Protein AF-0000000080940603 (afdb_homodimer)

Foldseek 3Di:
DPDDPPDPPPPPPVVPPPQQPQVCVVVCLLPPPPPVPVPVPPPPDDDPDPPCDDDDPDDDDDDDDPDDDDDDDDDDDDDDDDDDDDDDPDPVPDPDPDDPDPVPVVVVVVVVVVVVVVVVVVVPVCPVDQDPLQVVQWQPDFFQEDPDDQWTKGWDWDAQDPVFQWIKIKIKTAANPPSLQAFEEEEDEPLPFFFCCLDVQAFFAHQWYFDLVLGHIDGDPLHLNNRHIYMTIQDDAPYFQTHTNHPCCLQEAALVVRLSSVLSRVVRVCVNVVSNFLGEYEYEYFEQCLRNRLSNVLVVVVVCPPPPRGRHNYFAYEYELYDFAQLLQQLQLLVLCVVVPLADPVLSVQLNVQRNPDAPLDGDPSNSVSVVNSDVSNPPADLQFRPDDADDPVLSPCDPVVCPPCVVVRPVQLFRNCRSVSSQSNSLDPSNCVSSVGPVVVPDDRGHRGDVSNSSNYHDDDRGSLVSVVVCLVVVHAYEYEYEQRHSNSHLSSVVSSVVVNVFAWPADKAFFDDPQDGQFIWTDGRRYIYTYGYSAGRSRSNRPVSSVSQVSNCVSVVHDGHHNVVCPPPCVPPVVPPDDPDDPPDPPPVPPPDD/DPDDPDDPPPPPPVVPPPLQPQVCVVVCLLPPVPPVPVPVPPPPDDDDDDDDDDDDDDDDDDDDDDDDDDDYDDDYYDDDDDDDDDDDPDDDDPPPPDDPDPPPVVVVVVVVVVVVVVVVVVVPVCPVDQDPLQVVFWQPDFFQEDPDDQWTKGKDWDALDPVFQWIKIKIKTAASPPSLQAFEEEEDEPLPFFFCCLDVQAFFAHQWHFDLVLGHIDGDPLHLNNRHIYMTIQDDAPYFQTHTPHPCCLQEAALVVRLSSVLSRVVRVCVNVVSNFLGEYEYEYFEQCLRNRLSNVLVVVVVCPPPPRGRHNYFAYEYELYDFAQLLQQLQLLVLCVVVPLADPVLSVQLNVQRNPDAPLDGDPSNSVSVVNSDVSNPSADLQFRPDDADDPVLSPCDPVVCPPCVVVVPVQLFRNCRSVSSQSNSLDPSNCVSSVGPVVVPDDRGHRGDVSNSSNYHDDDRGSLVSVVVCLVVVHAYEYEYEQRHSNSHLSSVVSSVVVNVFAWPADKAFFDDPQDGQFIWTDGRRYIYTYGYSAGRSRSNRPVSSVSQVSNCVSVVHDGHHNVVCPPPCVPPVVVPPDPDDPPDPCPVPPPDD

Structure (mmCIF, N/CA/C/O backbone):
data_AF-0000000080940603-model_v1
#
loop_
_entity.id
_entity.type
_entity.pdbx_description
1 polymer Carboxypeptidase
#
loop_
_atom_site.group_PDB
_atom_site.id
_atom_site.type_symbol
_atom_site.label_atom_id
_atom_site.label_alt_id
_atom_site.label_comp_id
_atom_site.label_asym_id
_atom_site.label_entity_id
_atom_site.label_seq_id
_atom_site.pdbx_PDB_ins_code
_atom_site.Cartn_x
_atom_site.Cartn_y
_atom_site.Cartn_z
_atom_site.occupancy
_atom_site.B_iso_or_equiv
_atom_site.auth_seq_id
_atom_site.auth_comp_id
_atom_site.auth_asym_id
_atom_site.auth_atom_id
_atom_site.pdbx_PDB_model_num
ATOM 1 N N . MET A 1 1 ? 59.5 40.312 14.766 1 18.89 1 MET A N 1
ATOM 2 C CA . MET A 1 1 ? 58.438 39.656 15.508 1 18.89 1 MET A CA 1
ATOM 3 C C . MET A 1 1 ? 57.125 39.656 14.727 1 18.89 1 MET A C 1
ATOM 5 O O . MET A 1 1 ? 56.156 39.031 15.133 1 18.89 1 MET A O 1
ATOM 9 N N . GLY A 1 2 ? 56.781 40.625 13.852 1 20.25 2 GLY A N 1
ATOM 10 C CA . GLY A 1 2 ? 55.625 41.25 13.211 1 20.25 2 GLY A CA 1
ATOM 11 C C . GLY A 1 2 ? 54.938 40.375 12.188 1 20.25 2 GLY A C 1
ATOM 12 O O . GLY A 1 2 ? 53.875 40.688 11.68 1 20.25 2 GLY A O 1
ATOM 13 N N . GLU A 1 3 ? 55.625 39.5 11.461 1 21.03 3 GLU A N 1
ATOM 14 C CA . GLU A 1 3 ? 55.312 39.094 10.086 1 21.03 3 GLU A CA 1
ATOM 15 C C . GLU A 1 3 ? 54.188 38.062 10.047 1 21.03 3 GLU A C 1
ATOM 17 O O . GLU A 1 3 ? 53.875 37.531 8.977 1 21.03 3 GLU A O 1
ATOM 22 N N . GLY A 1 4 ? 53.75 37.406 11.156 1 22.64 4 GLY A N 1
ATOM 23 C CA . GLY A 1 4 ? 53.188 36.062 11.086 1 22.64 4 GLY A CA 1
ATOM 24 C C . GLY A 1 4 ? 51.781 36.031 10.586 1 22.64 4 GLY A C 1
ATOM 25 O O . GLY A 1 4 ? 51.125 34.969 10.602 1 22.64 4 GLY A O 1
ATOM 26 N N . PHE A 1 5 ? 50.906 37.125 10.414 1 23.66 5 PHE A N 1
ATOM 27 C CA . PHE A 1 5 ? 49.469 37.125 10.609 1 23.66 5 PHE A CA 1
ATOM 28 C C . PHE A 1 5 ? 48.75 36.656 9.344 1 23.66 5 PHE A C 1
ATOM 30 O O . PHE A 1 5 ? 47.531 36.656 9.289 1 23.66 5 PHE A O 1
ATOM 37 N N . ASN A 1 6 ? 49.375 36.469 8.156 1 22.3 6 ASN A N 1
ATOM 38 C CA . ASN A 1 6 ? 48.625 36.625 6.906 1 22.3 6 ASN A CA 1
ATOM 39 C C . ASN A 1 6 ? 47.812 35.375 6.578 1 22.3 6 ASN A C 1
ATOM 41 O O . ASN A 1 6 ? 47.188 35.312 5.516 1 22.3 6 ASN A O 1
ATOM 45 N N . GLY A 1 7 ? 48.156 34.156 7.039 1 24.09 7 GLY A N 1
ATOM 46 C CA . GLY A 1 7 ? 47.781 33 6.254 1 24.09 7 GLY A CA 1
ATOM 47 C C . GLY A 1 7 ? 46.344 32.594 6.398 1 24.09 7 GLY A C 1
ATOM 48 O O . GLY A 1 7 ? 45.938 31.547 5.91 1 24.09 7 GLY A O 1
ATOM 49 N N . ALA A 1 8 ? 45.469 33.156 7.34 1 22.69 8 ALA A N 1
ATOM 50 C CA . ALA A 1 8 ? 44.25 32.531 7.832 1 22.69 8 ALA A CA 1
ATOM 51 C C . ALA A 1 8 ? 43.094 32.688 6.832 1 22.69 8 ALA A C 1
ATOM 53 O O . ALA A 1 8 ? 42 32.156 7.031 1 22.69 8 ALA A O 1
ATOM 54 N N . GLN A 1 9 ? 43.125 33.656 5.875 1 22.31 9 GLN A N 1
ATOM 55 C CA . GLN A 1 9 ? 41.875 34.125 5.277 1 22.31 9 GLN A CA 1
ATOM 56 C C . GLN A 1 9 ? 41.312 33.125 4.277 1 22.31 9 GLN A C 1
ATOM 58 O O . GLN A 1 9 ? 40.125 33.094 3.994 1 22.31 9 GLN A O 1
ATOM 63 N N . ARG A 1 10 ? 42.094 32.344 3.443 1 23.98 10 ARG A N 1
ATOM 64 C CA . ARG A 1 10 ? 41.656 31.828 2.152 1 23.98 10 ARG A CA 1
ATOM 65 C C . ARG A 1 10 ? 40.812 30.578 2.324 1 23.98 10 ARG A C 1
ATOM 67 O O . ARG A 1 10 ? 40.312 30.016 1.345 1 23.98 10 ARG A O 1
ATOM 74 N N . GLN A 1 11 ? 40.938 29.828 3.467 1 23.5 11 GLN A N 1
ATOM 75 C CA . GLN A 1 11 ? 40.344 28.5 3.406 1 23.5 11 GLN A CA 1
ATOM 76 C C . GLN A 1 11 ? 38.844 28.562 3.51 1 23.5 11 GLN A C 1
ATOM 78 O O . GLN A 1 11 ? 38.156 27.516 3.461 1 23.5 11 GLN A O 1
ATOM 83 N N . SER A 1 12 ? 38.156 29.734 3.881 1 23.59 12 SER A N 1
ATOM 84 C CA . SER A 1 12 ? 36.75 29.75 4.266 1 23.59 12 SER A CA 1
ATOM 85 C C . SER A 1 12 ? 35.844 29.609 3.047 1 23.59 12 SER A C 1
ATOM 87 O O . SER A 1 12 ? 34.625 29.344 3.184 1 23.59 12 SER A O 1
ATOM 89 N N . GLU A 1 13 ? 36.219 30.062 1.819 1 25.97 13 GLU A N 1
ATOM 90 C CA . GLU A 1 13 ? 35.25 30.266 0.762 1 25.97 13 GLU A CA 1
ATOM 91 C C . GLU A 1 13 ? 34.781 28.938 0.171 1 25.97 13 GLU A C 1
ATOM 93 O O . GLU A 1 13 ? 33.812 28.875 -0.574 1 25.97 13 GLU A O 1
ATOM 98 N N . ARG A 1 14 ? 35.656 27.891 0.065 1 27.08 14 ARG A N 1
ATOM 99 C CA . ARG A 1 14 ? 35.344 26.734 -0.764 1 27.08 14 ARG A CA 1
ATOM 100 C C . ARG A 1 14 ? 34.219 25.906 -0.125 1 27.08 14 ARG A C 1
ATOM 102 O O . ARG A 1 14 ? 33.656 25.016 -0.771 1 27.08 14 ARG A O 1
ATOM 109 N N . ASP A 1 15 ? 34.094 25.984 1.236 1 26.69 15 ASP A N 1
ATOM 110 C CA . ASP A 1 15 ? 33.219 25 1.857 1 26.69 15 ASP A CA 1
ATOM 111 C C . ASP A 1 15 ? 31.766 25.297 1.562 1 26.69 15 ASP A C 1
ATOM 113 O O . ASP A 1 15 ? 30.875 24.578 2.018 1 26.69 15 ASP A O 1
ATOM 117 N N . ASN A 1 16 ? 31.438 26.609 1.2 1 25.64 16 ASN A N 1
ATOM 118 C CA . ASN A 1 16 ? 30.016 26.938 1.172 1 25.64 16 ASN A CA 1
ATOM 119 C C . ASN A 1 16 ? 29.312 26.312 -0.031 1 25.64 16 ASN A C 1
ATOM 121 O O . ASN A 1 16 ? 28.109 26.516 -0.229 1 25.64 16 ASN A O 1
ATOM 125 N N . SER A 1 17 ? 30.031 26.062 -1.152 1 26.11 17 SER A N 1
ATOM 126 C CA . SER A 1 17 ? 29.328 25.812 -2.398 1 26.11 17 SER A CA 1
ATOM 127 C C . SER A 1 17 ? 28.703 24.422 -2.404 1 26.11 17 SER A C 1
ATOM 129 O O . SER A 1 17 ? 27.75 24.156 -3.152 1 26.11 17 SER A O 1
ATOM 131 N N . ASP A 1 18 ? 29.391 23.453 -1.731 1 26.45 18 ASP A N 1
ATOM 132 C CA . ASP A 1 18 ? 29.031 22.078 -2.051 1 26.45 18 ASP A CA 1
ATOM 133 C C . ASP A 1 18 ? 27.734 21.688 -1.364 1 26.45 18 ASP A C 1
ATOM 135 O O . ASP A 1 18 ? 27.188 20.609 -1.621 1 26.45 18 ASP A O 1
ATOM 139 N N . LYS A 1 19 ? 27.391 22.391 -0.229 1 28.52 19 LYS A N 1
ATOM 140 C CA . LYS A 1 19 ? 26.25 21.953 0.572 1 28.52 19 LYS A CA 1
ATOM 141 C C . LYS A 1 19 ? 24.938 22.219 -0.149 1 28.52 19 LYS A C 1
ATOM 143 O O . LYS A 1 19 ? 23.859 21.859 0.352 1 28.52 19 LYS A O 1
ATOM 148 N N . SER A 1 20 ? 24.922 23.234 -1.074 1 24.3 20 SER A N 1
ATOM 149 C CA . SER A 1 20 ? 23.641 23.734 -1.576 1 24.3 20 SER A CA 1
ATOM 150 C C . SER A 1 20 ? 22.969 22.719 -2.484 1 24.3 20 SER A C 1
ATOM 152 O O . SER A 1 20 ? 21.766 22.844 -2.768 1 24.3 20 SER A O 1
ATOM 154 N N . ARG A 1 21 ? 23.703 21.828 -3.285 1 24.69 21 ARG A N 1
ATOM 155 C CA . ARG A 1 21 ? 23.047 21.141 -4.395 1 24.69 21 ARG A CA 1
ATOM 156 C C . ARG A 1 21 ? 22.141 20.031 -3.893 1 24.69 21 ARG A C 1
ATOM 158 O O . ARG A 1 21 ? 21.141 19.688 -4.539 1 24.69 21 ARG A O 1
ATOM 165 N N . GLU A 1 22 ? 22.641 19.312 -2.76 1 26.12 22 GLU A N 1
ATOM 166 C CA . GLU A 1 22 ? 22.078 17.969 -2.566 1 26.12 22 GLU A CA 1
ATOM 167 C C . GLU A 1 22 ? 20.719 18.031 -1.892 1 26.12 22 GLU A C 1
ATOM 169 O O . GLU A 1 22 ? 19.859 17.172 -2.115 1 26.12 22 GLU A O 1
ATOM 174 N N . ARG A 1 23 ? 20.438 18.922 -0.972 1 29.31 23 ARG A N 1
ATOM 175 C CA . ARG A 1 23 ? 19.141 18.891 -0.303 1 29.31 23 ARG A CA 1
ATOM 176 C C . ARG A 1 23 ? 18.031 19.375 -1.239 1 29.31 23 ARG A C 1
ATOM 178 O O . ARG A 1 23 ? 16.859 19.297 -0.895 1 29.31 23 ARG A O 1
ATOM 185 N N . ALA A 1 24 ? 18.297 20.062 -2.338 1 29.17 24 ALA A N 1
ATOM 186 C CA . ALA A 1 24 ? 17.359 20.578 -3.34 1 29.17 24 ALA A CA 1
ATOM 187 C C . ALA A 1 24 ? 16.656 19.438 -4.062 1 29.17 24 ALA A C 1
ATOM 189 O O . ALA A 1 24 ? 15.57 19.625 -4.617 1 29.17 24 ALA A O 1
ATOM 190 N N . MET A 1 25 ? 17.234 18.234 -4.082 1 27.86 25 MET A N 1
ATOM 191 C CA . MET A 1 25 ? 16.688 17.219 -4.969 1 27.86 25 MET A CA 1
ATOM 192 C C . MET A 1 25 ? 15.445 16.578 -4.352 1 27.86 25 MET A C 1
ATOM 194 O O . MET A 1 25 ? 14.664 15.938 -5.051 1 27.86 25 MET A O 1
ATOM 198 N N . LEU A 1 26 ? 15.398 16.516 -2.996 1 30.2 26 LEU A N 1
ATOM 199 C CA . LEU A 1 26 ? 14.219 15.812 -2.504 1 30.2 26 LEU A CA 1
ATOM 200 C C . LEU A 1 26 ? 12.953 16.609 -2.818 1 30.2 26 LEU A C 1
ATOM 202 O O . LEU A 1 26 ? 11.906 16.031 -3.127 1 30.2 26 LEU A O 1
ATOM 206 N N . ASP A 1 27 ? 12.961 17.953 -2.531 1 31.39 27 ASP A N 1
ATOM 207 C CA . ASP A 1 27 ? 11.805 18.812 -2.73 1 31.39 27 ASP A CA 1
ATOM 208 C C . ASP A 1 27 ? 11.648 19.188 -4.203 1 31.39 27 ASP A C 1
ATOM 210 O O . ASP A 1 27 ? 10.672 19.844 -4.578 1 31.39 27 ASP A O 1
ATOM 214 N N . GLU A 1 28 ? 12.57 19.031 -5.016 1 27.64 28 GLU A N 1
ATOM 215 C CA . GLU A 1 28 ? 12.531 19.422 -6.418 1 27.64 28 GLU A CA 1
ATOM 216 C C . GLU A 1 28 ? 11.641 18.5 -7.234 1 27.64 28 GLU A C 1
ATOM 218 O O . GLU A 1 28 ? 11.242 18.828 -8.352 1 27.64 28 GLU A O 1
ATOM 223 N N . ARG A 1 29 ? 11.445 17.281 -6.73 1 34.09 29 ARG A N 1
ATOM 224 C CA . ARG A 1 29 ? 10.703 16.422 -7.633 1 34.09 29 ARG A CA 1
ATOM 225 C C . ARG A 1 29 ? 9.234 16.828 -7.707 1 34.09 29 ARG A C 1
ATOM 227 O O . ARG A 1 29 ? 8.5 16.391 -8.594 1 34.09 29 ARG A O 1
ATOM 234 N N . LYS A 1 30 ? 8.648 17.5 -6.586 1 32.19 30 LYS A N 1
ATOM 235 C CA . LYS A 1 30 ? 7.359 18.094 -6.93 1 32.19 30 LYS A CA 1
ATOM 236 C C . LYS A 1 30 ? 7.527 19.203 -7.949 1 32.19 30 LYS A C 1
ATOM 238 O O . LYS A 1 30 ? 6.547 19.672 -8.539 1 32.19 30 LYS A O 1
ATOM 243 N N . MET A 1 31 ? 8.828 19.875 -8.094 1 27.36 31 MET A N 1
ATOM 244 C CA . MET A 1 31 ? 8.984 21.094 -8.898 1 27.36 31 MET A CA 1
ATOM 245 C C . MET A 1 31 ? 9.375 20.75 -10.328 1 27.36 31 MET A C 1
ATOM 247 O O . MET A 1 31 ? 9.219 21.578 -11.234 1 27.36 31 MET A O 1
ATOM 251 N N . SER A 1 32 ? 10.406 19.875 -10.609 1 26.23 32 SER A N 1
ATOM 252 C CA . SER A 1 32 ? 11.195 20.062 -11.828 1 26.23 32 SER A CA 1
ATOM 253 C C . SER A 1 32 ? 10.43 19.578 -13.055 1 26.23 32 SER A C 1
ATOM 255 O O . SER A 1 32 ? 10.984 19.516 -14.156 1 26.23 32 SER A O 1
ATOM 257 N N . ASN A 1 33 ? 9.516 18.812 -12.961 1 25.08 33 ASN A N 1
ATOM 258 C CA . ASN A 1 33 ? 9.281 18.469 -14.359 1 25.08 33 ASN A CA 1
ATOM 259 C C . ASN A 1 33 ? 8.867 19.688 -15.18 1 25.08 33 ASN A C 1
ATOM 261 O O . ASN A 1 33 ? 7.688 20.031 -15.227 1 25.08 33 ASN A O 1
ATOM 265 N N . PRO A 1 34 ? 9.789 20.75 -15.289 1 24.75 34 PRO A N 1
ATOM 266 C CA . PRO A 1 34 ? 9.367 21.859 -16.141 1 24.75 34 PRO A CA 1
ATOM 267 C C . PRO A 1 34 ? 9.125 21.438 -17.594 1 24.75 34 PRO A C 1
ATOM 269 O O . PRO A 1 34 ? 9.156 22.281 -18.484 1 24.75 34 PRO A O 1
ATOM 272 N N . GLN A 1 35 ? 9.109 20.219 -17.969 1 21.97 35 GLN A N 1
ATOM 273 C CA . GLN A 1 35 ? 8.945 20.281 -19.422 1 21.97 35 GLN A CA 1
ATOM 274 C C . GLN A 1 35 ? 7.848 21.266 -19.812 1 21.97 35 GLN A C 1
ATOM 276 O O . GLN A 1 35 ? 6.707 21.141 -19.359 1 21.97 35 GLN A O 1
ATOM 281 N N . ARG A 1 36 ? 8.234 22.484 -20.141 1 20.31 36 ARG A N 1
ATOM 282 C CA . ARG A 1 36 ? 7.48 23.562 -20.75 1 20.31 36 ARG A CA 1
ATOM 283 C C . ARG A 1 36 ? 6.594 23.047 -21.875 1 20.31 36 ARG A C 1
ATOM 285 O O . ARG A 1 36 ? 7.086 22.719 -22.953 1 20.31 36 ARG A O 1
ATOM 292 N N . VAL A 1 37 ? 5.766 22.125 -21.734 1 20.5 37 VAL A N 1
ATOM 293 C CA . VAL A 1 37 ? 4.844 21.984 -22.859 1 20.5 37 VAL A CA 1
ATOM 294 C C . VAL A 1 37 ? 4.32 23.359 -23.281 1 20.5 37 VAL A C 1
ATOM 296 O O . VAL A 1 37 ? 3.684 24.047 -22.484 1 20.5 37 VAL A O 1
ATOM 299 N N . MET A 1 38 ? 5.129 24.094 -24.062 1 19.91 38 MET A N 1
ATOM 300 C CA . MET A 1 38 ? 4.676 25.312 -24.719 1 19.91 38 MET A CA 1
ATOM 301 C C . MET A 1 38 ? 3.301 25.109 -25.359 1 19.91 38 MET A C 1
ATOM 303 O O . MET A 1 38 ? 3.17 24.422 -26.375 1 19.91 38 MET A O 1
ATOM 307 N N . ILE A 1 39 ? 2.35 24.734 -24.578 1 20.42 39 ILE A N 1
ATOM 308 C CA . ILE A 1 39 ? 1.033 24.734 -25.219 1 20.42 39 ILE A CA 1
ATOM 309 C C . ILE A 1 39 ? 0.812 26.047 -25.953 1 20.42 39 ILE A C 1
ATOM 311 O O . ILE A 1 39 ? 0.82 27.109 -25.344 1 20.42 39 ILE A O 1
ATOM 315 N N . GLU A 1 40 ? 1.422 26.062 -27.188 1 18.95 40 GLU A N 1
ATOM 316 C CA . GLU A 1 40 ? 1.14 27.141 -28.125 1 18.95 40 GLU A CA 1
ATOM 317 C C . GLU A 1 40 ? -0.357 27.438 -28.203 1 18.95 40 GLU A C 1
ATOM 319 O O . GLU A 1 40 ? -1.147 26.547 -28.547 1 18.95 40 GLU A O 1
ATOM 324 N N . PHE A 1 41 ? -0.79 28.203 -27.312 1 19.98 41 PHE A N 1
ATOM 325 C CA . PHE A 1 41 ? -2.143 28.75 -27.266 1 19.98 41 PHE A CA 1
ATOM 326 C C . PHE A 1 41 ? -2.463 29.484 -28.562 1 19.98 41 PHE A C 1
ATOM 328 O O . PHE A 1 41 ? -1.791 30.453 -28.922 1 19.98 41 PHE A O 1
ATOM 335 N N . ASP A 1 42 ? -2.646 28.609 -29.641 1 19.02 42 ASP A N 1
ATOM 336 C CA . ASP A 1 42 ? -3.076 29.25 -30.891 1 19.02 42 ASP A CA 1
ATOM 337 C C . ASP A 1 42 ? -4.137 30.312 -30.609 1 19.02 42 ASP A C 1
ATOM 339 O O . ASP A 1 42 ? -5.039 30.109 -29.797 1 19.02 42 ASP A O 1
ATOM 343 N N . LEU A 1 43 ? -3.732 31.484 -31.031 1 18.83 43 LEU A N 1
ATOM 344 C CA . LEU A 1 43 ? -4.418 32.781 -30.984 1 18.83 43 LEU A CA 1
ATOM 345 C C . LEU A 1 43 ? -5.715 32.719 -31.797 1 18.83 43 LEU A C 1
ATOM 347 O O . LEU A 1 43 ? -5.688 32.5 -33 1 18.83 43 LEU A O 1
ATOM 351 N N . PRO A 1 44 ? -6.777 31.938 -31.391 1 19.03 44 PRO A N 1
ATOM 352 C CA . PRO A 1 44 ? -7.941 31.984 -32.281 1 19.03 44 PRO A CA 1
ATOM 353 C C . PRO A 1 44 ? -8.328 33.406 -32.688 1 19.03 44 PRO A C 1
ATOM 355 O O . PRO A 1 44 ? -8.039 34.344 -31.953 1 19.03 44 PRO A O 1
ATOM 358 N N . PRO A 1 45 ? -8.422 33.562 -34 1 16.91 45 PRO A N 1
ATOM 359 C CA . PRO A 1 45 ? -8.664 34.875 -34.625 1 16.91 45 PRO A CA 1
ATOM 360 C C . PRO A 1 45 ? -9.805 35.656 -34 1 16.91 45 PRO A C 1
ATOM 362 O O . PRO A 1 45 ? -10.516 35.094 -33.125 1 16.91 45 PRO A O 1
ATOM 365 N N . LYS A 1 46 ? -10.453 36.375 -35 1 15.84 46 LYS A N 1
ATOM 366 C CA . LYS A 1 46 ? -11.109 37.688 -35.156 1 15.84 46 LYS A CA 1
ATOM 367 C C . LYS A 1 46 ? -12.453 37.719 -34.438 1 15.84 46 LYS A C 1
ATOM 369 O O . LYS A 1 46 ? -13.055 36.656 -34.188 1 15.84 46 LYS A O 1
ATOM 374 N N . THR A 1 47 ? -12.969 39 -34.281 1 16.11 47 THR A N 1
ATOM 375 C CA . THR A 1 47 ? -13.891 39.844 -33.531 1 16.11 47 THR A CA 1
ATOM 376 C C . THR A 1 47 ? -15.336 39.531 -33.906 1 16.11 47 THR A C 1
ATOM 378 O O . THR A 1 47 ? -16.266 40.156 -33.375 1 16.11 47 THR A O 1
ATOM 381 N N . LYS A 1 48 ? -15.68 38.281 -34.438 1 16.72 48 LYS A N 1
ATOM 382 C CA . LYS A 1 48 ? -17.016 38.625 -34.938 1 16.72 48 LYS A CA 1
ATOM 383 C C . LYS A 1 48 ? -17.828 39.344 -33.875 1 16.72 48 LYS A C 1
ATOM 385 O O . LYS A 1 48 ? -17.703 39.094 -32.688 1 16.72 48 LYS A O 1
ATOM 390 N N . THR A 1 49 ? -18.391 40.531 -34.312 1 15.98 49 THR A N 1
ATOM 391 C CA . THR A 1 49 ? -19.172 41.625 -33.781 1 15.98 49 THR A CA 1
ATOM 392 C C . THR A 1 49 ? -20.406 41.094 -33.031 1 15.98 49 THR A C 1
ATOM 394 O O . THR A 1 49 ? -21.188 40.312 -33.594 1 15.98 49 THR A O 1
ATOM 397 N N . ILE A 1 50 ? -20.359 41.094 -31.703 1 17.59 50 ILE A N 1
ATOM 398 C CA . ILE A 1 50 ? -21.219 40.688 -30.609 1 17.59 50 ILE A CA 1
ATOM 399 C C . ILE A 1 50 ? -22.547 41.438 -30.672 1 17.59 50 ILE A C 1
ATOM 401 O O . ILE A 1 50 ? -22.594 42.656 -30.453 1 17.59 50 ILE A O 1
ATOM 405 N N . HIS A 1 51 ? -23.172 41.406 -31.953 1 16.67 51 HIS A N 1
ATOM 406 C CA . HIS A 1 51 ? -24.297 42.312 -31.875 1 16.67 51 HIS A CA 1
ATOM 407 C C . HIS A 1 51 ? -25.141 42.062 -30.641 1 16.67 51 HIS A C 1
ATOM 409 O O . HIS A 1 51 ? -25.359 40.906 -30.281 1 16.67 51 HIS A O 1
ATOM 415 N N . GLY A 1 52 ? -25.234 43.031 -29.766 1 15.7 52 GLY A N 1
ATOM 416 C CA . GLY A 1 52 ? -25.672 43.219 -28.391 1 15.7 52 GLY A CA 1
ATOM 417 C C . GLY A 1 52 ? -27.156 43.062 -28.203 1 15.7 52 GLY A C 1
ATOM 418 O O . GLY A 1 52 ? -27.672 43.25 -27.094 1 15.7 52 GLY A O 1
ATOM 419 N N . SER A 1 53 ? -27.891 42.531 -29.188 1 16.55 53 SER A N 1
ATOM 420 C CA . SER A 1 53 ? -29.219 43.125 -29.016 1 16.55 53 SER A CA 1
ATOM 421 C C . SER A 1 53 ? -29.766 42.844 -27.625 1 16.55 53 SER A C 1
ATOM 423 O O . SER A 1 53 ? -29.469 41.812 -27.031 1 16.55 53 SER A O 1
ATOM 425 N N . HIS A 1 54 ? -30.359 43.875 -26.984 1 15.03 54 HIS A N 1
ATOM 426 C CA . HIS A 1 54 ? -30.688 44.344 -25.656 1 15.03 54 HIS A CA 1
ATOM 427 C C . HIS A 1 54 ? -31.75 43.469 -25 1 15.03 54 HIS A C 1
ATOM 429 O O . HIS A 1 54 ? -31.609 43.094 -23.828 1 15.03 54 HIS A O 1
ATOM 435 N N . ASN A 1 55 ? -32.969 43.5 -25.453 1 15.54 55 ASN A N 1
ATOM 436 C CA . ASN A 1 55 ? -34.031 44.062 -24.625 1 15.54 55 ASN A CA 1
ATOM 437 C C . ASN A 1 55 ? -34.5 43.094 -23.562 1 15.54 55 ASN A C 1
ATOM 439 O O . ASN A 1 55 ? -34.375 41.875 -23.75 1 15.54 55 ASN A O 1
ATOM 443 N N . THR A 1 56 ? -35.031 43.656 -22.406 1 15.15 56 THR A N 1
ATOM 444 C CA . THR A 1 56 ? -35.312 43.531 -20.984 1 15.15 56 THR A CA 1
ATOM 445 C C . THR A 1 56 ? -36.531 42.625 -20.75 1 15.15 56 THR A C 1
ATOM 447 O O . THR A 1 56 ? -37.562 42.812 -21.359 1 15.15 56 THR A O 1
ATOM 450 N N . THR A 1 57 ? -36.344 41.438 -20.266 1 16.08 57 THR A N 1
ATOM 451 C CA . THR A 1 57 ? -37.219 40.312 -20 1 16.08 57 THR A CA 1
ATOM 452 C C . THR A 1 57 ? -38.188 40.625 -18.859 1 16.08 57 THR A C 1
ATOM 454 O O . THR A 1 57 ? -39.25 40 -18.734 1 16.08 57 THR A O 1
ATOM 457 N N . MET A 1 58 ? -38.125 41.625 -17.891 1 14.91 58 MET A N 1
ATOM 458 C CA . MET A 1 58 ? -38.281 40.938 -16.609 1 14.91 58 MET A CA 1
ATOM 459 C C . MET A 1 58 ? -39.719 40.625 -16.328 1 14.91 58 MET A C 1
ATOM 461 O O . MET A 1 58 ? -40.031 39.688 -15.617 1 14.91 58 MET A O 1
ATOM 465 N N . GLY A 1 59 ? -40.75 41.438 -16.594 1 14.3 59 GLY A N 1
ATOM 466 C CA . GLY A 1 59 ? -41.562 41.781 -15.453 1 14.3 59 GLY A CA 1
ATOM 467 C C . GLY A 1 59 ? -42.219 40.594 -14.812 1 14.3 59 GLY A C 1
ATOM 468 O O . GLY A 1 59 ? -42.281 39.531 -15.414 1 14.3 59 GLY A O 1
ATOM 469 N N . GLU A 1 60 ? -43.156 40.781 -13.633 1 14.79 60 GLU A N 1
ATOM 470 C CA . GLU A 1 60 ? -43.438 40.469 -12.242 1 14.79 60 GLU A CA 1
ATOM 471 C C . GLU A 1 60 ? -44.5 39.344 -12.148 1 14.79 60 GLU A C 1
ATOM 473 O O . GLU A 1 60 ? -44.281 38.344 -11.469 1 14.79 60 GLU A O 1
ATOM 478 N N . GLY A 1 61 ? -45.844 39.656 -12.062 1 14.73 61 GLY A N 1
ATOM 479 C CA . GLY A 1 61 ? -46.625 39.562 -10.836 1 14.73 61 GLY A CA 1
ATOM 480 C C . GLY A 1 61 ? -47.188 38.188 -10.578 1 14.73 61 GLY A C 1
ATOM 481 O O . GLY A 1 61 ? -47.219 37.344 -11.477 1 14.73 61 GLY A O 1
ATOM 482 N N . PHE A 1 62 ? -47.75 37.938 -9.281 1 14.92 62 PHE A N 1
ATOM 483 C CA . PHE A 1 62 ? -47.969 37.062 -8.125 1 14.92 62 PHE A CA 1
ATOM 484 C C . PHE A 1 62 ? -49.219 36.188 -8.328 1 14.92 62 PHE A C 1
ATOM 486 O O . PHE A 1 62 ? -49.188 35 -8.023 1 14.92 62 PHE A O 1
ATOM 493 N N . ASN A 1 63 ? -50.375 36.688 -8.414 1 14.15 63 ASN A N 1
ATOM 494 C CA . ASN A 1 63 ? -51.312 36.469 -7.324 1 14.15 63 ASN A CA 1
ATOM 495 C C . ASN A 1 63 ? -51.875 35.062 -7.332 1 14.15 63 ASN A C 1
ATOM 497 O O . ASN A 1 63 ? -51.656 34.312 -6.383 1 14.15 63 ASN A O 1
ATOM 501 N N . GLY A 1 64 ? -53.156 35.031 -7.312 1 15.51 64 GLY A N 1
ATOM 502 C CA . GLY A 1 64 ? -54.25 34.562 -6.477 1 15.51 64 GLY A CA 1
ATOM 503 C C . GLY A 1 64 ? -54.688 33.156 -6.77 1 15.51 64 GLY A C 1
ATOM 504 O O . GLY A 1 64 ? -54.719 32.719 -7.926 1 15.51 64 GLY A O 1
ATOM 505 N N . ALA A 1 65 ? -54.281 32.406 -5.805 1 16.05 65 ALA A N 1
ATOM 506 C CA . ALA A 1 65 ? -54.438 31.062 -5.262 1 16.05 65 ALA A CA 1
ATOM 507 C C . ALA A 1 65 ? -55.875 30.609 -5.332 1 16.05 65 ALA A C 1
ATOM 509 O O . ALA A 1 65 ? -56.75 31.188 -4.688 1 16.05 65 ALA A O 1
ATOM 510 N N . GLN A 1 66 ? -56.406 30.109 -6.328 1 14.45 66 GLN A N 1
ATOM 511 C CA . GLN A 1 66 ? -57.781 29.641 -6.531 1 14.45 66 GLN A CA 1
ATOM 512 C C . GLN A 1 66 ? -58.094 28.453 -5.629 1 14.45 66 GLN A C 1
ATOM 514 O O . GLN A 1 66 ? -59.25 28.016 -5.551 1 14.45 66 GLN A O 1
ATOM 519 N N . ARG A 1 67 ? -57.219 27.859 -4.938 1 14.77 67 ARG A N 1
ATOM 520 C CA . ARG A 1 67 ? -57.688 26.484 -4.898 1 14.77 67 ARG A CA 1
ATOM 521 C C . ARG A 1 67 ? -59 26.375 -4.141 1 14.77 67 ARG A C 1
ATOM 523 O O . ARG A 1 67 ? -59.156 26.984 -3.084 1 14.77 67 ARG A O 1
ATOM 530 N N . GLN A 1 68 ? -60 25.828 -4.789 1 13.5 68 GLN A N 1
ATOM 531 C CA . GLN A 1 68 ? -61.375 25.406 -4.664 1 13.5 68 GLN A CA 1
ATOM 532 C C . GLN A 1 68 ? -61.594 24.531 -3.424 1 13.5 68 GLN A C 1
ATOM 534 O O . GLN A 1 68 ? -60.625 24.047 -2.844 1 13.5 68 GLN A O 1
ATOM 539 N N . ARG A 1 69 ? -62.531 23.656 -3.557 1 13.75 69 ARG A N 1
ATOM 540 C CA . ARG A 1 69 ? -63.844 23.328 -3.053 1 13.75 69 ARG A CA 1
ATOM 541 C C . ARG A 1 69 ? -63.781 22.188 -2.043 1 13.75 69 ARG A C 1
ATOM 543 O O . ARG A 1 69 ? -64.5 22.203 -1.019 1 13.75 69 ARG A O 1
ATOM 550 N N . ASP A 1 70 ? -63.094 21.078 -2.4 1 13.8 70 ASP A N 1
ATOM 551 C CA . ASP A 1 70 ? -64.125 20.047 -2.223 1 13.8 70 ASP A CA 1
ATOM 552 C C . ASP A 1 70 ? -64.312 19.719 -0.745 1 13.8 70 ASP A C 1
ATOM 554 O O . ASP A 1 70 ? -63.375 19.766 0.044 1 13.8 70 ASP A O 1
ATOM 558 N N . LYS A 1 71 ? -65.625 19.578 -0.346 1 14.12 71 LYS A N 1
ATOM 559 C CA . LYS A 1 71 ? -66.625 19.469 0.704 1 14.12 71 LYS A CA 1
ATOM 560 C C . LYS A 1 71 ? -66.438 18.172 1.498 1 14.12 71 LYS A C 1
ATOM 562 O O . LYS A 1 71 ? -66.75 18.125 2.686 1 14.12 71 LYS A O 1
ATOM 567 N N . THR A 1 72 ? -66.062 17.062 0.808 1 13.8 72 THR A N 1
ATOM 568 C CA . THR A 1 72 ? -67.062 16.109 1.252 1 13.8 72 THR A CA 1
ATOM 569 C C . THR A 1 72 ? -66.938 15.781 2.734 1 13.8 72 THR A C 1
ATOM 571 O O . THR A 1 72 ? -65.812 16.031 3.307 1 13.8 72 THR A O 1
ATOM 574 N N . GLN A 1 73 ? -67.125 14.508 3.047 1 13.32 73 GLN A N 1
ATOM 575 C CA . GLN A 1 73 ? -68.25 13.844 3.729 1 13.32 73 GLN A CA 1
ATOM 576 C C . GLN A 1 73 ? -67.875 13.484 5.164 1 13.32 73 GLN A C 1
ATOM 578 O O . GLN A 1 73 ? -68.625 13.781 6.098 1 13.32 73 GLN A O 1
ATOM 583 N N . THR A 1 74 ? -67 12.492 5.312 1 14.8 74 THR A N 1
ATOM 584 C CA . THR A 1 74 ? -67.75 11.414 5.965 1 14.8 74 THR A CA 1
ATOM 585 C C . THR A 1 74 ? -67.75 11.602 7.48 1 14.8 74 THR A C 1
ATOM 587 O O . THR A 1 74 ? -66.875 12.203 8.039 1 14.8 74 THR A O 1
ATOM 590 N N . LYS A 1 75 ? -68.812 11.039 8.18 1 14.55 75 LYS A N 1
ATOM 591 C CA . LYS A 1 75 ? -69.812 11.023 9.211 1 14.55 75 LYS A CA 1
ATOM 592 C C . LYS A 1 75 ? -69.25 10.555 10.547 1 14.55 75 LYS A C 1
ATOM 594 O O . LYS A 1 75 ? -69.5 11.172 11.586 1 14.55 75 LYS A O 1
ATOM 599 N N . ARG A 1 76 ? -68.938 9.242 10.672 1 14.72 76 ARG A N 1
ATOM 600 C CA . ARG A 1 76 ? -69.875 8.594 11.602 1 14.72 76 ARG A CA 1
ATOM 601 C C . ARG A 1 76 ? -69.438 8.797 13.047 1 14.72 76 ARG A C 1
ATOM 603 O O . ARG A 1 76 ? -68.312 9.156 13.297 1 14.72 76 ARG A O 1
ATOM 610 N N . GLU A 1 77 ? -70 8 14.023 1 14.62 77 GLU A N 1
ATOM 611 C CA . GLU A 1 77 ? -70.875 7.949 15.195 1 14.62 77 GLU A CA 1
ATOM 612 C C . GLU A 1 77 ? -70.062 7.617 16.453 1 14.62 77 GLU A C 1
ATOM 614 O O . GLU A 1 77 ? -70.625 7.473 17.531 1 14.62 77 GLU A O 1
ATOM 619 N N . ASN A 1 78 ? -68.75 7.859 16.453 1 14.85 78 ASN A N 1
ATOM 620 C CA . ASN A 1 78 ? -68.375 7.086 17.625 1 14.85 78 ASN A CA 1
ATOM 621 C C . ASN A 1 78 ? -69.125 7.555 18.859 1 14.85 78 ASN A C 1
ATOM 623 O O . ASN A 1 78 ? -69.25 8.758 19.109 1 14.85 78 ASN A O 1
ATOM 627 N N . GLU A 1 79 ? -69.875 6.66 19.547 1 15.3 79 GLU A N 1
ATOM 628 C CA . GLU A 1 79 ? -70.812 6.488 20.625 1 15.3 79 GLU A CA 1
ATOM 629 C C . GLU A 1 79 ? -70.25 6.992 21.953 1 15.3 79 GLU A C 1
ATOM 631 O O . GLU A 1 79 ? -69.062 7.199 22.078 1 15.3 79 GLU A O 1
ATOM 636 N N . ARG A 1 80 ? -70.812 6.516 23.125 1 15.11 80 ARG A N 1
ATOM 637 C CA . ARG A 1 80 ? -71.625 6.93 24.266 1 15.11 80 ARG A CA 1
ATOM 638 C C . ARG A 1 80 ? -70.812 6.918 25.547 1 15.11 80 ARG A C 1
ATOM 640 O O . ARG A 1 80 ? -71.25 7.344 26.594 1 15.11 80 ARG A O 1
ATOM 647 N N . PRO A 1 81 ? -69.438 6.68 25.672 1 16.55 81 PRO A N 1
ATOM 648 C CA . PRO A 1 81 ? -69.562 6.016 26.969 1 16.55 81 PRO A CA 1
ATOM 649 C C . PRO A 1 81 ? -70.062 6.953 28.078 1 16.55 81 PRO A C 1
ATOM 651 O O . PRO A 1 81 ? -69.812 8.164 28 1 16.55 81 PRO A O 1
ATOM 654 N N . LYS A 1 82 ? -70.875 6.426 29.047 1 15.83 82 LYS A N 1
ATOM 655 C CA . LYS A 1 82 ? -71.812 6.742 30.078 1 15.83 82 LYS A CA 1
ATOM 656 C C . LYS A 1 82 ? -71.125 7.402 31.281 1 15.83 82 LYS A C 1
ATOM 658 O O . LYS A 1 82 ? -71.562 8.461 31.734 1 15.83 82 LYS A O 1
ATOM 663 N N . GLU A 1 83 ? -70.625 6.629 32.25 1 15.2 83 GLU A N 1
ATOM 664 C CA . GLU A 1 83 ? -71.375 6.574 33.531 1 15.2 83 GLU A CA 1
ATOM 665 C C . GLU A 1 83 ? -70.875 7.664 34.469 1 15.2 83 GLU A C 1
ATOM 667 O O . GLU A 1 83 ? -71.688 8.43 35 1 15.2 83 GLU A O 1
ATOM 672 N N . SER A 1 84 ? -69.938 7.391 35.469 1 16.22 84 SER A N 1
ATOM 673 C CA . SER A 1 84 ? -70.375 7.266 36.875 1 16.22 84 SER A CA 1
ATOM 674 C C . SER A 1 84 ? -70.25 8.586 37.625 1 16.22 84 SER A C 1
ATOM 676 O O . SER A 1 84 ? -69.5 9.477 37.188 1 16.22 84 SER A O 1
ATOM 678 N N . ASP A 1 85 ? -70.688 8.695 38.969 1 15.46 85 ASP A N 1
ATOM 679 C CA . ASP A 1 85 ? -71.5 9.398 39.969 1 15.46 85 ASP A CA 1
ATOM 680 C C . ASP A 1 85 ? -70.625 10.336 40.812 1 15.46 85 ASP A C 1
ATOM 682 O O . ASP A 1 85 ? -71.125 11.414 41.219 1 15.46 85 ASP A O 1
ATOM 686 N N . ASP A 1 86 ? -69.438 10.008 41.219 1 15.68 86 ASP A N 1
ATOM 687 C CA . ASP A 1 86 ? -69.438 10.086 42.688 1 15.68 86 ASP A CA 1
ATOM 688 C C . ASP A 1 86 ? -69.438 11.531 43.156 1 15.68 86 ASP A C 1
ATOM 690 O O . ASP A 1 86 ? -69.062 12.438 42.375 1 15.68 86 ASP A O 1
ATOM 694 N N . LYS A 1 87 ? -68.938 11.594 44.719 1 17.27 87 LYS A N 1
ATOM 695 C CA . LYS A 1 87 ? -69.375 12.148 46 1 17.27 87 LYS A CA 1
ATOM 696 C C . LYS A 1 87 ? -68.812 13.555 46.188 1 17.27 87 LYS A C 1
ATOM 698 O O . LYS A 1 87 ? -67.625 13.773 46.062 1 17.27 87 LYS A O 1
ATOM 703 N N . LYS A 1 88 ? -69.625 14.539 46.406 1 17.12 88 LYS A N 1
ATOM 704 C CA . LYS A 1 88 ? -69.688 15.992 46.469 1 17.12 88 LYS A CA 1
ATOM 705 C C . LYS A 1 88 ? -69 16.531 47.719 1 17.12 88 LYS A C 1
ATOM 707 O O . LYS A 1 88 ? -69.25 17.672 48.125 1 17.12 88 LYS A O 1
ATOM 712 N N . SER A 1 89 ? -67.938 15.805 48.156 1 18.59 89 SER A N 1
ATOM 713 C CA . SER A 1 89 ? -67.875 16.281 49.531 1 18.59 89 SER A CA 1
ATOM 714 C C . SER A 1 89 ? -67.562 17.781 49.562 1 18.59 89 SER A C 1
ATOM 716 O O . SER A 1 89 ? -66.875 18.312 48.75 1 18.59 89 SER A O 1
ATOM 718 N N . THR A 1 90 ? -68.375 18.5 50.312 1 17.36 90 THR A N 1
ATOM 719 C CA . THR A 1 90 ? -68.812 19.859 50.594 1 17.36 90 THR A CA 1
ATOM 720 C C . THR A 1 90 ? -67.75 20.672 51.281 1 17.36 90 THR A C 1
ATOM 722 O O . THR A 1 90 ? -68 21.812 51.688 1 17.36 90 THR A O 1
ATOM 725 N N . PHE A 1 91 ? -66.438 20.609 50.75 1 17.83 91 PHE A N 1
ATOM 726 C CA . PHE A 1 91 ? -65.5 21.266 51.625 1 17.83 91 PHE A CA 1
ATOM 727 C C . PHE A 1 91 ? -65.75 22.766 51.719 1 17.83 91 PHE A C 1
ATOM 729 O O . PHE A 1 91 ? -65.75 23.453 50.688 1 17.83 91 PHE A O 1
ATOM 736 N N . ASP A 1 92 ? -66.438 23.219 52.719 1 17.33 92 ASP A N 1
ATOM 737 C CA . ASP A 1 92 ? -67 24.531 53.062 1 17.33 92 ASP A CA 1
ATOM 738 C C . ASP A 1 92 ? -65.875 25.516 53.344 1 17.33 92 ASP A C 1
ATOM 740 O O . ASP A 1 92 ? -66.125 26.656 53.781 1 17.33 92 ASP A O 1
ATOM 744 N N . THR A 1 93 ? -64.562 25.344 52.938 1 19.67 93 THR A N 1
ATOM 745 C CA . THR A 1 93 ? -63.625 26.109 53.719 1 19.67 93 THR A CA 1
ATOM 746 C C . THR A 1 93 ? -63.75 27.594 53.438 1 19.67 93 THR A C 1
ATOM 748 O O . THR A 1 93 ? -63.75 28 52.281 1 19.67 93 THR A O 1
ATOM 751 N N . LEU A 1 94 ? -64.188 28.375 54.438 1 18.77 94 LEU A N 1
ATOM 752 C CA . LEU A 1 94 ? -64.562 29.766 54.656 1 18.77 94 LEU A CA 1
ATOM 753 C C . LEU A 1 94 ? -63.375 30.703 54.375 1 18.77 94 LEU A C 1
ATOM 755 O O . LEU A 1 94 ? -62.312 30.562 54.969 1 18.77 94 LEU A O 1
ATOM 759 N N . ILE A 1 95 ? -63.188 31.328 53.219 1 20.17 95 ILE A N 1
ATOM 760 C CA . ILE A 1 95 ? -62.219 32.188 52.531 1 20.17 95 ILE A CA 1
ATOM 761 C C . ILE A 1 95 ? -62.281 33.594 53.156 1 20.17 95 ILE A C 1
ATOM 763 O O . ILE A 1 95 ? -63.312 34.281 53.031 1 20.17 95 ILE A O 1
ATOM 767 N N . ASN A 1 96 ? -61.781 33.719 54.375 1 21.58 96 ASN A N 1
ATOM 768 C CA . ASN A 1 96 ? -61.875 35.094 54.906 1 21.58 96 ASN A CA 1
ATOM 769 C C . ASN A 1 96 ? -61.062 36.062 54.062 1 21.58 96 ASN A C 1
ATOM 771 O O . ASN A 1 96 ? -60.031 35.719 53.5 1 21.58 96 ASN A O 1
ATOM 775 N N . PRO A 1 97 ? -61.531 37.375 53.75 1 21.31 97 PRO A N 1
ATOM 776 C CA . PRO A 1 97 ? -61.406 38.406 52.719 1 21.31 97 PRO A CA 1
ATOM 777 C C . PRO A 1 97 ? -60.125 39.219 52.844 1 21.31 97 PRO A C 1
ATOM 779 O O . PRO A 1 97 ? -59.781 39.938 51.906 1 21.31 97 PRO A O 1
ATOM 782 N N . VAL A 1 98 ? -59.438 39.344 53.969 1 24.59 98 VAL A N 1
ATOM 783 C CA . VAL A 1 98 ? -58.938 40.656 54.25 1 24.59 98 VAL A CA 1
ATOM 784 C C . VAL A 1 98 ? -57.719 40.938 53.406 1 24.59 98 VAL A C 1
ATOM 786 O O . VAL A 1 98 ? -57.438 42.094 53 1 24.59 98 VAL A O 1
ATOM 789 N N . GLY A 1 99 ? -56.656 40.062 53.312 1 24.09 99 GLY A N 1
ATOM 790 C CA . GLY A 1 99 ? -55.281 40.5 53.219 1 24.09 99 GLY A CA 1
ATOM 791 C C . GLY A 1 99 ? -54.844 40.906 51.812 1 24.09 99 GLY A C 1
ATOM 792 O O . GLY A 1 99 ? -54.188 40.125 51.125 1 24.09 99 GLY A O 1
ATOM 793 N N . SER A 1 100 ? -55.594 41.688 51.031 1 25.69 100 SER A N 1
ATOM 794 C CA . SER A 1 100 ? -55.406 41.875 49.594 1 25.69 100 SER A CA 1
ATOM 795 C C . SER A 1 100 ? -54.219 42.812 49.312 1 25.69 100 SER A C 1
ATOM 797 O O . SER A 1 100 ? -53.656 42.75 48.219 1 25.69 100 SER A O 1
ATOM 799 N N . HIS A 1 101 ? -54.031 43.812 50.125 1 30.77 101 HIS A N 1
ATOM 800 C CA . HIS A 1 101 ? -53.406 45 49.531 1 30.77 101 HIS A CA 1
ATOM 801 C C . HIS A 1 101 ? -51.875 44.781 49.406 1 30.77 101 HIS A C 1
ATOM 803 O O . HIS A 1 101 ? -51.219 45.469 48.625 1 30.77 101 HIS A O 1
ATOM 809 N N . ILE A 1 102 ? -51.25 44.031 50.344 1 32.5 102 ILE A N 1
ATOM 810 C CA . ILE A 1 102 ? -49.781 44.062 50.406 1 32.5 102 ILE A CA 1
ATOM 811 C C . ILE A 1 102 ? -49.188 43.281 49.219 1 32.5 102 ILE A C 1
ATOM 813 O O . ILE A 1 102 ? -48 43.312 49 1 32.5 102 ILE A O 1
ATOM 817 N N . ILE A 1 103 ? -50.062 42.531 48.438 1 31.97 103 ILE A N 1
ATOM 818 C CA . ILE A 1 103 ? -49.5 41.656 47.406 1 31.97 103 ILE A CA 1
ATOM 819 C C . ILE A 1 103 ? -49.094 42.469 46.188 1 31.97 103 ILE A C 1
ATOM 821 O O . ILE A 1 103 ? -48.219 42.031 45.406 1 31.97 103 ILE A O 1
ATOM 825 N N . LEU A 1 104 ? -49.688 43.656 46 1 35.5 104 LEU A N 1
ATOM 826 C CA . LEU A 1 104 ? -49.406 44.312 44.719 1 35.5 104 LEU A CA 1
ATOM 827 C C . LEU A 1 104 ? -48 44.906 44.688 1 35.5 104 LEU A C 1
ATOM 829 O O . LEU A 1 104 ? -47.375 44.938 43.625 1 35.5 104 LEU A O 1
ATOM 833 N N . GLN A 1 105 ? -47.5 45.438 45.844 1 39.69 105 GLN A N 1
ATOM 834 C CA . GLN A 1 105 ? -46.219 46.125 45.812 1 39.69 105 GLN A CA 1
ATOM 835 C C . GLN A 1 105 ? -45.062 45.156 45.562 1 39.69 105 GLN A C 1
ATOM 837 O O . GLN A 1 105 ? -44.094 45.5 44.938 1 39.69 105 GLN A O 1
ATOM 842 N N . GLU A 1 106 ? -45.219 43.906 46.062 1 41.38 106 GLU A N 1
ATOM 843 C CA . GLU A 1 106 ? -44.125 42.906 45.844 1 41.38 106 GLU A CA 1
ATOM 844 C C . GLU A 1 106 ? -44.062 42.469 44.406 1 41.38 106 GLU A C 1
ATOM 846 O O . GLU A 1 106 ? -43 42.094 43.906 1 41.38 106 GLU A O 1
ATOM 851 N N . ILE A 1 107 ? -45.156 42.594 43.625 1 44.84 107 ILE A N 1
ATOM 852 C CA . ILE A 1 107 ? -45.125 42.188 42.25 1 44.84 107 ILE A CA 1
ATOM 853 C C . ILE A 1 107 ? -44.375 43.219 41.406 1 44.84 107 ILE A C 1
ATOM 855 O O . ILE A 1 107 ? -43.594 42.875 40.531 1 44.84 107 ILE A O 1
ATOM 859 N N . MET A 1 108 ? -44.438 44.531 41.812 1 41.94 108 MET A N 1
ATOM 860 C CA . MET A 1 108 ? -43.781 45.531 40.969 1 41.94 108 MET A CA 1
ATOM 861 C C . MET A 1 108 ? -42.25 45.438 41.125 1 41.94 108 MET A C 1
ATOM 863 O O . MET A 1 108 ? -41.5 45.719 40.188 1 41.94 108 MET A O 1
ATOM 867 N N . LYS A 1 109 ? -41.719 45.156 42.312 1 45.88 109 LYS A N 1
ATOM 868 C CA . LYS A 1 109 ? -40.281 45 42.469 1 45.88 109 LYS A CA 1
ATOM 869 C C . LYS A 1 109 ? -39.781 43.75 41.719 1 45.88 109 LYS A C 1
ATOM 871 O O . LYS A 1 109 ? -38.656 43.75 41.188 1 45.88 109 LYS A O 1
ATOM 876 N N . HIS A 1 110 ? -40.688 42.781 41.688 1 47.34 110 HIS A N 1
ATOM 877 C CA . HIS A 1 110 ? -40.281 41.625 40.938 1 47.34 110 HIS A CA 1
ATOM 878 C C . HIS A 1 110 ? -40.25 41.906 39.438 1 47.34 110 HIS A C 1
ATOM 880 O O . HIS A 1 110 ? -39.438 41.344 38.688 1 47.34 110 HIS A O 1
ATOM 886 N N . LEU A 1 111 ? -41.156 42.844 38.969 1 50.09 111 LEU A N 1
ATOM 887 C CA . LEU A 1 111 ? -41.125 43.156 37.531 1 50.09 111 LEU A CA 1
ATOM 888 C C . LEU A 1 111 ? -39.906 44 37.188 1 50.09 111 LEU A C 1
ATOM 890 O O . LEU A 1 111 ? -39.312 43.812 36.125 1 50.09 111 LEU A O 1
ATOM 894 N N . GLU A 1 112 ? -39.594 44.906 38.125 1 51 112 GLU A N 1
ATOM 895 C CA . GLU A 1 112 ? -38.375 45.719 37.844 1 51 112 GLU A CA 1
ATOM 896 C C . GLU A 1 112 ? -37.125 44.844 37.906 1 51 112 GLU A C 1
ATOM 898 O O . GLU A 1 112 ? -36.219 45.031 37.094 1 51 112 GLU A O 1
ATOM 903 N N . PHE A 1 113 ? -37.125 43.844 38.812 1 49.97 113 PHE A N 1
ATOM 904 C CA . PHE A 1 113 ? -36 42.938 38.875 1 49.97 113 PHE A CA 1
ATOM 905 C C . PHE A 1 113 ? -35.938 42.094 37.625 1 49.97 113 PHE A C 1
ATOM 907 O O . PHE A 1 113 ? -34.844 41.875 37.062 1 49.97 113 PHE A O 1
ATOM 914 N N . HIS A 1 114 ? -37.094 41.688 37.062 1 53.31 114 HIS A N 1
ATOM 915 C CA . HIS A 1 114 ? -37.062 40.906 35.844 1 53.31 114 HIS A CA 1
ATOM 916 C C . HIS A 1 114 ? -36.719 41.75 34.625 1 53.31 114 HIS A C 1
ATOM 918 O O . HIS A 1 114 ? -36.094 41.281 33.688 1 53.31 114 HIS A O 1
ATOM 924 N N . ALA A 1 115 ? -37.188 43.062 34.688 1 52.62 115 ALA A N 1
ATOM 925 C CA . ALA A 1 115 ? -36.812 43.938 33.562 1 52.62 115 ALA A CA 1
ATOM 926 C C . ALA A 1 115 ? -35.312 44.219 33.562 1 52.62 115 ALA A C 1
ATOM 928 O O . ALA A 1 115 ? -34.688 44.219 32.531 1 52.62 115 ALA A O 1
ATOM 929 N N . VAL A 1 116 ? -34.75 44.438 34.781 1 49.94 116 VAL A N 1
ATOM 930 C CA . VAL A 1 116 ? -33.312 44.625 34.844 1 49.94 116 VAL A CA 1
ATOM 931 C C . VAL A 1 116 ? -32.594 43.312 34.5 1 49.94 116 VAL A C 1
ATOM 933 O O . VAL A 1 116 ? -31.594 43.344 33.781 1 49.94 116 VAL A O 1
ATOM 936 N N . LEU A 1 117 ? -33.188 42.156 34.906 1 46.41 117 LEU A N 1
ATOM 937 C CA . LEU A 1 117 ? -32.594 40.875 34.5 1 46.41 117 LEU A CA 1
ATOM 938 C C . LEU A 1 117 ? -32.719 40.656 33 1 46.41 117 LEU A C 1
ATOM 940 O O . LEU A 1 117 ? -31.797 40.188 32.344 1 46.41 117 LEU A O 1
ATOM 944 N N . LEU A 1 118 ? -33.875 41.094 32.469 1 46.41 118 LEU A N 1
ATOM 945 C CA . LEU A 1 118 ? -34.031 40.969 31.016 1 46.41 118 LEU A CA 1
ATOM 946 C C . LEU A 1 118 ? -33.094 41.938 30.281 1 46.41 118 LEU A C 1
ATOM 948 O O . LEU A 1 118 ? -32.531 41.594 29.25 1 46.41 118 LEU A O 1
ATOM 952 N N . LEU A 1 119 ? -32.938 43.188 30.859 1 44.06 119 LEU A N 1
ATOM 953 C CA . LEU A 1 119 ? -32 44.094 30.234 1 44.06 119 LEU A CA 1
ATOM 954 C C . LEU A 1 119 ? -30.562 43.594 30.406 1 44.06 119 LEU A C 1
ATOM 956 O O . LEU A 1 119 ? -29.75 43.75 29.5 1 44.06 119 LEU A O 1
ATOM 960 N N . LEU A 1 120 ? -30.25 42.938 31.531 1 41.66 120 LEU A N 1
ATOM 961 C CA . LEU A 1 120 ? -28.906 42.375 31.672 1 41.66 120 LEU A CA 1
ATOM 962 C C . LEU A 1 120 ? -28.75 41.156 30.797 1 41.66 120 LEU A C 1
ATOM 964 O O . LEU A 1 120 ? -27.625 40.812 30.406 1 41.66 120 LEU A O 1
ATOM 968 N N . ILE A 1 121 ? -29.797 40.375 30.625 1 42.09 121 ILE A N 1
ATOM 969 C CA . ILE A 1 121 ? -29.641 39.219 29.734 1 42.09 121 ILE A CA 1
ATOM 970 C C . ILE A 1 121 ? -29.391 39.719 28.312 1 42.09 121 ILE A C 1
ATOM 972 O O . ILE A 1 121 ? -28.672 39.062 27.547 1 42.09 121 ILE A O 1
ATOM 976 N N . PHE A 1 122 ? -30 40.812 27.938 1 41.25 122 PHE A N 1
ATOM 977 C CA . PHE A 1 122 ? -29.734 41.281 26.594 1 41.25 122 PHE A CA 1
ATOM 978 C C . PHE A 1 122 ? -28.297 41.812 26.469 1 41.25 122 PHE A C 1
ATOM 980 O O . PHE A 1 122 ? -27.828 42.094 25.375 1 41.25 122 PHE A O 1
ATOM 987 N N . VAL A 1 123 ? -27.75 42.281 27.562 1 38.91 123 VAL A N 1
ATOM 988 C CA . VAL A 1 123 ? -26.391 42.812 27.406 1 38.91 123 VAL A CA 1
ATOM 989 C C . VAL A 1 123 ? -25.422 41.656 27.109 1 38.91 123 VAL A C 1
ATOM 991 O O . VAL A 1 123 ? -24.391 41.875 26.484 1 38.91 123 VAL A O 1
ATOM 994 N N . GLY A 1 124 ? -25.641 40.5 27.719 1 37.28 124 GLY A N 1
ATOM 995 C CA . GLY A 1 124 ? -24.562 39.531 27.609 1 37.28 124 GLY A CA 1
ATOM 996 C C . GLY A 1 124 ? -24.516 38.844 26.266 1 37.28 124 GLY A C 1
ATOM 997 O O . GLY A 1 124 ? -23.656 38 26.031 1 37.28 124 GLY A O 1
ATOM 998 N N . ILE A 1 125 ? -25.688 38.625 25.672 1 39.12 125 ILE A N 1
ATOM 999 C CA . ILE A 1 125 ? -25.438 38 24.375 1 39.12 125 ILE A CA 1
ATOM 1000 C C . ILE A 1 125 ? -24.672 38.969 23.484 1 39.12 125 ILE A C 1
ATOM 1002 O O . ILE A 1 125 ? -25.25 39.906 22.922 1 39.12 125 ILE A O 1
ATOM 1006 N N . GLY A 1 126 ? -23.641 39.562 23.891 1 36.25 126 GLY A N 1
ATOM 1007 C CA . GLY A 1 126 ? -22.812 40.281 22.938 1 36.25 126 GLY A CA 1
ATOM 1008 C C . GLY A 1 126 ? -22.812 39.656 21.562 1 36.25 126 GLY A C 1
ATOM 1009 O O . GLY A 1 126 ? -22.188 38.625 21.344 1 36.25 126 GLY A O 1
ATOM 1010 N N . LEU A 1 127 ? -23.859 39.562 20.859 1 41 127 LEU A N 1
ATOM 1011 C CA . LEU A 1 127 ? -23.672 39.438 19.422 1 41 127 LEU A CA 1
ATOM 1012 C C . LEU A 1 127 ? -22.438 40.219 18.953 1 41 127 LEU A C 1
ATOM 1014 O O . LEU A 1 127 ? -22.422 41.438 19.016 1 41 127 LEU A O 1
ATOM 1018 N N . ALA A 1 128 ? -21.297 39.812 19.297 1 47 128 ALA A N 1
ATOM 1019 C CA . ALA A 1 128 ? -20.031 40.469 18.891 1 47 128 ALA A CA 1
ATOM 1020 C C . ALA A 1 128 ? -20.109 40.906 17.438 1 47 128 ALA A C 1
ATOM 1022 O O . ALA A 1 128 ? -20.109 40.094 16.516 1 47 128 ALA A O 1
ATOM 1023 N N . TYR A 1 129 ? -20.828 41.875 17.172 1 54.59 129 TYR A N 1
ATOM 1024 C CA . TYR A 1 129 ? -20.688 42.594 15.898 1 54.59 129 TYR A CA 1
ATOM 1025 C C . TYR A 1 129 ? -19.234 42.688 15.477 1 54.59 129 TYR A C 1
ATOM 1027 O O . TYR A 1 129 ? -18.359 42.875 16.312 1 54.59 129 TYR A O 1
ATOM 1035 N N . PRO A 1 130 ? -18.969 42.156 14.195 1 66.38 130 PRO A N 1
ATOM 1036 C CA . PRO A 1 130 ? -17.578 42.281 13.727 1 66.38 130 PRO A CA 1
ATOM 1037 C C . PRO A 1 130 ? -17.031 43.688 13.891 1 66.38 130 PRO A C 1
ATOM 1039 O O . PRO A 1 130 ? -17.75 44.688 13.688 1 66.38 130 PRO A O 1
ATOM 1042 N N . THR A 1 131 ? -15.898 43.781 14.477 1 76.5 131 THR A N 1
ATOM 1043 C CA . THR A 1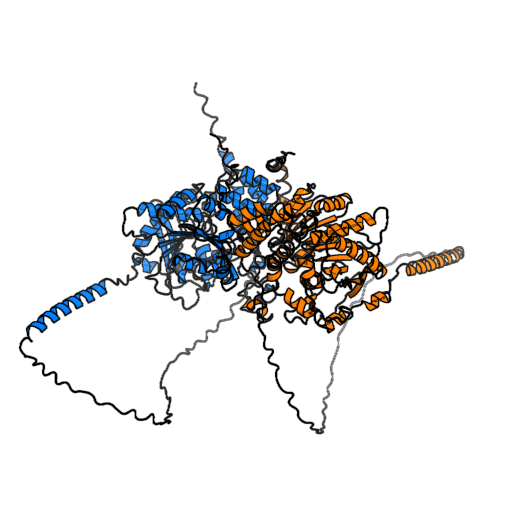 131 ? -15.164 45.062 14.586 1 76.5 131 THR A CA 1
ATOM 1044 C C . THR A 1 131 ? -14.805 45.594 13.195 1 76.5 131 THR A C 1
ATOM 1046 O O . THR A 1 131 ? -14.914 44.844 12.203 1 76.5 131 THR A O 1
ATOM 1049 N N . GLU A 1 132 ? -14.562 46.781 13.125 1 80.25 132 GLU A N 1
ATOM 1050 C CA . GLU A 1 132 ? -14.156 47.406 11.867 1 80.25 132 GLU A CA 1
ATOM 1051 C C . GLU A 1 132 ? -12.977 46.656 11.242 1 80.25 132 GLU A C 1
ATOM 1053 O O . GLU A 1 132 ? -12.93 46.469 10.023 1 80.25 132 GLU A O 1
ATOM 1058 N N . ASP A 1 133 ? -12.125 46.219 12.086 1 84.56 133 ASP A N 1
ATOM 1059 C CA . ASP A 1 133 ? -10.961 45.5 11.594 1 84.56 133 ASP A CA 1
ATOM 1060 C C . ASP A 1 133 ? -11.367 44.125 11.039 1 84.56 133 ASP A C 1
ATOM 1062 O O . ASP A 1 133 ? -10.805 43.656 10.055 1 84.56 133 ASP A O 1
ATOM 1066 N N . GLN A 1 134 ? -12.305 43.5 11.602 1 88.5 134 GLN A N 1
ATOM 1067 C CA . GLN A 1 134 ? -12.805 42.219 11.109 1 88.5 134 GLN A CA 1
ATOM 1068 C C . GLN A 1 134 ? -13.484 42.375 9.75 1 88.5 134 GLN A C 1
ATOM 1070 O O . GLN A 1 134 ? -13.336 41.531 8.875 1 88.5 134 GLN A O 1
ATOM 1075 N N . LEU A 1 135 ? -14.117 43.438 9.641 1 90.06 135 LEU A N 1
ATOM 1076 C CA . LEU A 1 135 ? -14.844 43.688 8.398 1 90.06 135 LEU A CA 1
ATOM 1077 C C . LEU A 1 135 ? -13.883 43.906 7.242 1 90.06 135 LEU A C 1
ATOM 1079 O O . LEU A 1 135 ? -14.164 43.531 6.105 1 90.06 135 LEU A O 1
ATOM 1083 N N . LYS A 1 136 ? -12.805 44.5 7.582 1 91.56 136 LYS A N 1
ATOM 1084 C CA . LYS A 1 136 ? -11.789 44.719 6.559 1 91.56 136 LYS A CA 1
ATOM 1085 C C . LYS A 1 136 ? -11.195 43.406 6.066 1 91.56 136 LYS A C 1
ATOM 1087 O O . LYS A 1 136 ? -10.711 43.312 4.934 1 91.56 136 LYS A O 1
ATOM 1092 N N . ASP A 1 137 ? -11.25 42.438 6.902 1 96.19 137 ASP A N 1
ATOM 1093 C CA . ASP A 1 137 ? -10.656 41.125 6.578 1 96.19 137 ASP A CA 1
ATOM 1094 C C . ASP A 1 137 ? -11.688 40.188 5.961 1 96.19 137 ASP A C 1
ATOM 1096 O O . ASP A 1 137 ? -11.344 39.094 5.523 1 96.19 137 ASP A O 1
ATOM 1100 N N . ARG A 1 138 ? -12.914 40.594 5.887 1 96.81 138 ARG A N 1
ATOM 1101 C CA . ARG A 1 138 ? -13.984 39.719 5.41 1 96.81 138 ARG A CA 1
ATOM 1102 C C . ARG A 1 138 ? -13.82 39.406 3.926 1 96.81 138 ARG A C 1
ATOM 1104 O O . ARG A 1 138 ? -13.594 40.344 3.123 1 96.81 138 ARG A O 1
ATOM 1111 N N . ILE A 1 139 ? -13.844 38.188 3.617 1 97.06 139 ILE A N 1
ATOM 1112 C CA . ILE A 1 139 ? -13.867 37.75 2.227 1 97.06 139 ILE A CA 1
ATOM 1113 C C . ILE A 1 139 ? -15.312 37.688 1.735 1 97.06 139 ILE A C 1
ATOM 1115 O O . ILE A 1 139 ? -16.062 36.781 2.154 1 97.06 139 ILE A O 1
ATOM 1119 N N . THR A 1 140 ? -15.672 38.5 0.905 1 94.06 140 THR A N 1
ATOM 1120 C CA . THR A 1 140 ? -17.047 38.531 0.421 1 94.06 140 THR A CA 1
ATOM 1121 C C . THR A 1 140 ? -17.312 37.375 -0.534 1 94.06 140 THR A C 1
ATOM 1123 O O . THR A 1 140 ? -18.359 36.719 -0.445 1 94.06 140 THR A O 1
ATOM 1126 N N . LYS A 1 141 ? -16.406 37.25 -1.469 1 95.19 141 LYS A N 1
ATOM 1127 C CA . LYS A 1 141 ? -16.516 36.156 -2.451 1 95.19 141 LYS A CA 1
ATOM 1128 C C . LYS A 1 141 ? -15.164 35.875 -3.08 1 95.19 141 LYS A C 1
ATOM 1130 O O . LYS A 1 141 ? -14.477 36.75 -3.564 1 95.19 141 LYS A O 1
ATOM 1135 N N . LEU A 1 142 ? -14.859 34.594 -3.064 1 97.25 142 LEU A N 1
ATOM 1136 C CA . LEU A 1 142 ? -13.656 34.188 -3.781 1 97.25 142 LEU A CA 1
ATOM 1137 C C . LEU A 1 142 ? -13.945 34 -5.262 1 97.25 142 LEU A C 1
ATOM 1139 O O . LEU A 1 142 ? -14.992 33.438 -5.621 1 97.25 142 LEU A O 1
ATOM 1143 N N . PRO A 1 143 ? -13.031 34.438 -6.082 1 97.12 143 PRO A N 1
ATOM 1144 C CA . PRO A 1 143 ? -13.227 34.156 -7.504 1 97.12 143 PRO A CA 1
ATOM 1145 C C . PRO A 1 143 ? -13.367 32.656 -7.789 1 97.12 143 PRO A C 1
ATOM 1147 O O . PRO A 1 143 ? -12.539 31.859 -7.348 1 97.12 143 PRO A O 1
ATOM 1150 N N . GLY A 1 144 ? -14.43 32.344 -8.477 1 96.94 144 GLY A N 1
ATOM 1151 C CA . GLY A 1 144 ? -14.641 30.969 -8.891 1 96.94 144 GLY A CA 1
ATOM 1152 C C . GLY A 1 144 ? -15.336 30.125 -7.836 1 96.94 144 GLY A C 1
ATOM 1153 O O . GLY A 1 144 ? -15.578 28.938 -8.047 1 96.94 144 GLY A O 1
ATOM 1154 N N . GLN A 1 145 ? -15.664 30.641 -6.668 1 96.12 145 GLN A N 1
ATOM 1155 C CA . GLN A 1 145 ? -16.312 29.859 -5.625 1 96.12 145 GLN A CA 1
ATOM 1156 C C . GLN A 1 145 ? -17.734 29.453 -6.039 1 96.12 145 GLN A C 1
ATOM 1158 O O . GLN A 1 145 ? -18.359 30.125 -6.867 1 96.12 145 GLN A O 1
ATOM 1163 N N . PRO A 1 146 ? -18.188 28.266 -5.523 1 94.38 146 PRO A N 1
ATOM 1164 C CA . PRO A 1 146 ? -19.578 27.906 -5.797 1 94.38 146 PRO A CA 1
ATOM 1165 C C . PRO A 1 146 ? -20.578 28.922 -5.246 1 94.38 146 PRO A C 1
ATOM 1167 O O . PRO A 1 146 ? -20.219 29.766 -4.426 1 94.38 146 PRO A O 1
ATOM 1170 N N . GLU A 1 147 ? -21.844 28.609 -5.766 1 88.69 147 GLU A N 1
ATOM 1171 C CA . GLU A 1 147 ? -22.906 29.484 -5.285 1 88.69 147 GLU A CA 1
ATOM 1172 C C . GLU A 1 147 ? -23.422 29.031 -3.922 1 88.69 147 GLU A C 1
ATOM 1174 O O . GLU A 1 147 ? -23.203 27.891 -3.523 1 88.69 147 GLU A O 1
ATOM 1179 N N . ASN A 1 148 ? -23.844 29.812 -3.029 1 86.56 148 ASN A N 1
ATOM 1180 C CA . ASN A 1 148 ? -24.547 29.516 -1.781 1 86.56 148 ASN A CA 1
ATOM 1181 C C . ASN A 1 148 ? -23.578 29.156 -0.662 1 86.56 148 ASN A C 1
ATOM 1183 O O . ASN A 1 148 ? -23.734 28.141 0.009 1 86.56 148 ASN A O 1
ATOM 1187 N N . VAL A 1 149 ? -22.484 29.781 -0.608 1 91.5 149 VAL A N 1
ATOM 1188 C CA . VAL A 1 149 ? -21.594 29.656 0.538 1 91.5 149 VAL A CA 1
ATOM 1189 C C . VAL A 1 149 ? -22.266 30.266 1.775 1 91.5 149 VAL A C 1
ATOM 1191 O O . VAL A 1 149 ? -22.578 31.453 1.802 1 91.5 149 VAL A O 1
ATOM 1194 N N . LEU A 1 150 ? -22.469 29.406 2.805 1 90.31 150 LEU A N 1
ATOM 1195 C CA . LEU A 1 150 ? -23.281 29.797 3.951 1 90.31 150 LEU A CA 1
ATOM 1196 C C . LEU A 1 150 ? -22.422 30.047 5.18 1 90.31 150 LEU A C 1
ATOM 1198 O O . LEU A 1 150 ? -22.906 30.016 6.309 1 90.31 150 LEU A O 1
ATOM 1202 N N . PHE A 1 151 ? -21.172 30.234 5.02 1 95.38 151 PHE A N 1
ATOM 1203 C CA . PHE A 1 151 ? -20.281 30.531 6.129 1 95.38 151 PHE A CA 1
ATOM 1204 C C . PHE A 1 151 ? -19.453 31.781 5.848 1 95.38 151 PHE A C 1
ATOM 1206 O O . PHE A 1 151 ? -19.297 32.188 4.691 1 95.38 151 PHE A O 1
ATOM 1213 N N . SER A 1 152 ? -18.938 32.344 6.898 1 95.31 152 SER A N 1
ATOM 1214 C CA . SER A 1 152 ? -18.109 33.531 6.77 1 95.31 152 SER A CA 1
ATOM 1215 C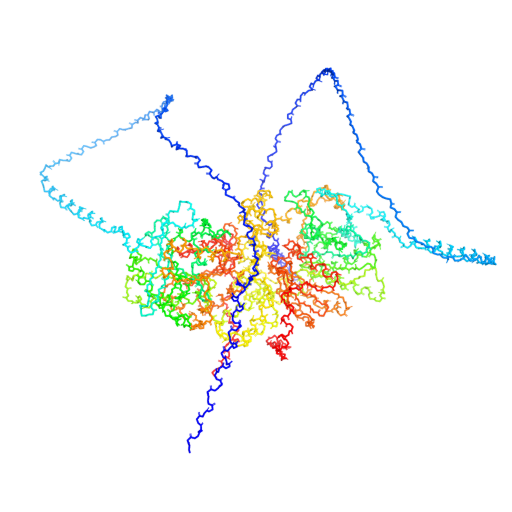 C . SER A 1 152 ? -16.625 33.156 6.688 1 95.31 152 SER A C 1
ATOM 1217 O O . SER A 1 152 ? -16.219 32.125 7.207 1 95.31 152 SER A O 1
ATOM 1219 N N . GLN A 1 153 ? -15.922 34.031 5.996 1 97 153 GLN A N 1
ATOM 1220 C CA . GLN A 1 153 ? -14.477 33.906 5.859 1 97 153 GLN A CA 1
ATOM 1221 C C . GLN A 1 153 ? -13.766 35.219 6.062 1 97 153 GLN A C 1
ATOM 1223 O O . GLN A 1 153 ? -14.289 36.281 5.688 1 97 153 GLN A O 1
ATOM 1228 N N . TYR A 1 154 ? -12.648 35.125 6.68 1 97.88 154 TYR A N 1
ATOM 1229 C CA . TYR A 1 154 ? -11.812 36.281 6.914 1 97.88 154 TYR A CA 1
ATOM 1230 C C . TYR A 1 154 ? -10.352 35.969 6.609 1 97.88 154 TYR A C 1
ATOM 1232 O O . TYR A 1 154 ? -9.867 34.875 6.902 1 97.88 154 TYR A O 1
ATOM 1240 N N . SER A 1 155 ? -9.656 36.938 6.008 1 98.25 155 SER A N 1
ATOM 1241 C CA . SER A 1 155 ? -8.219 36.781 5.816 1 98.25 155 SER A CA 1
ATOM 1242 C C . SER A 1 155 ? -7.504 38.125 5.895 1 98.25 155 SER A C 1
ATOM 1244 O O . SER A 1 155 ? -8.125 39.188 5.688 1 98.25 155 SER A O 1
ATOM 1246 N N . GLY A 1 156 ? -6.285 38 6.238 1 96.94 156 GLY A N 1
ATOM 1247 C CA . GLY A 1 156 ? -5.48 39.219 6.379 1 96.94 156 GLY A CA 1
ATOM 1248 C C . GLY A 1 156 ? -4.148 38.969 7.059 1 96.94 156 GLY A C 1
ATOM 1249 O O . GLY A 1 156 ? -3.652 37.844 7.066 1 96.94 156 GLY A O 1
ATOM 1250 N N . TYR A 1 157 ? -3.566 40.062 7.52 1 97 157 TYR A N 1
ATOM 1251 C CA . TYR A 1 157 ? -2.232 40 8.109 1 97 157 TYR A CA 1
ATOM 1252 C C . TYR A 1 157 ? -2.262 40.406 9.578 1 97 157 TYR A C 1
ATOM 1254 O O . TYR A 1 157 ? -3.027 41.281 9.961 1 97 157 TYR A O 1
ATOM 1262 N N . VAL A 1 158 ? -1.464 39.75 10.305 1 97.94 158 VAL A N 1
ATOM 1263 C CA . VAL A 1 158 ? -1.21 40.125 11.688 1 97.94 158 VAL A CA 1
ATOM 1264 C C . VAL A 1 158 ? 0.291 40.312 11.906 1 97.94 158 VAL A C 1
ATOM 1266 O O . VAL A 1 158 ? 1.07 39.375 11.672 1 97.94 158 VAL A O 1
ATOM 1269 N N . THR A 1 159 ? 0.688 41.5 12.344 1 97.31 159 THR A N 1
ATOM 1270 C CA . THR A 1 159 ? 2.096 41.781 12.609 1 97.31 159 THR A CA 1
ATOM 1271 C C . THR A 1 159 ? 2.562 41.062 13.875 1 97.31 159 THR A C 1
ATOM 1273 O O . THR A 1 159 ? 1.916 41.156 14.922 1 97.31 159 THR A O 1
ATOM 1276 N N . VAL A 1 160 ? 3.721 40.438 13.758 1 98.44 160 VAL A N 1
ATOM 1277 C CA . VAL A 1 160 ? 4.191 39.688 14.906 1 98.44 160 VAL A CA 1
ATOM 1278 C C . VAL A 1 160 ? 5.531 40.25 15.383 1 98.44 160 VAL A C 1
ATOM 1280 O O . VAL A 1 160 ? 5.953 39.969 16.516 1 98.44 160 VAL A O 1
ATOM 1283 N N . ASN A 1 161 ? 6.199 40.969 14.578 1 98.12 161 ASN A N 1
ATOM 1284 C CA . ASN A 1 161 ? 7.418 41.688 14.914 1 98.12 161 ASN A CA 1
ATOM 1285 C C . ASN A 1 161 ? 7.496 43.031 14.188 1 98.12 161 ASN A C 1
ATOM 1287 O O . ASN A 1 161 ? 7.82 43.062 13 1 98.12 161 ASN A O 1
ATOM 1291 N N . GLU A 1 162 ? 7.32 44.062 14.859 1 97.06 162 GLU A N 1
ATOM 1292 C CA . GLU A 1 162 ? 7.246 45.406 14.266 1 97.06 162 GLU A CA 1
ATOM 1293 C C . GLU A 1 162 ? 8.602 45.844 13.703 1 97.06 162 GLU A C 1
ATOM 1295 O O . GLU A 1 162 ? 8.672 46.406 12.625 1 97.06 162 GLU A O 1
ATOM 1300 N N . GLU A 1 163 ? 9.594 45.594 14.445 1 97.19 163 GLU A N 1
ATOM 1301 C CA . GLU A 1 163 ? 10.93 46.031 14.047 1 97.19 163 GLU A CA 1
ATOM 1302 C C . GLU A 1 163 ? 11.352 45.375 12.734 1 97.19 163 GLU A C 1
ATOM 1304 O O . GLU A 1 163 ? 11.867 46.062 11.836 1 97.19 163 GLU A O 1
ATOM 1309 N N . ALA A 1 164 ? 11.086 44.094 12.633 1 96.25 164 ALA A N 1
ATOM 1310 C CA . ALA A 1 164 ? 11.484 43.344 11.438 1 96.25 164 ALA A CA 1
ATOM 1311 C C . ALA A 1 164 ? 10.422 43.469 10.344 1 96.25 164 ALA A C 1
ATOM 1313 O O . ALA A 1 164 ? 10.688 43.156 9.18 1 96.25 164 ALA A O 1
ATOM 1314 N N . GLY A 1 165 ? 9.219 43.906 10.734 1 95.62 165 GLY A N 1
ATOM 1315 C CA . GLY A 1 165 ? 8.109 43.969 9.789 1 95.62 165 GLY A CA 1
ATOM 1316 C C . GLY A 1 165 ? 7.578 42.594 9.43 1 95.62 165 GLY A C 1
ATOM 1317 O O . GLY A 1 165 ? 7.16 42.375 8.297 1 95.62 165 GLY A O 1
ATOM 1318 N N . ARG A 1 166 ? 7.742 41.594 10.32 1 97.25 166 ARG A N 1
ATOM 1319 C CA . ARG A 1 166 ? 7.164 40.281 10.078 1 97.25 166 ARG A CA 1
ATOM 1320 C C . ARG A 1 166 ? 5.656 40.281 10.305 1 97.25 166 ARG A C 1
ATOM 1322 O O . ARG A 1 166 ? 5.184 40.688 11.367 1 97.25 166 ARG A O 1
ATOM 1329 N N . ALA A 1 167 ? 4.934 39.875 9.305 1 96.81 167 ALA A N 1
ATOM 1330 C CA . ALA A 1 167 ? 3.479 39.75 9.359 1 96.81 167 ALA A CA 1
ATOM 1331 C C . ALA A 1 167 ? 3.025 38.406 8.812 1 96.81 167 ALA A C 1
ATOM 1333 O O . ALA A 1 167 ? 3.443 38 7.727 1 96.81 167 ALA A O 1
ATOM 1334 N N . LEU A 1 168 ? 2.268 37.719 9.586 1 98.38 168 LEU A N 1
ATOM 1335 C CA . LEU A 1 168 ? 1.773 36.406 9.172 1 98.38 168 LEU A CA 1
ATOM 1336 C C . LEU A 1 168 ? 0.377 36.531 8.562 1 98.38 168 LEU A C 1
ATOM 1338 O O . LEU A 1 168 ? -0.449 37.312 9.047 1 98.38 168 LEU A O 1
ATOM 1342 N N . PHE A 1 169 ? 0.184 35.812 7.488 1 98 169 PHE A N 1
ATOM 1343 C CA . PHE A 1 169 ? -1.095 35.75 6.789 1 98 169 PHE A CA 1
ATOM 1344 C C . PHE A 1 169 ? -1.971 34.625 7.324 1 98 169 PHE A C 1
ATOM 1346 O O . PHE A 1 169 ? -1.492 33.531 7.547 1 98 169 PHE A O 1
ATOM 1353 N N . TYR A 1 170 ? -3.246 34.969 7.57 1 98.62 170 TYR A N 1
ATOM 1354 C CA . TYR A 1 170 ? -4.18 33.938 8.047 1 98.62 170 TYR A CA 1
ATOM 1355 C C . TYR A 1 170 ? -5.418 33.906 7.156 1 98.62 170 TYR A C 1
ATOM 1357 O O . TYR A 1 170 ? -5.707 34.844 6.418 1 98.62 170 TYR A O 1
ATOM 1365 N N . TRP A 1 171 ? -6.051 32.781 7.113 1 98.69 171 TRP A N 1
ATOM 1366 C CA . TRP A 1 171 ? -7.359 32.562 6.508 1 98.69 171 TRP A CA 1
ATOM 1367 C C . TRP A 1 171 ? -8.281 31.797 7.461 1 98.69 171 TRP A C 1
ATOM 1369 O O . TRP A 1 171 ? -8.047 30.625 7.758 1 98.69 171 TRP A O 1
ATOM 1379 N N . LEU A 1 172 ? -9.305 32.5 8.023 1 98.62 172 LEU A N 1
ATOM 1380 C CA . LEU A 1 172 ? -10.305 31.922 8.914 1 98.62 172 LEU A CA 1
ATOM 1381 C C . LEU A 1 172 ? -11.547 31.5 8.133 1 98.62 172 LEU A C 1
ATOM 1383 O O . LEU A 1 172 ? -12.102 32.281 7.363 1 98.62 172 LEU A O 1
ATOM 1387 N N . VAL A 1 173 ? -11.891 30.281 8.305 1 98.38 173 VAL A N 1
ATOM 1388 C CA . VAL A 1 173 ? -13.141 29.766 7.762 1 98.38 173 VAL A CA 1
ATOM 1389 C C . VAL A 1 173 ? -14.062 29.328 8.898 1 98.38 173 VAL A C 1
ATOM 1391 O O . VAL A 1 173 ? -13.766 28.375 9.625 1 98.38 173 VAL A O 1
ATOM 1394 N N . GLU A 1 174 ? -15.203 30.016 9.031 1 97.88 174 GLU A N 1
ATOM 1395 C CA . GLU A 1 174 ? -16.125 29.719 10.117 1 97.88 174 GLU A CA 1
ATOM 1396 C C . GLU A 1 174 ? -17.047 28.562 9.758 1 97.88 174 GLU A C 1
ATOM 1398 O O . GLU A 1 174 ? -17.156 28.188 8.586 1 97.88 174 GLU A O 1
ATOM 1403 N N . THR A 1 175 ? -17.672 27.969 10.773 1 97.38 175 THR A N 1
ATOM 1404 C CA . THR A 1 175 ? -18.672 26.938 10.539 1 97.38 175 THR A CA 1
ATOM 1405 C C . THR A 1 175 ? -19.938 27.547 9.922 1 97.38 175 THR A C 1
ATOM 1407 O O . THR A 1 175 ? -20.172 28.75 10.039 1 97.38 175 THR A O 1
ATOM 1410 N N . GLU A 1 176 ? -20.609 26.703 9.219 1 90.31 176 GLU A N 1
ATOM 1411 C CA . GLU A 1 176 ? -21.859 27.156 8.625 1 90.31 176 GLU A CA 1
ATOM 1412 C C . GLU A 1 176 ? -22.906 27.438 9.695 1 90.31 176 GLU A C 1
ATOM 1414 O O . GLU A 1 176 ? -23.641 28.422 9.602 1 90.31 176 GLU A O 1
ATOM 1419 N N . GLU A 1 177 ? -22.906 26.531 10.625 1 86.06 177 GLU A N 1
ATOM 1420 C CA . GLU A 1 177 ? -23.891 26.672 11.703 1 86.06 177 GLU A CA 1
ATOM 1421 C C . GLU A 1 177 ? -23.203 26.797 13.062 1 86.06 177 GLU A C 1
ATOM 1423 O O . GLU A 1 177 ? -22.172 26.156 13.305 1 86.06 177 GLU A O 1
ATOM 1428 N N . ASP A 1 178 ? -23.703 27.641 13.906 1 85.94 178 ASP A N 1
ATOM 1429 C CA . ASP A 1 178 ? -23.312 27.75 15.312 1 85.94 178 ASP A CA 1
ATOM 1430 C C . ASP A 1 178 ? -21.828 28.094 15.445 1 85.94 178 ASP A C 1
ATOM 1432 O O . ASP A 1 178 ? -21.109 27.484 16.234 1 85.94 178 ASP A O 1
ATOM 1436 N N . SER A 1 179 ? -21.375 28.969 14.609 1 88.12 179 SER A N 1
ATOM 1437 C CA . SER A 1 179 ? -19.953 29.312 14.633 1 88.12 179 SER A CA 1
ATOM 1438 C C . SER A 1 179 ? -19.531 29.891 15.984 1 88.12 179 SER A C 1
ATOM 1440 O O . SER A 1 179 ? -18.375 29.781 16.375 1 88.12 179 SER A O 1
ATOM 1442 N N . SER A 1 180 ? -20.484 30.344 16.719 1 89.12 180 SER A N 1
ATOM 1443 C CA . SER A 1 180 ? -20.172 31 17.984 1 89.12 180 SER A CA 1
ATOM 1444 C C . SER A 1 180 ? -19.953 29.984 19.109 1 89.12 180 SER A C 1
ATOM 1446 O O . SER A 1 180 ? -19.391 30.312 20.156 1 89.12 180 SER A O 1
ATOM 1448 N N . SER A 1 181 ? -20.344 28.812 18.859 1 91.94 181 SER A N 1
ATOM 1449 C CA . SER A 1 181 ? -20.203 27.828 19.922 1 91.94 181 SER A CA 1
ATOM 1450 C C . SER A 1 181 ? -19.203 26.734 19.562 1 91.94 181 SER A C 1
ATOM 1452 O O . SER A 1 181 ? -18.719 26.016 20.422 1 91.94 181 SER A O 1
ATOM 1454 N N . LYS A 1 182 ? -18.828 26.688 18.328 1 97 182 LYS A N 1
ATOM 1455 C CA . LYS A 1 182 ? -17.922 25.641 17.875 1 97 182 LYS A CA 1
ATOM 1456 C C . LYS A 1 182 ? -16.469 26 18.203 1 97 182 LYS A C 1
ATOM 1458 O O . LYS A 1 182 ? -16.125 27.172 18.297 1 97 182 LYS A O 1
ATOM 1463 N N . PRO A 1 183 ? -15.656 24.984 18.359 1 98.12 183 PRO A N 1
ATOM 1464 C CA . PRO A 1 183 ? -14.258 25.25 18.703 1 98.12 183 PRO A CA 1
ATOM 1465 C C . PRO A 1 183 ? -13.5 25.938 17.578 1 98.12 183 PRO A C 1
ATOM 1467 O O . PRO A 1 183 ? -13.992 26.016 16.453 1 98.12 183 PRO A O 1
ATOM 1470 N N . LEU A 1 184 ? -12.352 26.547 17.984 1 98.75 184 LEU A N 1
ATOM 1471 C CA . LEU A 1 184 ? -11.367 27.078 17.047 1 98.75 184 LEU A CA 1
ATOM 1472 C C . LEU A 1 184 ? -10.195 26.125 16.875 1 98.75 184 LEU A C 1
ATOM 1474 O O . LEU A 1 184 ? -9.656 25.609 17.875 1 98.75 184 LEU A O 1
ATOM 1478 N N . VAL A 1 185 ? -9.844 25.812 15.672 1 98.88 185 VAL A N 1
ATOM 1479 C CA . VAL A 1 185 ? -8.703 24.938 15.383 1 98.88 185 VAL A CA 1
ATOM 1480 C C . VAL A 1 185 ? -7.711 25.672 14.484 1 98.88 185 VAL A C 1
ATOM 1482 O O . VAL A 1 185 ? -8.07 26.156 13.414 1 98.88 185 VAL A O 1
ATOM 1485 N N . LEU A 1 186 ? -6.496 25.766 14.922 1 98.94 186 LEU A N 1
ATOM 1486 C CA . LEU A 1 186 ? -5.402 26.281 14.102 1 98.94 186 LEU A CA 1
ATOM 1487 C C . LEU A 1 186 ? -4.77 25.156 13.273 1 98.94 186 LEU A C 1
ATOM 1489 O O . LEU A 1 186 ? -4.453 24.094 13.805 1 98.94 186 LEU A O 1
ATOM 1493 N N . TRP A 1 187 ? -4.645 25.375 11.992 1 98.88 187 TRP A N 1
ATOM 1494 C CA . TRP A 1 187 ? -3.984 24.422 11.125 1 98.88 187 TRP A CA 1
ATOM 1495 C C . TRP A 1 187 ? -2.605 24.922 10.703 1 98.88 187 TRP A C 1
ATOM 1497 O O . TRP A 1 187 ? -2.469 26.031 10.203 1 98.88 187 TRP A O 1
ATOM 1507 N N . LEU A 1 188 ? -1.584 24.016 10.859 1 98.88 188 LEU A N 1
ATOM 1508 C CA . LEU A 1 188 ? -0.214 24.312 10.453 1 98.88 188 LEU A CA 1
ATOM 1509 C C . LEU A 1 188 ? 0.333 23.203 9.547 1 98.88 188 LEU A C 1
ATOM 1511 O O . LEU A 1 188 ? 0.423 22.047 9.961 1 98.88 188 LEU A O 1
ATOM 1515 N N . ASN A 1 189 ? 0.714 23.562 8.375 1 97.69 189 ASN A N 1
ATOM 1516 C CA . ASN A 1 189 ? 1.433 22.641 7.504 1 97.69 189 ASN A CA 1
ATOM 1517 C C . ASN A 1 189 ? 2.916 22.578 7.852 1 97.69 189 ASN A C 1
ATOM 1519 O O . ASN A 1 189 ? 3.436 23.469 8.531 1 97.69 189 ASN A O 1
ATOM 1523 N N . GLY A 1 190 ? 3.502 21.531 7.371 1 96.75 190 GLY A N 1
ATOM 1524 C CA . GLY A 1 190 ? 4.922 21.359 7.645 1 96.75 190 GLY A CA 1
ATOM 1525 C C . GLY A 1 190 ? 5.809 21.938 6.555 1 96.75 190 GLY A C 1
ATOM 1526 O O . GLY A 1 190 ? 5.617 23.078 6.137 1 96.75 190 GLY A O 1
ATOM 1527 N N . GLY A 1 191 ? 6.582 21.25 6.227 1 93.69 191 GLY A N 1
ATOM 1528 C CA . GLY A 1 191 ? 7.672 21.594 5.324 1 93.69 191 GLY A CA 1
ATOM 1529 C C . GLY A 1 191 ? 9.031 21.141 5.832 1 93.69 191 GLY A C 1
ATOM 1530 O O . GLY A 1 191 ? 9.336 19.938 5.801 1 93.69 191 GLY A O 1
ATOM 1531 N N . PRO A 1 192 ? 9.602 21.859 6.664 1 95.5 192 PRO A N 1
ATOM 1532 C CA . PRO A 1 192 ? 9.219 23.219 7.027 1 95.5 192 PRO A CA 1
ATOM 1533 C C . PRO A 1 192 ? 9.188 24.156 5.828 1 95.5 192 PRO A C 1
ATOM 1535 O O . PRO A 1 192 ? 9.742 23.844 4.773 1 95.5 192 PRO A O 1
ATOM 1538 N N . GLY A 1 193 ? 8.43 25.188 6.023 1 96.12 193 GLY A N 1
ATOM 1539 C CA . GLY A 1 193 ? 8.469 26.281 5.062 1 96.12 193 GLY A CA 1
ATOM 1540 C C . GLY A 1 193 ? 7.414 26.172 3.98 1 96.12 193 GLY A C 1
ATOM 1541 O O . GLY A 1 193 ? 7.574 26.719 2.889 1 96.12 193 GLY A O 1
ATOM 1542 N N . CYS A 1 194 ? 6.344 25.375 4.297 1 96.56 194 CYS A N 1
ATOM 1543 C CA . CYS A 1 194 ? 5.293 25.219 3.293 1 96.56 194 CYS A CA 1
ATOM 1544 C C . CYS A 1 194 ? 3.977 25.812 3.789 1 96.56 194 CYS A C 1
ATOM 1546 O O . CYS A 1 194 ? 3.699 25.797 4.988 1 96.56 194 CYS A O 1
ATOM 1548 N N . SER A 1 195 ? 3.166 26.25 2.912 1 97.25 195 SER A N 1
ATOM 1549 C CA . SER A 1 195 ? 1.989 27.062 3.16 1 97.25 195 SER A CA 1
ATOM 1550 C C . SER A 1 195 ? 0.815 26.234 3.646 1 97.25 195 SER A C 1
ATOM 1552 O O . SER A 1 195 ? 0.485 25.203 3.041 1 97.25 195 SER A O 1
ATOM 1554 N N . SER A 1 196 ? 0.137 26.672 4.648 1 98.25 196 SER A N 1
ATOM 1555 C CA . SER A 1 196 ? -1.104 26.062 5.121 1 98.25 196 SER A CA 1
ATOM 1556 C C . SER A 1 196 ? -2.254 26.328 4.16 1 98.25 196 SER A C 1
ATOM 1558 O O . SER A 1 196 ? -3.221 25.578 4.109 1 98.25 196 SER A O 1
ATOM 1560 N N . ILE A 1 197 ? -2.145 27.406 3.42 1 97.19 197 ILE A N 1
ATOM 1561 C CA . ILE A 1 197 ? -3.172 27.766 2.447 1 97.19 197 ILE A CA 1
ATOM 1562 C C . ILE A 1 197 ? -3.076 26.844 1.232 1 97.19 197 ILE A C 1
ATOM 1564 O O . ILE A 1 197 ? -4.094 26.344 0.735 1 97.19 197 ILE A O 1
ATOM 1568 N N . ALA A 1 198 ? -1.839 26.594 0.796 1 93.94 198 ALA A N 1
ATOM 1569 C CA . ALA A 1 198 ? -1.611 25.766 -0.379 1 93.94 198 ALA A CA 1
ATOM 1570 C C . ALA A 1 198 ? -2.119 24.344 -0.148 1 93.94 198 ALA A C 1
ATOM 1572 O O . ALA A 1 198 ? -2.756 23.75 -1.024 1 93.94 198 ALA A O 1
ATOM 1573 N N . TYR A 1 199 ? -1.804 23.797 0.992 1 94.81 199 TYR A N 1
ATOM 1574 C CA . TYR A 1 199 ? -2.061 22.391 1.23 1 94.81 199 TYR A CA 1
ATOM 1575 C C . TYR A 1 199 ? -3.299 22.203 2.098 1 94.81 199 TYR A C 1
ATOM 1577 O O . TYR A 1 199 ? -4.371 21.859 1.594 1 94.81 199 TYR A O 1
ATOM 1585 N N . GLY A 1 200 ? -3.227 22.641 3.34 1 97.62 200 GLY A N 1
ATOM 1586 C CA . GLY A 1 200 ? -4.34 22.484 4.262 1 97.62 200 GLY A CA 1
ATOM 1587 C C . GLY A 1 200 ? -5.648 23.016 3.707 1 97.62 200 GLY A C 1
ATOM 1588 O O . GLY A 1 200 ? -6.629 22.281 3.592 1 97.62 200 GLY A O 1
ATOM 1589 N N . ALA A 1 201 ? -5.648 24.219 3.268 1 97.94 201 ALA A N 1
ATOM 1590 C CA . ALA A 1 201 ? -6.887 24.859 2.848 1 97.94 201 ALA A CA 1
ATOM 1591 C C . ALA A 1 201 ? -7.293 24.422 1.447 1 97.94 201 ALA A C 1
ATOM 1593 O O . ALA A 1 201 ? -8.453 24.062 1.217 1 97.94 201 ALA A O 1
ATOM 1594 N N . ALA A 1 202 ? -6.387 24.375 0.565 1 95.81 202 ALA A N 1
ATOM 1595 C CA . ALA A 1 202 ? -6.746 24.203 -0.841 1 95.81 202 ALA A CA 1
ATOM 1596 C C . ALA A 1 202 ? -6.809 22.719 -1.212 1 95.81 202 ALA A C 1
ATOM 1598 O O . ALA A 1 202 ? -7.594 22.328 -2.078 1 95.81 202 ALA A O 1
ATOM 1599 N N . GLU A 1 203 ? -6.035 21.922 -0.481 1 94.31 203 GLU A N 1
ATOM 1600 C CA . GLU A 1 203 ? -5.906 20.547 -0.956 1 94.31 203 GLU A CA 1
ATOM 1601 C C . GLU A 1 203 ? -6.508 19.562 0.041 1 94.31 203 GLU A C 1
ATOM 1603 O O . GLU A 1 203 ? -6.922 18.469 -0.337 1 94.31 203 GLU A O 1
ATOM 1608 N N . GLU A 1 204 ? -6.586 19.906 1.271 1 96.62 204 GLU A N 1
ATOM 1609 C CA . GLU A 1 204 ? -6.879 18.891 2.273 1 96.62 204 GLU A CA 1
ATOM 1610 C C . GLU A 1 204 ? -8.195 19.172 2.982 1 96.62 204 GLU A C 1
ATOM 1612 O O . GLU A 1 204 ? -9.227 18.594 2.646 1 96.62 204 GLU A O 1
ATOM 1617 N N . ILE A 1 205 ? -8.289 20.141 3.865 1 98.38 205 ILE A N 1
ATOM 1618 C CA . ILE A 1 205 ? -9.391 20.156 4.824 1 98.38 205 ILE A CA 1
ATOM 1619 C C . ILE A 1 205 ? -10.25 21.391 4.613 1 98.38 205 ILE A C 1
ATOM 1621 O O . ILE A 1 205 ? -11.281 21.562 5.262 1 98.38 205 ILE A O 1
ATOM 1625 N N . GLY A 1 206 ? -9.883 22.266 3.715 1 98.06 206 GLY A N 1
ATOM 1626 C CA . GLY A 1 206 ? -10.594 23.516 3.5 1 98.06 206 GLY A CA 1
ATOM 1627 C C . GLY A 1 206 ? -11.969 23.312 2.881 1 98.06 206 GLY A C 1
ATOM 1628 O O . GLY A 1 206 ? -12.32 22.203 2.488 1 98.06 206 GLY A O 1
ATOM 1629 N N . PRO A 1 207 ? -12.711 24.391 2.768 1 97.5 207 PRO A N 1
ATOM 1630 C CA . PRO A 1 207 ? -14.094 24.312 2.293 1 97.5 207 PRO A CA 1
ATOM 1631 C C . PRO A 1 207 ? -14.188 24.078 0.787 1 97.5 207 PRO A C 1
ATOM 1633 O O . PRO A 1 207 ? -15.211 23.594 0.296 1 97.5 207 PRO A O 1
ATOM 1636 N N . PHE A 1 208 ? -13.055 24.453 0.09 1 96.44 208 PHE A N 1
ATOM 1637 C CA . PHE A 1 208 ? -13.086 24.375 -1.365 1 96.44 208 PHE A CA 1
ATOM 1638 C C . PHE A 1 208 ? -11.906 23.562 -1.886 1 96.44 208 PHE A C 1
ATOM 1640 O O . PHE A 1 208 ? -10.867 23.484 -1.228 1 96.44 208 PHE A O 1
ATOM 1647 N N . ARG A 1 209 ? -12.172 22.969 -3.049 1 93.94 209 ARG A N 1
ATOM 1648 C CA . ARG A 1 209 ? -11.133 22.344 -3.852 1 93.94 209 ARG A CA 1
ATOM 1649 C C . ARG A 1 209 ? -10.984 23.031 -5.203 1 93.94 209 ARG A C 1
ATOM 1651 O O . ARG A 1 209 ? -11.914 23.688 -5.672 1 93.94 209 ARG A O 1
ATOM 1658 N N . LEU A 1 210 ? -9.828 22.906 -5.707 1 92.75 210 LEU A N 1
ATOM 1659 C CA . LEU A 1 210 ? -9.562 23.562 -6.984 1 92.75 210 LEU A CA 1
ATOM 1660 C C . LEU A 1 210 ? -9.797 22.609 -8.148 1 92.75 210 LEU A C 1
ATOM 1662 O O . LEU A 1 210 ? -9.422 21.438 -8.078 1 92.75 210 LEU A O 1
ATOM 1666 N N . ASN A 1 211 ? -10.461 23.109 -9.125 1 89.94 211 ASN A N 1
ATOM 1667 C CA . ASN A 1 211 ? -10.57 22.359 -10.375 1 89.94 211 ASN A CA 1
ATOM 1668 C C . ASN A 1 211 ? -9.266 22.406 -11.172 1 89.94 211 ASN A C 1
ATOM 1670 O O . ASN A 1 211 ? -8.453 23.312 -10.992 1 89.94 211 ASN A O 1
ATOM 1674 N N . PRO A 1 212 ? -9.023 21.438 -12.086 1 85.62 212 PRO A N 1
ATOM 1675 C CA . PRO A 1 212 ? -7.789 21.391 -12.875 1 85.62 212 PRO A CA 1
ATOM 1676 C C . PRO A 1 212 ? -7.547 22.656 -13.688 1 85.62 212 PRO A C 1
ATOM 1678 O O . PRO A 1 212 ? -6.414 22.938 -14.086 1 85.62 212 PRO A O 1
ATOM 1681 N N . ASP A 1 213 ? -8.586 23.5 -13.875 1 87.19 213 ASP A N 1
ATOM 1682 C CA . ASP A 1 213 ? -8.438 24.719 -14.664 1 87.19 213 ASP A CA 1
ATOM 1683 C C . ASP A 1 213 ? -7.699 25.797 -13.875 1 87.19 213 ASP A C 1
ATOM 1685 O O . ASP A 1 213 ? -7.273 26.812 -14.438 1 87.19 213 ASP A O 1
ATOM 1689 N N . GLY A 1 214 ? -7.547 25.562 -12.586 1 88.5 214 GLY A N 1
ATOM 1690 C CA . GLY A 1 214 ? -6.852 26.516 -11.75 1 88.5 214 GLY A CA 1
ATOM 1691 C C . GLY A 1 214 ? -7.621 27.812 -11.547 1 88.5 214 GLY A C 1
ATOM 1692 O O . GLY A 1 214 ? -7.055 28.812 -11.117 1 88.5 214 GLY A O 1
ATOM 1693 N N . LYS A 1 215 ? -8.938 27.812 -11.836 1 92.56 215 LYS A N 1
ATOM 1694 C CA . LYS A 1 215 ? -9.711 29.062 -11.812 1 92.56 215 LYS A CA 1
ATOM 1695 C C . LYS A 1 215 ? -10.992 28.891 -11.008 1 92.56 215 LYS A C 1
ATOM 1697 O O . LYS A 1 215 ? -11.477 29.844 -10.391 1 92.56 215 LYS A O 1
ATOM 1702 N N . THR A 1 216 ? -11.523 27.781 -11.086 1 94.56 216 THR A N 1
ATOM 1703 C CA . THR A 1 216 ? -12.797 27.562 -10.422 1 94.56 216 THR A CA 1
ATOM 1704 C C . THR A 1 216 ? -12.641 26.609 -9.242 1 94.56 216 THR A C 1
ATOM 1706 O O . THR A 1 216 ? -11.711 25.797 -9.203 1 94.56 216 THR A O 1
ATOM 1709 N N . LEU A 1 217 ? -13.539 26.812 -8.305 1 96.12 217 LEU A N 1
ATOM 1710 C CA . LEU A 1 217 ? -13.547 26.031 -7.07 1 96.12 217 LEU A CA 1
ATOM 1711 C C . LEU A 1 217 ? -14.812 25.188 -6.973 1 96.12 217 LEU A C 1
ATOM 1713 O O . LEU A 1 217 ? -15.836 25.531 -7.562 1 96.12 217 LEU A O 1
ATOM 1717 N N . TYR A 1 218 ? -14.734 24.047 -6.301 1 93.94 218 TYR A N 1
ATOM 1718 C CA . TYR A 1 218 ? -15.914 23.266 -5.941 1 93.94 218 TYR A CA 1
ATOM 1719 C C . TYR A 1 218 ? -15.906 22.922 -4.453 1 93.94 218 TYR A C 1
ATOM 1721 O O . TYR A 1 218 ? -14.852 22.922 -3.814 1 93.94 218 TYR A O 1
ATOM 1729 N N . SER A 1 219 ? -17.062 22.656 -3.893 1 95.31 219 SER A N 1
ATOM 1730 C CA . SER A 1 219 ? -17.203 22.453 -2.455 1 95.31 219 SER A CA 1
ATOM 1731 C C . SER A 1 219 ? -16.594 21.125 -2.021 1 95.31 219 SER A C 1
ATOM 1733 O O . SER A 1 219 ? -16.719 20.125 -2.709 1 95.31 219 SER A O 1
ATOM 1735 N N . ASN A 1 220 ? -15.891 21.172 -0.951 1 95.62 220 ASN A N 1
ATOM 1736 C CA . ASN A 1 220 ? -15.383 19.984 -0.279 1 95.62 220 ASN A CA 1
ATOM 1737 C C . ASN A 1 220 ? -16.438 19.375 0.65 1 95.62 220 ASN A C 1
ATOM 1739 O O . ASN A 1 220 ? -16.734 19.938 1.7 1 95.62 220 ASN A O 1
ATOM 1743 N N . SER A 1 221 ? -16.875 18.141 0.361 1 94.94 221 SER A N 1
ATOM 1744 C CA . SER A 1 221 ? -17.953 17.516 1.127 1 94.94 221 SER A CA 1
ATOM 1745 C C . SER A 1 221 ? -17.469 17.094 2.514 1 94.94 221 SER A C 1
ATOM 1747 O O . SER A 1 221 ? -18.281 16.891 3.42 1 94.94 221 SER A O 1
ATOM 1749 N N . TYR A 1 222 ? -16.188 17.062 2.668 1 97.06 222 TYR A N 1
ATOM 1750 C CA . TYR A 1 222 ? -15.625 16.641 3.949 1 97.06 222 TYR A CA 1
ATOM 1751 C C . TYR A 1 222 ? -14.742 17.734 4.539 1 97.06 222 TYR A C 1
ATOM 1753 O O . TYR A 1 222 ? -13.703 17.453 5.133 1 97.06 222 TYR A O 1
ATOM 1761 N N . ALA A 1 223 ? -15.148 18.969 4.352 1 97.81 223 ALA A N 1
ATOM 1762 C CA . ALA A 1 223 ? -14.438 20.109 4.91 1 97.81 223 ALA A CA 1
ATOM 1763 C C . ALA A 1 223 ? -14.5 20.109 6.434 1 97.81 223 ALA A C 1
ATOM 1765 O O . ALA A 1 223 ? -15.539 19.797 7.02 1 97.81 223 ALA A O 1
ATOM 1766 N N . TRP A 1 224 ? -13.453 20.453 7.035 1 98.69 224 TRP A N 1
ATOM 1767 C CA . TRP A 1 224 ? -13.375 20.391 8.492 1 98.69 224 TRP A CA 1
ATOM 1768 C C . TRP A 1 224 ? -14.141 21.547 9.133 1 98.69 224 TRP A C 1
ATOM 1770 O O . TRP A 1 224 ? -14.516 21.469 10.305 1 98.69 224 TRP A O 1
ATOM 1780 N N . ASN A 1 225 ? -14.477 22.625 8.344 1 98.31 225 ASN A N 1
ATOM 1781 C CA . ASN A 1 225 ? -15.234 23.734 8.922 1 98.31 225 ASN A CA 1
ATOM 1782 C C . ASN A 1 225 ? -16.703 23.359 9.141 1 98.31 225 ASN A C 1
ATOM 1784 O O . ASN A 1 225 ? -17.469 24.141 9.695 1 98.31 225 ASN A O 1
ATOM 1788 N N . LYS A 1 226 ? -17.031 22.188 8.75 1 97.19 226 LYS A N 1
ATOM 1789 C CA . LYS A 1 226 ? -18.344 21.656 9.125 1 97.19 226 LYS A CA 1
ATOM 1790 C C . LYS A 1 226 ? -18.391 21.312 10.617 1 97.19 226 LYS A C 1
ATOM 1792 O O . LYS A 1 226 ? -19.469 21.203 11.195 1 97.19 226 LYS A O 1
ATOM 1797 N N . LEU A 1 227 ? -17.234 21.188 11.242 1 97.81 227 LEU A N 1
ATOM 1798 C CA . LEU A 1 227 ? -17.172 20.734 12.617 1 97.81 227 LEU A CA 1
ATOM 1799 C C . LEU A 1 227 ? -16.609 21.812 13.531 1 97.81 227 LEU A C 1
ATOM 1801 O O . LEU A 1 227 ? -16.906 21.844 14.727 1 97.81 227 LEU A O 1
ATOM 1805 N N . ALA A 1 228 ? -15.758 22.656 13.008 1 98.62 228 ALA A N 1
ATOM 1806 C CA . ALA A 1 228 ? -15.07 23.672 13.805 1 98.62 228 ALA A CA 1
ATOM 1807 C C . ALA A 1 228 ? -14.703 24.891 12.953 1 98.62 228 ALA A C 1
ATOM 1809 O O . ALA A 1 228 ? -14.695 24.812 11.719 1 98.62 228 ALA A O 1
ATOM 1810 N N . ASN A 1 229 ? -14.492 26.047 13.617 1 98.69 229 ASN A N 1
ATOM 1811 C CA . ASN A 1 229 ? -13.859 27.172 12.945 1 98.69 229 ASN A CA 1
ATOM 1812 C C . ASN A 1 229 ? -12.375 26.922 12.695 1 98.69 229 ASN A C 1
ATOM 1814 O O . ASN A 1 229 ? -11.633 26.625 13.633 1 98.69 229 ASN A O 1
ATOM 1818 N N . ILE A 1 230 ? -11.984 27.016 11.43 1 98.88 230 ILE A N 1
ATOM 1819 C CA . ILE A 1 230 ? -10.617 26.625 11.086 1 98.88 230 ILE A CA 1
ATOM 1820 C C . ILE A 1 230 ? -9.805 27.875 10.75 1 98.88 230 ILE A C 1
ATOM 1822 O O . ILE A 1 230 ? -10.188 28.656 9.891 1 98.88 230 ILE A O 1
ATOM 1826 N N . LEU A 1 231 ? -8.703 28 11.414 1 98.88 231 LEU A N 1
ATOM 1827 C CA . LEU A 1 231 ? -7.746 29.094 11.203 1 98.88 231 LEU A CA 1
ATOM 1828 C C . LEU A 1 231 ? -6.477 28.578 10.531 1 98.88 231 LEU A C 1
ATOM 1830 O O . LEU A 1 231 ? -5.66 27.906 11.172 1 98.88 231 LEU A O 1
ATOM 1834 N N . PHE A 1 232 ? -6.348 28.875 9.227 1 98.88 232 PHE A N 1
ATOM 1835 C CA . PHE A 1 232 ? -5.129 28.531 8.508 1 98.88 232 PHE A CA 1
ATOM 1836 C C . PHE A 1 232 ? -4.07 29.609 8.672 1 98.88 232 PHE A C 1
ATOM 1838 O O . PHE A 1 232 ? -4.363 30.797 8.523 1 98.88 232 PHE A O 1
ATOM 1845 N N . LEU A 1 233 ? -2.854 29.188 8.938 1 98.94 233 LEU A N 1
ATOM 1846 C CA . LEU A 1 233 ? -1.787 30.156 9.156 1 98.94 233 LEU A CA 1
ATOM 1847 C C . LEU A 1 233 ? -0.571 29.828 8.297 1 98.94 233 LEU A C 1
ATOM 1849 O O . LEU A 1 233 ? -0.023 28.719 8.375 1 98.94 233 LEU A O 1
ATOM 1853 N N . ASP A 1 234 ? -0.222 30.75 7.441 1 98.25 234 ASP A N 1
ATOM 1854 C CA . ASP A 1 234 ? 1.065 30.656 6.762 1 98.25 234 ASP A CA 1
ATOM 1855 C C . ASP A 1 234 ? 2.211 31.047 7.691 1 98.25 234 ASP A C 1
ATOM 1857 O O . ASP A 1 234 ? 2.375 32.219 8.016 1 98.25 234 ASP A O 1
ATOM 1861 N N . SER A 1 235 ? 2.883 30.141 8.07 1 97.56 235 SER A N 1
ATOM 1862 C CA . SER A 1 235 ? 4.004 30.344 8.977 1 97.56 235 SER A CA 1
ATOM 1863 C C . SER A 1 235 ? 5.195 29.469 8.602 1 97.56 235 SER A C 1
ATOM 1865 O O . SER A 1 235 ? 5.016 28.359 8.094 1 97.56 235 SER A O 1
ATOM 1867 N N . PRO A 1 236 ? 6.508 30.047 8.836 1 97.56 236 PRO A N 1
ATOM 1868 C CA . PRO A 1 236 ? 6.918 31.344 9.344 1 97.56 236 PRO A CA 1
ATOM 1869 C C . PRO A 1 236 ? 6.844 32.438 8.289 1 97.56 236 PRO A C 1
ATOM 1871 O O . PRO A 1 236 ? 6.285 32.219 7.207 1 97.56 236 PRO A O 1
ATOM 1874 N N . ALA A 1 237 ? 7.258 33.625 8.695 1 96.88 237 ALA A N 1
ATOM 1875 C CA . ALA A 1 237 ? 7.355 34.719 7.723 1 96.88 237 ALA A CA 1
ATOM 1876 C C . ALA A 1 237 ? 8.156 34.281 6.5 1 96.88 237 ALA A C 1
ATOM 1878 O O . ALA A 1 237 ? 9.18 33.625 6.625 1 96.88 237 ALA A O 1
ATOM 1879 N N . GLY A 1 238 ? 7.625 34.594 5.34 1 94.38 238 GLY A N 1
ATOM 1880 C CA . GLY A 1 238 ? 8.234 34.188 4.082 1 94.38 238 GLY A CA 1
ATOM 1881 C C . GLY A 1 238 ? 7.496 33.031 3.406 1 94.38 238 GLY A C 1
ATOM 1882 O O . GLY A 1 238 ? 7.703 32.781 2.219 1 94.38 238 GLY A O 1
ATOM 1883 N N . VAL A 1 239 ? 6.648 32.406 4.109 1 96.38 239 VAL A N 1
ATOM 1884 C CA . VAL A 1 239 ? 5.902 31.25 3.59 1 96.38 239 VAL A CA 1
ATOM 1885 C C . VAL A 1 239 ? 4.531 31.719 3.094 1 96.38 239 VAL A C 1
ATOM 1887 O O . VAL A 1 239 ? 3.832 32.469 3.785 1 96.38 239 VAL A O 1
ATOM 1890 N N . GLY A 1 240 ? 4.156 31.219 1.911 1 95.56 240 GLY A N 1
ATOM 1891 C CA . GLY A 1 240 ? 2.889 31.641 1.341 1 95.56 240 GLY A CA 1
ATOM 1892 C C . GLY A 1 240 ? 2.768 33.156 1.198 1 95.56 240 GLY A C 1
ATOM 1893 O O . GLY A 1 240 ? 3.639 33.781 0.61 1 95.56 240 GLY A O 1
ATOM 1894 N N . PHE A 1 241 ? 1.696 33.688 1.832 1 96.12 241 PHE A N 1
ATOM 1895 C CA . PHE A 1 241 ? 1.461 35.125 1.721 1 96.12 241 PHE A CA 1
ATOM 1896 C C . PHE A 1 241 ? 2.123 35.875 2.871 1 96.12 241 PHE A C 1
ATOM 1898 O O . PHE A 1 241 ? 2.18 37.094 2.867 1 96.12 241 PHE A O 1
ATOM 1905 N N . SER A 1 242 ? 2.605 35.156 3.867 1 96.19 242 SER A N 1
ATOM 1906 C CA . SER A 1 242 ? 3.293 35.812 4.969 1 96.19 242 SER A CA 1
ATOM 1907 C C . SER A 1 242 ? 4.598 36.469 4.5 1 96.19 242 SER A C 1
ATOM 1909 O O . SER A 1 242 ? 5.227 35.969 3.559 1 96.19 242 SER A O 1
ATOM 1911 N N . TYR A 1 243 ? 4.984 37.531 5.223 1 94.06 243 TYR A N 1
ATOM 1912 C CA . TYR A 1 243 ? 6.164 38.25 4.723 1 94.06 243 TYR A CA 1
ATOM 1913 C C . TYR A 1 243 ? 6.949 38.875 5.867 1 94.06 243 TYR A C 1
ATOM 1915 O O . TYR A 1 243 ? 6.484 38.906 7.008 1 94.06 243 TYR A O 1
ATOM 1923 N N . SER A 1 244 ? 8.133 39.281 5.555 1 94.69 244 SER A N 1
ATOM 1924 C CA . SER A 1 244 ? 9 40.094 6.395 1 94.69 244 SER A CA 1
ATOM 1925 C C . SER A 1 244 ? 9.594 41.25 5.605 1 94.69 244 SER A C 1
ATOM 1927 O O . SER A 1 244 ? 9.898 41.125 4.422 1 94.69 244 SER A O 1
ATOM 1929 N N . ASN A 1 245 ? 9.727 42.375 6.25 1 93.06 245 ASN A N 1
ATOM 1930 C CA . ASN A 1 245 ? 10.422 43.5 5.633 1 93.06 245 ASN A CA 1
ATOM 1931 C C . ASN A 1 245 ? 11.93 43.438 5.855 1 93.06 245 ASN A C 1
ATOM 1933 O O . ASN A 1 245 ? 12.672 44.312 5.426 1 93.06 245 ASN A O 1
ATOM 1937 N N . THR A 1 246 ? 12.297 42.375 6.496 1 95.25 246 THR A N 1
ATOM 1938 C CA . THR A 1 246 ? 13.711 42.094 6.746 1 95.25 246 THR A CA 1
ATOM 1939 C C . THR A 1 246 ? 14.141 40.812 6.047 1 95.25 246 THR A C 1
ATOM 1941 O O . THR A 1 246 ? 13.836 39.719 6.516 1 95.25 246 THR A O 1
ATOM 1944 N N . THR A 1 247 ? 14.953 40.969 5.066 1 91.88 247 THR A N 1
ATOM 1945 C CA . THR A 1 247 ? 15.32 39.875 4.184 1 91.88 247 THR A CA 1
ATOM 1946 C C . THR A 1 247 ? 16 38.75 4.965 1 91.88 247 THR A C 1
ATOM 1948 O O . THR A 1 247 ? 15.844 37.562 4.645 1 91.88 247 THR A O 1
ATOM 1951 N N . SER A 1 248 ? 16.781 39.094 5.938 1 94.81 248 SER A N 1
ATOM 1952 C CA . SER A 1 248 ? 17.547 38.125 6.688 1 94.81 248 SER A CA 1
ATOM 1953 C C . SER A 1 248 ? 16.641 37.125 7.41 1 94.81 248 SER A C 1
ATOM 1955 O O . SER A 1 248 ? 17.062 36.031 7.75 1 94.81 248 SER A O 1
ATOM 1957 N N . ASP A 1 249 ? 15.375 37.5 7.637 1 95.06 249 ASP A N 1
ATOM 1958 C CA . ASP A 1 249 ? 14.414 36.625 8.305 1 95.06 249 ASP A CA 1
ATOM 1959 C C . ASP A 1 249 ? 14.18 35.344 7.492 1 95.06 249 ASP A C 1
ATOM 1961 O O . ASP A 1 249 ? 13.898 34.281 8.055 1 95.06 249 ASP A O 1
ATOM 1965 N N . LEU A 1 250 ? 14.32 35.406 6.184 1 94.56 250 LEU A N 1
ATOM 1966 C CA . LEU A 1 250 ? 14.094 34.281 5.312 1 94.56 250 LEU A CA 1
ATOM 1967 C C . LEU A 1 250 ? 15.242 33.281 5.422 1 94.56 250 LEU A C 1
ATOM 1969 O O . LEU A 1 250 ? 15.055 32.094 5.16 1 94.56 250 LEU A O 1
ATOM 1973 N N . TYR A 1 251 ? 16.422 33.75 5.832 1 96.19 251 TYR A N 1
ATOM 1974 C CA . TYR A 1 251 ? 17.625 32.906 5.863 1 96.19 251 TYR A CA 1
ATOM 1975 C C . TYR A 1 251 ? 17.891 32.375 7.27 1 96.19 251 TYR A C 1
ATOM 1977 O O . TYR A 1 251 ? 18.797 31.578 7.477 1 96.19 251 TYR A O 1
ATOM 1985 N N . THR A 1 252 ? 17.094 32.875 8.227 1 96.75 252 THR A N 1
ATOM 1986 C CA . THR A 1 252 ? 17.375 32.5 9.609 1 96.75 252 THR A CA 1
ATOM 1987 C C . THR A 1 252 ? 16.141 31.922 10.281 1 96.75 252 THR A C 1
ATOM 1989 O O . THR A 1 252 ? 16.031 31.922 11.508 1 96.75 252 THR A O 1
ATOM 1992 N N . ALA A 1 253 ? 15.188 31.516 9.492 1 97 253 ALA A N 1
ATOM 1993 C CA . ALA A 1 253 ? 13.992 30.891 10.047 1 97 253 ALA A CA 1
ATOM 1994 C C . ALA A 1 253 ? 14.344 29.594 10.766 1 97 253 ALA A C 1
ATOM 1996 O O . ALA A 1 253 ? 15.328 28.938 10.43 1 97 253 ALA A O 1
ATOM 1997 N N . GLY A 1 254 ? 13.594 29.203 11.758 1 98.06 254 GLY A N 1
ATOM 1998 C CA . GLY A 1 254 ? 13.742 28 12.562 1 98.06 254 GLY A CA 1
ATOM 1999 C C . GLY A 1 254 ? 12.562 27.75 13.484 1 98.06 254 GLY A C 1
ATOM 2000 O O . GLY A 1 254 ? 11.602 28.531 13.492 1 98.06 254 GLY A O 1
ATOM 2001 N N . ASP A 1 255 ? 12.672 26.75 14.25 1 98.5 255 ASP A N 1
ATOM 2002 C CA . ASP A 1 255 ? 11.555 26.297 15.07 1 98.5 255 ASP A CA 1
ATOM 2003 C C . ASP A 1 255 ? 11.227 27.312 16.172 1 98.5 255 ASP A C 1
ATOM 2005 O O . ASP A 1 255 ? 10.062 27.641 16.391 1 98.5 255 ASP A O 1
ATOM 2009 N N . GLN A 1 256 ? 12.195 27.75 16.828 1 98.38 256 GLN A N 1
ATOM 2010 C CA . GLN A 1 256 ? 11.977 28.641 17.969 1 98.38 256 GLN A CA 1
ATOM 2011 C C . GLN A 1 256 ? 11.273 29.922 17.531 1 98.38 256 GLN A C 1
ATOM 2013 O O . GLN A 1 256 ? 10.281 30.328 18.141 1 98.38 256 GLN A O 1
ATOM 2018 N N . LYS A 1 257 ? 11.844 30.562 16.516 1 98.19 257 LYS A N 1
ATOM 2019 C CA . LYS A 1 257 ? 11.234 31.797 16 1 98.19 257 LYS A CA 1
ATOM 2020 C C . LYS A 1 257 ? 9.82 31.547 15.5 1 98.19 257 LYS A C 1
ATOM 2022 O O . LYS A 1 257 ? 8.922 32.375 15.695 1 98.19 257 LYS A O 1
ATOM 2027 N N . THR A 1 258 ? 9.617 30.438 14.828 1 98.62 258 THR A N 1
ATOM 2028 C CA . THR A 1 258 ? 8.312 30.078 14.297 1 98.62 258 THR A CA 1
ATOM 2029 C C . THR A 1 258 ? 7.289 29.938 15.422 1 98.62 258 THR A C 1
ATOM 2031 O O . THR A 1 258 ? 6.168 30.438 15.32 1 98.62 258 THR A O 1
ATOM 2034 N N . ALA A 1 259 ? 7.629 29.266 16.547 1 98.81 259 ALA A N 1
ATOM 2035 C CA . ALA A 1 259 ? 6.73 29.062 17.672 1 98.81 259 ALA A CA 1
ATOM 2036 C C . ALA A 1 259 ? 6.387 30.406 18.344 1 98.81 259 ALA A C 1
ATOM 2038 O O . ALA A 1 259 ? 5.227 30.656 18.656 1 98.81 259 ALA A O 1
ATOM 2039 N N . GLU A 1 260 ? 7.371 31.266 18.484 1 98.69 260 GLU A N 1
ATOM 2040 C CA . GLU A 1 260 ? 7.168 32.562 19.141 1 98.69 260 GLU A CA 1
ATOM 2041 C C . GLU A 1 260 ? 6.309 33.469 18.297 1 98.69 260 GLU A C 1
ATOM 2043 O O . GLU A 1 260 ? 5.426 34.156 18.812 1 98.69 260 GLU A O 1
ATOM 2048 N N . ASP A 1 261 ? 6.633 33.5 17.031 1 98.81 261 ASP A N 1
ATOM 2049 C CA . ASP A 1 261 ? 5.84 34.344 16.125 1 98.81 261 ASP A CA 1
ATOM 2050 C C . ASP A 1 261 ? 4.395 33.844 16.062 1 98.81 261 ASP A C 1
ATOM 2052 O O . ASP A 1 261 ? 3.463 34.656 15.992 1 98.81 261 ASP A O 1
ATOM 2056 N N . ALA A 1 262 ? 4.215 32.531 16.062 1 98.88 262 ALA A N 1
ATOM 2057 C CA . ALA A 1 262 ? 2.863 31.984 16.016 1 98.88 262 ALA A CA 1
ATOM 2058 C C . ALA A 1 262 ? 2.088 32.344 17.281 1 98.88 262 ALA A C 1
ATOM 2060 O O . ALA A 1 262 ? 0.889 32.594 17.234 1 98.88 262 ALA A O 1
ATOM 2061 N N . TYR A 1 263 ? 2.748 32.219 18.438 1 98.88 263 TYR A N 1
ATOM 2062 C CA . TYR A 1 263 ? 2.1 32.625 19.672 1 98.88 263 TYR A CA 1
ATOM 2063 C C . TYR A 1 263 ? 1.692 34.094 19.641 1 98.88 263 TYR A C 1
ATOM 2065 O O . TYR A 1 263 ? 0.564 34.438 19.984 1 98.88 263 TYR A O 1
ATOM 2073 N N . THR A 1 264 ? 2.615 34.969 19.188 1 98.81 264 THR A N 1
ATOM 2074 C CA . THR A 1 264 ? 2.328 36.406 19.078 1 98.81 264 THR A CA 1
ATOM 2075 C C . THR A 1 264 ? 1.171 36.656 18.125 1 98.81 264 THR A C 1
ATOM 2077 O O . THR A 1 264 ? 0.33 37.531 18.359 1 98.81 264 THR A O 1
ATOM 2080 N N . PHE A 1 265 ? 1.198 35.938 17.078 1 98.81 265 PHE A N 1
ATOM 2081 C CA . PHE A 1 265 ? 0.091 36.031 16.141 1 98.81 265 PHE A CA 1
ATOM 2082 C C . PHE A 1 265 ? -1.237 35.75 16.828 1 98.81 265 PHE A C 1
ATOM 2084 O O . PHE A 1 265 ? -2.191 36.531 16.672 1 98.81 265 PHE A O 1
ATOM 2091 N N . LEU A 1 266 ? -1.301 34.594 17.578 1 98.94 266 LEU A N 1
ATOM 2092 C CA . LEU A 1 266 ? -2.549 34.219 18.234 1 98.94 266 LEU A CA 1
ATOM 2093 C C . LEU A 1 266 ? -3.012 35.312 19.203 1 98.94 266 LEU A C 1
ATOM 2095 O O . LEU A 1 266 ? -4.195 35.656 19.234 1 98.94 266 LEU A O 1
ATOM 2099 N N . VAL A 1 267 ? -2.137 35.875 19.938 1 98.5 267 VAL A N 1
ATOM 2100 C CA . VAL A 1 267 ? -2.471 36.906 20.906 1 98.5 267 VAL A CA 1
ATOM 2101 C C . VAL A 1 267 ? -3.037 38.125 20.188 1 98.5 267 VAL A C 1
ATOM 2103 O O . VAL A 1 267 ? -4.102 38.625 20.562 1 98.5 267 VAL A O 1
ATOM 2106 N N . ASN A 1 268 ? -2.332 38.531 19.141 1 98.31 268 ASN A N 1
ATOM 2107 C CA . ASN A 1 268 ? -2.756 39.719 18.406 1 98.31 268 ASN A CA 1
ATOM 2108 C C . ASN A 1 268 ? -4.027 39.469 17.609 1 98.31 268 ASN A C 1
ATOM 2110 O O . ASN A 1 268 ? -4.871 40.375 17.469 1 98.31 268 ASN A O 1
ATOM 2114 N N . TRP A 1 269 ? -4.109 38.281 17.078 1 98.44 269 TRP A N 1
ATOM 2115 C CA . TRP A 1 269 ? -5.289 37.938 16.297 1 98.44 269 TRP A CA 1
ATOM 2116 C C . TRP A 1 269 ? -6.535 37.906 17.172 1 98.44 269 TRP A C 1
ATOM 2118 O O . TRP A 1 269 ? -7.613 38.344 16.75 1 98.44 269 TRP A O 1
ATOM 2128 N N . LEU A 1 270 ? -6.398 37.469 18.422 1 97.81 270 LEU A N 1
ATOM 2129 C CA . LEU A 1 270 ? -7.523 37.406 19.344 1 97.81 270 LEU A CA 1
ATOM 2130 C C . LEU A 1 270 ? -7.969 38.781 19.766 1 97.81 270 LEU A C 1
ATOM 2132 O O . LEU A 1 270 ? -9.117 39 20.156 1 97.81 270 LEU A O 1
ATOM 2136 N N . GLU A 1 271 ? -7.078 39.75 19.688 1 96.19 271 GLU A N 1
ATOM 2137 C CA . GLU A 1 271 ? -7.488 41.125 19.906 1 96.19 271 GLU A CA 1
ATOM 2138 C C . GLU A 1 271 ? -8.391 41.625 18.797 1 96.19 271 GLU A C 1
ATOM 2140 O O . GLU A 1 271 ? -9.32 42.406 19.031 1 96.19 271 GLU A O 1
ATOM 2145 N N . ARG A 1 272 ? -8.07 41.094 17.672 1 95.31 272 ARG A N 1
ATOM 2146 C CA . ARG A 1 272 ? -8.852 41.469 16.5 1 95.31 272 ARG A CA 1
ATOM 2147 C C . ARG A 1 272 ? -10.156 40.688 16.438 1 95.31 272 ARG A C 1
ATOM 2149 O O . ARG A 1 272 ? -11.172 41.188 15.977 1 95.31 272 ARG A O 1
ATOM 2156 N N . PHE A 1 273 ? -10.141 39.469 16.906 1 96.69 273 PHE A N 1
ATOM 2157 C CA . PHE A 1 273 ? -11.297 38.562 16.938 1 96.69 273 PHE A CA 1
ATOM 2158 C C . PHE A 1 273 ? -11.602 38.156 18.375 1 96.69 273 PHE A C 1
ATOM 2160 O O . PHE A 1 273 ? -11.492 36.969 18.719 1 96.69 273 PHE A O 1
ATOM 2167 N N . PRO A 1 274 ? -12.086 39 19.188 1 95.81 274 PRO A N 1
ATOM 2168 C CA . PRO A 1 274 ? -12.234 38.719 20.625 1 95.81 274 PRO A CA 1
ATOM 2169 C C . PRO A 1 274 ? -13.312 37.688 20.906 1 95.81 274 PRO A C 1
ATOM 2171 O O . PRO A 1 274 ? -13.32 37.094 21.984 1 95.81 274 PRO A O 1
ATOM 2174 N N . GLN A 1 275 ? -14.266 37.438 19.984 1 94.62 275 GLN A N 1
ATOM 2175 C CA . GLN A 1 275 ? -15.312 36.438 20.188 1 94.62 275 GLN A CA 1
ATOM 2176 C C . GLN A 1 275 ? -14.719 35.062 20.312 1 94.62 275 GLN A C 1
ATOM 2178 O O . GLN A 1 275 ? -15.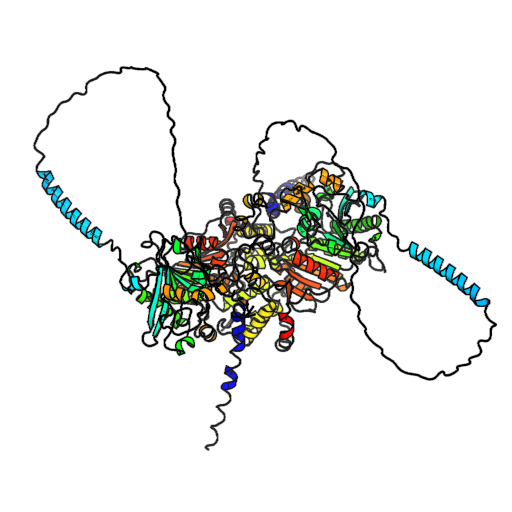406 34.125 20.734 1 94.62 275 GLN A O 1
ATOM 2183 N N . TYR A 1 276 ? -13.484 34.906 19.938 1 97.38 276 TYR A N 1
ATOM 2184 C CA . TYR A 1 276 ? -12.859 33.594 20.016 1 97.38 276 TYR A CA 1
ATOM 2185 C C . TYR A 1 276 ? -12.055 33.438 21.297 1 97.38 276 TYR A C 1
ATOM 2187 O O . TYR A 1 276 ? -11.508 32.375 21.578 1 97.38 276 TYR A O 1
ATOM 2195 N N . LYS A 1 277 ? -11.938 34.438 22.078 1 97.12 277 LYS A N 1
ATOM 2196 C CA . LYS A 1 277 ? -11.305 34.312 23.391 1 97.12 277 LYS A CA 1
ATOM 2197 C C . LYS A 1 277 ? -12.047 33.281 24.25 1 97.12 277 LYS A C 1
ATOM 2199 O O . LYS A 1 277 ? -13.281 33.219 24.219 1 97.12 277 LYS A O 1
ATOM 2204 N N . HIS A 1 278 ? -11.32 32.5 25.016 1 96.81 278 HIS A N 1
ATOM 2205 C CA . HIS A 1 278 ? -11.797 31.531 26 1 96.81 278 HIS A CA 1
ATOM 2206 C C . HIS A 1 278 ? -12.516 30.375 25.328 1 96.81 278 HIS A C 1
ATOM 2208 O O . HIS A 1 278 ? -12.992 29.453 26 1 96.81 278 HIS A O 1
ATOM 2214 N N . ARG A 1 279 ? -12.523 30.406 23.953 1 96.88 279 ARG A N 1
ATOM 2215 C CA . ARG A 1 279 ? -13.102 29.297 23.203 1 96.88 279 ARG A CA 1
ATOM 2216 C C . ARG A 1 279 ? -12.195 28.062 23.25 1 96.88 279 ARG A C 1
ATOM 2218 O O . ARG A 1 279 ? -10.977 28.188 23.328 1 96.88 279 ARG A O 1
ATOM 2225 N N . ASP A 1 280 ? -12.852 26.828 23.297 1 97.94 280 ASP A N 1
ATOM 2226 C CA . ASP A 1 280 ? -12.008 25.656 23.141 1 97.94 280 ASP A CA 1
ATOM 2227 C C . ASP A 1 280 ? -11.094 25.812 21.922 1 97.94 280 ASP A C 1
ATOM 2229 O O . ASP A 1 280 ? -11.562 26.078 20.812 1 97.94 280 ASP A O 1
ATOM 2233 N N . PHE A 1 281 ? -9.812 25.656 22.172 1 98.75 281 PHE A N 1
ATOM 2234 C CA . PHE A 1 281 ? -8.812 25.891 21.141 1 98.75 281 PHE A CA 1
ATOM 2235 C C . PHE A 1 281 ? -7.93 24.656 20.938 1 98.75 281 PHE A C 1
ATOM 2237 O O . PHE A 1 281 ? -7.43 24.078 21.906 1 98.75 281 PHE A O 1
ATOM 2244 N N . TYR A 1 282 ? -7.805 24.172 19.734 1 98.88 282 TYR A N 1
ATOM 2245 C CA . TYR A 1 282 ? -6.945 23.062 19.359 1 98.88 282 TYR A CA 1
ATOM 2246 C C . TYR A 1 282 ? -5.961 23.469 18.281 1 98.88 282 TYR A C 1
ATOM 2248 O O . TYR A 1 282 ? -6.176 24.453 17.578 1 98.88 282 TYR A O 1
ATOM 2256 N N . ILE A 1 283 ? -4.883 22.766 18.156 1 98.94 283 ILE A N 1
ATOM 2257 C CA . ILE A 1 283 ? -3.941 22.938 17.062 1 98.94 283 ILE A CA 1
ATOM 2258 C C . ILE A 1 283 ? -3.811 21.625 16.281 1 98.94 283 ILE A C 1
ATOM 2260 O O . ILE A 1 283 ? -3.648 20.562 16.891 1 98.94 283 ILE A O 1
ATOM 2264 N N . ALA A 1 284 ? -3.949 21.688 15.023 1 98.88 284 ALA A N 1
ATOM 2265 C CA . ALA A 1 284 ? -3.746 20.547 14.133 1 98.88 284 ALA A CA 1
ATOM 2266 C C . ALA A 1 284 ? -2.693 20.844 13.07 1 98.88 284 ALA A C 1
ATOM 2268 O O . ALA A 1 284 ? -2.461 22.016 12.742 1 98.88 284 ALA A O 1
ATOM 2269 N N . GLY A 1 285 ? -2.041 19.859 12.609 1 98.75 285 GLY A N 1
ATOM 2270 C CA . GLY A 1 285 ? -1.034 20.031 11.57 1 98.75 285 GLY A CA 1
ATOM 2271 C C . GLY A 1 285 ? -0.601 18.719 10.938 1 98.75 285 GLY A C 1
ATOM 2272 O O . GLY A 1 285 ? -1.216 17.672 11.18 1 98.75 285 GLY A O 1
ATOM 2273 N N . GLU A 1 286 ? 0.377 18.812 10.094 1 98.12 286 GLU A N 1
ATOM 2274 C CA . GLU A 1 286 ? 0.826 17.656 9.336 1 98.12 286 GLU A CA 1
ATOM 2275 C C . GLU A 1 286 ? 2.314 17.75 9.008 1 98.12 286 GLU A C 1
ATOM 2277 O O . GLU A 1 286 ? 2.838 18.844 8.781 1 98.12 286 GLU A O 1
ATOM 2282 N N . SER A 1 287 ? 2.973 16.609 8.945 1 98.19 287 SER A N 1
ATOM 2283 C CA . SER A 1 287 ? 4.355 16.547 8.484 1 98.19 287 SER A CA 1
ATOM 2284 C C . SER A 1 287 ? 5.297 17.25 9.461 1 98.19 287 SER A C 1
ATOM 2286 O O . SER A 1 287 ? 5.281 16.953 10.656 1 98.19 287 SER A O 1
ATOM 2288 N N . TYR A 1 288 ? 6.062 18.188 9.039 1 98.5 288 TYR A N 1
ATOM 2289 C CA . TYR A 1 288 ? 6.992 18.891 9.922 1 98.5 288 TYR A CA 1
ATOM 2290 C C . TYR A 1 288 ? 6.246 19.688 10.969 1 98.5 288 TYR A C 1
ATOM 2292 O O . TYR A 1 288 ? 6.836 20.125 11.969 1 98.5 288 TYR A O 1
ATOM 2300 N N . ALA A 1 289 ? 4.953 19.859 10.789 1 98.75 289 ALA A N 1
ATOM 2301 C CA . ALA A 1 289 ? 4.164 20.438 11.867 1 98.75 289 ALA A CA 1
ATOM 2302 C C . ALA A 1 289 ? 4.242 19.594 13.133 1 98.75 289 ALA A C 1
ATOM 2304 O O . ALA A 1 289 ? 3.869 20.047 14.211 1 98.75 289 ALA A O 1
ATOM 2305 N N . GLY A 1 290 ? 4.785 18.453 12.977 1 98.81 290 GLY A N 1
ATOM 2306 C CA . GLY A 1 290 ? 5.156 17.672 14.156 1 98.81 290 GLY A CA 1
ATOM 2307 C C . GLY A 1 290 ? 6.18 18.375 15.031 1 98.81 290 GLY A C 1
ATOM 2308 O O . GLY A 1 290 ? 6.379 18 16.188 1 98.81 290 GLY A O 1
ATOM 2309 N N . HIS A 1 291 ? 6.816 19.375 14.547 1 98.75 291 HIS A N 1
ATOM 2310 C CA . HIS A 1 291 ? 7.656 20.281 15.328 1 98.75 291 HIS A CA 1
ATOM 2311 C C . HIS A 1 291 ? 6.898 21.547 15.703 1 98.75 291 HIS A C 1
ATOM 2313 O O . HIS A 1 291 ? 6.922 21.969 16.859 1 98.75 291 HIS A O 1
ATOM 2319 N N . TYR A 1 292 ? 6.18 22.109 14.766 1 98.88 292 TYR A N 1
ATOM 2320 C CA . TYR A 1 292 ? 5.488 23.375 14.977 1 98.88 292 TYR A CA 1
ATOM 2321 C C . TYR A 1 292 ? 4.441 23.25 16.078 1 98.88 292 TYR A C 1
ATOM 2323 O O . TYR A 1 292 ? 4.395 24.078 17 1 98.88 292 TYR A O 1
ATOM 2331 N N . VAL A 1 293 ? 3.645 22.219 15.961 1 98.94 293 VAL A N 1
ATOM 2332 C CA . VAL A 1 293 ? 2.449 22.094 16.781 1 98.94 293 VAL A CA 1
ATOM 2333 C C . VAL A 1 293 ? 2.85 21.859 18.234 1 98.94 293 VAL A C 1
ATOM 2335 O O . VAL A 1 293 ? 2.404 22.578 19.141 1 98.94 293 VAL A O 1
ATOM 2338 N N . PRO A 1 294 ? 3.715 20.938 18.531 1 98.94 294 PRO A N 1
ATOM 2339 C CA . PRO A 1 294 ? 4.098 20.75 19.938 1 98.94 294 PRO A CA 1
ATOM 2340 C C . PRO A 1 294 ? 4.816 21.969 20.516 1 98.94 294 PRO A C 1
ATOM 2342 O O . PRO A 1 294 ? 4.594 22.328 21.672 1 98.94 294 PRO A O 1
ATOM 2345 N N . GLN A 1 295 ? 5.633 22.578 19.75 1 98.88 295 GLN A N 1
ATOM 2346 C CA . GLN A 1 295 ? 6.391 23.703 20.281 1 98.88 295 GLN A CA 1
ATOM 2347 C C . GLN A 1 295 ? 5.48 24.891 20.578 1 98.88 295 GLN A C 1
ATOM 2349 O O . GLN A 1 295 ? 5.629 25.562 21.594 1 98.88 295 GLN A O 1
ATOM 2354 N N . LEU A 1 296 ? 4.578 25.172 19.656 1 98.94 296 LEU A N 1
ATOM 2355 C CA . LEU A 1 296 ? 3.594 26.219 19.938 1 98.94 296 LEU A CA 1
ATOM 2356 C C . LEU A 1 296 ? 2.73 25.844 21.141 1 98.94 296 LEU A C 1
ATOM 2358 O O . LEU A 1 296 ? 2.422 26.688 21.984 1 98.94 296 LEU A O 1
ATOM 2362 N N . SER A 1 297 ? 2.33 24.594 21.203 1 98.88 297 SER A N 1
ATOM 2363 C CA . SER A 1 297 ? 1.538 24.094 22.328 1 98.88 297 SER A CA 1
ATOM 2364 C C . SER A 1 297 ? 2.258 24.328 23.656 1 98.88 297 SER A C 1
ATOM 2366 O O . SER A 1 297 ? 1.64 24.719 24.641 1 98.88 297 SER A O 1
ATOM 2368 N N . GLN A 1 298 ? 3.523 24.047 23.641 1 98.88 298 GLN A N 1
ATOM 2369 C CA . GLN A 1 298 ? 4.324 24.234 24.844 1 98.88 298 GLN A CA 1
ATOM 2370 C C . GLN A 1 298 ? 4.355 25.703 25.266 1 98.88 298 GLN A C 1
ATOM 2372 O O . GLN A 1 298 ? 4.223 26.016 26.453 1 98.88 298 GLN A O 1
ATOM 2377 N N . VAL A 1 299 ? 4.555 26.594 24.312 1 98.88 299 VAL A N 1
ATOM 2378 C CA . VAL A 1 299 ? 4.586 28.031 24.609 1 98.88 299 VAL A CA 1
ATOM 2379 C C . VAL A 1 299 ? 3.254 28.469 25.203 1 98.88 299 VAL A C 1
ATOM 2381 O O . VAL A 1 299 ? 3.227 29.172 26.219 1 98.88 299 VAL A O 1
ATOM 2384 N N . ILE A 1 300 ? 2.158 28.047 24.625 1 98.88 300 ILE A N 1
ATOM 2385 C CA . ILE A 1 300 ? 0.828 28.422 25.094 1 98.88 300 ILE A CA 1
ATOM 2386 C C . ILE A 1 300 ? 0.602 27.875 26.5 1 98.88 300 ILE A C 1
ATOM 2388 O O . ILE A 1 300 ? 0.152 28.609 27.391 1 98.88 300 ILE A O 1
ATOM 2392 N N . TYR A 1 301 ? 0.91 26.609 26.703 1 98.56 301 TYR A N 1
ATOM 2393 C CA . TYR A 1 301 ? 0.72 25.953 28 1 98.56 301 TYR A CA 1
ATOM 2394 C C . TYR A 1 301 ? 1.477 26.703 29.094 1 98.56 301 TYR A C 1
ATOM 2396 O O . TYR A 1 301 ? 0.909 27.016 30.141 1 98.56 301 TYR A O 1
ATOM 2404 N N . ARG A 1 302 ? 2.717 27 28.828 1 98.62 302 ARG A N 1
ATOM 2405 C CA . ARG A 1 302 ? 3.576 27.625 29.828 1 98.62 302 ARG A CA 1
ATOM 2406 C C . ARG A 1 302 ? 3.141 29.062 30.109 1 98.62 302 ARG A C 1
ATOM 2408 O O . ARG A 1 302 ? 3.221 29.516 31.25 1 98.62 302 ARG A O 1
ATOM 2415 N N . ARG A 1 303 ? 2.652 29.703 29.125 1 98.25 303 ARG A N 1
ATOM 2416 C CA . ARG A 1 303 ? 2.221 31.094 29.312 1 98.25 303 ARG A CA 1
ATOM 2417 C C . ARG A 1 303 ? 0.843 31.156 29.969 1 98.25 303 ARG A C 1
ATOM 2419 O O . ARG A 1 303 ? 0.459 32.188 30.516 1 98.25 303 ARG A O 1
ATOM 2426 N N . ASN A 1 304 ? 0.12 30.109 29.844 1 98 304 ASN A N 1
ATOM 2427 C CA . ASN A 1 304 ? -1.192 30 30.469 1 98 304 ASN A CA 1
ATOM 2428 C C . ASN A 1 304 ? -1.078 29.641 31.953 1 98 304 ASN A C 1
ATOM 2430 O O . ASN A 1 304 ? -2.055 29.75 32.688 1 98 304 ASN A O 1
ATOM 2434 N N . LYS A 1 305 ? 0.058 29.172 32.406 1 95.81 305 LYS A N 1
ATOM 2435 C CA . LYS A 1 305 ? 0.206 28.719 33.781 1 95.81 305 LYS A CA 1
ATOM 2436 C C . LYS A 1 305 ? -0.226 29.797 34.75 1 95.81 305 LYS A C 1
ATOM 2438 O O . LYS A 1 305 ? 0.211 30.938 34.656 1 95.81 305 LYS A O 1
ATOM 2443 N N . GLY A 1 306 ? -1.12 29.453 35.656 1 94.31 306 GLY A N 1
ATOM 2444 C CA . GLY A 1 306 ? -1.559 30.359 36.719 1 94.31 306 GLY A CA 1
ATOM 2445 C C . GLY A 1 306 ? -2.717 31.234 36.281 1 94.31 306 GLY A C 1
ATOM 2446 O O . GLY A 1 306 ? -3.232 32.031 37.094 1 94.31 306 GLY A O 1
ATOM 2447 N N . ILE A 1 307 ? -3.109 31.031 35.062 1 95.56 307 ILE A N 1
ATOM 2448 C CA . ILE A 1 307 ? -4.234 31.812 34.562 1 95.56 307 ILE A CA 1
ATOM 2449 C C . ILE A 1 307 ? -5.492 30.953 34.531 1 95.56 307 ILE A C 1
ATOM 2451 O O . ILE A 1 307 ? -5.527 29.938 33.812 1 95.56 307 ILE A O 1
ATOM 2455 N N . GLU A 1 308 ? -6.539 31.125 35.219 1 92.12 308 GLU A N 1
ATOM 2456 C CA . GLU A 1 308 ? -7.742 30.297 35.344 1 92.12 308 GLU A CA 1
ATOM 2457 C C . GLU A 1 308 ? -8.523 30.297 34.031 1 92.12 308 GLU A C 1
ATOM 2459 O O . GLU A 1 308 ? -8.992 29.234 33.594 1 92.12 308 GLU A O 1
ATOM 2464 N N . ASN A 1 309 ? -8.711 31.406 33.375 1 95 309 ASN A N 1
ATOM 2465 C CA . ASN A 1 309 ? -9.453 31.516 32.125 1 95 309 ASN A CA 1
ATOM 2466 C C . ASN A 1 309 ? -8.648 32.25 31.062 1 95 309 ASN A C 1
ATOM 2468 O O . ASN A 1 309 ? -9.008 33.375 30.672 1 95 309 ASN A O 1
ATOM 2472 N N . PRO A 1 310 ? -7.719 31.469 30.562 1 97.56 310 PRO A N 1
ATOM 2473 C CA . PRO A 1 310 ? -6.836 32.156 29.609 1 97.56 310 PRO A CA 1
ATOM 2474 C C . PRO A 1 310 ? -7.531 32.5 28.297 1 97.56 310 PRO A C 1
ATOM 2476 O O . PRO A 1 310 ? -8.469 31.812 27.891 1 97.56 310 PRO A O 1
ATOM 2479 N N . ASP A 1 311 ? -7.082 33.531 27.656 1 97.62 311 ASP A N 1
ATOM 2480 C CA . ASP A 1 311 ? -7.617 33.938 26.359 1 97.62 311 ASP A CA 1
ATOM 2481 C C . ASP A 1 311 ? -7.48 32.812 25.344 1 97.62 311 ASP A C 1
ATOM 2483 O O . ASP A 1 311 ? -8.398 32.562 24.547 1 97.62 311 ASP A O 1
ATOM 2487 N N . ILE A 1 312 ? -6.352 32.156 25.344 1 98.62 312 ILE A N 1
ATOM 2488 C CA . ILE A 1 312 ? -6.141 30.969 24.516 1 98.62 312 ILE A CA 1
ATOM 2489 C C . ILE A 1 312 ? -6.441 29.719 25.328 1 98.62 312 ILE A C 1
ATOM 2491 O O . ILE A 1 312 ? -5.559 29.188 26 1 98.62 312 ILE A O 1
ATOM 2495 N N . ASN A 1 313 ? -7.633 29.234 25.266 1 98.25 313 ASN A N 1
ATOM 2496 C CA . ASN A 1 313 ? -8.086 28.078 26.047 1 98.25 313 ASN A CA 1
ATOM 2497 C C . ASN A 1 313 ? -7.691 26.766 25.375 1 98.25 313 ASN A C 1
ATOM 2499 O O . ASN A 1 313 ? -8.555 26.016 24.938 1 98.25 313 ASN A O 1
ATOM 2503 N N . PHE A 1 314 ? -6.43 26.516 25.422 1 98.56 314 PHE A N 1
ATOM 2504 C CA . PHE A 1 314 ? -5.809 25.391 24.703 1 98.56 314 PHE A CA 1
ATOM 2505 C C . PHE A 1 314 ? -6.219 24.062 25.328 1 98.56 314 PHE A C 1
ATOM 2507 O O . PHE A 1 314 ? -6.074 23.859 26.531 1 98.56 314 PHE A O 1
ATOM 2514 N N . LYS A 1 315 ? -6.699 23.062 24.438 1 98.38 315 LYS A N 1
ATOM 2515 C CA . LYS A 1 315 ? -7.258 21.812 24.938 1 98.38 315 LYS A CA 1
ATOM 2516 C C . LYS A 1 315 ? -6.453 20.609 24.438 1 98.38 315 LYS A C 1
ATOM 2518 O O . LYS A 1 315 ? -6.574 19.516 24.969 1 98.38 315 LYS A O 1
ATOM 2523 N N . GLY A 1 316 ? -5.645 20.766 23.453 1 98.5 316 GLY A N 1
ATOM 2524 C CA . GLY A 1 316 ? -4.887 19.656 22.891 1 98.5 316 GLY A CA 1
ATOM 2525 C C . GLY A 1 316 ? -4.551 19.828 21.422 1 98.5 316 GLY A C 1
ATOM 2526 O O . GLY A 1 316 ? -4.887 20.859 20.828 1 98.5 316 GLY A O 1
ATOM 2527 N N . PHE A 1 317 ? -3.814 18.812 20.828 1 98.94 317 PHE A N 1
ATOM 2528 C CA . PHE A 1 317 ? -3.443 18.953 19.438 1 98.94 317 PHE A CA 1
ATOM 2529 C C . PHE A 1 317 ? -3.5 17.609 18.719 1 98.94 317 PHE A C 1
ATOM 2531 O O . PHE A 1 317 ? -3.59 16.562 19.359 1 98.94 317 PHE A O 1
ATOM 2538 N N . MET A 1 318 ? -3.541 17.641 17.422 1 98.75 318 MET A N 1
ATOM 2539 C CA . MET A 1 318 ? -3.502 16.484 16.531 1 98.75 318 MET A CA 1
ATOM 2540 C C . MET A 1 318 ? -2.568 16.719 15.352 1 98.75 318 MET A C 1
ATOM 2542 O O . MET A 1 318 ? -2.621 17.781 14.719 1 98.75 318 MET A O 1
ATOM 2546 N N . VAL A 1 319 ? -1.698 15.758 15.078 1 98.88 319 VAL A N 1
ATOM 2547 C CA . VAL A 1 319 ? -0.75 15.953 13.992 1 98.88 319 VAL A CA 1
ATOM 2548 C C . VAL A 1 319 ? -0.716 14.703 13.109 1 98.88 319 VAL A C 1
ATOM 2550 O O . VAL A 1 319 ? -0.675 13.578 13.609 1 98.88 319 VAL A O 1
ATOM 2553 N N . GLY A 1 320 ? -0.753 14.883 11.781 1 98.81 320 GLY A N 1
ATOM 2554 C CA . GLY A 1 320 ? -0.722 13.812 10.797 1 98.81 320 GLY A CA 1
ATOM 2555 C C . GLY A 1 320 ? 0.66 13.57 10.219 1 98.81 320 GLY A C 1
ATOM 2556 O O . GLY A 1 320 ? 1.367 14.523 9.875 1 98.81 320 GLY A O 1
ATOM 2557 N N . ASN A 1 321 ? 0.97 12.234 10.117 1 98.56 321 ASN A N 1
ATOM 2558 C CA . ASN A 1 321 ? 2.295 11.883 9.625 1 98.56 321 ASN A CA 1
ATOM 2559 C C . ASN A 1 321 ? 3.363 12.836 10.141 1 98.56 321 ASN A C 1
ATOM 2561 O O . ASN A 1 321 ? 4.133 13.398 9.359 1 98.56 321 ASN A O 1
ATOM 2565 N N . ALA A 1 322 ? 3.48 12.898 11.43 1 98.81 322 ALA A N 1
ATOM 2566 C CA . ALA A 1 322 ? 4.203 13.938 12.164 1 98.81 322 ALA A CA 1
ATOM 2567 C C . ALA A 1 322 ? 5.688 13.602 12.258 1 98.81 322 ALA A C 1
ATOM 2569 O O . ALA A 1 322 ? 6.062 12.484 12.617 1 98.81 322 ALA A O 1
ATOM 2570 N N . VAL A 1 323 ? 6.488 14.57 11.898 1 98.75 323 VAL A N 1
ATOM 2571 C CA . VAL A 1 323 ? 7.891 14.492 12.289 1 98.75 323 VAL A CA 1
ATOM 2572 C C . VAL A 1 323 ? 8.023 14.695 13.797 1 98.75 323 VAL A C 1
ATOM 2574 O O . VAL A 1 323 ? 7.656 15.758 14.312 1 98.75 323 VAL A O 1
ATOM 2577 N N . ILE A 1 324 ? 8.562 13.688 14.5 1 98.81 324 ILE A N 1
ATOM 2578 C CA . ILE A 1 324 ? 8.508 13.758 15.953 1 98.81 324 ILE A CA 1
ATOM 2579 C C . ILE A 1 324 ? 9.922 13.664 16.531 1 98.81 324 ILE A C 1
ATOM 2581 O O . ILE A 1 324 ? 10.289 14.43 17.422 1 98.81 324 ILE A O 1
ATOM 2585 N N . ASP A 1 325 ? 10.664 12.664 16.062 1 98.81 325 ASP A N 1
ATOM 2586 C CA . ASP A 1 325 ? 11.977 12.32 16.594 1 98.81 325 ASP A CA 1
ATOM 2587 C C . ASP A 1 325 ? 12.906 11.82 15.492 1 98.81 325 ASP A C 1
ATOM 2589 O O . ASP A 1 325 ? 12.609 10.82 14.828 1 98.81 325 ASP A O 1
ATOM 2593 N N . ASP A 1 326 ? 14.047 12.422 15.367 1 98.5 326 ASP A N 1
ATOM 2594 C CA . ASP A 1 326 ? 14.914 12.133 14.227 1 98.5 326 ASP A CA 1
ATOM 2595 C C . ASP A 1 326 ? 15.352 10.672 14.227 1 98.5 326 ASP A C 1
ATOM 2597 O O . ASP A 1 326 ? 15.406 10.031 13.172 1 98.5 326 ASP A O 1
ATOM 2601 N N . TYR A 1 327 ? 15.766 10.141 15.375 1 98.56 327 TYR A N 1
ATOM 2602 C CA . TYR A 1 327 ? 16.234 8.758 15.453 1 98.56 327 TYR A CA 1
ATOM 2603 C C . TYR A 1 327 ? 15.117 7.789 15.086 1 98.56 327 TYR A C 1
ATOM 2605 O O . TYR A 1 327 ? 15.297 6.938 14.211 1 98.56 327 TYR A O 1
ATOM 2613 N N . TYR A 1 328 ? 13.891 7.879 15.703 1 98.62 328 TYR A N 1
ATOM 2614 C CA . TYR A 1 328 ? 12.781 6.957 15.484 1 98.62 328 TYR A CA 1
ATOM 2615 C C . TYR A 1 328 ? 12.164 7.164 14.102 1 98.62 328 TYR A C 1
ATOM 2617 O O . TYR A 1 328 ? 11.695 6.211 13.477 1 98.62 328 TYR A O 1
ATOM 2625 N N . ASP A 1 329 ? 12.133 8.406 13.641 1 98.56 329 ASP A N 1
ATOM 2626 C CA . ASP A 1 329 ? 11.648 8.672 12.289 1 98.56 329 ASP A CA 1
ATOM 2627 C C . ASP A 1 329 ? 12.531 7.984 11.242 1 98.56 329 ASP A C 1
ATOM 2629 O O . ASP A 1 329 ? 12.023 7.375 10.297 1 98.56 329 ASP A O 1
ATOM 2633 N N . TYR A 1 330 ? 13.867 8.086 11.438 1 98.5 330 TYR A N 1
ATOM 2634 C CA . TYR A 1 330 ? 14.789 7.438 10.5 1 98.5 330 TYR A CA 1
ATOM 2635 C C . TYR A 1 330 ? 14.609 5.926 10.523 1 98.5 330 TYR A C 1
ATOM 2637 O O . TYR A 1 330 ? 14.438 5.297 9.477 1 98.5 330 TYR A O 1
ATOM 2645 N N . ILE A 1 331 ? 14.617 5.348 11.703 1 98.31 331 ILE A N 1
ATOM 2646 C CA . ILE A 1 331 ? 14.508 3.898 11.82 1 98.31 331 ILE A CA 1
ATOM 2647 C C . ILE A 1 331 ? 13.211 3.428 11.164 1 98.31 331 ILE A C 1
ATOM 2649 O O . ILE A 1 331 ? 13.211 2.467 10.391 1 98.31 331 ILE A O 1
ATOM 2653 N N . GLY A 1 332 ? 12.094 4.098 11.516 1 98.56 332 GLY A N 1
ATOM 2654 C CA . GLY A 1 332 ? 10.805 3.723 10.977 1 98.56 332 GLY A CA 1
ATOM 2655 C C . GLY A 1 332 ? 10.703 3.914 9.477 1 98.56 332 GLY A C 1
ATOM 2656 O O . GLY A 1 332 ? 10.102 3.096 8.773 1 98.56 332 GLY A O 1
ATOM 2657 N N . THR A 1 333 ? 11.266 4.969 8.969 1 98.75 333 THR A N 1
ATOM 2658 C CA . THR A 1 333 ? 11.203 5.289 7.547 1 98.75 333 THR A CA 1
ATOM 2659 C C . THR A 1 333 ? 12.016 4.289 6.73 1 98.75 333 THR A C 1
ATOM 2661 O O . THR A 1 333 ? 11.539 3.781 5.715 1 98.75 333 THR A O 1
ATOM 2664 N N . PHE A 1 334 ? 13.25 3.982 7.191 1 98.81 334 PHE A N 1
ATOM 2665 C CA . PHE A 1 334 ? 14.102 3.064 6.449 1 98.81 334 PHE A CA 1
ATOM 2666 C C . PHE A 1 334 ? 13.508 1.66 6.434 1 98.81 334 PHE A C 1
ATOM 2668 O O . PHE A 1 334 ? 13.562 0.969 5.414 1 98.81 334 PHE A O 1
ATOM 2675 N N . GLU A 1 335 ? 12.969 1.264 7.562 1 98.44 335 GLU A N 1
ATOM 2676 C CA . GLU A 1 335 ? 12.305 -0.035 7.633 1 98.44 335 GLU A CA 1
ATOM 2677 C C . GLU A 1 335 ? 11.109 -0.091 6.688 1 98.44 335 GLU A C 1
ATOM 2679 O O . GLU A 1 335 ? 10.898 -1.091 5.996 1 98.44 335 GLU A O 1
ATOM 2684 N N . TYR A 1 336 ? 10.305 0.896 6.715 1 98.81 336 TYR A N 1
ATOM 2685 C CA . TYR A 1 336 ? 9.156 0.978 5.824 1 98.81 336 TYR A CA 1
ATOM 2686 C C . TYR A 1 336 ? 9.578 0.862 4.367 1 98.81 336 TYR A C 1
ATOM 2688 O O . TYR A 1 336 ? 8.953 0.144 3.584 1 98.81 336 TYR A O 1
ATOM 2696 N N . TRP A 1 337 ? 10.672 1.654 3.953 1 98.81 337 TRP A N 1
ATOM 2697 C CA . TRP A 1 337 ? 11.18 1.612 2.586 1 98.81 337 TRP A CA 1
ATOM 2698 C C . TRP A 1 337 ? 11.578 0.193 2.199 1 98.81 337 TRP A C 1
ATOM 2700 O O . TRP A 1 337 ? 11.234 -0.282 1.113 1 98.81 337 TRP A O 1
ATOM 2710 N N . TRP A 1 338 ? 12.242 -0.456 3.084 1 98.62 338 TRP A N 1
ATOM 2711 C CA . TRP A 1 338 ? 12.766 -1.784 2.779 1 98.62 338 TRP A CA 1
ATOM 2712 C C . TRP A 1 338 ? 11.633 -2.805 2.682 1 98.62 338 TRP A C 1
ATOM 2714 O O . TRP A 1 338 ? 11.586 -3.594 1.736 1 98.62 338 TRP A O 1
ATOM 2724 N N . VAL A 1 339 ? 10.711 -2.758 3.602 1 98.31 339 VAL A N 1
ATOM 2725 C CA . VAL A 1 339 ? 9.648 -3.75 3.721 1 98.31 339 VAL A CA 1
ATOM 2726 C C . VAL A 1 339 ? 8.703 -3.648 2.521 1 98.31 339 VAL A C 1
ATOM 2728 O O . VAL A 1 339 ? 8.18 -4.656 2.051 1 98.31 339 VAL A O 1
ATOM 2731 N N . ASN A 1 340 ? 8.562 -2.496 1.992 1 98 340 ASN A N 1
ATOM 2732 C CA . ASN A 1 340 ? 7.637 -2.309 0.878 1 98 340 ASN A CA 1
ATOM 2733 C C . ASN A 1 340 ? 8.359 -2.363 -0.465 1 98 340 ASN A C 1
ATOM 2735 O O . ASN A 1 340 ? 7.766 -2.08 -1.507 1 98 340 ASN A O 1
ATOM 2739 N N . GLY A 1 341 ? 9.594 -2.67 -0.448 1 97.62 341 GLY A N 1
ATOM 2740 C CA . GLY A 1 341 ? 10.336 -2.986 -1.662 1 97.62 341 GLY A CA 1
ATOM 2741 C C . GLY A 1 341 ? 10.945 -1.767 -2.326 1 97.62 341 GLY A C 1
ATOM 2742 O O . GLY A 1 341 ? 11.438 -1.848 -3.451 1 97.62 341 GLY A O 1
ATOM 2743 N N . LEU A 1 342 ? 11.016 -0.617 -1.646 1 98.25 342 LEU A N 1
ATOM 2744 C CA . LEU A 1 342 ? 11.422 0.629 -2.283 1 98.25 342 LEU A CA 1
ATOM 2745 C C . LEU A 1 342 ? 12.945 0.716 -2.385 1 98.25 342 LEU A C 1
ATOM 2747 O O . LEU A 1 342 ? 13.477 1.45 -3.225 1 98.25 342 LEU A O 1
ATOM 2751 N N . ILE A 1 343 ? 13.648 -0.026 -1.479 1 98.5 343 ILE A N 1
ATOM 2752 C CA . ILE A 1 343 ? 15.109 0.046 -1.492 1 98.5 343 ILE A CA 1
ATOM 2753 C C . ILE A 1 343 ? 15.695 -1.354 -1.334 1 98.5 343 ILE A C 1
ATOM 2755 O O . ILE A 1 343 ? 15 -2.281 -0.908 1 98.5 343 ILE A O 1
ATOM 2759 N N . SER A 1 344 ? 16.953 -1.479 -1.687 1 97.75 344 SER A N 1
ATOM 2760 C CA . SER A 1 344 ? 17.672 -2.738 -1.593 1 97.75 344 SER A CA 1
ATOM 2761 C C . SER A 1 344 ? 18.094 -3.027 -0.156 1 97.75 344 SER A C 1
ATOM 2763 O O . SER A 1 344 ? 18.031 -2.15 0.707 1 97.75 344 SER A O 1
ATOM 2765 N N . ASP A 1 345 ? 18.516 -4.258 0.062 1 96.56 345 ASP A N 1
ATOM 2766 C CA . ASP A 1 345 ? 19.109 -4.641 1.337 1 96.56 345 ASP A CA 1
ATOM 2767 C C . ASP A 1 345 ? 20.328 -3.773 1.653 1 96.56 345 ASP A C 1
ATOM 2769 O O . ASP A 1 345 ? 20.5 -3.322 2.789 1 96.56 345 ASP A O 1
ATOM 2773 N N . ASP A 1 346 ? 21.125 -3.564 0.681 1 96.19 346 ASP A N 1
ATOM 2774 C CA . ASP A 1 346 ? 22.375 -2.822 0.87 1 96.19 346 ASP A CA 1
ATOM 2775 C C . ASP A 1 346 ? 22.094 -1.37 1.25 1 96.19 346 ASP A C 1
ATOM 2777 O O . ASP A 1 346 ? 22.734 -0.827 2.154 1 96.19 346 ASP A O 1
ATOM 2781 N N . THR A 1 347 ? 21.219 -0.752 0.528 1 98 347 THR A N 1
ATOM 2782 C CA . THR A 1 347 ? 20.859 0.633 0.822 1 98 347 THR A CA 1
ATOM 2783 C C . THR A 1 347 ? 20.25 0.752 2.217 1 98 347 THR A C 1
ATOM 2785 O O . THR A 1 347 ? 20.547 1.704 2.945 1 98 347 THR A O 1
ATOM 2788 N N . TYR A 1 348 ? 19.406 -0.2 2.559 1 98.38 348 TYR A N 1
ATOM 2789 C CA . TYR A 1 348 ? 18.812 -0.226 3.889 1 98.38 348 TYR A CA 1
ATOM 2790 C C . TYR A 1 348 ? 19.891 -0.26 4.969 1 98.38 348 TYR A C 1
ATOM 2792 O O . TYR A 1 348 ? 19.844 0.522 5.922 1 98.38 348 TYR A O 1
ATOM 2800 N N . LYS A 1 349 ? 20.812 -1.126 4.848 1 97.56 349 LYS A N 1
ATOM 2801 C CA . LYS A 1 349 ? 21.906 -1.269 5.812 1 97.56 349 LYS A CA 1
ATOM 2802 C C . LYS A 1 349 ? 22.75 0.001 5.887 1 97.56 349 LYS A C 1
ATOM 2804 O O . LYS A 1 349 ? 23.094 0.46 6.977 1 97.56 349 LYS A O 1
ATOM 2809 N N . MET A 1 350 ? 23.047 0.536 4.75 1 98 350 MET A N 1
ATOM 2810 C CA . MET A 1 350 ? 23.859 1.749 4.688 1 98 350 MET A CA 1
ATOM 2811 C C . MET A 1 350 ? 23.156 2.904 5.402 1 98 350 MET A C 1
ATOM 2813 O O . MET A 1 350 ? 23.781 3.613 6.191 1 98 350 MET A O 1
ATOM 2817 N N . LEU A 1 351 ? 21.922 3.104 5.125 1 98.62 351 LEU A N 1
ATOM 2818 C CA . LEU A 1 351 ? 21.141 4.176 5.738 1 98.62 351 LEU A CA 1
ATOM 2819 C C . LEU A 1 351 ? 21.156 4.059 7.258 1 98.62 351 LEU A C 1
ATOM 2821 O O . LEU A 1 351 ? 21.344 5.059 7.961 1 98.62 351 LEU A O 1
ATOM 2825 N N . ARG A 1 352 ? 20.969 2.857 7.75 1 98.19 352 ARG A N 1
ATOM 2826 C CA . ARG A 1 352 ? 20.922 2.633 9.188 1 98.19 352 ARG A CA 1
ATOM 2827 C C . ARG A 1 352 ? 22.266 2.971 9.844 1 98.19 352 ARG A C 1
ATOM 2829 O O . ARG A 1 352 ? 22.297 3.512 10.945 1 98.19 352 ARG A O 1
ATOM 2836 N N . ILE A 1 353 ? 23.312 2.74 9.133 1 98.12 353 ILE A N 1
ATOM 2837 C CA . ILE A 1 353 ? 24.656 2.941 9.672 1 98.12 353 ILE A CA 1
ATOM 2838 C C . ILE A 1 353 ? 25 4.43 9.656 1 98.12 353 ILE A C 1
ATOM 2840 O O . ILE A 1 353 ? 25.531 4.957 10.633 1 98.12 353 ILE A O 1
ATOM 2844 N N . VAL A 1 354 ? 24.641 5.129 8.633 1 98.25 354 VAL A N 1
ATOM 2845 C CA . VAL A 1 354 ? 25.234 6.445 8.438 1 98.25 354 VAL A CA 1
ATOM 2846 C C . VAL A 1 354 ? 24.234 7.535 8.805 1 98.25 354 VAL A C 1
ATOM 2848 O O . VAL A 1 354 ? 24.609 8.695 8.977 1 98.25 354 VAL A O 1
ATOM 2851 N N . CYS A 1 355 ? 22.922 7.23 8.992 1 98.38 355 CYS A N 1
ATOM 2852 C CA . CYS A 1 355 ? 21.938 8.305 9.133 1 98.38 355 CYS A CA 1
ATOM 2853 C C . CYS A 1 355 ? 21.234 8.234 10.484 1 98.38 355 CYS A C 1
ATOM 2855 O O . CYS A 1 355 ? 20.844 9.258 11.039 1 98.38 355 CYS A O 1
ATOM 2857 N N . GLU A 1 356 ? 21.031 7.082 11.117 1 97 356 GLU A N 1
ATOM 2858 C CA . GLU A 1 356 ? 20.047 6.852 12.172 1 97 356 GLU A CA 1
ATOM 2859 C C . GLU A 1 356 ? 20.312 7.758 13.367 1 97 356 GLU A C 1
ATOM 2861 O O . GLU A 1 356 ? 19.375 8.141 14.078 1 97 356 GLU A O 1
ATOM 2866 N N . PHE A 1 357 ? 21.547 8.203 13.648 1 96.94 357 PHE A N 1
ATOM 2867 C CA . PHE A 1 357 ? 21.859 8.953 14.867 1 96.94 357 PHE A CA 1
ATOM 2868 C C . PHE A 1 357 ? 22.109 10.422 14.539 1 96.94 357 PHE A C 1
ATOM 2870 O O . PHE A 1 357 ? 22.578 11.18 15.391 1 96.94 357 PHE A O 1
ATOM 2877 N N . ASP A 1 358 ? 21.734 10.812 13.328 1 96.19 358 ASP A N 1
ATOM 2878 C CA . ASP A 1 358 ? 21.984 12.188 12.898 1 96.19 358 ASP A CA 1
ATOM 2879 C C . ASP A 1 358 ? 20.688 12.961 12.734 1 96.19 358 ASP A C 1
ATOM 2881 O O . ASP A 1 358 ? 19.594 12.391 12.852 1 96.19 358 ASP A O 1
ATOM 2885 N N . SER A 1 359 ? 20.844 14.305 12.547 1 96.69 359 SER A N 1
ATOM 2886 C CA . SER A 1 359 ? 19.703 15.18 12.289 1 96.69 359 SER A CA 1
ATOM 2887 C C . SER A 1 359 ? 19.094 14.906 10.906 1 96.69 359 SER A C 1
ATOM 2889 O O . SER A 1 359 ? 19.828 14.766 9.922 1 96.69 359 SER A O 1
ATOM 2891 N N . SER A 1 360 ? 17.812 14.766 10.93 1 95.19 360 SER A N 1
ATOM 2892 C CA . SER A 1 360 ? 17.141 14.578 9.648 1 95.19 360 SER A CA 1
ATOM 2893 C C . SER A 1 360 ? 17.078 15.883 8.859 1 95.19 360 SER A C 1
ATOM 2895 O O . SER A 1 360 ? 17.078 15.867 7.625 1 95.19 360 SER A O 1
ATOM 2897 N N . GLU A 1 361 ? 17 17.016 9.578 1 94.62 361 GLU A N 1
ATOM 2898 C CA . GLU A 1 361 ? 16.922 18.312 8.922 1 94.62 361 GLU A CA 1
ATOM 2899 C C . GLU A 1 361 ? 18.312 18.781 8.461 1 94.62 361 GLU A C 1
ATOM 2901 O O . GLU A 1 361 ? 18.422 19.547 7.496 1 94.62 361 GLU A O 1
ATOM 2906 N N . HIS A 1 362 ? 19.375 18.344 9.164 1 95.62 362 HIS A N 1
ATOM 2907 C CA . HIS A 1 362 ? 20.75 18.688 8.82 1 95.62 362 HIS A CA 1
ATOM 2908 C C . HIS A 1 362 ? 21.609 17.422 8.727 1 95.62 362 HIS A C 1
ATOM 2910 O O . HIS A 1 362 ? 22.578 17.281 9.484 1 95.62 362 HIS A O 1
ATOM 2916 N N . PRO A 1 363 ? 21.281 16.609 7.75 1 95.69 363 PRO A N 1
ATOM 2917 C CA . PRO A 1 363 ? 22.031 15.367 7.656 1 95.69 363 PRO A CA 1
ATOM 2918 C C . PRO A 1 363 ? 23.484 15.578 7.238 1 95.69 363 PRO A C 1
ATOM 2920 O O . PRO A 1 363 ? 23.766 16.438 6.395 1 95.69 363 PRO A O 1
ATOM 2923 N N . PRO A 1 364 ? 24.422 14.82 7.855 1 97.19 364 PRO A N 1
ATOM 2924 C CA . PRO A 1 364 ? 25.797 14.875 7.352 1 97.19 364 PRO A CA 1
ATOM 2925 C C . PRO A 1 364 ? 25.922 14.367 5.918 1 97.19 364 PRO A C 1
ATOM 2927 O O . PRO A 1 364 ? 25 13.742 5.398 1 97.19 364 PRO A O 1
ATOM 2930 N N . GLU A 1 365 ? 27.031 14.641 5.359 1 95.94 365 GLU A N 1
ATOM 2931 C CA . GLU A 1 365 ? 27.25 14.359 3.943 1 95.94 365 GLU A CA 1
ATOM 2932 C C . GLU A 1 365 ? 27.031 12.875 3.641 1 95.94 365 GLU A C 1
ATOM 2934 O O . GLU A 1 365 ? 26.391 12.523 2.645 1 95.94 365 GLU A O 1
ATOM 2939 N N . LYS A 1 366 ? 27.578 11.984 4.453 1 97.31 366 LYS A N 1
ATOM 2940 C CA . LYS A 1 366 ? 27.453 10.555 4.227 1 97.31 366 LYS A CA 1
ATOM 2941 C C . LYS A 1 366 ? 25.984 10.125 4.223 1 97.31 366 LYS A C 1
ATOM 2943 O O . LYS A 1 366 ? 25.594 9.266 3.432 1 97.31 366 LYS A O 1
ATOM 2948 N N . CYS A 1 367 ? 25.25 10.656 5.133 1 97.81 367 CYS A N 1
ATOM 2949 C CA . CYS A 1 367 ? 23.812 10.375 5.184 1 97.81 367 CYS A CA 1
ATOM 2950 C C . CYS A 1 367 ? 23.109 10.938 3.959 1 97.81 367 CYS A C 1
ATOM 2952 O O . CYS A 1 367 ? 22.25 10.273 3.371 1 97.81 367 CYS A O 1
ATOM 2954 N N . ALA A 1 368 ? 23.453 12.117 3.592 1 95.81 368 ALA A N 1
ATOM 2955 C CA . ALA A 1 368 ? 22.859 12.75 2.42 1 95.81 368 ALA A CA 1
ATOM 2956 C C . ALA A 1 368 ? 23.078 11.906 1.168 1 95.81 368 ALA A C 1
ATOM 2958 O O . ALA A 1 368 ? 22.172 11.758 0.338 1 95.81 368 ALA A O 1
ATOM 2959 N N . ILE A 1 369 ? 24.25 11.344 1.034 1 95.5 369 ILE A N 1
ATOM 2960 C CA . ILE A 1 369 ? 24.594 10.5 -0.108 1 95.5 369 ILE A CA 1
ATOM 2961 C C . ILE A 1 369 ? 23.75 9.227 -0.079 1 95.5 369 ILE A C 1
ATOM 2963 O O . ILE A 1 369 ? 23.219 8.797 -1.108 1 95.5 369 ILE A O 1
ATOM 2967 N N . ALA A 1 370 ? 23.625 8.617 1.083 1 97.44 370 ALA A N 1
ATOM 2968 C CA . ALA A 1 370 ? 22.828 7.402 1.232 1 97.44 370 ALA A CA 1
ATOM 2969 C C . ALA A 1 370 ? 21.359 7.668 0.896 1 97.44 370 ALA A C 1
ATOM 2971 O O . ALA A 1 370 ? 20.703 6.836 0.266 1 97.44 370 ALA A O 1
ATOM 2972 N N . LEU A 1 371 ? 20.875 8.789 1.348 1 97.31 371 LEU A N 1
ATOM 2973 C CA . LEU A 1 371 ? 19.5 9.172 1.044 1 97.31 371 LEU A CA 1
ATOM 2974 C C . LEU A 1 371 ? 19.312 9.383 -0.454 1 97.31 371 LEU A C 1
ATOM 2976 O O . LEU A 1 371 ? 18.266 9.031 -1.009 1 97.31 371 LEU A O 1
ATOM 2980 N N . ALA A 1 372 ? 20.266 9.93 -1.098 1 94.69 372 ALA A N 1
ATOM 2981 C CA . ALA A 1 372 ? 20.219 10.125 -2.545 1 94.69 372 ALA A CA 1
ATOM 2982 C C . ALA A 1 372 ? 20.172 8.789 -3.277 1 94.69 372 ALA A C 1
ATOM 2984 O O . ALA A 1 372 ? 19.438 8.633 -4.258 1 94.69 372 ALA A O 1
ATOM 2985 N N . LEU A 1 373 ? 20.969 7.867 -2.812 1 95.44 373 LEU A N 1
ATOM 2986 C CA . LEU A 1 373 ? 20.969 6.531 -3.393 1 95.44 373 LEU A CA 1
ATOM 2987 C C . LEU A 1 373 ? 19.594 5.875 -3.234 1 95.44 373 LEU A C 1
ATOM 2989 O O . LEU A 1 373 ? 19.109 5.215 -4.152 1 95.44 373 LEU A O 1
ATOM 2993 N N . ALA A 1 374 ? 19.016 6 -2.066 1 97.69 374 ALA A N 1
ATOM 2994 C CA . ALA A 1 374 ? 17.688 5.469 -1.823 1 97.69 374 ALA A CA 1
ATOM 2995 C C . ALA A 1 374 ? 16.672 6.062 -2.799 1 97.69 374 ALA A C 1
ATOM 2997 O O . ALA A 1 374 ? 15.789 5.352 -3.301 1 97.69 374 ALA A O 1
ATOM 2998 N N . ARG A 1 375 ? 16.75 7.328 -3.064 1 95.44 375 ARG A N 1
ATOM 2999 C CA . ARG A 1 375 ? 15.828 7.996 -3.979 1 95.44 375 ARG A CA 1
ATOM 3000 C C . ARG A 1 375 ? 15.953 7.43 -5.391 1 95.44 375 ARG A C 1
ATOM 3002 O O . ARG A 1 375 ? 14.953 7.297 -6.102 1 95.44 375 ARG A O 1
ATOM 3009 N N . ILE A 1 376 ? 17.141 7.18 -5.727 1 93.94 376 ILE A N 1
ATOM 3010 C CA . ILE A 1 376 ? 17.375 6.578 -7.035 1 93.94 376 ILE A CA 1
ATOM 3011 C C . ILE A 1 376 ? 16.703 5.211 -7.105 1 93.94 376 ILE A C 1
ATOM 3013 O O . ILE A 1 376 ? 16.062 4.879 -8.109 1 93.94 376 ILE A O 1
ATOM 3017 N N . GLU A 1 377 ? 16.781 4.477 -6.086 1 96.44 377 GLU A N 1
ATOM 3018 C CA . GLU A 1 377 ? 16.172 3.145 -6.055 1 96.44 377 GLU A CA 1
ATOM 3019 C C . GLU A 1 377 ? 14.648 3.227 -6.012 1 96.44 377 GLU A C 1
ATOM 3021 O O . GLU A 1 377 ? 13.961 2.35 -6.535 1 96.44 377 GLU A O 1
ATOM 3026 N N . HIS A 1 378 ? 14.117 4.27 -5.371 1 96.38 378 HIS A N 1
ATOM 3027 C CA . HIS A 1 378 ? 12.672 4.477 -5.395 1 96.38 378 HIS A CA 1
ATOM 3028 C C . HIS A 1 378 ? 12.156 4.594 -6.824 1 96.38 378 HIS A C 1
ATOM 3030 O O . HIS A 1 378 ? 11.109 4.031 -7.16 1 96.38 378 HIS A O 1
ATOM 3036 N N . GLY A 1 379 ? 12.914 5.312 -7.609 1 94.38 379 GLY A N 1
ATOM 3037 C CA . GLY A 1 379 ? 12.422 5.691 -8.922 1 94.38 379 GLY A CA 1
ATOM 3038 C C . GLY A 1 379 ? 11.438 6.848 -8.875 1 94.38 379 GLY A C 1
ATOM 3039 O O . GLY A 1 379 ? 11.297 7.508 -7.844 1 94.38 379 GLY A O 1
ATOM 3040 N N . ASN A 1 380 ? 10.781 7.113 -9.969 1 90.94 380 ASN A N 1
ATOM 3041 C CA . ASN A 1 380 ? 9.859 8.234 -10.094 1 90.94 380 ASN A CA 1
ATOM 3042 C C . ASN A 1 380 ? 8.492 7.906 -9.508 1 90.94 380 ASN A C 1
ATOM 3044 O O . ASN A 1 380 ? 7.496 7.855 -10.234 1 90.94 380 ASN A O 1
ATOM 3048 N N . ILE A 1 381 ? 8.477 7.742 -8.234 1 93.31 381 ILE A N 1
ATOM 3049 C CA . ILE A 1 381 ? 7.207 7.578 -7.539 1 93.31 381 ILE A CA 1
ATOM 3050 C C . ILE A 1 381 ? 6.957 8.781 -6.633 1 93.31 381 ILE A C 1
ATOM 3052 O O . ILE A 1 381 ? 7.883 9.523 -6.305 1 93.31 381 ILE A O 1
ATOM 3056 N N . ASP A 1 382 ? 5.688 9.047 -6.309 1 92.19 382 ASP A N 1
ATOM 3057 C CA . ASP A 1 382 ? 5.344 10.023 -5.281 1 92.19 382 ASP A CA 1
ATOM 3058 C C . ASP A 1 382 ? 5.59 9.461 -3.881 1 92.19 382 ASP A C 1
ATOM 3060 O O . ASP A 1 382 ? 4.848 8.586 -3.422 1 92.19 382 ASP A O 1
ATOM 3064 N N . PRO A 1 383 ? 6.609 9.906 -3.211 1 94.94 383 PRO A N 1
ATOM 3065 C CA . PRO A 1 383 ? 6.883 9.359 -1.879 1 94.94 383 PRO A CA 1
ATOM 3066 C C . PRO A 1 383 ? 5.77 9.664 -0.878 1 94.94 383 PRO A C 1
ATOM 3068 O O . PRO A 1 383 ? 5.691 9.023 0.174 1 94.94 383 PRO A O 1
ATOM 3071 N N . TYR A 1 384 ? 4.895 10.625 -1.166 1 94.94 384 TYR A N 1
ATOM 3072 C CA . TYR A 1 384 ? 3.824 11.031 -0.262 1 94.94 384 TYR A CA 1
ATOM 3073 C C . TYR A 1 384 ? 2.607 10.125 -0.415 1 94.94 384 TYR A C 1
ATOM 3075 O O . TYR A 1 384 ? 1.658 10.219 0.368 1 94.94 384 TYR A O 1
ATOM 3083 N N . SER A 1 385 ? 2.6 9.258 -1.367 1 94.69 385 SER A N 1
ATOM 3084 C CA . SER A 1 385 ? 1.604 8.227 -1.64 1 94.69 385 SER A CA 1
ATOM 3085 C C . SER A 1 385 ? 2.141 7.176 -2.609 1 94.69 385 SER A C 1
ATOM 3087 O O . SER A 1 385 ? 1.886 7.25 -3.812 1 94.69 385 SER A O 1
ATOM 3089 N N . ILE A 1 386 ? 2.707 6.148 -2.164 1 95.62 386 ILE A N 1
ATOM 3090 C CA . ILE A 1 386 ? 3.654 5.352 -2.939 1 95.62 386 ILE A CA 1
ATOM 3091 C C . ILE A 1 386 ? 2.9 4.5 -3.955 1 95.62 386 ILE A C 1
ATOM 3093 O O . ILE A 1 386 ? 3.5 3.947 -4.879 1 95.62 386 ILE A O 1
ATOM 3097 N N . TYR A 1 387 ? 1.596 4.391 -3.9 1 93.25 387 TYR A N 1
ATOM 3098 C CA . TYR A 1 387 ? 0.868 3.557 -4.852 1 93.25 387 TYR A CA 1
ATOM 3099 C C . TYR A 1 387 ? -0.003 4.41 -5.766 1 93.25 387 TYR A C 1
ATOM 3101 O O . TYR A 1 387 ? -0.783 3.879 -6.562 1 93.25 387 TYR A O 1
ATOM 3109 N N . THR A 1 388 ? 0.135 5.734 -5.656 1 88.38 388 THR A N 1
ATOM 3110 C CA . THR A 1 388 ? -0.599 6.648 -6.527 1 88.38 388 THR A CA 1
ATOM 3111 C C . THR A 1 388 ? 0.244 7.035 -7.738 1 88.38 388 THR A C 1
ATOM 3113 O O . THR A 1 388 ? 1.472 7.109 -7.652 1 88.38 388 THR A O 1
ATOM 3116 N N . PRO A 1 389 ? -0.407 7.266 -8.867 1 83.56 389 PRO A N 1
ATOM 3117 C CA . PRO A 1 389 ? 0.352 7.738 -10.023 1 83.56 389 PRO A CA 1
ATOM 3118 C C . PRO A 1 389 ? 0.978 9.117 -9.805 1 83.56 389 PRO A C 1
ATOM 3120 O O . PRO A 1 389 ? 0.451 9.914 -9.023 1 83.56 389 PRO A O 1
ATOM 3123 N N . VAL A 1 390 ? 2.049 9.344 -10.461 1 84.69 390 VAL A N 1
ATOM 3124 C CA . VAL A 1 390 ? 2.68 10.656 -10.414 1 84.69 390 VAL A CA 1
ATOM 3125 C C . VAL A 1 390 ? 1.976 11.609 -11.375 1 84.69 390 VAL A C 1
ATOM 3127 O O . VAL A 1 390 ? 1.311 11.164 -12.312 1 84.69 390 VAL A O 1
ATOM 3130 N N . CYS A 1 391 ? 2.049 12.891 -11.055 1 78.06 391 CYS A N 1
ATOM 3131 C CA . CYS A 1 391 ? 1.508 13.891 -11.969 1 78.06 391 CYS A CA 1
ATOM 3132 C C . CYS A 1 391 ? 2.355 14 -13.227 1 78.06 391 CYS A C 1
ATOM 3134 O O . CYS A 1 391 ? 3.51 14.422 -13.172 1 78.06 391 CYS A O 1
ATOM 3136 N N . ASN A 1 392 ? 2.031 13.391 -14.266 1 65.31 392 ASN A N 1
ATOM 3137 C CA . ASN A 1 392 ? 2.697 13.508 -15.555 1 65.31 392 ASN A CA 1
ATOM 3138 C C . ASN A 1 392 ? 1.775 14.125 -16.609 1 65.31 392 ASN A C 1
ATOM 3140 O O . ASN A 1 392 ? 0.621 14.438 -16.312 1 65.31 392 ASN A O 1
ATOM 3144 N N . ALA A 1 393 ? 2.512 14.531 -17.688 1 49.22 393 ALA A N 1
ATOM 3145 C CA . ALA A 1 393 ? 1.782 15.211 -18.766 1 49.22 393 ALA A CA 1
ATOM 3146 C C . ALA A 1 393 ? 0.471 14.492 -19.078 1 49.22 393 ALA A C 1
ATOM 3148 O O . ALA A 1 393 ? -0.557 15.133 -19.297 1 49.22 393 ALA A O 1
ATOM 3149 N N . THR A 1 394 ? 0.547 13.25 -19 1 43.69 394 THR A N 1
ATOM 3150 C CA . THR A 1 394 ? -0.641 12.461 -19.297 1 43.69 394 THR A CA 1
ATOM 3151 C C . THR A 1 394 ? -1.684 12.602 -18.188 1 43.69 394 THR A C 1
ATOM 3153 O O . THR A 1 394 ? -2.877 12.734 -18.469 1 43.69 394 THR A O 1
ATOM 3156 N N . ALA A 1 395 ? -1.204 12.719 -16.984 1 46.31 395 ALA A N 1
ATOM 3157 C CA . ALA A 1 395 ? -2.127 12.844 -15.867 1 46.31 395 ALA A CA 1
ATOM 3158 C C . ALA A 1 395 ? -2.773 14.227 -15.828 1 46.31 395 ALA A C 1
ATOM 3160 O O . ALA A 1 395 ? -3.943 14.359 -15.469 1 46.31 395 ALA A O 1
ATOM 3161 N N . ALA A 1 396 ? -1.938 15.219 -16.266 1 42.97 396 ALA A N 1
ATOM 3162 C CA . ALA A 1 396 ? -2.377 16.609 -16.203 1 42.97 396 ALA A CA 1
ATOM 3163 C C . ALA A 1 396 ? -3.404 16.922 -17.281 1 42.97 396 ALA A C 1
ATOM 3165 O O . ALA A 1 396 ? -4.223 17.828 -17.141 1 42.97 396 ALA A O 1
ATOM 3166 N N . THR A 1 397 ? -3.314 16.25 -18.5 1 38.97 397 THR A N 1
ATOM 3167 C CA . THR A 1 397 ? -4.219 16.516 -19.609 1 38.97 397 THR A CA 1
ATOM 3168 C C . THR A 1 397 ? -5.492 15.68 -19.484 1 38.97 397 THR A C 1
ATOM 3170 O O . THR A 1 397 ? -6.434 15.844 -20.266 1 38.97 397 THR A O 1
ATOM 3173 N N . LEU A 1 398 ? -5.41 14.836 -18.703 1 42.94 398 LEU A N 1
ATOM 3174 C CA . LEU A 1 398 ? -6.609 14.008 -18.641 1 42.94 398 LEU A CA 1
ATOM 3175 C C . LEU A 1 398 ? -7.797 14.812 -18.125 1 42.94 398 LEU A C 1
ATOM 3177 O O . LEU A 1 398 ? -7.781 15.273 -16.984 1 42.94 398 LEU A O 1
ATOM 3181 N N . LYS A 1 399 ? -8.492 15.5 -19.094 1 38.16 399 LYS A N 1
ATOM 3182 C CA . LYS A 1 399 ? -9.734 16.234 -18.812 1 38.16 399 LYS A CA 1
ATOM 3183 C C . LYS A 1 399 ? -10.617 15.461 -17.828 1 38.16 399 LYS A C 1
ATOM 3185 O O . LYS A 1 399 ? -10.797 14.25 -17.969 1 38.16 399 LYS A O 1
ATOM 3190 N N . PRO A 1 400 ? -11.203 16.25 -16.906 1 37.56 400 PRO A N 1
ATOM 3191 C CA . PRO A 1 400 ? -12.133 15.625 -15.953 1 37.56 400 PRO A CA 1
ATOM 3192 C C . PRO A 1 400 ? -13.18 14.75 -16.641 1 37.56 400 PRO A C 1
ATOM 3194 O O . PRO A 1 400 ? -13.555 13.695 -16.109 1 37.56 400 PRO A O 1
ATOM 3197 N N . HIS A 1 401 ? -13.891 15.336 -17.703 1 33.78 401 HIS A N 1
ATOM 3198 C CA . HIS A 1 401 ? -15.023 14.68 -18.344 1 33.78 401 HIS A CA 1
ATOM 3199 C C . HIS A 1 401 ? -14.578 13.445 -19.125 1 33.78 401 HIS A C 1
ATOM 3201 O O . HIS A 1 401 ? -15.406 12.602 -19.484 1 33.78 401 HIS A O 1
ATOM 3207 N N . LEU A 1 402 ? -13.508 13.555 -19.781 1 32.62 402 LEU A N 1
ATOM 3208 C CA . LEU A 1 402 ? -13.008 12.438 -20.562 1 32.62 402 LEU A CA 1
ATOM 3209 C C . LEU A 1 402 ? -12.352 11.391 -19.672 1 32.62 402 LEU A C 1
ATOM 3211 O O . LEU A 1 402 ? -11.781 10.414 -20.156 1 32.62 402 LEU A O 1
ATOM 3215 N N . ARG A 1 403 ? -12.203 11.688 -18.531 1 38.22 403 ARG A N 1
ATOM 3216 C CA . ARG A 1 403 ? -12.008 10.703 -17.469 1 38.22 403 ARG A CA 1
ATOM 3217 C C . ARG A 1 403 ? -13.07 9.617 -17.531 1 38.22 403 ARG A C 1
ATOM 3219 O O . ARG A 1 403 ? -13.289 8.906 -16.547 1 38.22 403 ARG A O 1
ATOM 3226 N N . GLY A 1 404 ? -13.648 9.641 -18.641 1 29.27 404 GLY A N 1
ATOM 3227 C CA . GLY A 1 404 ? -14.617 8.641 -19.062 1 29.27 404 GLY A CA 1
ATOM 3228 C C . GLY A 1 404 ? -14.062 7.234 -19.062 1 29.27 404 GLY A C 1
ATOM 3229 O O . GLY A 1 404 ? -13.195 6.902 -18.25 1 29.27 404 GLY A O 1
ATOM 3230 N N . PRO A 1 405 ? -14.164 6.633 -20.359 1 31.25 405 PRO A N 1
ATOM 3231 C CA . PRO A 1 405 ? -13.812 5.223 -20.547 1 31.25 405 PRO A CA 1
ATOM 3232 C C . PRO A 1 405 ? -12.336 4.945 -20.297 1 31.25 405 PRO A C 1
ATOM 3234 O O . PRO A 1 405 ? -11.977 3.846 -19.859 1 31.25 405 PRO A O 1
ATOM 3237 N N . LEU A 1 406 ? -11.5 5.812 -20.812 1 30.86 406 LEU A N 1
ATOM 3238 C CA . LEU A 1 406 ? -10.07 5.574 -20.672 1 30.86 406 LEU A CA 1
ATOM 3239 C C . LEU A 1 406 ? -9.625 5.812 -19.234 1 30.86 406 LEU A C 1
ATOM 3241 O O . LEU A 1 406 ? -8.492 5.469 -18.859 1 30.86 406 LEU A O 1
ATOM 3245 N N . GLY A 1 407 ? -10.086 6.832 -18.578 1 33.97 407 GLY A N 1
ATOM 3246 C CA . GLY A 1 407 ? -9.898 7.02 -17.156 1 33.97 407 GLY A CA 1
ATOM 3247 C C . GLY A 1 407 ? -10.086 5.742 -16.344 1 33.97 407 GLY A C 1
ATOM 3248 O O . GLY A 1 407 ? -9.914 5.738 -15.133 1 33.97 407 GLY A O 1
ATOM 3249 N N . ARG A 1 408 ? -10.797 4.852 -17 1 34.53 408 ARG A N 1
ATOM 3250 C CA . ARG A 1 408 ? -10.984 3.455 -16.625 1 34.53 408 ARG A CA 1
ATOM 3251 C C . ARG A 1 408 ? -9.648 2.727 -16.516 1 34.53 408 ARG A C 1
ATOM 3253 O O . ARG A 1 408 ? -9.516 1.758 -15.773 1 34.53 408 ARG A O 1
ATOM 3260 N N . LEU A 1 409 ? -8.945 3.023 -17.594 1 32.97 409 LEU A N 1
ATOM 3261 C CA . LEU A 1 409 ? -7.668 2.316 -17.641 1 32.97 409 LEU A CA 1
ATOM 3262 C C . LEU A 1 409 ? -6.828 2.635 -16.406 1 32.97 409 LEU A C 1
ATOM 3264 O O . LEU A 1 409 ? -6.109 1.77 -15.906 1 32.97 409 LEU A O 1
ATOM 3268 N N . TYR A 1 410 ? -6.59 4.02 -16.172 1 32.66 410 TYR A N 1
ATOM 3269 C CA . TYR A 1 410 ? -5.758 4.305 -15.008 1 32.66 410 TYR A CA 1
ATOM 3270 C C . TYR A 1 410 ? -6.598 4.355 -13.734 1 32.66 410 TYR A C 1
ATOM 3272 O O . TYR A 1 410 ? -7.426 5.254 -13.562 1 32.66 410 TYR A O 1
ATOM 3280 N N . GLY A 1 411 ? -7.23 3.365 -13.297 1 34.44 411 GLY A N 1
ATOM 3281 C CA . GLY A 1 411 ? -7.898 3.201 -12.016 1 34.44 411 GLY A CA 1
ATOM 3282 C C . GLY A 1 411 ? -8.398 4.512 -11.43 1 34.44 411 GLY A C 1
ATOM 3283 O O . GLY A 1 411 ? -7.801 5.566 -11.656 1 34.44 411 GLY A O 1
ATOM 3284 N N . ALA A 1 412 ? -9.781 4.871 -11.484 1 35.22 412 ALA A N 1
ATOM 3285 C CA . ALA A 1 412 ? -10.398 6.008 -10.812 1 35.22 412 ALA A CA 1
ATOM 3286 C C . ALA A 1 412 ? -9.578 6.438 -9.594 1 35.22 412 ALA A C 1
ATOM 3288 O O . ALA A 1 412 ? -9.523 5.719 -8.594 1 35.22 412 ALA A O 1
ATOM 3289 N N . LEU A 1 413 ? -8.547 7.039 -9.805 1 42.75 413 LEU A N 1
ATOM 3290 C CA . LEU A 1 413 ? -7.707 7.566 -8.734 1 42.75 413 LEU A CA 1
ATOM 3291 C C . LEU A 1 413 ? -8.5 8.516 -7.84 1 42.75 413 LEU A C 1
ATOM 3293 O O . LEU A 1 413 ? -9.133 9.453 -8.328 1 42.75 413 LEU A O 1
ATOM 3297 N N . ALA A 1 414 ? -9.008 8.148 -6.664 1 50.69 414 ALA A N 1
ATOM 3298 C CA . ALA A 1 414 ? -9.664 8.953 -5.641 1 50.69 414 ALA A CA 1
ATOM 3299 C C . ALA A 1 414 ? -8.953 10.289 -5.453 1 50.69 414 ALA A C 1
ATOM 3301 O O . ALA A 1 414 ? -9.547 11.25 -4.965 1 50.69 414 ALA A O 1
ATOM 3302 N N . PHE A 1 415 ? -7.781 10.398 -5.977 1 61.09 415 PHE A N 1
ATOM 3303 C CA . PHE A 1 415 ? -7.074 11.648 -5.73 1 61.09 415 PHE A CA 1
ATOM 3304 C C . PHE A 1 415 ? -6.324 12.102 -6.977 1 61.09 415 PHE A C 1
ATOM 3306 O O . PHE A 1 415 ? -5.844 11.273 -7.754 1 61.09 415 PHE A O 1
ATOM 3313 N N . ASP A 1 416 ? -6.484 13.383 -7.309 1 70.12 416 ASP A N 1
ATOM 3314 C CA . ASP A 1 416 ? -5.738 14.031 -8.383 1 70.12 416 ASP A CA 1
ATOM 3315 C C . ASP A 1 416 ? -4.312 14.352 -7.941 1 70.12 416 ASP A C 1
ATOM 3317 O O . ASP A 1 416 ? -4.102 15.188 -7.062 1 70.12 416 ASP A O 1
ATOM 3321 N N . PRO A 1 417 ? -3.344 13.719 -8.562 1 75.19 417 PRO A N 1
ATOM 3322 C CA . PRO A 1 417 ? -1.96 13.914 -8.125 1 75.19 417 PRO A CA 1
ATOM 3323 C C . PRO A 1 417 ? -1.409 15.281 -8.508 1 75.19 417 PRO A C 1
ATOM 3325 O O . PRO A 1 417 ? -0.333 15.672 -8.047 1 75.19 417 PRO A O 1
ATOM 3328 N N . CYS A 1 418 ? -2.158 16.094 -9.273 1 77.56 418 CYS A N 1
ATOM 3329 C CA . CYS A 1 418 ? -1.638 17.375 -9.766 1 77.56 418 CYS A CA 1
ATOM 3330 C C . CYS A 1 418 ? -2.236 18.531 -8.984 1 77.56 418 CYS A C 1
ATOM 3332 O O . CYS A 1 418 ? -2.059 19.688 -9.367 1 77.56 418 CYS A O 1
ATOM 3334 N N . THR A 1 419 ? -2.869 18.328 -7.934 1 82 419 THR A N 1
ATOM 3335 C CA . THR A 1 419 ? -3.609 19.359 -7.203 1 82 419 THR A CA 1
ATOM 3336 C C . THR A 1 419 ? -2.688 20.5 -6.785 1 82 419 THR A C 1
ATOM 3338 O O . THR A 1 419 ? -3.094 21.656 -6.77 1 82 419 THR A O 1
ATOM 3341 N N . SER A 1 420 ? -1.512 20.203 -6.457 1 80.69 420 SER A N 1
ATOM 3342 C CA . SER A 1 420 ? -0.584 21.234 -5.996 1 80.69 420 SER A CA 1
ATOM 3343 C C . SER A 1 420 ? -0.289 22.234 -7.094 1 80.69 420 SER A C 1
ATOM 3345 O O . SER A 1 420 ? -0.09 23.422 -6.82 1 80.69 420 SER A O 1
ATOM 3347 N N . THR A 1 421 ? -0.348 21.812 -8.32 1 82.75 421 THR A N 1
ATOM 3348 C CA . THR A 1 421 ? -0.115 22.719 -9.445 1 82.75 421 THR A CA 1
ATOM 3349 C C . THR A 1 421 ? -1.276 23.688 -9.609 1 82.75 421 THR A C 1
ATOM 3351 O O . THR A 1 421 ? -1.07 24.859 -9.953 1 82.75 421 THR A O 1
ATOM 3354 N N . TYR A 1 422 ? -2.395 23.266 -9.281 1 88.25 422 TYR A N 1
ATOM 3355 C CA . TYR A 1 422 ? -3.578 24.109 -9.414 1 88.25 422 TYR A CA 1
ATOM 3356 C C . TYR A 1 422 ? -3.578 25.219 -8.375 1 88.25 422 TYR A C 1
ATOM 3358 O O . TYR A 1 422 ? -3.975 26.359 -8.664 1 88.25 422 TYR A O 1
ATOM 3366 N N . SER A 1 423 ? -3.125 24.891 -7.203 1 90.12 423 SER A N 1
ATOM 3367 C CA . SER A 1 423 ? -3.082 25.875 -6.125 1 90.12 423 SER A CA 1
ATOM 3368 C C . SER A 1 423 ? -2.145 27.016 -6.469 1 90.12 423 SER A C 1
ATOM 3370 O O . SER A 1 423 ? -2.461 28.188 -6.211 1 90.12 423 SER A O 1
ATOM 3372 N N . GLU A 1 424 ? -1.072 26.703 -7.031 1 90.19 424 GLU A N 1
ATOM 3373 C CA . GLU A 1 424 ? -0.109 27.75 -7.363 1 90.19 424 GLU A CA 1
ATOM 3374 C C . GLU A 1 424 ? -0.656 28.688 -8.438 1 90.19 424 GLU A C 1
ATOM 3376 O O . GLU A 1 424 ? -0.422 29.891 -8.391 1 90.19 424 GLU A O 1
ATOM 3381 N N . VAL A 1 425 ? -1.362 28.125 -9.375 1 91.31 425 VAL A N 1
ATOM 3382 C CA . VAL A 1 425 ? -1.97 28.953 -10.414 1 91.31 425 VAL A CA 1
ATOM 3383 C C . VAL A 1 425 ? -3.045 29.844 -9.805 1 91.31 425 VAL A C 1
ATOM 3385 O O . VAL A 1 425 ? -3.066 31.047 -10.055 1 91.31 425 VAL A O 1
ATOM 3388 N N . TYR A 1 426 ? -3.863 29.328 -9.023 1 94.81 426 TYR A N 1
ATOM 3389 C CA . TYR A 1 426 ? -5.008 30.031 -8.453 1 94.81 426 TYR A CA 1
ATOM 3390 C C . TYR A 1 426 ? -4.551 31.172 -7.543 1 94.81 426 TYR A C 1
ATOM 3392 O O . TYR A 1 426 ? -5.051 32.281 -7.645 1 94.81 426 TYR A O 1
ATOM 3400 N N . PHE A 1 427 ? -3.611 30.953 -6.727 1 95.38 427 PHE A N 1
ATOM 3401 C CA . PHE A 1 427 ? -3.25 31.922 -5.699 1 95.38 427 PHE A CA 1
ATOM 3402 C C . PHE A 1 427 ? -2.307 33 -6.258 1 95.38 427 PHE A C 1
ATOM 3404 O O . PHE A 1 427 ? -2.004 33.969 -5.582 1 95.38 427 PHE A O 1
ATOM 3411 N N . ASN A 1 428 ? -1.884 32.812 -7.457 1 93.5 428 ASN A N 1
ATOM 3412 C CA . ASN A 1 428 ? -1.099 33.875 -8.109 1 93.5 428 ASN A CA 1
ATOM 3413 C C . ASN A 1 428 ? -1.986 34.844 -8.891 1 93.5 428 ASN A C 1
ATOM 3415 O O . ASN A 1 428 ? -1.516 35.875 -9.375 1 93.5 428 ASN A O 1
ATOM 3419 N N . ARG A 1 429 ? -3.211 34.562 -8.953 1 93.19 429 ARG A N 1
ATOM 3420 C CA . ARG A 1 429 ? -4.133 35.438 -9.648 1 93.19 429 ARG A CA 1
ATOM 3421 C C . ARG A 1 429 ? -4.359 36.719 -8.859 1 93.19 429 ARG A C 1
ATOM 3423 O O . ARG A 1 429 ? -4.676 36.688 -7.668 1 93.19 429 ARG A O 1
ATOM 3430 N N . PRO A 1 430 ? -4.391 37.844 -9.578 1 92.5 430 PRO A N 1
ATOM 3431 C CA . PRO A 1 430 ? -4.559 39.094 -8.875 1 92.5 430 PRO A CA 1
ATOM 3432 C C . PRO A 1 430 ? -5.945 39.25 -8.242 1 92.5 430 PRO A C 1
ATOM 3434 O O . PRO A 1 430 ? -6.074 39.812 -7.156 1 92.5 430 PRO A O 1
ATOM 3437 N N . ASP A 1 431 ? -6.973 38.812 -8.898 1 94.81 431 ASP A N 1
ATOM 3438 C CA . ASP A 1 431 ? -8.328 38.938 -8.359 1 94.81 431 ASP A CA 1
ATOM 3439 C C . ASP A 1 431 ? -8.5 38.062 -7.113 1 94.81 431 ASP A C 1
ATOM 3441 O O . ASP A 1 431 ? -9.266 38.406 -6.215 1 94.81 431 ASP A O 1
ATOM 3445 N N . VAL A 1 432 ? -7.832 36.938 -7.094 1 96.06 432 VAL A N 1
ATOM 3446 C CA . VAL A 1 432 ? -7.867 36.062 -5.922 1 96.06 432 VAL A CA 1
ATOM 3447 C C . VAL A 1 432 ? -7.125 36.719 -4.766 1 96.06 432 VAL A C 1
ATOM 3449 O O . VAL A 1 432 ? -7.621 36.75 -3.635 1 96.06 432 VAL A O 1
ATOM 3452 N N . GLN A 1 433 ? -5.969 37.25 -5.02 1 95.31 433 GLN A N 1
ATOM 3453 C CA . GLN A 1 433 ? -5.184 37.938 -3.992 1 95.31 433 GLN A CA 1
ATOM 3454 C C . GLN A 1 433 ? -5.941 39.125 -3.416 1 95.31 433 GLN A C 1
ATOM 3456 O O . GLN A 1 433 ? -5.891 39.375 -2.211 1 95.31 433 GLN A O 1
ATOM 3461 N N . LYS A 1 434 ? -6.621 39.812 -4.262 1 94.38 434 LYS A N 1
ATOM 3462 C CA . LYS A 1 434 ? -7.438 40.938 -3.801 1 94.38 434 LYS A CA 1
ATOM 3463 C C . LYS A 1 434 ? -8.57 40.438 -2.898 1 94.38 434 LYS A C 1
ATOM 3465 O O . LYS A 1 434 ? -8.82 41.031 -1.842 1 94.38 434 LYS A O 1
ATOM 3470 N N . ALA A 1 435 ? -9.219 39.406 -3.316 1 96.38 435 ALA A N 1
ATOM 3471 C CA . ALA A 1 435 ? -10.336 38.875 -2.539 1 96.38 435 ALA A CA 1
ATOM 3472 C C . ALA A 1 435 ? -9.859 38.375 -1.175 1 96.38 435 ALA A C 1
ATOM 3474 O O . ALA A 1 435 ? -10.586 38.5 -0.185 1 96.38 435 ALA A O 1
ATOM 3475 N N . LEU A 1 436 ? -8.625 37.906 -1.12 1 97.19 436 LEU A N 1
ATOM 3476 C CA . LEU A 1 436 ? -8.055 37.344 0.1 1 97.19 436 LEU A CA 1
ATOM 3477 C C . LEU A 1 436 ? -7.375 38.438 0.933 1 97.19 436 LEU A C 1
ATOM 3479 O O . LEU A 1 436 ? -6.891 38.156 2.033 1 97.19 436 LEU A O 1
ATOM 3483 N N . HIS A 1 437 ? -7.344 39.594 0.426 1 95.69 437 HIS A N 1
ATOM 3484 C CA . HIS A 1 437 ? -6.598 40.688 1.067 1 95.69 437 HIS A CA 1
ATOM 3485 C C . HIS A 1 437 ? -5.125 40.312 1.215 1 95.69 437 HIS A C 1
ATOM 3487 O O . HIS A 1 437 ? -4.504 40.625 2.238 1 95.69 437 HIS A O 1
ATOM 3493 N N . ALA A 1 438 ? -4.645 39.625 0.216 1 94.44 438 ALA A N 1
ATOM 3494 C CA . ALA A 1 438 ? -3.26 39.156 0.214 1 94.44 438 ALA A CA 1
ATOM 3495 C C . ALA A 1 438 ? -2.393 40.031 -0.699 1 94.44 438 ALA A C 1
ATOM 3497 O O . ALA A 1 438 ? -2.908 40.719 -1.573 1 94.44 438 ALA A O 1
ATOM 3498 N N . ASN A 1 439 ? -1.092 39.938 -0.435 1 86.94 439 ASN A N 1
ATOM 3499 C CA . ASN A 1 439 ? -0.105 40.625 -1.241 1 86.94 439 ASN A CA 1
ATOM 3500 C C . ASN A 1 439 ? -0.408 42.125 -1.312 1 86.94 439 ASN A C 1
ATOM 3502 O O . ASN A 1 439 ? -0.467 42.719 -2.4 1 86.94 439 ASN A O 1
ATOM 3506 N N . VAL A 1 440 ? -0.584 42.688 -0.262 1 75.06 440 VAL A N 1
ATOM 3507 C CA . VAL A 1 440 ? -1.004 44.062 -0.147 1 75.06 440 VAL A CA 1
ATOM 3508 C C . VAL A 1 440 ? 0.19 45 -0.383 1 75.06 440 VAL A C 1
ATOM 3510 O O . VAL A 1 440 ? 0.019 46.188 -0.676 1 75.06 440 VAL A O 1
ATOM 3513 N N . THR A 1 441 ? 1.301 44.438 -0.293 1 68.44 441 THR A N 1
ATOM 3514 C CA . THR A 1 441 ? 2.484 45.281 -0.503 1 68.44 441 THR A CA 1
ATOM 3515 C C . THR A 1 441 ? 2.688 45.562 -1.988 1 68.44 441 THR A C 1
ATOM 3517 O O . THR A 1 441 ? 3.418 46.5 -2.354 1 68.44 441 THR A O 1
ATOM 3520 N N . ARG A 1 442 ? 2.119 44.875 -2.83 1 64 442 ARG A N 1
ATOM 3521 C CA . ARG A 1 442 ? 2.133 45 -4.281 1 64 442 ARG A CA 1
ATOM 3522 C C . ARG A 1 442 ? 3.514 44.688 -4.848 1 64 442 ARG A C 1
ATOM 3524 O O . ARG A 1 442 ? 3.84 45.094 -5.965 1 64 442 ARG A O 1
ATOM 3531 N N . ILE A 1 443 ? 4.371 44.125 -4.035 1 63.09 443 ILE A N 1
ATOM 3532 C CA . ILE A 1 443 ? 5.641 43.656 -4.574 1 63.09 443 ILE A CA 1
ATOM 3533 C C . ILE A 1 443 ? 5.406 42.375 -5.395 1 63.09 443 ILE A C 1
ATOM 3535 O O . ILE A 1 443 ? 4.816 41.406 -4.902 1 63.09 443 ILE A O 1
ATOM 3539 N N . PRO A 1 444 ? 5.859 42.562 -6.59 1 67.19 444 PRO A N 1
ATOM 3540 C CA . PRO A 1 444 ? 5.605 41.438 -7.469 1 67.19 444 PRO A CA 1
ATOM 3541 C C . PRO A 1 444 ? 6.445 40.188 -7.105 1 67.19 444 PRO A C 1
ATOM 3543 O O . PRO A 1 444 ? 7.672 40.312 -7 1 67.19 444 PRO A O 1
ATOM 3546 N N . TYR A 1 445 ? 5.945 39.25 -6.52 1 73.38 445 TYR A N 1
ATOM 3547 C CA . TYR A 1 445 ? 6.594 37.969 -6.367 1 73.38 445 TYR A CA 1
ATOM 3548 C C . TYR A 1 445 ? 5.625 36.844 -6.684 1 73.38 445 TYR A C 1
ATOM 3550 O O . TYR A 1 445 ? 4.41 37 -6.551 1 73.38 445 TYR A O 1
ATOM 3558 N N . SER A 1 446 ? 6.27 35.719 -7.195 1 84.44 446 SER A N 1
ATOM 3559 C CA . SER A 1 446 ? 5.457 34.562 -7.492 1 84.44 446 SER A CA 1
ATOM 3560 C C . SER A 1 446 ? 5.16 33.75 -6.23 1 84.44 446 SER A C 1
ATOM 3562 O O . SER A 1 446 ? 6.082 33.344 -5.52 1 84.44 446 SER A O 1
ATOM 3564 N N . TRP A 1 447 ? 3.896 33.719 -5.918 1 90.69 447 TRP A N 1
ATOM 3565 C CA . TRP A 1 447 ? 3.453 32.875 -4.801 1 90.69 447 TRP A CA 1
ATOM 3566 C C . TRP A 1 447 ? 3.785 31.422 -5.043 1 90.69 447 TRP A C 1
ATOM 3568 O O . TRP A 1 447 ? 3.559 30.891 -6.137 1 90.69 447 TRP A O 1
ATOM 3578 N N . THR A 1 448 ? 4.402 30.734 -4.09 1 91 448 THR A N 1
ATOM 3579 C CA . THR A 1 448 ? 4.719 29.312 -4.152 1 91 448 THR A CA 1
ATOM 3580 C C . THR A 1 448 ? 4.215 28.594 -2.904 1 91 448 THR A C 1
ATOM 3582 O O . THR A 1 448 ? 4.078 29.203 -1.843 1 91 448 THR A O 1
ATOM 3585 N N . ALA A 1 449 ? 3.898 27.375 -3.109 1 93 449 ALA A N 1
ATOM 3586 C CA . ALA A 1 449 ? 3.387 26.562 -2.006 1 93 449 ALA A CA 1
ATOM 3587 C C . ALA A 1 449 ? 4.441 26.391 -0.917 1 93 449 ALA A C 1
ATOM 3589 O O . ALA A 1 449 ? 4.121 26.406 0.274 1 93 449 ALA A O 1
ATOM 3590 N N . CYS A 1 450 ? 5.652 26.203 -1.317 1 93.81 450 CYS A N 1
ATOM 3591 C CA . CYS A 1 450 ? 6.793 26.125 -0.412 1 93.81 450 CYS A CA 1
ATOM 3592 C C . CYS A 1 450 ? 7.852 27.156 -0.793 1 93.81 450 CYS A C 1
ATOM 3594 O O . CYS A 1 450 ? 8.078 27.422 -1.978 1 93.81 450 CYS A O 1
ATOM 3596 N N . ASN A 1 451 ? 8.422 27.781 0.194 1 94.12 451 ASN A N 1
ATOM 3597 C CA . ASN A 1 451 ? 9.508 28.719 -0.045 1 94.12 451 ASN A CA 1
ATOM 3598 C C . ASN A 1 451 ? 10.867 28.047 0.086 1 94.12 451 ASN A C 1
ATOM 3600 O O . ASN A 1 451 ? 11.344 27.812 1.198 1 94.12 451 ASN A O 1
ATOM 3604 N N . TYR A 1 452 ? 11.539 27.984 -0.931 1 91.69 452 TYR A N 1
ATOM 3605 C CA . TYR A 1 452 ? 12.75 27.188 -0.975 1 91.69 452 TYR A CA 1
ATOM 3606 C C . TYR A 1 452 ? 13.898 27.875 -0.253 1 91.69 452 TYR A C 1
ATOM 3608 O O . TYR A 1 452 ? 14.828 27.219 0.229 1 91.69 452 TYR A O 1
ATOM 3616 N N . ILE A 1 453 ? 13.875 29.172 -0.203 1 93.38 453 ILE A N 1
ATOM 3617 C CA . ILE A 1 453 ? 14.898 29.891 0.568 1 93.38 453 ILE A CA 1
ATOM 3618 C C . ILE A 1 453 ? 14.773 29.516 2.045 1 93.38 453 ILE A C 1
ATOM 3620 O O . ILE A 1 453 ? 15.773 29.219 2.703 1 93.38 453 ILE A O 1
ATOM 3624 N N . VAL A 1 454 ? 13.516 29.547 2.523 1 95.44 454 VAL A N 1
ATOM 3625 C CA . VAL A 1 454 ? 13.25 29.203 3.916 1 95.44 454 VAL A CA 1
ATOM 3626 C C . VAL A 1 454 ? 13.617 27.734 4.16 1 95.44 454 VAL A C 1
ATOM 3628 O O . VAL A 1 454 ? 14.289 27.422 5.145 1 95.44 454 VAL A O 1
ATOM 3631 N N . VAL A 1 455 ? 13.242 26.859 3.254 1 94.69 455 VAL A N 1
ATOM 3632 C CA . VAL A 1 455 ? 13.445 25.422 3.387 1 94.69 455 VAL A CA 1
ATOM 3633 C C . VAL A 1 455 ? 14.938 25.109 3.43 1 94.69 455 VAL A C 1
ATOM 3635 O O . VAL A 1 455 ? 15.398 24.375 4.305 1 94.69 455 VAL A O 1
ATOM 3638 N N . ARG A 1 456 ? 15.734 25.672 2.602 1 93.62 456 ARG A N 1
ATOM 3639 C CA . ARG A 1 456 ? 17.156 25.359 2.436 1 93.62 456 ARG A CA 1
ATOM 3640 C C . ARG A 1 456 ? 17.984 25.922 3.586 1 93.62 456 ARG A C 1
ATOM 3642 O O . ARG A 1 456 ? 19.078 25.438 3.857 1 93.62 456 ARG A O 1
ATOM 3649 N N . ASN A 1 457 ? 17.422 26.953 4.184 1 95.69 457 ASN A N 1
ATOM 3650 C CA . ASN A 1 457 ? 18.203 27.609 5.23 1 95.69 457 ASN A CA 1
ATOM 3651 C C . ASN A 1 457 ? 17.562 27.406 6.605 1 95.69 457 ASN A C 1
ATOM 3653 O O . ASN A 1 457 ? 17.828 28.188 7.527 1 95.69 457 ASN A O 1
ATOM 3657 N N . TRP A 1 458 ? 16.812 26.406 6.707 1 97.38 458 TRP A N 1
ATOM 3658 C CA . TRP A 1 458 ? 16.141 26.156 7.977 1 97.38 458 TRP A CA 1
ATOM 3659 C C . TRP A 1 458 ? 17.141 26.016 9.109 1 97.38 458 TRP A C 1
ATOM 3661 O O . TRP A 1 458 ? 18.078 25.219 9.023 1 97.38 458 TRP A O 1
ATOM 3671 N N . GLY A 1 459 ? 16.969 26.781 10.156 1 97.25 459 GLY A N 1
ATOM 3672 C CA . GLY A 1 459 ? 17.906 26.859 11.266 1 97.25 459 GLY A CA 1
ATOM 3673 C C . GLY A 1 459 ? 17.656 25.812 12.336 1 97.25 459 GLY A C 1
ATOM 3674 O O . GLY A 1 459 ? 17.578 24.609 12.039 1 97.25 459 GLY A O 1
ATOM 3675 N N . ASP A 1 460 ? 17.344 26.219 13.516 1 97.88 460 ASP A N 1
ATOM 3676 C CA . ASP A 1 460 ? 17.203 25.312 14.641 1 97.88 460 ASP A CA 1
ATOM 3677 C C . ASP A 1 460 ? 16.047 24.328 14.422 1 97.88 460 ASP A C 1
ATOM 3679 O O . ASP A 1 460 ? 14.961 24.734 14 1 97.88 460 ASP A O 1
ATOM 3683 N N . SER A 1 461 ? 16.266 23.156 14.664 1 98.06 461 SER A N 1
ATOM 3684 C CA . SER A 1 461 ? 15.367 22.016 14.594 1 98.06 461 SER A CA 1
ATOM 3685 C C . SER A 1 461 ? 15.742 20.953 15.625 1 98.06 461 SER A C 1
ATOM 3687 O O . SER A 1 461 ? 16.562 20.078 15.352 1 98.06 461 SER A O 1
ATOM 3689 N N . PRO A 1 462 ? 15.164 21.047 16.75 1 98.12 462 PRO A N 1
ATOM 3690 C CA . PRO A 1 462 ? 15.492 20.047 17.766 1 98.12 462 PRO A CA 1
ATOM 3691 C C . PRO A 1 462 ? 15.352 18.609 17.266 1 98.12 462 PRO A C 1
ATOM 3693 O O . PRO A 1 462 ? 14.453 18.328 16.484 1 98.12 462 PRO A O 1
ATOM 3696 N N . LEU A 1 463 ? 16.125 17.719 17.828 1 98.19 463 LEU A N 1
ATOM 3697 C CA . LEU A 1 463 ? 16.188 16.328 17.375 1 98.19 463 LEU A CA 1
ATOM 3698 C C . LEU A 1 463 ? 14.938 15.562 17.797 1 98.19 463 LEU A C 1
ATOM 3700 O O . LEU A 1 463 ? 14.609 14.539 17.188 1 98.19 463 LEU A O 1
ATOM 3704 N N . SER A 1 464 ? 14.266 16.125 18.891 1 98.69 464 SER A N 1
ATOM 3705 C CA . SER A 1 464 ? 13.125 15.359 19.406 1 98.69 464 SER A CA 1
ATOM 3706 C C . SER A 1 464 ? 12.055 16.281 19.984 1 98.69 464 SER A C 1
ATOM 3708 O O . SER A 1 464 ? 12.367 17.266 20.641 1 98.69 464 SER A O 1
ATOM 3710 N N . MET A 1 465 ? 10.836 15.953 19.703 1 98.88 465 MET A N 1
ATOM 3711 C CA . MET A 1 465 ? 9.688 16.641 20.297 1 98.88 465 MET A CA 1
ATOM 3712 C C . MET A 1 465 ? 9.117 15.836 21.469 1 98.88 465 MET A C 1
ATOM 3714 O O . MET A 1 465 ? 8.211 16.297 22.156 1 98.88 465 MET A O 1
ATOM 3718 N N . LEU A 1 466 ? 9.648 14.68 21.781 1 98.81 466 LEU A N 1
ATOM 3719 C CA . LEU A 1 466 ? 9.078 13.758 22.75 1 98.81 466 LEU A CA 1
ATOM 3720 C C . LEU A 1 466 ? 9.062 14.375 24.141 1 98.81 466 LEU A C 1
ATOM 3722 O O . LEU A 1 466 ? 8.117 14.172 24.906 1 98.81 466 LEU A O 1
ATOM 3726 N N . PRO A 1 467 ? 10.125 15.148 24.516 1 98.81 467 PRO A N 1
ATOM 3727 C CA . PRO A 1 467 ? 10.023 15.805 25.828 1 98.81 467 PRO A CA 1
ATOM 3728 C C . PRO A 1 467 ? 8.82 16.75 25.922 1 98.81 467 PRO A C 1
ATOM 3730 O O . PRO A 1 467 ? 8.195 16.859 26.969 1 98.81 467 PRO A O 1
ATOM 3733 N N . ILE A 1 468 ? 8.516 17.422 24.859 1 98.88 468 ILE A N 1
ATOM 3734 C CA . ILE A 1 468 ? 7.367 18.328 24.859 1 98.88 468 ILE A CA 1
ATOM 3735 C C . ILE A 1 468 ? 6.074 17.516 24.922 1 98.88 468 ILE A C 1
ATOM 3737 O O . ILE A 1 468 ? 5.133 17.891 25.625 1 98.88 468 ILE A O 1
ATOM 3741 N N . TYR A 1 469 ? 5.988 16.391 24.141 1 98.88 469 TYR A N 1
ATOM 3742 C CA . TYR A 1 469 ? 4.84 15.492 24.266 1 98.88 469 TYR A CA 1
ATOM 3743 C C . TYR A 1 469 ? 4.582 15.117 25.719 1 98.88 469 TYR A C 1
ATOM 3745 O O . TYR A 1 469 ? 3.443 15.188 26.188 1 98.88 469 TYR A O 1
ATOM 3753 N N . GLN A 1 470 ? 5.613 14.742 26.406 1 98.62 470 GLN A N 1
ATOM 3754 C CA . GLN A 1 470 ? 5.477 14.336 27.797 1 98.62 470 GLN A CA 1
ATOM 3755 C C . GLN A 1 470 ? 4.938 15.477 28.656 1 98.62 470 GLN A C 1
ATOM 3757 O O . GLN A 1 470 ? 4.062 15.273 29.5 1 98.62 470 GLN A O 1
ATOM 3762 N N . GLU A 1 471 ? 5.449 16.688 28.422 1 98.69 471 GLU A N 1
ATOM 3763 C CA . GLU A 1 471 ? 5 17.859 29.188 1 98.69 471 GLU A CA 1
ATOM 3764 C C . GLU A 1 471 ? 3.52 18.141 28.953 1 98.69 471 GLU A C 1
ATOM 3766 O O . GLU A 1 471 ? 2.779 18.422 29.891 1 98.69 471 GLU A O 1
ATOM 3771 N N . ILE A 1 472 ? 3.107 18.047 27.75 1 98.75 472 ILE A N 1
ATOM 3772 C CA . ILE A 1 472 ? 1.724 18.312 27.375 1 98.75 472 ILE A CA 1
ATOM 3773 C C . ILE A 1 472 ? 0.81 17.25 27.953 1 98.75 472 ILE A C 1
ATOM 3775 O O . ILE A 1 472 ? -0.273 17.547 28.469 1 98.75 472 ILE A O 1
ATOM 3779 N N . LEU A 1 473 ? 1.251 16.016 27.891 1 98.62 473 LEU A N 1
ATOM 3780 C CA . LEU A 1 473 ? 0.488 14.906 28.453 1 98.62 473 LEU A CA 1
ATOM 3781 C C . LEU A 1 473 ? 0.369 15.047 29.969 1 98.62 473 LEU A C 1
ATOM 3783 O O . LEU A 1 473 ? -0.7 14.812 30.531 1 98.62 473 LEU A O 1
ATOM 3787 N N . ASP A 1 474 ? 1.43 15.406 30.625 1 97.94 474 ASP A N 1
ATOM 3788 C CA . ASP A 1 474 ? 1.428 15.602 32.062 1 97.94 474 ASP A CA 1
ATOM 3789 C C . ASP A 1 474 ? 0.469 16.719 32.469 1 97.94 474 ASP A C 1
ATOM 3791 O O . ASP A 1 474 ? -0.073 16.703 33.594 1 97.94 474 ASP A O 1
ATOM 3795 N N . ALA A 1 475 ? 0.254 17.672 31.594 1 97.69 475 ALA A N 1
ATOM 3796 C CA . ALA A 1 475 ? -0.64 18.797 31.844 1 97.69 475 ALA A CA 1
ATOM 3797 C C . ALA A 1 475 ? -2.1 18.391 31.656 1 97.69 475 ALA A C 1
ATOM 3799 O O . ALA A 1 475 ? -3.008 19.188 31.922 1 97.69 475 ALA A O 1
ATOM 3800 N N . GLY A 1 476 ? -2.346 17.203 31.172 1 97.38 476 GLY A N 1
ATOM 3801 C CA . GLY A 1 476 ? -3.701 16.719 30.984 1 97.38 476 GLY A CA 1
ATOM 3802 C C . GLY A 1 476 ? -4.309 17.141 29.656 1 97.38 476 GLY A C 1
ATOM 3803 O O . GLY A 1 476 ? -5.527 17.047 29.469 1 97.38 476 GLY A O 1
ATOM 3804 N N . LEU A 1 477 ? -3.508 17.609 28.766 1 98.06 477 LEU A N 1
ATOM 3805 C CA . LEU A 1 477 ? -3.953 18.016 27.438 1 98.06 477 LEU A CA 1
ATOM 3806 C C . LEU A 1 477 ? -3.932 16.828 26.469 1 98.06 477 LEU A C 1
ATOM 3808 O O . LEU A 1 477 ? -3.08 15.945 26.594 1 98.06 477 LEU A O 1
ATOM 3812 N N . ARG A 1 478 ? -4.805 16.828 25.531 1 97.81 478 ARG A N 1
ATOM 3813 C CA . ARG A 1 478 ? -5.039 15.664 24.672 1 97.81 478 ARG A CA 1
ATOM 3814 C C . ARG A 1 478 ? -4.184 15.727 23.422 1 97.81 478 ARG A C 1
ATOM 3816 O O . ARG A 1 478 ? -4.09 16.781 22.781 1 97.81 478 ARG A O 1
ATOM 3823 N N . ILE A 1 479 ? -3.617 14.547 23.047 1 98.88 479 ILE A N 1
ATOM 3824 C CA . ILE A 1 479 ? -2.803 14.469 21.844 1 98.88 479 ILE A CA 1
ATOM 3825 C C . ILE A 1 479 ? -3.328 13.359 20.938 1 98.88 479 ILE A C 1
ATOM 3827 O O . ILE A 1 479 ? -3.586 12.242 21.391 1 98.88 479 ILE A O 1
ATOM 3831 N N . TRP A 1 480 ? -3.555 13.609 19.688 1 98.88 480 TRP A N 1
ATOM 3832 C CA . TRP A 1 480 ? -3.773 12.594 18.656 1 98.88 480 TRP A CA 1
ATOM 3833 C C . TRP A 1 480 ? -2.668 12.641 17.609 1 98.88 480 TRP A C 1
ATOM 3835 O O . TRP A 1 480 ? -2.229 13.719 17.203 1 98.88 480 TRP A O 1
ATOM 3845 N N . VAL A 1 481 ? -2.164 11.508 17.266 1 98.94 481 VAL A N 1
ATOM 3846 C CA . VAL A 1 481 ? -1.258 11.344 16.141 1 98.94 481 VAL A CA 1
ATOM 3847 C C . VAL A 1 481 ? -1.881 10.398 15.117 1 98.94 481 VAL A C 1
ATOM 3849 O O . VAL A 1 481 ? -2.377 9.32 15.469 1 98.94 481 VAL A O 1
ATOM 3852 N N . TYR A 1 482 ? -1.965 10.797 13.867 1 98.81 482 TYR A N 1
ATOM 3853 C CA . TYR A 1 482 ? -2.496 9.914 12.836 1 98.81 482 TYR A CA 1
ATOM 3854 C C . TYR A 1 482 ? -1.538 9.82 11.656 1 98.81 482 TYR A C 1
ATOM 3856 O O . TYR A 1 482 ? -0.747 10.734 11.414 1 98.81 482 TYR A O 1
ATOM 3864 N N . SER A 1 483 ? -1.517 8.695 10.992 1 98.75 483 SER A N 1
ATOM 3865 C CA . SER A 1 483 ? -0.633 8.445 9.859 1 98.75 483 SER A CA 1
ATOM 3866 C C . SER A 1 483 ? -1.356 7.684 8.758 1 98.75 483 SER A C 1
ATOM 3868 O O . SER A 1 483 ? -2.039 6.691 9.023 1 98.75 483 SER A O 1
ATOM 3870 N N . GLY A 1 484 ? -1.231 8.234 7.527 1 98.56 484 GLY A N 1
ATOM 3871 C CA . GLY A 1 484 ? -1.53 7.355 6.402 1 98.56 484 GLY A CA 1
ATOM 3872 C C . GLY A 1 484 ? -0.5 6.262 6.211 1 98.56 484 GLY A C 1
ATOM 3873 O O . GLY A 1 484 ? 0.699 6.492 6.371 1 98.56 484 GLY A O 1
ATOM 3874 N N . ASN A 1 485 ? -0.938 5.051 5.836 1 97.62 485 ASN A N 1
ATOM 3875 C CA . ASN A 1 485 ? 0.038 3.967 5.871 1 97.62 485 ASN A CA 1
ATOM 3876 C C . ASN A 1 485 ? 0.579 3.654 4.48 1 97.62 485 ASN A C 1
ATOM 3878 O O . ASN A 1 485 ? 1.196 2.607 4.27 1 97.62 485 ASN A O 1
ATOM 3882 N N . THR A 1 486 ? 0.336 4.52 3.482 1 97.62 486 THR A N 1
ATOM 3883 C CA . THR A 1 486 ? 1.035 4.41 2.207 1 97.62 486 THR A CA 1
ATOM 3884 C C . THR A 1 486 ? 1.952 5.609 1.985 1 97.62 486 THR A C 1
ATOM 3886 O O . THR A 1 486 ? 2.254 5.961 0.844 1 97.62 486 THR A O 1
ATOM 3889 N N . ASP A 1 487 ? 2.324 6.27 3.061 1 98.19 487 ASP A N 1
ATOM 3890 C CA . ASP A 1 487 ? 3.273 7.379 3.105 1 98.19 487 ASP A CA 1
ATOM 3891 C C . ASP A 1 487 ? 4.695 6.875 3.352 1 98.19 487 ASP A C 1
ATOM 3893 O O . ASP A 1 487 ? 4.949 6.18 4.336 1 98.19 487 ASP A O 1
ATOM 3897 N N . SER A 1 488 ? 5.629 7.316 2.496 1 98 488 SER A N 1
ATOM 3898 C CA . SER A 1 488 ? 7.004 6.879 2.711 1 98 488 SER A CA 1
ATOM 3899 C C . SER A 1 488 ? 7.867 8.016 3.246 1 98 488 SER A C 1
ATOM 3901 O O . SER A 1 488 ? 9.062 7.836 3.488 1 98 488 SER A O 1
ATOM 3903 N N . VAL A 1 489 ? 7.324 9.195 3.506 1 98.19 489 VAL A N 1
ATOM 3904 C CA . VAL A 1 489 ? 8.078 10.352 3.977 1 98.19 489 VAL A CA 1
ATOM 3905 C C . VAL A 1 489 ? 8.164 10.328 5.5 1 98.19 489 VAL A C 1
ATOM 3907 O O . VAL A 1 489 ? 9.258 10.414 6.062 1 98.19 489 VAL A O 1
ATOM 3910 N N . VAL A 1 490 ? 7.078 10.234 6.121 1 98.44 490 VAL A N 1
ATOM 3911 C CA . VAL A 1 490 ? 6.961 9.945 7.547 1 98.44 490 VAL A CA 1
ATOM 3912 C C . VAL A 1 490 ? 5.969 8.805 7.766 1 98.44 490 VAL A C 1
ATOM 3914 O O . VAL A 1 490 ? 4.84 9.031 8.219 1 98.44 490 VAL A O 1
ATOM 3917 N N . PRO A 1 491 ? 6.43 7.613 7.535 1 98.62 491 PRO A N 1
ATOM 3918 C CA . PRO A 1 491 ? 5.508 6.477 7.508 1 98.62 491 PRO A CA 1
ATOM 3919 C C . PRO A 1 491 ? 4.938 6.145 8.883 1 98.62 491 PRO A C 1
ATOM 3921 O O . PRO A 1 491 ? 5.406 6.676 9.891 1 98.62 491 PRO A O 1
ATOM 3924 N N . VAL A 1 492 ? 3.896 5.359 8.883 1 98.56 492 VAL A N 1
ATOM 3925 C CA . VAL A 1 492 ? 3.209 4.93 10.094 1 98.56 492 VAL A CA 1
ATOM 3926 C C . VAL A 1 492 ? 4.211 4.32 11.07 1 98.56 492 VAL A C 1
ATOM 3928 O O . VAL A 1 492 ? 4.078 4.473 12.281 1 98.56 492 VAL A O 1
ATOM 3931 N N . THR A 1 493 ? 5.27 3.67 10.602 1 98.56 493 THR A N 1
ATOM 3932 C CA . THR A 1 493 ? 6.273 3.023 11.438 1 98.56 493 THR A CA 1
ATOM 3933 C C . THR A 1 493 ? 7.066 4.059 12.227 1 98.56 493 THR A C 1
ATOM 3935 O O . THR A 1 493 ? 7.449 3.812 13.375 1 98.56 493 THR A O 1
ATOM 3938 N N . ALA A 1 494 ? 7.336 5.211 11.609 1 98.5 494 ALA A N 1
ATOM 3939 C CA . ALA A 1 494 ? 8.016 6.297 12.32 1 98.5 494 ALA A CA 1
ATOM 3940 C C . ALA A 1 494 ? 7.199 6.762 13.523 1 98.5 494 ALA A C 1
ATOM 3942 O O . ALA A 1 494 ? 7.734 6.902 14.625 1 98.5 494 ALA A O 1
ATOM 3943 N N . SER A 1 495 ? 5.938 6.992 13.305 1 98.56 495 SER A N 1
ATOM 3944 C CA . SER A 1 495 ? 5.039 7.398 14.375 1 98.56 495 SER A CA 1
ATOM 3945 C C . SER A 1 495 ? 4.973 6.336 15.469 1 98.56 495 SER A C 1
ATOM 3947 O O . SER A 1 495 ? 4.988 6.66 16.656 1 98.56 495 SER A O 1
ATOM 3949 N N . ARG A 1 496 ? 4.938 5.102 15.039 1 98.06 496 ARG A N 1
ATOM 3950 C CA . ARG A 1 496 ? 4.832 3.996 15.984 1 98.06 496 ARG A CA 1
ATOM 3951 C C . ARG A 1 496 ? 6.043 3.953 16.906 1 98.06 496 ARG A C 1
ATOM 3953 O O . ARG A 1 496 ? 5.902 3.807 18.125 1 98.06 496 ARG A O 1
ATOM 3960 N N . TYR A 1 497 ? 7.227 4.043 16.359 1 98.44 497 TYR A N 1
ATOM 3961 C CA . TYR A 1 497 ? 8.438 4.012 17.172 1 98.44 497 TYR A CA 1
ATOM 3962 C C . TYR A 1 497 ? 8.477 5.18 18.141 1 98.44 497 TYR A C 1
ATOM 3964 O O . TYR A 1 497 ? 8.844 5.008 19.312 1 98.44 497 TYR A O 1
ATOM 3972 N N . SER A 1 498 ? 8.078 6.375 17.719 1 98.56 498 SER A N 1
ATOM 3973 C CA . SER A 1 498 ? 8.086 7.562 18.562 1 98.56 498 SER A CA 1
ATOM 3974 C C . SER A 1 498 ? 7.102 7.422 19.719 1 98.56 498 SER A C 1
ATOM 3976 O O . SER A 1 498 ? 7.457 7.668 20.875 1 98.56 498 SER A O 1
ATOM 3978 N N . ILE A 1 499 ? 5.91 7.02 19.422 1 98.38 499 ILE A N 1
ATOM 3979 C CA . ILE A 1 499 ? 4.863 6.922 20.438 1 98.38 499 ILE A CA 1
ATOM 3980 C C . ILE A 1 499 ? 5.211 5.816 21.422 1 98.38 499 ILE A C 1
ATOM 3982 O O . ILE A 1 499 ? 5 5.969 22.625 1 98.38 499 ILE A O 1
ATOM 3986 N N . ALA A 1 500 ? 5.715 4.684 20.859 1 97.56 500 ALA A N 1
ATOM 3987 C CA . ALA A 1 500 ? 6.109 3.578 21.734 1 97.56 500 ALA A CA 1
ATOM 3988 C C . ALA A 1 500 ? 7.152 4.027 22.75 1 97.56 500 ALA A C 1
ATOM 3990 O O . ALA A 1 500 ? 7.164 3.545 23.891 1 97.56 500 ALA A O 1
ATOM 3991 N N . SER A 1 501 ? 7.98 4.938 22.391 1 97.94 501 SER A N 1
ATOM 3992 C CA . SER A 1 501 ? 9.078 5.371 23.25 1 97.94 501 SER A CA 1
ATOM 3993 C C . SER A 1 501 ? 8.562 6.203 24.422 1 97.94 501 SER A C 1
ATOM 3995 O O . SER A 1 501 ? 9.281 6.402 25.406 1 97.94 501 SER A O 1
ATOM 3997 N N . LEU A 1 502 ? 7.32 6.688 24.359 1 98.38 502 LEU A N 1
ATOM 3998 C CA . LEU A 1 502 ? 6.723 7.445 25.453 1 98.38 502 LEU A CA 1
ATOM 3999 C C . LEU A 1 502 ? 6.309 6.523 26.594 1 98.38 502 LEU A C 1
ATOM 4001 O O . LEU A 1 502 ? 6.051 6.988 27.719 1 98.38 502 LEU A O 1
ATOM 4005 N N . ASN A 1 503 ? 6.234 5.195 26.359 1 97.69 503 ASN A N 1
ATOM 4006 C CA . ASN A 1 503 ? 5.895 4.188 27.344 1 97.69 503 ASN A CA 1
ATOM 4007 C C . ASN A 1 503 ? 4.594 4.527 28.078 1 97.69 503 ASN A C 1
ATOM 4009 O O . ASN A 1 503 ? 4.527 4.469 29.297 1 97.69 503 ASN A O 1
ATOM 4013 N N . LEU A 1 504 ? 3.627 4.949 27.328 1 98.25 504 LEU A N 1
ATOM 4014 C CA . LEU A 1 504 ? 2.326 5.301 27.891 1 98.25 504 LEU A CA 1
ATOM 4015 C C . LEU A 1 504 ? 1.495 4.051 28.156 1 98.25 504 LEU A C 1
ATOM 4017 O O . LEU A 1 504 ? 1.548 3.09 27.391 1 98.25 504 LEU A O 1
ATOM 4021 N N . PRO A 1 505 ? 0.698 4.055 29.234 1 97.75 505 PRO A N 1
ATOM 4022 C CA . PRO A 1 505 ? -0.221 2.936 29.453 1 97.75 505 PRO A CA 1
ATOM 4023 C C . PRO A 1 505 ? -1.284 2.828 28.359 1 97.75 505 PRO A C 1
ATOM 4025 O O . PRO A 1 505 ? -1.866 3.838 27.953 1 97.75 505 PRO A O 1
ATOM 4028 N N . THR A 1 506 ? -1.53 1.623 27.875 1 97.5 506 THR A N 1
ATOM 4029 C CA . THR A 1 506 ? -2.57 1.379 26.891 1 97.5 506 THR A CA 1
ATOM 4030 C C . THR A 1 506 ? -3.945 1.324 27.547 1 97.5 506 THR A C 1
ATOM 4032 O O . THR A 1 506 ? -4.133 0.636 28.547 1 97.5 506 THR A O 1
ATOM 4035 N N . ILE A 1 507 ? -4.879 2.045 27.047 1 97.69 507 ILE A N 1
ATOM 4036 C CA . ILE A 1 507 ? -6.262 2.023 27.5 1 97.69 507 ILE A CA 1
ATOM 4037 C C . ILE A 1 507 ? -7.09 1.104 26.609 1 97.69 507 ILE A C 1
ATOM 4039 O O . ILE A 1 507 ? -7.875 0.289 27.094 1 97.69 507 ILE A O 1
ATOM 4043 N N . LEU A 1 508 ? -7.023 1.223 25.297 1 97.06 508 LEU A N 1
ATOM 4044 C CA . LEU A 1 508 ? -7.625 0.344 24.297 1 97.06 508 LEU A CA 1
ATOM 4045 C C . LEU A 1 508 ? -6.559 -0.227 23.359 1 97.06 508 LEU A C 1
ATOM 4047 O O . LEU A 1 508 ? -5.777 0.523 22.781 1 97.06 508 LEU A O 1
ATOM 4051 N N . ASN A 1 509 ? -6.539 -1.524 23.266 1 96.38 509 ASN A N 1
ATOM 4052 C CA . ASN A 1 509 ? -5.582 -2.193 22.406 1 96.38 509 ASN A CA 1
ATOM 4053 C C . ASN A 1 509 ? -5.836 -1.867 20.938 1 96.38 509 ASN A C 1
ATOM 4055 O O . ASN A 1 509 ? -6.922 -1.418 20.578 1 96.38 509 ASN A O 1
ATOM 4059 N N . TRP A 1 510 ? -4.789 -2.121 20.172 1 97.12 510 TRP A N 1
ATOM 4060 C CA . TRP A 1 510 ? -4.812 -1.925 18.734 1 97.12 510 TRP A CA 1
ATOM 4061 C C . TRP A 1 510 ? -6.02 -2.621 18.109 1 97.12 510 TRP A C 1
ATOM 4063 O O . TRP A 1 510 ? -6.223 -3.82 18.312 1 97.12 510 TRP A O 1
ATOM 4073 N N . TYR A 1 511 ? -6.906 -1.889 17.344 1 96.5 511 TYR A N 1
ATOM 4074 C CA . TYR A 1 511 ? -8.117 -2.457 16.75 1 96.5 511 TYR A CA 1
ATOM 4075 C C . TYR A 1 511 ? -8.438 -1.799 15.422 1 96.5 511 TYR A C 1
ATOM 4077 O O . TYR A 1 511 ? -8.078 -0.643 15.188 1 96.5 511 TYR A O 1
ATOM 4085 N N . PRO A 1 512 ? -9.07 -2.557 14.516 1 97.19 512 PRO A N 1
ATOM 4086 C CA . PRO A 1 512 ? -9.57 -1.951 13.273 1 97.19 512 PRO A CA 1
ATOM 4087 C C . PRO A 1 512 ? -10.82 -1.098 13.492 1 97.19 512 PRO A C 1
ATOM 4089 O O . PRO A 1 512 ? -11.797 -1.564 14.086 1 97.19 512 PRO A O 1
ATOM 4092 N N . TRP A 1 513 ? -10.781 0.134 13.086 1 97 513 TRP A N 1
ATOM 4093 C CA . TRP A 1 513 ? -11.969 0.973 13.234 1 97 513 TRP A CA 1
ATOM 4094 C C . TRP A 1 513 ? -12.812 0.951 11.961 1 97 513 TRP A C 1
ATOM 4096 O O . TRP A 1 513 ? -12.281 0.757 10.867 1 97 513 TRP A O 1
ATOM 4106 N N . ASN A 1 514 ? -14.062 1.081 12.102 1 93.25 514 ASN A N 1
ATOM 4107 C CA . ASN A 1 514 ? -15.055 0.865 11.047 1 93.25 514 ASN A CA 1
ATOM 4108 C C . ASN A 1 514 ? -15.297 2.135 10.234 1 93.25 514 ASN A C 1
ATOM 4110 O O . ASN A 1 514 ? -15.461 3.217 10.805 1 93.25 514 ASN A O 1
ATOM 4114 N N . ASP A 1 515 ? -15.227 2.031 9.039 1 90.81 515 ASP A N 1
ATOM 4115 C CA . ASP A 1 515 ? -15.609 3.064 8.086 1 90.81 515 ASP A CA 1
ATOM 4116 C C . ASP A 1 515 ? -16.672 2.551 7.117 1 90.81 515 ASP A C 1
ATOM 4118 O O . ASP A 1 515 ? -16.359 2.141 5.996 1 90.81 515 ASP A O 1
ATOM 4122 N N . ASN A 1 516 ? -17.891 2.75 7.453 1 86.19 516 ASN A N 1
ATOM 4123 C CA . ASN A 1 516 ? -19.016 2.355 6.602 1 86.19 516 ASN A CA 1
ATOM 4124 C C . ASN A 1 516 ? -18.891 0.9 6.16 1 86.19 516 ASN A C 1
ATOM 4126 O O . ASN A 1 516 ? -18.969 0.601 4.965 1 86.19 516 ASN A O 1
ATOM 4130 N N . GLY A 1 517 ? -18.578 0.03 7.059 1 86.31 517 GLY A N 1
ATOM 4131 C CA . GLY A 1 517 ? -18.531 -1.396 6.781 1 86.31 517 GLY A CA 1
ATOM 4132 C C . GLY A 1 517 ? -17.172 -1.878 6.336 1 86.31 517 GLY A C 1
ATOM 4133 O O . GLY A 1 517 ? -16.938 -3.082 6.195 1 86.31 517 GLY A O 1
ATOM 4134 N N . GLU A 1 518 ? -16.297 -1.003 6.094 1 90.38 518 GLU A N 1
ATOM 4135 C CA . GLU A 1 518 ? -14.914 -1.331 5.758 1 90.38 518 GLU A CA 1
ATOM 4136 C C . GLU A 1 518 ? -13.961 -0.925 6.875 1 90.38 518 GLU A C 1
ATOM 4138 O O . GLU A 1 518 ? -14.344 -0.182 7.785 1 90.38 518 GLU A O 1
ATOM 4143 N N . VAL A 1 519 ? -12.82 -1.476 6.824 1 94.06 519 VAL A N 1
ATOM 4144 C CA . VAL A 1 519 ? -11.797 -1.058 7.773 1 94.06 519 VAL A CA 1
ATOM 4145 C C . VAL A 1 519 ? -11.219 0.291 7.348 1 94.06 519 VAL A C 1
ATOM 4147 O O . VAL A 1 519 ? -10.625 0.408 6.273 1 94.06 519 VAL A O 1
ATOM 4150 N N . GLY A 1 520 ? -11.43 1.319 8.125 1 96.56 520 GLY A N 1
ATOM 4151 C CA . GLY A 1 520 ? -10.859 2.629 7.859 1 96.56 520 GLY A CA 1
ATOM 4152 C C . GLY A 1 520 ? -9.375 2.709 8.172 1 96.56 520 GLY A C 1
ATOM 4153 O O . GLY A 1 520 ? -8.664 3.553 7.625 1 96.56 520 GLY A O 1
ATOM 4154 N N . GLY A 1 521 ? -8.922 1.857 8.984 1 97.69 521 GLY A N 1
ATOM 4155 C CA . GLY A 1 521 ? -7.57 1.751 9.508 1 97.69 521 GLY A CA 1
ATOM 4156 C C . GLY A 1 521 ? -7.508 1.104 10.875 1 97.69 521 GLY A C 1
ATOM 4157 O O . GLY A 1 521 ? -8.266 0.174 11.164 1 97.69 521 GLY A O 1
ATOM 4158 N N . TRP A 1 522 ? -6.559 1.521 11.648 1 98.31 522 TRP A N 1
ATOM 4159 C CA . TRP A 1 522 ? -6.344 0.932 12.969 1 98.31 522 TRP A CA 1
ATOM 4160 C C . TRP A 1 522 ? -6.02 2.006 14 1 98.31 522 TRP A C 1
ATOM 4162 O O . TRP A 1 522 ? -5.562 3.098 13.648 1 98.31 522 TRP A O 1
ATOM 4172 N N . SER A 1 523 ? -6.285 1.687 15.242 1 98.25 523 SER A N 1
ATOM 4173 C CA . SER A 1 523 ? -6.07 2.682 16.297 1 98.25 523 SER A CA 1
ATOM 4174 C C . SER A 1 523 ? -5.699 2.02 17.609 1 98.25 523 SER A C 1
ATOM 4176 O O . SER A 1 523 ? -6.066 0.87 17.859 1 98.25 523 SER A O 1
ATOM 4178 N N . GLN A 1 524 ? -4.934 2.684 18.344 1 98.19 524 GLN A N 1
ATOM 4179 C CA . GLN A 1 524 ? -4.613 2.352 19.734 1 98.19 524 GLN A CA 1
ATOM 4180 C C . GLN A 1 524 ? -4.75 3.572 20.641 1 98.19 524 GLN A C 1
ATOM 4182 O O . GLN A 1 524 ? -4.328 4.672 20.281 1 98.19 524 GLN A O 1
ATOM 4187 N N . VAL A 1 525 ? -5.449 3.389 21.781 1 98.44 525 VAL A N 1
ATOM 4188 C CA . VAL A 1 525 ? -5.68 4.488 22.719 1 98.44 525 VAL A CA 1
ATOM 4189 C C . VAL A 1 525 ? -4.785 4.32 23.938 1 98.44 525 VAL A C 1
ATOM 4191 O O . VAL A 1 525 ? -4.859 3.301 24.641 1 98.44 525 VAL A O 1
ATOM 4194 N N . TYR A 1 526 ? -3.922 5.285 24.109 1 98.38 526 TYR A N 1
ATOM 4195 C CA . TYR A 1 526 ? -3.098 5.398 25.312 1 98.38 526 TYR A CA 1
ATOM 4196 C C . TYR A 1 526 ? -3.668 6.434 26.281 1 98.38 526 TYR A C 1
ATOM 4198 O O . TYR A 1 526 ? -4.59 7.176 25.922 1 98.38 526 TYR A O 1
ATOM 4206 N N . LYS A 1 527 ? -3.152 6.383 27.484 1 98.25 527 LYS A N 1
ATOM 4207 C CA . LYS A 1 527 ? -3.512 7.457 28.406 1 98.25 527 LYS A CA 1
ATOM 4208 C C . LYS A 1 527 ? -3.08 8.812 27.875 1 98.25 527 LYS A C 1
ATOM 4210 O O . LYS A 1 527 ? -1.885 9.109 27.812 1 98.25 527 LYS A O 1
ATOM 4215 N N . GLY A 1 528 ? -4.004 9.609 27.453 1 98.38 528 GLY A N 1
ATOM 4216 C CA . GLY A 1 528 ? -3.758 10.977 27.016 1 98.38 528 GLY A CA 1
ATOM 4217 C C . GLY A 1 528 ? -3.436 11.094 25.547 1 98.38 528 GLY A C 1
ATOM 4218 O O . GLY A 1 528 ? -3.342 12.195 25 1 98.38 528 GLY A O 1
ATOM 4219 N N . LEU A 1 529 ? -3.191 9.938 24.828 1 98.81 529 LEU A N 1
ATOM 4220 C CA . LEU A 1 529 ? -2.789 9.969 23.438 1 98.81 529 LEU A CA 1
ATOM 4221 C C . LEU A 1 529 ? -3.5 8.883 22.641 1 98.81 529 LEU A C 1
ATOM 4223 O O . LEU A 1 529 ? -3.588 7.738 23.078 1 98.81 529 LEU A O 1
ATOM 4227 N N . THR A 1 530 ? -4.059 9.234 21.5 1 98.81 530 THR A N 1
ATOM 4228 C CA . THR A 1 530 ? -4.629 8.273 20.562 1 98.81 530 THR A CA 1
ATOM 4229 C C . THR A 1 530 ? -3.809 8.227 19.281 1 98.81 530 THR A C 1
ATOM 4231 O O . THR A 1 530 ? -3.502 9.266 18.688 1 98.81 530 THR A O 1
ATOM 4234 N N . PHE A 1 531 ? -3.41 7.066 18.953 1 98.75 531 PHE A N 1
ATOM 4235 C CA . PHE A 1 531 ? -2.695 6.84 17.703 1 98.75 531 PHE A CA 1
ATOM 4236 C C . PHE A 1 531 ? -3.609 6.199 16.656 1 98.75 531 PHE A C 1
ATOM 4238 O O . PHE A 1 531 ? -4.289 5.211 16.953 1 98.75 531 PHE A O 1
ATOM 4245 N N . VAL A 1 532 ? -3.6 6.766 15.414 1 98.75 532 VAL A N 1
ATOM 4246 C CA . VAL A 1 532 ? -4.496 6.285 14.367 1 98.75 532 VAL A CA 1
ATOM 4247 C C . VAL A 1 532 ? -3.713 6.055 13.078 1 98.75 532 VAL A C 1
ATOM 4249 O O . VAL A 1 532 ? -2.953 6.926 12.641 1 98.75 532 VAL A O 1
ATOM 4252 N N . ALA A 1 533 ? -3.854 4.871 12.555 1 98.56 533 ALA A N 1
ATOM 4253 C CA . ALA A 1 533 ? -3.441 4.609 11.18 1 98.56 533 ALA A CA 1
ATOM 4254 C C . ALA A 1 533 ? -4.641 4.629 10.234 1 98.56 533 ALA A C 1
ATOM 4256 O O . ALA A 1 533 ? -5.703 4.102 10.555 1 98.56 533 ALA A O 1
ATOM 4257 N N . VAL A 1 534 ? -4.484 5.301 9.109 1 98.5 534 VAL A N 1
ATOM 4258 C CA . VAL A 1 534 ? -5.551 5.367 8.109 1 98.5 534 VAL A CA 1
ATOM 4259 C C . VAL A 1 534 ? -5.18 4.516 6.902 1 98.5 534 VAL A C 1
ATOM 4261 O O . VAL A 1 534 ? -4.18 4.785 6.227 1 98.5 534 VAL A O 1
ATOM 4264 N N . ARG A 1 535 ? -5.973 3.527 6.594 1 97.38 535 ARG A N 1
ATOM 4265 C CA . ARG A 1 535 ? -5.703 2.516 5.578 1 97.38 535 ARG A CA 1
ATOM 4266 C C . ARG A 1 535 ? -5.703 3.127 4.18 1 97.38 535 ARG A C 1
ATOM 4268 O O . ARG A 1 535 ? -6.68 3.758 3.771 1 97.38 535 ARG A O 1
ATOM 4275 N N . GLY A 1 536 ? -4.594 2.961 3.48 1 95.69 536 GLY A N 1
ATOM 4276 C CA . GLY A 1 536 ? -4.516 3.334 2.076 1 95.69 536 GLY A CA 1
ATOM 4277 C C . GLY A 1 536 ? -4.254 4.812 1.866 1 95.69 536 GLY A C 1
ATOM 4278 O O . GLY A 1 536 ? -4.148 5.277 0.728 1 95.69 536 GLY A O 1
ATOM 4279 N N . ALA A 1 537 ? -4.137 5.574 2.949 1 97 537 ALA A N 1
ATOM 4280 C CA . ALA A 1 537 ? -3.893 7.008 2.812 1 97 537 ALA A CA 1
ATOM 4281 C C . ALA A 1 537 ? -2.398 7.305 2.703 1 97 537 ALA A C 1
ATOM 4283 O O . ALA A 1 537 ? -1.585 6.68 3.389 1 97 537 ALA A O 1
ATOM 4284 N N . GLY A 1 538 ? -2.074 8.281 1.83 1 96.69 538 GLY A N 1
ATOM 4285 C CA . GLY A 1 538 ? -0.725 8.82 1.794 1 96.69 538 GLY A CA 1
ATOM 4286 C C . GLY A 1 538 ? -0.455 9.828 2.895 1 96.69 538 GLY A C 1
ATOM 4287 O O . GLY A 1 538 ? -1.057 9.766 3.967 1 96.69 538 GLY A O 1
ATOM 4288 N N . HIS A 1 539 ? 0.486 10.703 2.637 1 96.94 539 HIS A N 1
ATOM 4289 C CA . HIS A 1 539 ? 0.994 11.688 3.582 1 96.94 539 HIS A CA 1
ATOM 4290 C C . HIS A 1 539 ? -0.098 12.672 3.994 1 96.94 539 HIS A C 1
ATOM 4292 O O . HIS A 1 539 ? -0.262 12.961 5.184 1 96.94 539 HIS A O 1
ATOM 4298 N N . GLU A 1 540 ? -0.771 13.203 2.967 1 97 540 GLU A N 1
ATOM 4299 C CA . GLU A 1 540 ? -1.9 14.102 3.197 1 97 540 GLU A CA 1
ATOM 4300 C C . GLU A 1 540 ? -3.201 13.32 3.359 1 97 540 GLU A C 1
ATOM 4302 O O . GLU A 1 540 ? -4.043 13.312 2.459 1 97 540 GLU A O 1
ATOM 4307 N N . VAL A 1 541 ? -3.406 12.812 4.527 1 98.06 541 VAL A N 1
ATOM 4308 C CA . VAL A 1 541 ? -4.492 11.875 4.812 1 98.06 541 VAL A CA 1
ATOM 4309 C C . VAL A 1 541 ? -5.82 12.477 4.359 1 98.06 541 VAL A C 1
ATOM 4311 O O . VAL A 1 541 ? -6.598 11.828 3.656 1 98.06 541 VAL A O 1
ATOM 4314 N N . PRO A 1 542 ? -6.148 13.773 4.648 1 97.56 542 PRO A N 1
ATOM 4315 C CA . PRO A 1 542 ? -7.453 14.297 4.238 1 97.56 542 PRO A CA 1
ATOM 4316 C C . PRO A 1 542 ? -7.582 14.438 2.723 1 97.56 542 PRO A C 1
ATOM 4318 O O . PRO A 1 542 ? -8.695 14.539 2.201 1 97.56 542 PRO A O 1
ATOM 4321 N N . LEU A 1 543 ? -6.43 14.531 2.07 1 95.12 543 LEU A N 1
ATOM 4322 C CA . LEU A 1 543 ? -6.465 14.578 0.612 1 95.12 543 LEU A CA 1
ATOM 4323 C C . LEU A 1 543 ? -6.793 13.203 0.035 1 95.12 543 LEU A C 1
ATOM 4325 O O . LEU A 1 543 ? -7.641 13.086 -0.853 1 95.12 543 LEU A O 1
ATOM 4329 N N . HIS A 1 544 ? -6.234 12.156 0.588 1 93.56 544 HIS A N 1
ATOM 4330 C CA . HIS A 1 544 ? -6.32 10.812 0.029 1 93.56 544 HIS A CA 1
ATOM 4331 C C . HIS A 1 544 ? -7.566 10.086 0.523 1 93.56 544 HIS A C 1
ATOM 4333 O O . HIS A 1 544 ? -8.125 9.25 -0.19 1 93.56 544 HIS A O 1
ATOM 4339 N N . ARG A 1 545 ? -7.887 10.367 1.774 1 95.62 545 ARG A N 1
ATOM 4340 C CA . ARG A 1 545 ? -9.039 9.742 2.424 1 95.62 545 ARG A CA 1
ATOM 4341 C C . ARG A 1 545 ? -9.852 10.773 3.195 1 95.62 545 ARG A C 1
ATOM 4343 O O . ARG A 1 545 ? -9.883 10.758 4.43 1 95.62 545 ARG A O 1
ATOM 4350 N N . PRO A 1 546 ? -10.602 11.609 2.475 1 95.94 546 PRO A N 1
ATOM 4351 C CA . PRO A 1 546 ? -11.281 12.742 3.119 1 95.94 546 PRO A CA 1
ATOM 4352 C C . PRO A 1 546 ? -12.352 12.297 4.117 1 95.94 546 PRO A C 1
ATOM 4354 O O . PRO A 1 546 ? -12.492 12.906 5.18 1 95.94 546 PRO A O 1
ATOM 4357 N N . ARG A 1 547 ? -13.078 11.25 3.775 1 95.56 547 ARG A N 1
ATOM 4358 C CA . ARG A 1 547 ? -14.125 10.781 4.684 1 95.56 547 ARG A CA 1
ATOM 4359 C C . ARG A 1 547 ? -13.523 10.258 5.984 1 95.56 547 ARG A C 1
ATOM 4361 O O . ARG A 1 547 ? -14 10.586 7.074 1 95.56 547 ARG A O 1
ATOM 4368 N N . GLN A 1 548 ? -12.555 9.438 5.84 1 97.19 548 GLN A N 1
ATOM 4369 C CA . GLN A 1 548 ? -11.883 8.883 7.012 1 97.19 548 GLN A CA 1
ATOM 4370 C C . GLN A 1 548 ? -11.266 9.992 7.859 1 97.19 548 GLN A C 1
ATOM 4372 O O . GLN A 1 548 ? -11.344 9.953 9.094 1 97.19 548 GLN A O 1
ATOM 4377 N N . ALA A 1 549 ? -10.664 10.945 7.215 1 98.19 549 ALA A N 1
ATOM 4378 C CA . ALA A 1 549 ? -10.055 12.07 7.922 1 98.19 549 ALA A CA 1
ATOM 4379 C C . ALA A 1 549 ? -11.109 12.875 8.672 1 98.19 549 ALA A C 1
ATOM 4381 O O . ALA A 1 549 ? -10.859 13.375 9.773 1 98.19 549 ALA A O 1
ATOM 4382 N N . PHE A 1 550 ? -12.266 13.031 8.062 1 98.12 550 PHE A N 1
ATOM 4383 C CA . PHE A 1 550 ? -13.367 13.758 8.688 1 98.12 550 PHE A CA 1
ATOM 4384 C C . PHE A 1 550 ? -13.852 13.031 9.938 1 98.12 550 PHE A C 1
ATOM 4386 O O . PHE A 1 550 ? -14.086 13.656 10.969 1 98.12 550 PHE A O 1
ATOM 4393 N N . THR A 1 551 ? -13.969 11.703 9.859 1 97.88 551 THR A N 1
ATOM 4394 C CA . THR A 1 551 ? -14.359 10.891 11.008 1 97.88 551 THR A CA 1
ATOM 4395 C C . THR A 1 551 ? -13.328 11 12.133 1 97.88 551 THR A C 1
ATOM 4397 O O . THR A 1 551 ? -13.688 11.117 13.305 1 97.88 551 THR A O 1
ATOM 4400 N N . LEU A 1 552 ? -12.109 10.922 11.742 1 98.25 552 LEU A N 1
ATOM 4401 C CA . LEU A 1 552 ? -10.992 11.078 12.672 1 98.25 552 LEU A CA 1
ATOM 4402 C C . LEU A 1 552 ? -11.062 12.414 13.391 1 98.25 552 LEU A C 1
ATOM 4404 O O . LEU A 1 552 ? -10.945 12.477 14.617 1 98.25 552 LEU A O 1
ATOM 4408 N N . PHE A 1 553 ? -11.297 13.492 12.695 1 98.75 553 PHE A N 1
ATOM 4409 C CA . PHE A 1 553 ? -11.359 14.844 13.242 1 98.75 553 PHE A CA 1
ATOM 4410 C C . PHE A 1 553 ? -12.562 14.992 14.172 1 98.75 553 PHE A C 1
ATOM 4412 O O . PHE A 1 553 ? -12.438 15.547 15.266 1 98.75 553 PHE A O 1
ATOM 4419 N N . LYS A 1 554 ? -13.648 14.5 13.734 1 98.44 554 LYS A N 1
ATOM 4420 C CA . LYS A 1 554 ? -14.859 14.547 14.547 1 98.44 554 LYS A CA 1
ATOM 4421 C C . LYS A 1 554 ? -14.656 13.828 15.875 1 98.44 554 LYS A C 1
ATOM 4423 O O . LYS A 1 554 ? -15.023 14.352 16.938 1 98.44 554 LYS A O 1
ATOM 4428 N N . SER A 1 555 ? -14.094 12.641 15.797 1 98.44 555 SER A N 1
ATOM 4429 C CA . SER A 1 555 ? -13.844 11.859 17 1 98.44 555 SER A CA 1
ATOM 4430 C C . SER A 1 555 ? -12.891 12.594 17.938 1 98.44 555 SER A C 1
ATOM 4432 O O . SER A 1 555 ? -13.07 12.578 19.156 1 98.44 555 SER A O 1
ATOM 4434 N N . PHE A 1 556 ? -11.906 13.203 17.453 1 98.69 556 PHE A N 1
ATOM 4435 C CA . PHE A 1 556 ? -10.953 13.984 18.234 1 98.69 556 PHE A CA 1
ATOM 4436 C C . PHE A 1 556 ? -11.656 15.117 18.984 1 98.69 556 PHE A C 1
ATOM 4438 O O . PHE A 1 556 ? -11.484 15.273 20.188 1 98.69 556 PHE A O 1
ATOM 4445 N N . LEU A 1 557 ? -12.453 15.945 18.219 1 98.38 557 LEU A N 1
ATOM 4446 C CA . LEU A 1 557 ? -13.133 17.094 18.797 1 98.38 557 LEU A CA 1
ATOM 4447 C C . LEU A 1 557 ? -14.117 16.672 19.875 1 98.38 557 LEU A C 1
ATOM 4449 O O . LEU A 1 557 ? -14.273 17.344 20.891 1 98.38 557 LEU A O 1
ATOM 4453 N N . GLU A 1 558 ? -14.727 15.477 19.625 1 97.31 558 GLU A N 1
ATOM 4454 C CA . GLU A 1 558 ? -15.742 15 20.562 1 97.31 558 GLU A CA 1
ATOM 4455 C C . GLU A 1 558 ? -15.117 14.18 21.688 1 97.31 558 GLU A C 1
ATOM 4457 O O . GLU A 1 558 ? -15.805 13.773 22.625 1 97.31 558 GLU A O 1
ATOM 4462 N N . ASN A 1 559 ? -13.875 13.969 21.594 1 96.81 559 ASN A N 1
ATOM 4463 C CA . ASN A 1 559 ? -13.172 13.133 22.562 1 96.81 559 ASN A CA 1
ATOM 4464 C C . ASN A 1 559 ? -13.781 11.734 22.641 1 96.81 559 ASN A C 1
ATOM 4466 O O . ASN A 1 559 ? -14.117 11.266 23.734 1 96.81 559 ASN A O 1
ATOM 4470 N N . LYS A 1 560 ? -13.961 11.164 21.469 1 97 560 LYS A N 1
ATOM 4471 C CA . LYS A 1 560 ? -14.5 9.82 21.344 1 97 560 LYS A CA 1
ATOM 4472 C C . LYS A 1 560 ? -13.547 8.922 20.547 1 97 560 LYS A C 1
ATOM 4474 O O . LYS A 1 560 ? -12.82 9.391 19.672 1 97 560 LYS A O 1
ATOM 4479 N N . ASN A 1 561 ? -13.625 7.66 20.938 1 96.5 561 ASN A N 1
ATOM 4480 C CA . ASN A 1 561 ? -12.859 6.691 20.156 1 96.5 561 ASN A CA 1
ATOM 4481 C C . ASN A 1 561 ? -13.406 6.559 18.734 1 96.5 561 ASN A C 1
ATOM 4483 O O . ASN A 1 561 ? -14.578 6.855 18.484 1 96.5 561 ASN A O 1
ATOM 4487 N N . LEU A 1 562 ? -12.539 6.156 17.844 1 97.88 562 LEU A N 1
ATOM 4488 C CA . LEU A 1 562 ? -13.016 5.84 16.516 1 97.88 562 LEU A CA 1
ATOM 4489 C C . LEU A 1 562 ? -13.977 4.656 16.531 1 97.88 562 LEU A C 1
ATOM 4491 O O . LEU A 1 562 ? -13.891 3.799 17.422 1 97.88 562 LEU A O 1
ATOM 4495 N N . PRO A 1 563 ? -14.875 4.559 15.57 1 94.31 563 PRO A N 1
ATOM 4496 C CA . PRO A 1 563 ? -15.922 3.535 15.594 1 94.31 563 PRO A CA 1
ATOM 4497 C C . PRO A 1 563 ? -15.367 2.119 15.484 1 94.31 563 PRO A C 1
ATOM 4499 O O . PRO A 1 563 ? -14.438 1.875 14.719 1 94.31 563 PRO A O 1
ATOM 4502 N N . PHE A 1 564 ? -15.875 1.232 16.25 1 89.06 564 PHE A N 1
ATOM 4503 C CA . PHE A 1 564 ? -15.492 -0.174 16.234 1 89.06 564 PHE A CA 1
ATOM 4504 C C . PHE A 1 564 ? -16.234 -0.92 15.133 1 89.06 564 PHE A C 1
ATOM 4506 O O . PHE A 1 564 ? -17.344 -0.531 14.742 1 89.06 564 PHE A O 1
ATOM 4513 N N . SER A 1 565 ? -15.508 -1.897 14.547 1 75 565 SER A N 1
ATOM 4514 C CA . SER A 1 565 ? -16.188 -2.77 13.602 1 75 565 SER A CA 1
ATOM 4515 C C . SER A 1 565 ? -17.125 -3.738 14.312 1 75 565 SER A C 1
ATOM 4517 O O . SER A 1 565 ? -16.844 -4.16 15.438 1 75 565 SER A O 1
ATOM 4519 N N . THR A 1 566 ? -18.438 -3.801 14.117 1 55.25 566 THR A N 1
ATOM 4520 C CA . THR A 1 566 ? -19.406 -4.668 14.766 1 55.25 566 THR A CA 1
ATOM 4521 C C . THR A 1 566 ? -18.859 -6.082 14.922 1 55.25 566 THR A C 1
ATOM 4523 O O . THR A 1 566 ? -19.312 -6.836 15.789 1 55.25 566 THR A O 1
ATOM 4526 N N . VAL A 1 567 ? -18.062 -6.547 14.039 1 49.75 567 VAL A N 1
ATOM 4527 C CA . VAL A 1 567 ? -17.688 -7.957 14.148 1 49.75 567 VAL A CA 1
ATOM 4528 C C . VAL A 1 567 ? -16.828 -8.172 15.398 1 49.75 567 VAL A C 1
ATOM 4530 O O . VAL A 1 567 ? -16.828 -9.258 15.977 1 49.75 567 VAL A O 1
ATOM 4533 N N . THR A 1 568 ? -16.047 -7.211 15.828 1 47.62 568 THR A N 1
ATOM 4534 C CA . THR A 1 568 ? -14.984 -7.43 16.812 1 47.62 568 THR A CA 1
ATOM 4535 C C . THR A 1 568 ? -15.562 -7.5 18.219 1 47.62 568 THR A C 1
ATOM 4537 O O . THR A 1 568 ? -14.906 -8 19.141 1 47.62 568 THR A O 1
ATOM 4540 N N . THR A 1 569 ? -16.656 -6.887 18.547 1 40.44 569 THR A N 1
ATOM 4541 C CA . THR A 1 569 ? -17 -6.699 19.953 1 40.44 569 THR A CA 1
ATOM 4542 C C . THR A 1 569 ? -17.375 -8.031 20.594 1 40.44 569 THR A C 1
ATOM 4544 O O . THR A 1 569 ? -17.172 -8.219 21.797 1 40.44 569 THR A O 1
ATOM 4547 N N . GLN A 1 570 ? -18.141 -8.836 19.938 1 36.38 570 GLN A N 1
ATOM 4548 C CA . GLN A 1 570 ? -18.703 -9.906 20.734 1 36.38 570 GLN A CA 1
ATOM 4549 C C . GLN A 1 570 ? -17.641 -10.922 21.141 1 36.38 570 GLN A C 1
ATOM 4551 O O . GLN A 1 570 ? -17.656 -11.438 22.266 1 36.38 570 GLN A O 1
ATOM 4556 N N . SER A 1 571 ? -16.75 -11.375 20.156 1 38.94 571 SER A N 1
ATOM 4557 C CA . SER A 1 571 ? -15.961 -12.57 20.422 1 38.94 571 SER A CA 1
ATOM 4558 C C . SER A 1 571 ? -14.656 -12.234 21.125 1 38.94 571 SER A C 1
ATOM 4560 O O . SER A 1 571 ? -13.938 -13.125 21.594 1 38.94 571 SER A O 1
ATOM 4562 N N . LEU A 1 572 ? -14.133 -11.086 21.016 1 39.12 572 LEU A N 1
ATOM 4563 C CA . LEU A 1 572 ? -12.773 -10.812 21.469 1 39.12 572 LEU A CA 1
ATOM 4564 C C . LEU A 1 572 ? -12.703 -10.75 22.984 1 39.12 572 LEU A C 1
ATOM 4566 O O . LEU A 1 572 ? -11.648 -10.992 23.578 1 39.12 572 LEU A O 1
ATOM 4570 N N . ASN A 1 573 ? -13.617 -10.156 23.609 1 34.66 573 ASN A N 1
ATOM 4571 C CA . ASN A 1 573 ? -13.477 -9.945 25.047 1 34.66 573 ASN A CA 1
ATOM 4572 C C . ASN A 1 573 ? -13.359 -11.273 25.781 1 34.66 573 ASN A C 1
ATOM 4574 O O . ASN A 1 573 ? -12.719 -11.344 26.844 1 34.66 573 ASN A O 1
ATOM 4578 N N . HIS A 1 574 ? -14.109 -12.266 25.438 1 35.59 574 HIS A N 1
ATOM 4579 C CA . HIS A 1 574 ? -14.078 -13.422 26.312 1 35.59 574 HIS A CA 1
ATOM 4580 C C . HIS A 1 574 ? -12.773 -14.195 26.172 1 35.59 574 HIS A C 1
ATOM 4582 O O . HIS A 1 574 ? -12.281 -14.789 27.125 1 35.59 574 HIS A O 1
ATOM 4588 N N . ARG A 1 575 ? -12.266 -14.336 24.875 1 35.31 575 ARG A N 1
ATOM 4589 C CA . ARG A 1 575 ? -11.172 -15.281 24.656 1 35.31 575 ARG A CA 1
ATOM 4590 C C . ARG A 1 575 ? -9.82 -14.625 24.906 1 35.31 575 ARG A C 1
ATOM 4592 O O . ARG A 1 575 ? -8.789 -15.297 24.938 1 35.31 575 ARG A O 1
ATOM 4599 N N . LEU A 1 576 ? -9.578 -13.352 24.703 1 35.44 576 LEU A N 1
ATOM 4600 C CA . LEU A 1 576 ? -8.305 -12.672 24.891 1 35.44 576 LEU A CA 1
ATOM 4601 C C . LEU A 1 576 ? -7.875 -12.688 26.344 1 35.44 576 LEU A C 1
ATOM 4603 O O . LEU A 1 576 ? -6.727 -12.367 26.672 1 35.44 576 LEU A O 1
ATOM 4607 N N . ARG A 1 577 ? -8.727 -12.617 27.281 1 34.94 577 ARG A N 1
ATOM 4608 C CA . ARG A 1 577 ? -8.312 -12.609 28.688 1 34.94 577 ARG A CA 1
ATOM 4609 C C . ARG A 1 577 ? -7.477 -13.836 29.016 1 34.94 577 ARG A C 1
ATOM 4611 O O . ARG A 1 577 ? -6.766 -13.859 30.016 1 34.94 577 ARG A O 1
ATOM 4618 N N . SER A 1 578 ? -7.656 -14.914 28.266 1 33.94 578 SER A N 1
ATOM 4619 C CA . SER A 1 578 ? -6.973 -16.094 28.781 1 33.94 578 SER A CA 1
ATOM 4620 C C . SER A 1 578 ? -5.543 -16.188 28.266 1 33.94 578 SER A C 1
ATOM 4622 O O . SER A 1 578 ? -4.738 -16.969 28.766 1 33.94 578 SER A O 1
ATOM 4624 N N . VAL A 1 579 ? -5.258 -15.672 27.031 1 33.84 579 VAL A N 1
ATOM 4625 C CA . VAL A 1 579 ? -3.982 -16.094 26.469 1 33.84 579 VAL A CA 1
ATOM 4626 C C . VAL A 1 579 ? -2.928 -15.016 26.688 1 33.84 579 VAL A C 1
ATOM 4628 O O . VAL A 1 579 ? -1.801 -15.133 26.203 1 33.84 579 VAL A O 1
ATOM 4631 N N . ARG A 1 580 ? -3.27 -13.836 27.062 1 34.5 580 ARG A N 1
ATOM 4632 C CA . ARG A 1 580 ? -2.197 -12.844 27.156 1 34.5 580 ARG A CA 1
ATOM 4633 C C . ARG A 1 580 ? -1.187 -13.234 28.234 1 34.5 580 ARG A C 1
ATOM 4635 O O . ARG A 1 580 ? -1.549 -13.414 29.391 1 34.5 580 ARG A O 1
ATOM 4642 N N . PRO A 1 581 ? -0.01 -13.672 27.891 1 33.16 581 PRO A N 1
ATOM 4643 C CA . PRO A 1 581 ? 0.947 -14.008 28.953 1 33.16 581 PRO A CA 1
ATOM 4644 C C . PRO A 1 581 ? 1.277 -12.82 29.859 1 33.16 581 PRO A C 1
ATOM 4646 O O . PRO A 1 581 ? 1.223 -11.672 29.406 1 33.16 581 PRO A O 1
ATOM 4649 N N . LYS A 1 582 ? 1.176 -12.898 31.188 1 30.64 582 LYS A N 1
ATOM 4650 C CA . LYS A 1 582 ? 1.6 -11.93 32.188 1 30.64 582 LYS A CA 1
ATOM 4651 C C . LYS A 1 582 ? 3.055 -11.516 31.984 1 30.64 582 LYS A C 1
ATOM 4653 O O . LYS A 1 582 ? 3.609 -10.75 32.781 1 30.64 582 LYS A O 1
ATOM 4658 N N . ARG A 1 583 ? 3.996 -12.328 31.422 1 29.56 583 ARG A N 1
ATOM 4659 C CA . ARG A 1 583 ? 5.383 -11.969 31.703 1 29.56 583 ARG A CA 1
ATOM 4660 C C . ARG A 1 583 ? 5.859 -10.852 30.781 1 29.56 583 ARG A C 1
ATOM 4662 O O . ARG A 1 583 ? 5.574 -10.867 29.578 1 29.56 583 ARG A O 1
ATOM 4669 N N . LYS A 1 584 ? 6.352 -9.766 31.391 1 28.61 584 LYS A N 1
ATOM 4670 C CA . LYS A 1 584 ? 7.07 -8.633 30.797 1 28.61 584 LYS A CA 1
ATOM 4671 C C . LYS A 1 584 ? 8.148 -9.117 29.828 1 28.61 584 LYS A C 1
ATOM 4673 O O . LYS A 1 584 ? 9.078 -9.812 30.234 1 28.61 584 LYS A O 1
ATOM 4678 N N . ILE A 1 585 ? 7.855 -9.359 28.688 1 26.34 585 ILE A N 1
ATOM 4679 C CA . ILE A 1 585 ? 8.953 -9.711 27.781 1 26.34 585 ILE A CA 1
ATOM 4680 C C . ILE A 1 585 ? 9.906 -8.523 27.656 1 26.34 585 ILE A C 1
ATOM 4682 O O . ILE A 1 585 ? 9.5 -7.43 27.25 1 26.34 585 ILE A O 1
ATOM 4686 N N . VAL A 1 586 ? 10.938 -8.453 28.438 1 24.59 586 VAL A N 1
ATOM 4687 C CA . VAL A 1 586 ? 12.07 -7.535 28.359 1 24.59 586 VAL A CA 1
ATOM 4688 C C . VAL A 1 586 ? 12.586 -7.473 26.922 1 24.59 586 VAL A C 1
ATOM 4690 O O . VAL A 1 586 ? 12.828 -8.508 26.297 1 24.59 586 VAL A O 1
ATOM 4693 N N . MET A 1 587 ? 12.281 -6.473 26.312 1 25.7 587 MET A N 1
ATOM 4694 C CA . MET A 1 587 ? 12.82 -6.176 25 1 25.7 587 MET A CA 1
ATOM 4695 C C . MET A 1 587 ? 14.328 -6.387 24.953 1 25.7 587 MET A C 1
ATOM 4697 O O . MET A 1 587 ? 15.008 -6.215 25.969 1 25.7 587 MET A O 1
ATOM 4701 N N . PRO A 1 588 ? 14.844 -7.16 24.203 1 25.2 588 PRO A N 1
ATOM 4702 C CA . PRO A 1 588 ? 16.297 -7.352 24.203 1 25.2 588 PRO A CA 1
ATOM 4703 C C . PRO A 1 588 ? 17.062 -6.035 24.312 1 25.2 588 PRO A C 1
ATOM 4705 O O . PRO A 1 588 ? 16.625 -5.016 23.781 1 25.2 588 PRO A O 1
ATOM 4708 N N . SER A 1 589 ? 17.734 -5.848 25.547 1 25.62 589 SER A N 1
ATOM 4709 C CA . SER A 1 589 ? 18.703 -4.848 25.984 1 25.62 589 SER A CA 1
ATOM 4710 C C . SER A 1 589 ? 19.719 -4.535 24.891 1 25.62 589 SER A C 1
ATOM 4712 O O . SER A 1 589 ? 20.719 -3.857 25.141 1 25.62 589 SER A O 1
ATOM 4714 N N . SER A 1 590 ? 19.734 -5.156 23.688 1 27.81 590 SER A N 1
ATOM 4715 C CA . SER A 1 590 ? 20.906 -4.715 22.953 1 27.81 590 SER A CA 1
ATOM 4716 C C . SER A 1 590 ? 20.953 -3.195 22.828 1 27.81 590 SER A C 1
ATOM 4718 O O . SER A 1 590 ? 21.859 -2.639 22.219 1 27.81 590 SER A O 1
ATOM 4720 N N . MET A 1 591 ? 19.875 -2.494 23.234 1 24.52 591 MET A N 1
ATOM 4721 C CA . MET A 1 591 ? 20.094 -1.054 23.141 1 24.52 591 MET A CA 1
ATOM 4722 C C . MET A 1 591 ? 20.891 -0.549 24.328 1 24.52 591 MET A C 1
ATOM 4724 O O . MET A 1 591 ? 21.188 0.645 24.438 1 24.52 591 MET A O 1
ATOM 4728 N N . HIS A 1 592 ? 20.969 -1.267 25.531 1 23.42 592 HIS A N 1
ATOM 4729 C CA . HIS A 1 592 ? 21.5 -0.477 26.625 1 23.42 592 HIS A CA 1
ATOM 4730 C C . HIS A 1 592 ? 23.016 -0.373 26.562 1 23.42 592 HIS A C 1
ATOM 4732 O O . HIS A 1 592 ? 23.656 0.164 27.469 1 23.42 592 HIS A O 1
ATOM 4738 N N . HIS A 1 593 ? 23.766 -1.169 25.891 1 23.2 593 HIS A N 1
ATOM 4739 C CA . HIS A 1 593 ? 25.156 -1.151 26.359 1 23.2 593 HIS A CA 1
ATOM 4740 C C . HIS A 1 593 ? 25.844 0.151 25.969 1 23.2 593 HIS A C 1
ATOM 4742 O O . HIS A 1 593 ? 26.688 0.167 25.078 1 23.2 593 HIS A O 1
ATOM 4748 N N . PHE A 1 594 ? 25.172 1.28 25.859 1 20.47 594 PHE A N 1
ATOM 4749 C CA . PHE A 1 594 ? 26.078 2.418 25.891 1 20.47 594 PHE A CA 1
ATOM 4750 C C . PHE A 1 594 ? 26.672 2.582 27.281 1 20.47 594 PHE A C 1
ATOM 4752 O O . PHE A 1 594 ? 25.969 2.854 28.25 1 20.47 594 PHE A O 1
ATOM 4759 N N . SER A 1 595 ? 27.641 1.775 27.812 1 19.39 595 SER A N 1
ATOM 4760 C CA . SER A 1 595 ? 28.391 2.186 29 1 19.39 595 SER A CA 1
ATOM 4761 C C . SER A 1 595 ? 28.734 3.67 28.938 1 19.39 595 SER A C 1
ATOM 4763 O O . SER A 1 595 ? 28.875 4.246 27.859 1 19.39 595 SER A O 1
ATOM 4765 N N . SER A 1 596 ? 28.953 4.25 30.141 1 19.92 596 SER A N 1
ATOM 4766 C CA . SER A 1 596 ? 29.688 5.48 30.406 1 19.92 596 SER A CA 1
ATOM 4767 C C . SER A 1 596 ? 31.062 5.461 29.75 1 19.92 596 SER A C 1
ATOM 4769 O O . SER A 1 596 ? 31.75 4.434 29.75 1 19.92 596 SER A O 1
ATOM 4771 N N . MET B 1 1 ? -3.074 -61.531 38.531 1 18.41 1 MET B N 1
ATOM 4772 C CA . MET B 1 1 ? -2.117 -60.781 37.75 1 18.41 1 MET B CA 1
ATOM 4773 C C . MET B 1 1 ? -2.822 -60 36.656 1 18.41 1 MET B C 1
ATOM 4775 O O . MET B 1 1 ? -2.176 -59.312 35.844 1 18.41 1 MET B O 1
ATOM 4779 N N . GLY B 1 2 ? -4.062 -60.188 36.188 1 20.39 2 GLY B N 1
ATOM 4780 C CA . GLY B 1 2 ? -4.926 -60.062 35.031 1 20.39 2 GLY B CA 1
ATOM 4781 C C . GLY B 1 2 ? -5.418 -58.656 34.812 1 20.39 2 GLY B C 1
ATOM 4782 O O . GLY B 1 2 ? -6.121 -58.375 33.844 1 20.39 2 GLY B O 1
ATOM 4783 N N . GLU B 1 3 ? -5.52 -57.75 35.812 1 21.5 3 GLU B N 1
ATOM 4784 C CA . GLU B 1 3 ? -6.5 -56.688 35.906 1 21.5 3 GLU B CA 1
ATOM 4785 C C . GLU B 1 3 ? -6.07 -55.469 35.062 1 21.5 3 GLU B C 1
ATOM 4787 O O . GLU B 1 3 ? -6.715 -54.438 35.094 1 21.5 3 GLU B O 1
ATOM 4792 N N . GLY B 1 4 ? -4.824 -55.312 34.5 1 23.09 4 GLY B N 1
ATOM 4793 C CA . GLY B 1 4 ? -4.219 -54.031 34.25 1 23.09 4 GLY B CA 1
ATOM 4794 C C . GLY B 1 4 ? -4.727 -53.375 32.969 1 23.09 4 GLY B C 1
ATOM 4795 O O . GLY B 1 4 ? -4.172 -52.375 32.5 1 23.09 4 GLY B O 1
ATOM 4796 N N . PHE B 1 5 ? -5.574 -53.969 32.062 1 23.5 5 PHE B N 1
ATOM 4797 C CA . PHE B 1 5 ? -5.578 -53.688 30.641 1 23.5 5 PHE B CA 1
ATOM 4798 C C . PHE B 1 5 ? -6.398 -52.438 30.312 1 23.5 5 PHE B C 1
ATOM 4800 O O . PHE B 1 5 ? -6.469 -52.031 29.156 1 23.5 5 PHE B O 1
ATOM 4807 N N . ASN B 1 6 ? -7.383 -52 31.109 1 22.94 6 ASN B N 1
ATOM 4808 C CA . ASN B 1 6 ? -8.539 -51.312 30.516 1 22.94 6 ASN B CA 1
ATOM 4809 C C . ASN B 1 6 ? -8.266 -49.844 30.234 1 22.94 6 ASN B C 1
ATOM 4811 O O . ASN B 1 6 ? -9.18 -49.094 29.891 1 22.94 6 ASN B O 1
ATOM 4815 N N . GLY B 1 7 ? -7.223 -49.188 30.828 1 24.2 7 GLY B N 1
ATOM 4816 C CA . GLY B 1 7 ? -7.281 -47.75 30.953 1 24.2 7 GLY B CA 1
ATOM 4817 C C . GLY B 1 7 ? -6.988 -47 29.656 1 24.2 7 GLY B C 1
ATOM 4818 O O . GLY B 1 7 ? -6.852 -45.781 29.641 1 24.2 7 GLY B O 1
ATOM 4819 N N . ALA B 1 8 ? -6.551 -47.656 28.516 1 23.11 8 ALA B N 1
ATOM 4820 C CA . ALA B 1 8 ? -5.867 -47 27.406 1 23.11 8 ALA B CA 1
ATOM 4821 C C . ALA B 1 8 ? -6.859 -46.281 26.516 1 23.11 8 ALA B C 1
ATOM 4823 O O . ALA B 1 8 ? -6.461 -45.531 25.609 1 23.11 8 ALA B O 1
ATOM 4824 N N . GLN B 1 9 ? -8.164 -46.625 26.469 1 21.42 9 GLN B N 1
ATOM 4825 C CA . GLN B 1 9 ? -8.945 -46.281 25.281 1 21.42 9 GLN B CA 1
ATOM 4826 C C . GLN B 1 9 ? -9.367 -44.812 25.328 1 21.42 9 GLN B C 1
ATOM 4828 O O . GLN B 1 9 ? -9.75 -44.25 24.297 1 21.42 9 GLN B O 1
ATOM 4833 N N . ARG B 1 10 ? -9.586 -44.156 26.531 1 24.25 10 ARG B N 1
ATOM 4834 C CA . ARG B 1 10 ? -10.406 -42.969 26.547 1 24.25 10 ARG B CA 1
ATOM 4835 C C . ARG B 1 10 ? -9.625 -41.781 26 1 24.25 10 ARG B C 1
ATOM 4837 O O . ARG B 1 10 ? -10.188 -40.688 25.797 1 24.25 10 ARG B O 1
ATOM 4844 N N . GLN B 1 11 ? -8.273 -41.812 26.078 1 23.56 11 GLN B N 1
ATOM 4845 C CA . GLN B 1 11 ? -7.605 -40.531 25.875 1 23.56 11 GLN B CA 1
ATOM 4846 C C . GLN B 1 11 ? -7.617 -40.125 24.406 1 23.56 11 GLN B C 1
ATOM 4848 O O . GLN B 1 11 ? -7.168 -39.031 24.062 1 23.56 11 GLN B O 1
ATOM 4853 N N . SER B 1 12 ? -7.902 -41.031 23.438 1 24.14 12 SER B N 1
ATOM 4854 C CA . SER B 1 12 ? -7.621 -40.719 22.031 1 24.14 12 SER B CA 1
ATOM 4855 C C . SER B 1 12 ? -8.664 -39.781 21.453 1 24.14 12 SER B C 1
ATOM 4857 O O . SER B 1 12 ? -8.43 -39.156 20.422 1 24.14 12 SER B O 1
ATOM 4859 N N . GLU B 1 13 ? -9.945 -39.812 21.938 1 25.25 13 GLU B N 1
ATOM 4860 C CA . GLU B 1 13 ? -10.992 -39.156 21.156 1 25.25 13 GLU B CA 1
ATOM 4861 C C . GLU B 1 13 ? -10.961 -37.656 21.344 1 25.25 13 GLU B C 1
ATOM 4863 O O . GLU B 1 13 ? -11.641 -36.906 20.641 1 25.25 13 GLU B O 1
ATOM 4868 N N . ARG B 1 14 ? -10.508 -37.125 22.562 1 27.12 14 ARG B N 1
ATOM 4869 C CA . ARG B 1 14 ? -10.656 -35.688 22.781 1 27.12 14 ARG B CA 1
ATOM 4870 C C . ARG B 1 14 ? -9.742 -34.906 21.844 1 27.12 14 ARG B C 1
ATOM 4872 O O . ARG B 1 14 ? -9.898 -33.688 21.688 1 27.12 14 ARG B O 1
ATOM 4879 N N . ASP B 1 15 ? -8.625 -35.594 21.438 1 26.67 15 ASP B N 1
ATOM 4880 C CA . ASP B 1 15 ? -7.645 -34.75 20.75 1 26.67 15 ASP B CA 1
ATOM 4881 C C . ASP B 1 15 ? -8.125 -34.375 19.359 1 26.67 15 ASP B C 1
ATOM 4883 O O . ASP B 1 15 ? -7.465 -33.594 18.656 1 26.67 15 ASP B O 1
ATOM 4887 N N . ASN B 1 16 ? -9.039 -35.188 18.734 1 26.27 16 ASN B N 1
ATOM 4888 C CA . ASN B 1 16 ? -9.305 -34.938 17.328 1 26.27 16 ASN B CA 1
ATOM 4889 C C . ASN B 1 16 ? -10.172 -33.688 17.141 1 26.27 16 ASN B C 1
ATOM 4891 O O . ASN B 1 16 ? -10.5 -33.312 16.016 1 26.27 16 ASN B O 1
ATOM 4895 N N . SER B 1 17 ? -11.055 -33.406 18.125 1 27.16 17 SER B N 1
ATOM 4896 C CA . SER B 1 17 ? -12.109 -32.438 17.828 1 27.16 17 SER B CA 1
ATOM 4897 C C . SER B 1 17 ? -11.547 -31.016 17.766 1 27.16 17 SER B C 1
ATOM 4899 O O . SER B 1 17 ? -12.148 -30.141 17.125 1 27.16 17 SER B O 1
ATOM 4901 N N . ASP B 1 18 ? -10.492 -30.766 18.594 1 27.17 18 ASP B N 1
ATOM 4902 C CA . ASP B 1 18 ? -10.18 -29.344 18.797 1 27.17 18 ASP B CA 1
ATOM 4903 C C . ASP B 1 18 ? -9.422 -28.766 17.609 1 27.17 18 ASP B C 1
ATOM 4905 O O . ASP B 1 18 ? -9.203 -27.562 17.531 1 27.17 18 ASP B O 1
ATOM 4909 N N . LYS B 1 19 ? -8.75 -29.703 16.812 1 28.09 19 LYS B N 1
ATOM 4910 C CA . LYS B 1 19 ? -7.879 -29.219 15.758 1 28.09 19 LYS B CA 1
ATOM 4911 C C . LYS B 1 19 ? -8.695 -28.641 14.594 1 28.09 19 LYS B C 1
ATOM 4913 O O . LYS B 1 19 ? -8.133 -28.109 13.633 1 28.09 19 LYS B O 1
ATOM 4918 N N . SER B 1 20 ? -9.961 -29.141 14.422 1 25.16 20 SER B N 1
ATOM 4919 C CA . SER B 1 20 ? -10.68 -28.875 13.188 1 25.16 20 SER B CA 1
ATOM 4920 C C . SER B 1 20 ? -11.078 -27.406 13.094 1 25.16 20 SER B C 1
ATOM 4922 O O . SER B 1 20 ? -11.383 -26.906 12.008 1 25.16 20 SER B O 1
ATOM 4924 N N . ARG B 1 21 ? -11.406 -26.656 14.242 1 24.94 21 ARG B N 1
ATOM 4925 C CA . ARG B 1 21 ? -12.133 -25.391 14.094 1 24.94 21 ARG B CA 1
ATOM 4926 C C . ARG B 1 21 ? -11.211 -24.281 13.578 1 24.94 21 ARG B C 1
ATOM 4928 O O . ARG B 1 21 ? -11.664 -23.359 12.898 1 24.94 21 ARG B O 1
ATOM 4935 N N . GLU B 1 22 ? -9.883 -24.344 14.078 1 26.34 22 GLU B N 1
ATOM 4936 C CA . GLU B 1 22 ? -9.125 -23.094 14.016 1 26.34 22 GLU B CA 1
ATOM 4937 C C . GLU B 1 22 ? -8.562 -22.859 12.617 1 26.34 22 GLU B C 1
ATOM 4939 O O . GLU B 1 22 ? -8.422 -21.719 12.18 1 26.34 22 GLU B O 1
ATOM 4944 N N . ARG B 1 23 ? -8.117 -23.859 11.891 1 29.69 23 ARG B N 1
ATOM 4945 C CA . ARG B 1 23 ? -7.508 -23.594 10.586 1 29.69 23 ARG B CA 1
ATOM 4946 C C . ARG B 1 23 ? -8.562 -23.188 9.562 1 29.69 23 ARG B C 1
ATOM 4948 O O . ARG B 1 23 ? -8.227 -22.797 8.438 1 29.69 23 ARG B O 1
ATOM 4955 N N . ALA B 1 24 ? -9.867 -23.406 9.742 1 29.38 24 ALA B N 1
ATOM 4956 C CA . ALA B 1 24 ? -10.992 -23.062 8.883 1 29.38 24 ALA B CA 1
ATOM 4957 C C . ALA B 1 24 ? -11.156 -21.562 8.75 1 29.38 24 ALA B C 1
ATOM 4959 O O . ALA B 1 24 ? -11.734 -21.062 7.781 1 29.38 24 ALA B O 1
ATOM 4960 N N . MET B 1 25 ? -10.648 -20.781 9.711 1 28.17 25 MET B N 1
ATOM 4961 C CA . MET B 1 25 ? -11.016 -19.359 9.711 1 28.17 25 MET B CA 1
ATOM 4962 C C . MET B 1 25 ? -10.188 -18.594 8.688 1 28.17 25 MET B C 1
ATOM 4964 O O . MET B 1 25 ? -10.555 -17.484 8.305 1 28.17 25 MET B O 1
ATOM 4968 N N . LEU B 1 26 ? -8.93 -19.062 8.43 1 30.45 26 LEU B N 1
ATOM 4969 C CA . LEU B 1 26 ? -8.188 -18.219 7.488 1 30.45 26 LEU B CA 1
ATOM 4970 C C . LEU B 1 26 ? -8.828 -18.266 6.102 1 30.45 26 LEU B C 1
ATOM 4972 O O . LEU B 1 26 ? -8.859 -17.266 5.395 1 30.45 26 LEU B O 1
ATOM 4976 N N . ASP B 1 27 ? -9.117 -19.5 5.594 1 31.31 27 ASP B N 1
ATOM 4977 C CA . ASP B 1 27 ? -9.672 -19.703 4.258 1 31.31 27 ASP B CA 1
ATOM 4978 C C . ASP B 1 27 ? -11.172 -19.391 4.234 1 31.31 27 ASP B C 1
ATOM 4980 O O . ASP B 1 27 ? -11.797 -19.406 3.172 1 31.31 27 ASP B O 1
ATOM 4984 N N . GLU B 1 28 ? -11.828 -19.281 5.258 1 28.06 28 GLU B N 1
ATOM 4985 C CA . GLU B 1 28 ? -13.273 -19.078 5.316 1 28.06 28 GLU B CA 1
ATOM 4986 C C . GLU B 1 28 ? -13.633 -17.641 4.938 1 28.06 28 GLU B C 1
ATOM 4988 O O . GLU B 1 28 ? -14.789 -17.359 4.621 1 28.06 28 GLU B O 1
ATOM 4993 N N . ARG B 1 29 ? -12.688 -16.734 5.113 1 34.03 29 ARG B N 1
ATOM 4994 C CA . ARG B 1 29 ? -13.156 -15.367 4.863 1 34.03 29 ARG B CA 1
ATOM 4995 C C . ARG B 1 29 ? -13.375 -15.133 3.373 1 34.03 29 ARG B C 1
ATOM 4997 O O . ARG B 1 29 ? -14.016 -14.148 2.982 1 34.03 29 ARG B O 1
ATOM 5004 N N . LYS B 1 30 ? -12.586 -15.883 2.408 1 32.34 30 LYS B N 1
ATOM 5005 C CA . LYS B 1 30 ? -13.141 -15.766 1.061 1 32.34 30 LYS B CA 1
ATOM 5006 C C . LYS B 1 30 ? -14.516 -16.422 0.975 1 32.34 30 LYS B C 1
ATOM 5008 O O . LYS B 1 30 ? -15.234 -16.234 -0.011 1 32.34 30 LYS B O 1
ATOM 5013 N N . MET B 1 31 ? -14.875 -17.453 1.935 1 27.77 31 MET B N 1
ATOM 5014 C CA . MET B 1 31 ? -16.078 -18.25 1.786 1 27.77 31 MET B CA 1
ATOM 5015 C C . MET B 1 31 ? -17.266 -17.594 2.463 1 27.77 31 MET B C 1
ATOM 5017 O O . MET B 1 31 ? -18.422 -17.859 2.119 1 27.77 31 MET B O 1
ATOM 5021 N N . SER B 1 32 ? -17.188 -17.188 3.787 1 26.58 32 SER B N 1
ATOM 5022 C CA . SER B 1 32 ? -18.391 -17.219 4.613 1 26.58 32 SER B CA 1
ATOM 5023 C C . SER B 1 32 ? -19.297 -16.031 4.312 1 26.58 32 SER B C 1
ATOM 5025 O O . SER B 1 32 ? -20.281 -15.797 5.023 1 26.58 32 SER B O 1
ATOM 5027 N N . ASN B 1 33 ? -18.891 -15.055 3.744 1 25.31 33 ASN B N 1
ATOM 5028 C CA . ASN B 1 33 ? -20.031 -14.172 3.914 1 25.31 33 ASN B CA 1
ATOM 5029 C C . ASN B 1 33 ? -21.281 -14.734 3.238 1 25.31 33 ASN B C 1
ATOM 5031 O O . ASN B 1 33 ? -21.484 -14.539 2.039 1 25.31 33 ASN B O 1
ATOM 5035 N N . PRO B 1 34 ? -21.734 -15.969 3.662 1 25.09 34 PRO B N 1
ATOM 5036 C CA . PRO B 1 34 ? -22.969 -16.422 3.012 1 25.09 34 PRO B CA 1
ATOM 5037 C C . PRO B 1 34 ? -24.125 -15.438 3.188 1 25.09 34 PRO B C 1
ATOM 5039 O O . PRO B 1 34 ? -25.281 -15.82 3.07 1 25.09 34 PRO B O 1
ATOM 5042 N N . GLN B 1 35 ? -23.953 -14.258 3.65 1 22.12 35 GLN B N 1
ATOM 5043 C CA . GLN B 1 35 ? -25.312 -13.711 3.691 1 22.12 35 GLN B CA 1
ATOM 5044 C C . GLN B 1 35 ? -26.047 -13.969 2.377 1 22.12 35 GLN B C 1
ATOM 5046 O O . GLN B 1 35 ? -25.578 -13.562 1.311 1 22.12 35 GLN B O 1
ATOM 5051 N N . ARG B 1 36 ? -26.75 -15.07 2.285 1 20.59 36 ARG B N 1
ATOM 5052 C CA . ARG B 1 36 ? -27.719 -15.461 1.271 1 20.59 36 ARG B CA 1
ATOM 5053 C C . ARG B 1 36 ? -28.547 -14.266 0.827 1 20.59 36 ARG B C 1
ATOM 5055 O O . ARG B 1 36 ? -29.422 -13.789 1.571 1 20.59 36 ARG B O 1
ATOM 5062 N N . VAL B 1 37 ? -28.031 -13.227 0.376 1 20.53 37 VAL B N 1
ATOM 5063 C CA . VAL B 1 37 ? -29 -12.352 -0.267 1 20.53 37 VAL B CA 1
ATOM 5064 C C . VAL B 1 37 ? -29.906 -13.18 -1.183 1 20.53 37 VAL B C 1
ATOM 5066 O O . VAL B 1 37 ? -29.438 -13.797 -2.135 1 20.53 37 VAL B O 1
ATOM 5069 N N . MET B 1 38 ? -30.906 -13.898 -0.611 1 20.25 38 MET B N 1
ATOM 5070 C CA . MET B 1 38 ? -31.969 -14.523 -1.394 1 20.25 38 MET B CA 1
ATOM 5071 C C . MET B 1 38 ? -32.438 -13.594 -2.504 1 20.25 38 MET B C 1
ATOM 5073 O O . MET B 1 38 ? -33.094 -12.586 -2.236 1 20.25 38 MET B O 1
ATOM 5077 N N . ILE B 1 39 ? -31.562 -13.219 -3.342 1 19.94 39 ILE B N 1
ATOM 5078 C CA . ILE B 1 39 ? -32.094 -12.508 -4.488 1 19.94 39 ILE B CA 1
ATOM 5079 C C . ILE B 1 39 ? -33.312 -13.258 -5.035 1 19.94 39 ILE B C 1
ATOM 5081 O O . ILE B 1 39 ? -33.188 -14.398 -5.484 1 19.94 39 ILE B O 1
ATOM 5085 N N . GLU B 1 40 ? -34.5 -13.086 -4.32 1 18.83 40 GLU B N 1
ATOM 5086 C CA . GLU B 1 40 ? -35.75 -13.586 -4.816 1 18.83 40 GLU B CA 1
ATOM 5087 C C . GLU B 1 40 ? -35.969 -13.242 -6.289 1 18.83 40 GLU B C 1
ATOM 5089 O O . GLU B 1 40 ? -35.969 -12.062 -6.66 1 18.83 40 GLU B O 1
ATOM 5094 N N . PHE B 1 41 ? -35.312 -14.016 -7.105 1 19.34 41 PHE B N 1
ATOM 5095 C CA . PHE B 1 41 ? -35.562 -13.961 -8.547 1 19.34 41 PHE B CA 1
ATOM 5096 C C . PHE B 1 41 ? -37.031 -14.016 -8.859 1 19.34 41 PHE B C 1
ATOM 5098 O O . PHE B 1 41 ? -37.719 -15 -8.547 1 19.34 41 PHE B O 1
ATOM 5105 N N . ASP B 1 42 ? -37.75 -12.859 -8.562 1 18.72 42 ASP B N 1
ATOM 5106 C CA . ASP B 1 42 ? -39.156 -12.836 -8.93 1 18.72 42 ASP B CA 1
ATOM 5107 C C . ASP B 1 42 ? -39.375 -13.391 -10.336 1 18.72 42 ASP B C 1
ATOM 5109 O O . ASP B 1 42 ? -38.719 -12.953 -11.289 1 18.72 42 ASP B O 1
ATOM 5113 N N . LEU B 1 43 ? -39.781 -14.617 -10.352 1 18.44 43 LEU B N 1
ATOM 5114 C CA . LEU B 1 43 ? -40.188 -15.406 -11.508 1 18.44 43 LEU B CA 1
ATOM 5115 C C . LEU B 1 43 ? -41.219 -14.641 -12.352 1 18.44 43 LEU B C 1
ATOM 5117 O O . LEU B 1 43 ? -42.25 -14.242 -11.844 1 18.44 43 LEU B O 1
ATOM 5121 N N . PRO B 1 44 ? -40.781 -13.727 -13.227 1 19.14 44 PRO B N 1
ATOM 5122 C CA . PRO B 1 44 ? -41.781 -12.992 -13.961 1 19.14 44 PRO B CA 1
ATOM 5123 C C . PRO B 1 44 ? -42.844 -13.906 -14.578 1 19.14 44 PRO B C 1
ATOM 5125 O O . PRO B 1 44 ? -42.562 -15.062 -14.891 1 19.14 44 PRO B O 1
ATOM 5128 N N . PRO B 1 45 ? -44.094 -13.648 -14.25 1 16.53 45 PRO B N 1
ATOM 5129 C CA . PRO B 1 45 ? -45.219 -14.516 -14.562 1 16.53 45 PRO B CA 1
ATOM 5130 C C . PRO B 1 45 ? -45.281 -14.914 -16.031 1 16.53 45 PRO B C 1
ATOM 5132 O O . PRO B 1 45 ? -44.531 -14.375 -16.859 1 16.53 45 PRO B O 1
ATOM 5135 N N . LYS B 1 46 ? -46.625 -15.156 -16.344 1 15.29 46 LYS B N 1
ATOM 5136 C CA . LYS B 1 46 ? -47.438 -15.984 -17.234 1 15.29 46 LYS B CA 1
ATOM 5137 C C . LYS B 1 46 ? -47.344 -15.508 -18.672 1 15.29 46 LYS B C 1
ATOM 5139 O O . LYS B 1 46 ? -47.125 -14.328 -18.938 1 15.29 46 LYS B O 1
ATOM 5144 N N . THR B 1 47 ? -47.375 -16.516 -19.641 1 16.55 47 THR B N 1
ATOM 5145 C CA . THR B 1 47 ? -47.25 -16.797 -21.078 1 16.55 47 THR B CA 1
ATOM 5146 C C . THR B 1 47 ? -48.406 -16.156 -21.844 1 16.55 47 THR B C 1
ATOM 5148 O O . THR B 1 47 ? -49.438 -16.812 -22.078 1 16.55 47 THR B O 1
ATOM 5151 N N . LYS B 1 48 ? -48.812 -14.883 -21.656 1 15.62 48 LYS B N 1
ATOM 5152 C CA . LYS B 1 48 ? -50.094 -14.719 -22.344 1 15.62 48 LYS B CA 1
ATOM 5153 C C . LYS B 1 48 ? -50.031 -15.305 -23.75 1 15.62 48 LYS B C 1
ATOM 5155 O O . LYS B 1 48 ? -49 -15.273 -24.406 1 15.62 48 LYS B O 1
ATOM 5160 N N . THR B 1 49 ? -51.219 -15.906 -24.219 1 15.38 49 THR B N 1
ATOM 5161 C CA . THR B 1 49 ? -51.719 -16.781 -25.266 1 15.38 49 THR B CA 1
ATOM 5162 C C . THR B 1 49 ? -51.594 -16.109 -26.641 1 15.38 49 THR B C 1
ATOM 5164 O O . THR B 1 49 ? -51.094 -16.719 -27.594 1 15.38 49 THR B O 1
ATOM 5167 N N . ILE B 1 50 ? -52.469 -15.094 -27.016 1 15.34 50 ILE B N 1
ATOM 5168 C CA . ILE B 1 50 ? -53.438 -15.531 -28 1 15.34 50 ILE B CA 1
ATOM 5169 C C . ILE B 1 50 ? -52.812 -15.531 -29.391 1 15.34 50 ILE B C 1
ATOM 5171 O O . ILE B 1 50 ? -51.75 -14.938 -29.594 1 15.34 50 ILE B O 1
ATOM 5175 N N . HIS B 1 51 ? -53.719 -15.031 -30.391 1 15.16 51 HIS B N 1
ATOM 5176 C CA . HIS B 1 51 ? -54.406 -15.438 -31.609 1 15.16 51 HIS B CA 1
ATOM 5177 C C . HIS B 1 51 ? -53.625 -15.062 -32.844 1 15.16 51 HIS B C 1
ATOM 5179 O O . HIS B 1 51 ? -52.75 -14.211 -32.812 1 15.16 51 HIS B O 1
ATOM 5185 N N . GLY B 1 52 ? -54.125 -15.688 -34.062 1 14.8 52 GLY B N 1
ATOM 5186 C CA . GLY B 1 52 ? -53.812 -16.203 -35.375 1 14.8 52 GLY B CA 1
ATOM 5187 C C . GLY B 1 52 ? -53.562 -15.117 -36.406 1 14.8 52 GLY B C 1
ATOM 5188 O O . GLY B 1 52 ? -52.781 -15.297 -37.344 1 14.8 52 GLY B O 1
ATOM 5189 N N . SER B 1 53 ? -54.406 -13.93 -36.438 1 14.65 53 SER B N 1
ATOM 5190 C CA . SER B 1 53 ? -55.125 -13.828 -37.719 1 14.65 53 SER B CA 1
ATOM 5191 C C . SER B 1 53 ? -54.156 -13.5 -38.844 1 14.65 53 SER B C 1
ATOM 5193 O O . SER B 1 53 ? -53.031 -13.031 -38.625 1 14.65 53 SER B O 1
ATOM 5195 N N . HIS B 1 54 ? -54.844 -13.484 -40.094 1 14.52 54 HIS B N 1
ATOM 5196 C CA . HIS B 1 54 ? -54.75 -13.844 -41.531 1 14.52 54 HIS B CA 1
ATOM 5197 C C . HIS B 1 54 ? -54 -12.781 -42.312 1 14.52 54 HIS B C 1
ATOM 5199 O O . HIS B 1 54 ? -53.094 -13.109 -43.094 1 14.52 54 HIS B O 1
ATOM 5205 N N . ASN B 1 55 ? -54.656 -11.492 -42.438 1 13.85 55 ASN B N 1
ATOM 5206 C CA . ASN B 1 55 ? -55.156 -11.211 -43.781 1 13.85 55 ASN B CA 1
ATOM 5207 C C . ASN B 1 55 ? -54.031 -10.812 -44.75 1 13.85 55 ASN B C 1
ATOM 5209 O O . ASN B 1 55 ? -52.938 -10.469 -44.312 1 13.85 55 ASN B O 1
ATOM 5213 N N . THR B 1 56 ? -54.531 -10 -45.781 1 14.32 56 THR B N 1
ATOM 5214 C CA . THR B 1 56 ? -54.719 -9.977 -47.219 1 14.32 56 THR B CA 1
ATOM 5215 C C . THR B 1 56 ? -53.562 -9.227 -47.906 1 14.32 56 THR B C 1
ATOM 5217 O O . THR B 1 56 ? -52.938 -9.75 -48.812 1 14.32 56 THR B O 1
ATOM 5220 N N . THR B 1 57 ? -53.969 -8.023 -48.406 1 13.89 57 THR B N 1
ATOM 5221 C CA . THR B 1 57 ? -54.125 -7.75 -49.844 1 13.89 57 THR B CA 1
ATOM 5222 C C . THR B 1 57 ? -52.844 -7.18 -50.438 1 13.89 57 THR B C 1
ATOM 5224 O O . THR B 1 57 ? -51.938 -6.793 -49.719 1 13.89 57 THR B O 1
ATOM 5227 N N . MET B 1 58 ? -53.094 -6.141 -51.344 1 13.71 58 MET B N 1
ATOM 5228 C CA . MET B 1 58 ? -53.062 -5.984 -52.781 1 13.71 58 MET B CA 1
ATOM 5229 C C . MET B 1 58 ? -51.781 -5.227 -53.219 1 13.71 58 MET B C 1
ATOM 5231 O O . MET B 1 58 ? -51.062 -5.684 -54.062 1 13.71 58 MET B O 1
ATOM 5235 N N . GLY B 1 59 ? -51.906 -3.846 -53.156 1 13.48 59 GLY B N 1
ATOM 5236 C CA . GLY B 1 59 ? -52.031 -3.164 -54.438 1 13.48 59 GLY B CA 1
ATOM 5237 C C . GLY B 1 59 ? -50.719 -2.855 -55.094 1 13.48 59 GLY B C 1
ATOM 5238 O O . GLY B 1 59 ? -49.656 -2.947 -54.469 1 13.48 59 GLY B O 1
ATOM 5239 N N . GLU B 1 60 ? -50.781 -1.942 -56.094 1 13.89 60 GLU B N 1
ATOM 5240 C CA . GLU B 1 60 ? -50.562 -1.729 -57.531 1 13.89 60 GLU B CA 1
ATOM 5241 C C . GLU B 1 60 ? -49.188 -1.066 -57.781 1 13.89 60 GLU B C 1
ATOM 5243 O O . GLU B 1 60 ? -48.375 -1.613 -58.5 1 13.89 60 GLU B O 1
ATOM 5248 N N . GLY B 1 61 ? -49.281 0.287 -58 1 13.39 61 GLY B N 1
ATOM 5249 C CA . GLY B 1 61 ? -49.156 0.868 -59.312 1 13.39 61 GLY B CA 1
ATOM 5250 C C . GLY B 1 61 ? -47.719 1.219 -59.688 1 13.39 61 GLY B C 1
ATOM 5251 O O . GLY B 1 61 ? -46.844 1.126 -58.844 1 13.39 61 GLY B O 1
ATOM 5252 N N . PHE B 1 62 ? -47.594 2.424 -60.312 1 13.55 62 PHE B N 1
ATOM 5253 C CA . PHE B 1 62 ? -47.281 2.875 -61.656 1 13.55 62 PHE B CA 1
ATOM 5254 C C . PHE B 1 62 ? -45.812 3.283 -61.75 1 13.55 62 PHE B C 1
ATOM 5256 O O . PHE B 1 62 ? -45.125 3.389 -60.75 1 13.55 62 PHE B O 1
ATOM 5263 N N . ASN B 1 63 ? -45.625 4.516 -62.25 1 13.05 63 ASN B N 1
ATOM 5264 C CA . ASN B 1 63 ? -45.25 4.934 -63.594 1 13.05 63 ASN B CA 1
ATOM 5265 C C . ASN B 1 63 ? -43.781 5.348 -63.656 1 13.05 63 ASN B C 1
ATOM 5267 O O . ASN B 1 63 ? -43.031 4.852 -64.5 1 13.05 63 ASN B O 1
ATOM 5271 N N . GLY B 1 64 ? -43.562 6.664 -63.438 1 13.3 64 GLY B N 1
ATOM 5272 C CA . GLY B 1 64 ? -43.188 7.5 -64.562 1 13.3 64 GLY B CA 1
ATOM 5273 C C . GLY B 1 64 ? -41.719 7.527 -64.875 1 13.3 64 GLY B C 1
ATOM 5274 O O . GLY B 1 64 ? -40.906 7.117 -64 1 13.3 64 GLY B O 1
ATOM 5275 N N . ALA B 1 65 ? -41.281 8.477 -65.75 1 13.38 65 ALA B N 1
ATOM 5276 C CA . ALA B 1 65 ? -40.656 8.727 -67.062 1 13.38 65 ALA B CA 1
ATOM 5277 C C . ALA B 1 65 ? -39.188 9.094 -66.938 1 13.38 65 ALA B C 1
ATOM 5279 O O . ALA B 1 65 ? -38.344 8.523 -67.625 1 13.38 65 ALA B O 1
ATOM 5280 N N . GLN B 1 66 ? -38.875 10.367 -66.375 1 13.19 66 GLN B N 1
ATOM 5281 C CA . GLN B 1 66 ? -38.344 11.266 -67.375 1 13.19 66 GLN B CA 1
ATOM 5282 C C . GLN B 1 66 ? -36.875 10.984 -67.625 1 13.19 66 GLN B C 1
ATOM 5284 O O . GLN B 1 66 ? -36.156 10.469 -66.75 1 13.19 66 GLN B O 1
ATOM 5289 N N . ARG B 1 67 ? -36.281 11.688 -68.75 1 13.05 67 ARG B N 1
ATOM 5290 C CA . ARG B 1 67 ? -35.531 11.727 -70 1 13.05 67 ARG B CA 1
ATOM 5291 C C . ARG B 1 67 ? -34.062 11.961 -69.75 1 13.05 67 ARG B C 1
ATOM 5293 O O . ARG B 1 67 ? -33.219 11.219 -70.25 1 13.05 67 ARG B O 1
ATOM 5300 N N . GLN B 1 68 ? -33.656 13.305 -69.625 1 13.04 68 GLN B N 1
ATOM 5301 C CA . GLN B 1 68 ? -32.969 13.906 -70.75 1 13.04 68 GLN B CA 1
ATOM 5302 C C . GLN B 1 68 ? -31.484 13.617 -70.75 1 13.04 68 GLN B C 1
ATOM 5304 O O . GLN B 1 68 ? -30.922 13.266 -69.688 1 13.04 68 GLN B O 1
ATOM 5309 N N . ARG B 1 69 ? -30.75 14.5 -71.5 1 13.44 69 ARG B N 1
ATOM 5310 C CA . ARG B 1 69 ? -29.922 14.594 -72.688 1 13.44 69 ARG B CA 1
ATOM 5311 C C . ARG B 1 69 ? -28.438 14.586 -72.375 1 13.44 69 ARG B C 1
ATOM 5313 O O . ARG B 1 69 ? -28.031 14.016 -71.312 1 13.44 69 ARG B O 1
ATOM 5320 N N . ASP B 1 70 ? -27.75 15.766 -72.688 1 12.77 70 ASP B N 1
ATOM 5321 C CA . ASP B 1 70 ? -26.875 16 -73.812 1 12.77 70 ASP B CA 1
ATOM 5322 C C . ASP B 1 70 ? -25.406 15.875 -73.438 1 12.77 70 ASP B C 1
ATOM 5324 O O . ASP B 1 70 ? -24.641 15.164 -74.062 1 12.77 70 ASP B O 1
ATOM 5328 N N . LYS B 1 71 ? -24.812 17.125 -73 1 13.71 71 LYS B N 1
ATOM 5329 C CA . LYS B 1 71 ? -23.922 17.828 -73.938 1 13.71 71 LYS B CA 1
ATOM 5330 C C . LYS B 1 71 ? -22.516 17.234 -73.875 1 13.71 71 LYS B C 1
ATOM 5332 O O . LYS B 1 71 ? -22.156 16.578 -72.875 1 13.71 71 LYS B O 1
ATOM 5337 N N . THR B 1 72 ? -21.438 18.188 -73.938 1 13.79 72 THR B N 1
ATOM 5338 C CA . THR B 1 72 ? -20.484 18.609 -74.938 1 13.79 72 THR B CA 1
ATOM 5339 C C . THR B 1 72 ? -19.109 18.016 -74.688 1 13.79 72 THR B C 1
ATOM 5341 O O . THR B 1 72 ? -18.828 17.562 -73.562 1 13.79 72 THR B O 1
ATOM 5344 N N . GLN B 1 73 ? -18.016 18.953 -74.875 1 13.25 73 GLN B N 1
ATOM 5345 C CA . GLN B 1 73 ? -17.016 19.125 -75.938 1 13.25 73 GLN B CA 1
ATOM 5346 C C . GLN B 1 73 ? -15.664 18.547 -75.5 1 13.25 73 GLN B C 1
ATOM 5348 O O . GLN B 1 73 ? -15.484 18.203 -74.312 1 13.25 73 GLN B O 1
ATOM 5353 N N . THR B 1 74 ? -14.578 19.5 -75.5 1 13.37 74 THR B N 1
ATOM 5354 C CA . THR B 1 74 ? -13.516 19.594 -76.5 1 13.37 74 THR B CA 1
ATOM 5355 C C . THR B 1 74 ? -12.219 19 -76 1 13.37 74 THR B C 1
ATOM 5357 O O . THR B 1 74 ? -11.594 18.172 -76.688 1 13.37 74 THR B O 1
ATOM 5360 N N . LYS B 1 75 ? -11.297 19.938 -75.312 1 14.34 75 LYS B N 1
ATOM 5361 C CA . LYS B 1 75 ? -10.141 20.438 -76.062 1 14.34 75 LYS B CA 1
ATOM 5362 C C . LYS B 1 75 ? -8.977 19.453 -76 1 14.34 75 LYS B C 1
ATOM 5364 O O . LYS B 1 75 ? -8.898 18.625 -75.062 1 14.34 75 LYS B O 1
ATOM 5369 N N . ARG B 1 76 ? -7.672 20.016 -76.125 1 13.95 76 ARG B N 1
ATOM 5370 C CA . ARG B 1 76 ? -6.613 20.062 -77.125 1 13.95 76 ARG B CA 1
ATOM 5371 C C . ARG B 1 76 ? -5.453 19.156 -76.75 1 13.95 76 ARG B C 1
ATOM 5373 O O . ARG B 1 76 ? -5.406 18.641 -75.625 1 13.95 76 ARG B O 1
ATOM 5380 N N . GLU B 1 77 ? -4.113 19.781 -76.688 1 13.52 77 GLU B N 1
ATOM 5381 C CA . GLU B 1 77 ? -3.043 19.734 -77.688 1 13.52 77 GLU B CA 1
ATOM 5382 C C . GLU B 1 77 ? -1.936 18.781 -77.25 1 13.52 77 GLU B C 1
ATOM 5384 O O . GLU B 1 77 ? -1.567 17.875 -78 1 13.52 77 GLU B O 1
ATOM 5389 N N . ASN B 1 78 ? -0.66 19.406 -76.938 1 13.7 78 ASN B N 1
ATOM 5390 C CA . ASN B 1 78 ? 0.464 19.484 -77.875 1 13.7 78 ASN B CA 1
ATOM 5391 C C . ASN B 1 78 ? 1.522 18.438 -77.562 1 13.7 78 ASN B C 1
ATOM 5393 O O . ASN B 1 78 ? 1.945 17.688 -78.438 1 13.7 78 ASN B O 1
ATOM 5397 N N . GLU B 1 79 ? 2.693 18.797 -76.688 1 14.77 79 GLU B N 1
ATOM 5398 C CA . GLU B 1 79 ? 3.975 19.062 -77.312 1 14.77 79 GLU B CA 1
ATOM 5399 C C . GLU B 1 79 ? 4.844 17.812 -77.375 1 14.77 79 GLU B C 1
ATOM 5401 O O . GLU B 1 79 ? 4.73 16.938 -76.562 1 14.77 79 GLU B O 1
ATOM 5406 N N . ARG B 1 80 ? 5.75 17.781 -78.438 1 14.89 80 ARG B N 1
ATOM 5407 C CA . ARG B 1 80 ? 6.453 16.938 -79.375 1 14.89 80 ARG B CA 1
ATOM 5408 C C . ARG B 1 80 ? 7.668 16.281 -78.75 1 14.89 80 ARG B C 1
ATOM 5410 O O . ARG B 1 80 ? 7.852 15.062 -78.875 1 14.89 80 ARG B O 1
ATOM 5417 N N . PRO B 1 81 ? 8.867 17.078 -78.625 1 14.29 81 PRO B N 1
ATOM 5418 C CA . PRO B 1 81 ? 9.852 16.734 -79.625 1 14.29 81 PRO B CA 1
ATOM 5419 C C . PRO B 1 81 ? 10.773 15.594 -79.25 1 14.29 81 PRO B C 1
ATOM 5421 O O . PRO B 1 81 ? 10.977 14.648 -80 1 14.29 81 PRO B O 1
ATOM 5424 N N . LYS B 1 82 ? 12.008 15.992 -78.562 1 15.23 82 LYS B N 1
ATOM 5425 C CA . LYS B 1 82 ? 13.266 16.156 -79.25 1 15.23 82 LYS B CA 1
ATOM 5426 C C . LYS B 1 82 ? 14.055 14.859 -79.312 1 15.23 82 LYS B C 1
ATOM 5428 O O . LYS B 1 82 ? 13.883 14 -78.438 1 15.23 82 LYS B O 1
ATOM 5433 N N . GLU B 1 83 ? 15.461 14.875 -79.5 1 14.42 83 GLU B N 1
ATOM 5434 C CA . GLU B 1 83 ? 16.406 14.453 -80.562 1 14.42 83 GLU B CA 1
ATOM 5435 C C . GLU B 1 83 ? 17.234 13.266 -80.062 1 14.42 83 GLU B C 1
ATOM 5437 O O . GLU B 1 83 ? 17.547 12.367 -80.875 1 14.42 83 GLU B O 1
ATOM 5442 N N . SER B 1 84 ? 17.844 13.172 -78.875 1 14.84 84 SER B N 1
ATOM 5443 C CA . SER B 1 84 ? 19.281 13.109 -79.062 1 14.84 84 SER B CA 1
ATOM 5444 C C . SER B 1 84 ? 19.703 11.719 -79.562 1 14.84 84 SER B C 1
ATOM 5446 O O . SER B 1 84 ? 19.031 10.727 -79.25 1 14.84 84 SER B O 1
ATOM 5448 N N . ASP B 1 85 ? 20.953 11.539 -80 1 14.72 85 ASP B N 1
ATOM 5449 C CA . ASP B 1 85 ? 21.75 11 -81.062 1 14.72 85 ASP B CA 1
ATOM 5450 C C . ASP B 1 85 ? 22.094 9.531 -80.812 1 14.72 85 ASP B C 1
ATOM 5452 O O . ASP B 1 85 ? 21.969 9.039 -79.688 1 14.72 85 ASP B O 1
ATOM 5456 N N . ASP B 1 86 ? 23.312 9.086 -81.312 1 14.23 86 ASP B N 1
ATOM 5457 C CA . ASP B 1 86 ? 23.688 8.188 -82.375 1 14.23 86 ASP B CA 1
ATOM 5458 C C . ASP B 1 86 ? 24.094 6.816 -81.875 1 14.23 86 ASP B C 1
ATOM 5460 O O . ASP B 1 86 ? 23.625 5.789 -82.312 1 14.23 86 ASP B O 1
ATOM 5464 N N . LYS B 1 87 ? 25.438 6.715 -81.375 1 15.3 87 LYS B N 1
ATOM 5465 C CA . LYS B 1 87 ? 26.281 5.898 -82.25 1 15.3 87 LYS B CA 1
ATOM 5466 C C . LYS B 1 87 ? 26.109 4.414 -81.938 1 15.3 87 LYS B C 1
ATOM 5468 O O . LYS B 1 87 ? 25.688 4.035 -80.875 1 15.3 87 LYS B O 1
ATOM 5473 N N . LYS B 1 88 ? 27.297 3.604 -82.188 1 14.26 88 LYS B N 1
ATOM 5474 C CA . LYS B 1 88 ? 27.781 2.467 -82.938 1 14.26 88 LYS B CA 1
ATOM 5475 C C . LYS B 1 88 ? 27.891 1.216 -82.062 1 14.26 88 LYS B C 1
ATOM 5477 O O . LYS B 1 88 ? 28.688 1.165 -81.125 1 14.26 88 LYS B O 1
ATOM 5482 N N . SER B 1 89 ? 26.844 0.518 -81.75 1 14.73 89 SER B N 1
ATOM 5483 C CA . SER B 1 89 ? 26.703 -0.743 -81.062 1 14.73 89 SER B CA 1
ATOM 5484 C C . SER B 1 89 ? 27.281 -1.906 -81.812 1 14.73 89 SER B C 1
ATOM 5486 O O . SER B 1 89 ? 26.562 -2.83 -82.188 1 14.73 89 SER B O 1
ATOM 5488 N N . THR B 1 90 ? 28.531 -1.837 -82.188 1 15.62 90 THR B N 1
ATOM 5489 C CA . THR B 1 90 ? 28.812 -2.893 -83.188 1 15.62 90 THR B CA 1
ATOM 5490 C C . THR B 1 90 ? 28.5 -4.266 -82.562 1 15.62 90 THR B C 1
ATOM 5492 O O . THR B 1 90 ? 28.625 -4.461 -81.375 1 15.62 90 THR B O 1
ATOM 5495 N N . PHE B 1 91 ? 28.031 -5.344 -83.438 1 15.23 91 PHE B N 1
ATOM 5496 C CA . PHE B 1 91 ? 27.188 -6.531 -83.5 1 15.23 91 PHE B CA 1
ATOM 5497 C C . PHE B 1 91 ? 27.984 -7.777 -83.125 1 15.23 91 PHE B C 1
ATOM 5499 O O . PHE B 1 91 ? 27.453 -8.68 -82.438 1 15.23 91 PHE B O 1
ATOM 5506 N N . ASP B 1 92 ? 29.266 -8.055 -83.438 1 16.61 92 ASP B N 1
ATOM 5507 C CA . ASP B 1 92 ? 29.312 -9.281 -84.25 1 16.61 92 ASP B CA 1
ATOM 5508 C C . ASP B 1 92 ? 29.125 -10.508 -83.375 1 16.61 92 ASP B C 1
ATOM 5510 O O . ASP B 1 92 ? 29.469 -10.484 -82.188 1 16.61 92 ASP B O 1
ATOM 5514 N N . THR B 1 93 ? 28.594 -11.82 -83.875 1 17.05 93 THR B N 1
ATOM 5515 C CA . THR B 1 93 ? 27.734 -12.992 -83.812 1 17.05 93 THR B CA 1
ATOM 5516 C C . THR B 1 93 ? 28.516 -14.211 -83.312 1 17.05 93 THR B C 1
ATOM 5518 O O . THR B 1 93 ? 27.938 -15.234 -83 1 17.05 93 THR B O 1
ATOM 5521 N N . LEU B 1 94 ? 29.828 -14.32 -83.125 1 18.69 94 LEU B N 1
ATOM 5522 C CA . LEU B 1 94 ? 30.25 -15.633 -83.625 1 18.69 94 LEU B CA 1
ATOM 5523 C C . LEU B 1 94 ? 29.781 -16.719 -82.625 1 18.69 94 LEU B C 1
ATOM 5525 O O . LEU B 1 94 ? 30.109 -16.688 -81.438 1 18.69 94 LEU B O 1
ATOM 5529 N N . ILE B 1 95 ? 28.672 -17.516 -82.875 1 19.5 95 ILE B N 1
ATOM 5530 C CA . ILE B 1 95 ? 27.812 -18.453 -82.188 1 19.5 95 ILE B CA 1
ATOM 5531 C C . ILE B 1 95 ? 28.484 -19.828 -82.125 1 19.5 95 ILE B C 1
ATOM 5533 O O . ILE B 1 95 ? 28.562 -20.531 -83.125 1 19.5 95 ILE B O 1
ATOM 5537 N N . ASN B 1 96 ? 29.656 -20.016 -81.688 1 21.58 96 ASN B N 1
ATOM 5538 C CA . ASN B 1 96 ? 30.156 -21.375 -81.812 1 21.58 96 ASN B CA 1
ATOM 5539 C C . ASN B 1 96 ? 29.344 -22.375 -81 1 21.58 96 ASN B C 1
ATOM 5541 O O . ASN B 1 96 ? 28.938 -22.078 -79.875 1 21.58 96 ASN B O 1
ATOM 5545 N N . PRO B 1 97 ? 28.719 -23.531 -81.625 1 22.19 97 PRO B N 1
ATOM 5546 C CA . PRO B 1 97 ? 27.672 -24.547 -81.438 1 22.19 97 PRO B CA 1
ATOM 5547 C C . PRO B 1 97 ? 27.984 -25.531 -80.312 1 22.19 97 PRO B C 1
ATOM 5549 O O . PRO B 1 97 ? 27.156 -26.391 -80 1 22.19 97 PRO B O 1
ATOM 5552 N N . VAL B 1 98 ? 29.125 -25.672 -79.75 1 24.98 98 VAL B N 1
ATOM 5553 C CA . VAL B 1 98 ? 29.531 -27 -79.312 1 24.98 98 VAL B CA 1
ATOM 5554 C C . VAL B 1 98 ? 28.812 -27.344 -78 1 24.98 98 VAL B C 1
ATOM 5556 O O . VAL B 1 98 ? 28.812 -28.5 -77.562 1 24.98 98 VAL B O 1
ATOM 5559 N N . GLY B 1 99 ? 28.281 -26.422 -77.188 1 22.48 99 GLY B N 1
ATOM 5560 C CA . GLY B 1 99 ? 28.281 -26.672 -75.75 1 22.48 99 GLY B CA 1
ATOM 5561 C C . GLY B 1 99 ? 27.047 -27.422 -75.25 1 22.48 99 GLY B C 1
ATOM 5562 O O . GLY B 1 99 ? 26.781 -27.5 -74.062 1 22.48 99 GLY B O 1
ATOM 5563 N N . SER B 1 100 ? 26.141 -27.984 -76.125 1 27.02 100 SER B N 1
ATOM 5564 C CA . SER B 1 100 ? 24.781 -28.172 -75.625 1 27.02 100 SER B CA 1
ATOM 5565 C C . SER B 1 100 ? 24.656 -29.438 -74.812 1 27.02 100 SER B C 1
ATOM 5567 O O . SER B 1 100 ? 23.688 -29.594 -74.062 1 27.02 100 SER B O 1
ATOM 5569 N N . HIS B 1 101 ? 25.391 -30.484 -75.125 1 31.48 101 HIS B N 1
ATOM 5570 C CA . HIS B 1 101 ? 24.844 -31.781 -74.688 1 31.48 101 HIS B CA 1
ATOM 5571 C C . HIS B 1 101 ? 25.031 -32 -73.188 1 31.48 101 HIS B C 1
ATOM 5573 O O . HIS B 1 101 ? 24.344 -32.875 -72.625 1 31.48 101 HIS B O 1
ATOM 5579 N N . ILE B 1 102 ? 26.078 -31.5 -72.562 1 32.31 102 ILE B N 1
ATOM 5580 C CA . ILE B 1 102 ? 26.453 -31.922 -71.188 1 32.31 102 ILE B CA 1
ATOM 5581 C C . ILE B 1 102 ? 25.484 -31.312 -70.188 1 32.31 102 ILE B C 1
ATOM 5583 O O . ILE B 1 102 ? 25.484 -31.719 -69 1 32.31 102 ILE B O 1
ATOM 5587 N N . ILE B 1 103 ? 24.625 -30.344 -70.625 1 34.53 103 ILE B N 1
ATOM 5588 C CA . ILE B 1 103 ? 23.859 -29.578 -69.625 1 34.53 103 ILE B CA 1
ATOM 5589 C C . ILE B 1 103 ? 22.625 -30.375 -69.25 1 34.53 103 ILE B C 1
ATOM 5591 O O . ILE B 1 103 ? 22.125 -30.234 -68.125 1 34.53 103 ILE B O 1
ATOM 5595 N N . LEU B 1 104 ? 22.125 -31.297 -70.125 1 37.44 104 LEU B N 1
ATOM 5596 C CA . LEU B 1 104 ? 20.812 -31.875 -69.812 1 37.44 104 LEU B CA 1
ATOM 5597 C C . LEU B 1 104 ? 20.922 -32.906 -68.688 1 37.44 104 LEU B C 1
ATOM 5599 O O . LEU B 1 104 ? 20.016 -33.062 -67.875 1 37.44 104 LEU B O 1
ATOM 5603 N N . GLN B 1 105 ? 22.016 -33.75 -68.688 1 41.47 105 GLN B N 1
ATOM 5604 C CA . GLN B 1 105 ? 22.062 -34.875 -67.75 1 41.47 105 GLN B CA 1
ATOM 5605 C C . GLN B 1 105 ? 22.234 -34.375 -66.312 1 41.47 105 GLN B C 1
ATOM 5607 O O . GLN B 1 105 ? 21.688 -34.938 -65.375 1 41.47 105 GLN B O 1
ATOM 5612 N N . GLU B 1 106 ? 22.969 -33.25 -66.125 1 43.22 106 GLU B N 1
ATOM 5613 C CA . GLU B 1 106 ? 23.203 -32.75 -64.75 1 43.22 106 GLU B CA 1
ATOM 5614 C C . GLU B 1 106 ? 21.938 -32.094 -64.188 1 43.22 106 GLU B C 1
ATOM 5616 O O . GLU B 1 106 ? 21.75 -32.094 -63 1 43.22 106 GLU B O 1
ATOM 5621 N N . ILE B 1 107 ? 20.984 -31.719 -65.062 1 46.38 107 ILE B N 1
ATOM 5622 C CA . ILE B 1 107 ? 19.75 -31.109 -64.562 1 46.38 107 ILE B CA 1
ATOM 5623 C C . ILE B 1 107 ? 18.828 -32.188 -64 1 46.38 107 ILE B C 1
ATOM 5625 O O . ILE B 1 107 ? 18.203 -32 -63 1 46.38 107 ILE B O 1
ATOM 5629 N N . MET B 1 108 ? 18.859 -33.438 -64.625 1 44.53 108 MET B N 1
ATOM 5630 C CA . MET B 1 108 ? 17.938 -34.438 -64.188 1 44.53 108 MET B CA 1
ATOM 5631 C C . MET B 1 108 ? 18.344 -35 -62.812 1 44.53 108 MET B C 1
ATOM 5633 O O . MET B 1 108 ? 17.484 -35.344 -61.969 1 44.53 108 MET B O 1
ATOM 5637 N N . LYS B 1 109 ? 19.609 -35.188 -62.5 1 46.81 109 LYS B N 1
ATOM 5638 C CA . LYS B 1 109 ? 20.062 -35.625 -61.188 1 46.81 109 LYS B CA 1
ATOM 5639 C C . LYS B 1 109 ? 19.781 -34.562 -60.125 1 46.81 109 LYS B C 1
ATOM 5641 O O . LYS B 1 109 ? 19.438 -34.906 -59 1 46.81 109 LYS B O 1
ATOM 5646 N N . HIS B 1 110 ? 19.859 -33.375 -60.625 1 49.16 110 HIS B N 1
ATOM 5647 C CA . HIS B 1 110 ? 19.562 -32.312 -59.688 1 49.16 110 HIS B CA 1
ATOM 5648 C C . HIS B 1 110 ? 18.062 -32.25 -59.375 1 49.16 110 HIS B C 1
ATOM 5650 O O . HIS B 1 110 ? 17.656 -31.922 -58.281 1 49.16 110 HIS B O 1
ATOM 5656 N N . LEU B 1 111 ? 17.203 -32.688 -60.406 1 50.88 111 LEU B N 1
ATOM 5657 C CA . LEU B 1 111 ? 15.766 -32.656 -60.156 1 50.88 111 LEU B CA 1
ATOM 5658 C C . LEU B 1 111 ? 15.336 -33.781 -59.281 1 50.88 111 LEU B C 1
ATOM 5660 O O . LEU B 1 111 ? 14.469 -33.625 -58.406 1 50.88 111 LEU B O 1
ATOM 5664 N N . GLU B 1 112 ? 15.992 -34.969 -59.5 1 51.75 112 GLU B N 1
ATOM 5665 C CA . GLU B 1 112 ? 15.633 -36.094 -58.625 1 51.75 112 GLU B CA 1
ATOM 5666 C C . GLU B 1 112 ? 16.109 -35.844 -57.219 1 51.75 112 GLU B C 1
ATOM 5668 O O . GLU B 1 112 ? 15.414 -36.188 -56.25 1 51.75 112 GLU B O 1
ATOM 5673 N N . PHE B 1 113 ? 17.312 -35.25 -57.094 1 50.59 113 PHE B N 1
ATOM 5674 C CA . PHE B 1 113 ? 17.797 -34.938 -55.75 1 50.59 113 PHE B CA 1
ATOM 5675 C C . PHE B 1 113 ? 16.922 -33.875 -55.094 1 50.59 113 PHE B C 1
ATOM 5677 O O . PHE B 1 113 ? 16.594 -33.969 -53.906 1 50.59 113 PHE B O 1
ATOM 5684 N N . HIS B 1 114 ? 16.406 -32.906 -55.938 1 53.91 114 HIS B N 1
ATOM 5685 C CA . HIS B 1 114 ? 15.531 -31.906 -55.344 1 53.91 114 HIS B CA 1
ATOM 5686 C C . HIS B 1 114 ? 14.141 -32.469 -55.062 1 53.91 114 HIS B C 1
ATOM 5688 O O . HIS B 1 114 ? 13.484 -32.062 -54.094 1 53.91 114 HIS B O 1
ATOM 5694 N N . ALA B 1 115 ? 13.734 -33.5 -55.938 1 53.03 115 ALA B N 1
ATOM 5695 C CA . ALA B 1 115 ? 12.43 -34.094 -55.656 1 53.03 115 ALA B CA 1
ATOM 5696 C C . ALA B 1 115 ? 12.484 -34.938 -54.406 1 53.03 115 ALA B C 1
ATOM 5698 O O . ALA B 1 115 ? 11.562 -34.906 -53.594 1 53.03 115 ALA B O 1
ATOM 5699 N N . VAL B 1 116 ? 13.594 -35.719 -54.219 1 51 116 VAL B N 1
ATOM 5700 C CA . VAL B 1 116 ? 13.734 -36.5 -53 1 51 116 VAL B CA 1
ATOM 5701 C C . VAL B 1 116 ? 13.922 -35.562 -51.812 1 51 116 VAL B C 1
ATOM 5703 O O . VAL B 1 116 ? 13.344 -35.781 -50.75 1 51 116 VAL B O 1
ATOM 5706 N N . LEU B 1 117 ? 14.688 -34.438 -52 1 47.34 117 LEU B N 1
ATOM 5707 C CA . LEU B 1 117 ? 14.82 -33.469 -50.906 1 47.34 117 LEU B CA 1
ATOM 5708 C C . LEU B 1 117 ? 13.492 -32.781 -50.625 1 47.34 117 LEU B C 1
ATOM 5710 O O . LEU B 1 117 ? 13.133 -32.562 -49.469 1 47.34 117 LEU B O 1
ATOM 5714 N N . LEU B 1 118 ? 12.734 -32.594 -51.75 1 46.66 118 LEU B N 1
ATOM 5715 C CA . LEU B 1 118 ? 11.422 -31.984 -51.531 1 46.66 118 LEU B CA 1
ATOM 5716 C C . LEU B 1 118 ? 10.477 -32.969 -50.875 1 46.66 118 LEU B C 1
ATOM 5718 O O . LEU B 1 118 ? 9.68 -32.594 -50 1 46.66 118 LEU B O 1
ATOM 5722 N N . LEU B 1 119 ? 10.609 -34.281 -51.281 1 44.53 119 LEU B N 1
ATOM 5723 C CA . LEU B 1 119 ? 9.773 -35.281 -50.594 1 44.53 119 LEU B CA 1
ATOM 5724 C C . LEU B 1 119 ? 10.203 -35.469 -49.156 1 44.53 119 LEU B C 1
ATOM 5726 O O . LEU B 1 119 ? 9.359 -35.656 -48.281 1 44.53 119 LEU B O 1
ATOM 5730 N N . LEU B 1 120 ? 11.508 -35.406 -48.875 1 42.34 120 LEU B N 1
ATOM 5731 C CA . LEU B 1 120 ? 11.945 -35.5 -47.469 1 42.34 120 LEU B CA 1
ATOM 5732 C C . LEU B 1 120 ? 11.602 -34.25 -46.719 1 42.34 120 LEU B C 1
ATOM 5734 O O . LEU B 1 120 ? 11.391 -34.281 -45.5 1 42.34 120 LEU B O 1
ATOM 5738 N N . ILE B 1 121 ? 11.688 -33.094 -47.344 1 42.88 121 ILE B N 1
ATOM 5739 C CA . ILE B 1 121 ? 11.289 -31.891 -46.656 1 42.88 121 ILE B CA 1
ATOM 5740 C C . ILE B 1 121 ? 9.805 -31.953 -46.312 1 42.88 121 ILE B C 1
ATOM 5742 O O . ILE B 1 121 ? 9.375 -31.469 -45.25 1 42.88 121 ILE B O 1
ATOM 5746 N N . PHE B 1 122 ? 9.039 -32.562 -47.188 1 41.53 122 PHE B N 1
ATOM 5747 C CA . PHE B 1 122 ? 7.621 -32.625 -46.875 1 41.53 122 PHE B CA 1
ATOM 5748 C C . PHE B 1 122 ? 7.375 -33.594 -45.719 1 41.53 122 PHE B C 1
ATOM 5750 O O . PHE B 1 122 ? 6.285 -33.625 -45.125 1 41.53 122 PHE B O 1
ATOM 5757 N N . VAL B 1 123 ? 8.227 -34.594 -45.562 1 39.34 123 VAL B N 1
ATOM 5758 C CA . VAL B 1 123 ? 7.93 -35.531 -44.5 1 39.34 123 VAL B CA 1
ATOM 5759 C C . VAL B 1 123 ? 8.141 -34.844 -43.125 1 39.34 123 VAL B C 1
ATOM 5761 O O . VAL B 1 123 ? 7.512 -35.219 -42.156 1 39.34 123 VAL B O 1
ATOM 5764 N N . GLY B 1 124 ? 9.172 -34.031 -43.031 1 37.56 124 GLY B N 1
ATOM 5765 C CA . GLY B 1 124 ? 9.5 -33.562 -41.688 1 37.56 124 GLY B CA 1
ATOM 5766 C C . GLY B 1 124 ? 8.539 -32.5 -41.156 1 37.56 124 GLY B C 1
ATOM 5767 O O . GLY B 1 124 ? 8.688 -32.062 -40.031 1 37.56 124 GLY B O 1
ATOM 5768 N N . ILE B 1 125 ? 8.062 -31.672 -42.062 1 39.41 125 ILE B N 1
ATOM 5769 C CA . ILE B 1 125 ? 7.121 -30.781 -41.406 1 39.41 125 ILE B CA 1
ATOM 5770 C C . ILE B 1 125 ? 5.93 -31.578 -40.875 1 39.41 125 ILE B C 1
ATOM 5772 O O . ILE B 1 125 ? 5.027 -31.938 -41.656 1 39.41 125 ILE B O 1
ATOM 5776 N N . GLY B 1 126 ? 6.082 -32.656 -40.219 1 36.44 126 GLY B N 1
ATOM 5777 C CA . GLY B 1 126 ? 4.938 -33.219 -39.531 1 36.44 126 GLY B CA 1
ATOM 5778 C C . GLY B 1 126 ? 3.928 -32.188 -39.062 1 36.44 126 GLY B C 1
ATOM 5779 O O . GLY B 1 126 ? 4.152 -31.5 -38.094 1 36.44 126 GLY B O 1
ATOM 5780 N N . LEU B 1 127 ? 3.322 -31.453 -39.875 1 41.28 127 LEU B N 1
ATOM 5781 C CA . LEU B 1 127 ? 2.055 -30.906 -39.406 1 41.28 127 LEU B CA 1
ATOM 5782 C C . LEU B 1 127 ? 1.337 -31.906 -38.5 1 41.28 127 LEU B C 1
ATOM 5784 O O . LEU B 1 127 ? 0.889 -32.969 -38.969 1 41.28 127 LEU B O 1
ATOM 5788 N N . ALA B 1 128 ? 1.818 -32.188 -37.375 1 47.06 128 ALA B N 1
ATOM 5789 C CA . ALA B 1 128 ? 1.198 -33.094 -36.406 1 47.06 128 ALA B CA 1
ATOM 5790 C C . ALA B 1 128 ? -0.318 -32.906 -36.406 1 47.06 128 ALA B C 1
ATOM 5792 O O . ALA B 1 128 ? -0.826 -31.891 -35.906 1 47.06 128 ALA B O 1
ATOM 5793 N N . TYR B 1 129 ? -0.948 -33.344 -37.375 1 54.56 129 TYR B N 1
ATOM 5794 C CA . TYR B 1 129 ? -2.395 -33.531 -37.281 1 54.56 129 TYR B CA 1
ATOM 5795 C C . TYR B 1 129 ? -2.807 -34.031 -35.906 1 54.56 129 TYR B C 1
ATOM 5797 O O . TYR B 1 129 ? -2.115 -34.875 -35.344 1 54.56 129 TYR B O 1
ATOM 5805 N N . PRO B 1 130 ? -3.768 -33.25 -35.281 1 66.5 130 PRO B N 1
ATOM 5806 C CA . PRO B 1 130 ? -4.234 -33.719 -33.969 1 66.5 130 PRO B CA 1
ATOM 5807 C C . PRO B 1 130 ? -4.637 -35.188 -34 1 66.5 130 PRO B C 1
ATOM 5809 O O . PRO B 1 130 ? -5.215 -35.656 -35 1 66.5 130 PRO B O 1
ATOM 5812 N N . THR B 1 131 ? -4.121 -35.938 -33.094 1 77 131 THR B N 1
ATOM 5813 C CA . THR B 1 131 ? -4.52 -37.344 -32.906 1 77 131 THR B CA 1
ATOM 5814 C C . THR B 1 131 ? -6 -37.438 -32.531 1 77 131 THR B C 1
ATOM 5816 O O . THR B 1 131 ? -6.629 -36.406 -32.219 1 77 131 THR B O 1
ATOM 5819 N N . GLU B 1 132 ? -6.543 -38.5 -32.719 1 80.81 132 GLU B N 1
ATOM 5820 C CA . GLU B 1 132 ? -7.941 -38.75 -32.344 1 80.81 132 GLU B CA 1
ATOM 5821 C C . GLU B 1 132 ? -8.203 -38.344 -30.906 1 80.81 132 GLU B C 1
ATOM 5823 O O . GLU B 1 132 ? -9.242 -37.781 -30.578 1 80.81 132 GLU B O 1
ATOM 5828 N N . ASP B 1 133 ? -7.254 -38.625 -30.109 1 85.06 133 ASP B N 1
ATOM 5829 C CA . ASP B 1 133 ? -7.402 -38.312 -28.688 1 85.06 133 ASP B CA 1
ATOM 5830 C C . ASP B 1 133 ? -7.375 -36.781 -28.484 1 85.06 133 ASP B C 1
ATOM 5832 O O . ASP B 1 133 ? -8.094 -36.281 -27.625 1 85.06 133 ASP B O 1
ATOM 5836 N N . GLN B 1 134 ? -6.613 -36.094 -29.203 1 88.75 134 GLN B N 1
ATOM 5837 C CA . GLN B 1 134 ? -6.559 -34.625 -29.109 1 88.75 134 GLN B CA 1
ATOM 5838 C C . GLN B 1 134 ? -7.875 -34 -29.562 1 88.75 134 GLN B C 1
ATOM 5840 O O . GLN B 1 134 ? -8.336 -33.031 -28.969 1 88.75 134 GLN B O 1
ATOM 5845 N N . LEU B 1 135 ? -8.406 -34.625 -30.531 1 90.25 135 LEU B N 1
ATOM 5846 C CA . LEU B 1 135 ? -9.648 -34.094 -31.062 1 90.25 135 LEU B CA 1
ATOM 5847 C C . LEU B 1 135 ? -10.789 -34.25 -30.078 1 90.25 135 LEU B C 1
ATOM 5849 O O . LEU B 1 135 ? -11.68 -33.406 -30 1 90.25 135 LEU B O 1
ATOM 5853 N N . LYS B 1 136 ? -10.695 -35.281 -29.344 1 91.62 136 LYS B N 1
ATOM 5854 C CA . LYS B 1 136 ? -11.719 -35.5 -28.328 1 91.62 136 LYS B CA 1
ATOM 5855 C C . LYS B 1 136 ? -11.648 -34.469 -27.219 1 91.62 136 LYS B C 1
ATOM 5857 O O . LYS B 1 136 ? -12.648 -34.188 -26.562 1 91.62 136 LYS B O 1
ATOM 5862 N N . ASP B 1 137 ? -10.492 -33.906 -27.062 1 96.25 137 ASP B N 1
ATOM 5863 C CA . ASP B 1 137 ? -10.273 -32.938 -26 1 96.25 137 ASP B CA 1
ATOM 5864 C C . ASP B 1 137 ? -10.469 -31.5 -26.484 1 96.25 137 ASP B C 1
ATOM 5866 O O . ASP B 1 137 ? -10.43 -30.562 -25.703 1 96.25 137 ASP B O 1
ATOM 5870 N N . ARG B 1 138 ? -10.719 -31.328 -27.75 1 96.81 138 ARG B N 1
ATOM 5871 C CA . ARG B 1 138 ? -10.812 -29.984 -28.344 1 96.81 138 ARG B CA 1
ATOM 5872 C C . ARG B 1 138 ? -12.055 -29.266 -27.828 1 96.81 138 ARG B C 1
ATOM 5874 O O . ARG B 1 138 ? -13.148 -29.828 -27.828 1 96.81 138 ARG B O 1
ATOM 5881 N N . ILE B 1 139 ? -11.844 -28.109 -27.344 1 97.12 139 ILE B N 1
ATOM 5882 C CA . ILE B 1 139 ? -12.945 -27.219 -26.984 1 97.12 139 ILE B CA 1
ATOM 5883 C C . ILE B 1 139 ? -13.383 -26.406 -28.188 1 97.12 139 ILE B C 1
ATOM 5885 O O . ILE B 1 139 ? -12.656 -25.516 -28.641 1 97.12 139 ILE B O 1
ATOM 5889 N N . THR B 1 140 ? -14.492 -26.656 -28.688 1 94.19 140 THR B N 1
ATOM 5890 C CA . THR B 1 140 ? -14.961 -25.969 -29.875 1 94.19 140 THR B CA 1
ATOM 5891 C C . THR B 1 140 ? -15.383 -24.531 -29.547 1 94.19 140 THR B C 1
ATOM 5893 O O . THR B 1 140 ? -15.047 -23.594 -30.281 1 94.19 140 THR B O 1
ATOM 5896 N N . LYS B 1 141 ? -16.172 -24.453 -28.5 1 95.25 141 LYS B N 1
ATOM 5897 C CA . LYS B 1 141 ? -16.641 -23.141 -28.047 1 95.25 141 LYS B CA 1
ATOM 5898 C C . LYS B 1 141 ? -17.078 -23.203 -26.594 1 95.25 141 LYS B C 1
ATOM 5900 O O . LYS B 1 141 ? -17.875 -24.062 -26.203 1 95.25 141 LYS B O 1
ATOM 5905 N N . LEU B 1 142 ? -16.562 -22.266 -25.859 1 97.25 142 LEU B N 1
ATOM 5906 C CA . LEU B 1 142 ? -17.047 -22.141 -24.484 1 97.25 142 LEU B CA 1
ATOM 5907 C C . LEU B 1 142 ? -18.328 -21.312 -24.438 1 97.25 142 LEU B C 1
ATOM 5909 O O . LEU B 1 142 ? -18.453 -20.312 -25.125 1 97.25 142 LEU B O 1
ATOM 5913 N N . PRO B 1 143 ? -19.25 -21.766 -23.609 1 97.19 143 PRO B N 1
ATOM 5914 C CA . PRO B 1 143 ? -20.438 -20.938 -23.453 1 97.19 143 PRO B CA 1
ATOM 5915 C C . PRO B 1 143 ? -20.109 -19.516 -23 1 97.19 143 PRO B C 1
ATOM 5917 O O . PRO B 1 143 ? -19.391 -19.328 -22.016 1 97.19 143 PRO B O 1
ATOM 5920 N N . GLY B 1 144 ? -20.625 -18.578 -23.734 1 96.94 144 GLY B N 1
ATOM 5921 C CA . GLY B 1 144 ? -20.469 -17.188 -23.359 1 96.94 144 GLY B CA 1
ATOM 5922 C C . GLY B 1 144 ? -19.172 -16.578 -23.875 1 96.94 144 GLY B C 1
ATOM 5923 O O . GLY B 1 144 ? -18.891 -15.406 -23.641 1 96.94 144 GLY B O 1
ATOM 5924 N N . GLN B 1 145 ? -18.312 -17.312 -24.562 1 96.25 145 GLN B N 1
ATOM 5925 C CA . GLN B 1 145 ? -17.047 -16.781 -25.047 1 96.25 145 GLN B CA 1
ATOM 5926 C C . GLN B 1 145 ? -17.281 -15.727 -26.125 1 96.25 145 GLN B C 1
ATOM 5928 O O . GLN B 1 145 ? -18.312 -15.742 -26.797 1 96.25 145 GLN B O 1
ATOM 5933 N N . PRO B 1 146 ? -16.344 -14.719 -26.219 1 94.5 146 PRO B N 1
ATOM 5934 C CA . PRO B 1 146 ? -16.469 -13.766 -27.312 1 94.5 146 PRO B CA 1
ATOM 5935 C C . PRO B 1 146 ? -16.375 -14.422 -28.688 1 94.5 146 PRO B C 1
ATOM 5937 O O . PRO B 1 146 ? -15.945 -15.578 -28.797 1 94.5 146 PRO B O 1
ATOM 5940 N N . GLU B 1 147 ? -16.734 -13.484 -29.656 1 88.94 147 GLU B N 1
ATOM 5941 C CA . GLU B 1 147 ? -16.656 -13.969 -31.016 1 88.94 147 GLU B CA 1
ATOM 5942 C C . GLU B 1 147 ? -15.227 -13.875 -31.547 1 88.94 147 GLU B C 1
ATOM 5944 O O . GLU B 1 147 ? -14.398 -13.141 -31 1 88.94 147 GLU B O 1
ATOM 5949 N N . ASN B 1 148 ? -14.727 -14.68 -32.375 1 86.69 148 ASN B N 1
ATOM 5950 C CA . ASN B 1 148 ? -13.477 -14.602 -33.125 1 86.69 148 ASN B CA 1
ATOM 5951 C C . ASN B 1 148 ? -12.297 -15.086 -32.312 1 86.69 148 ASN B C 1
ATOM 5953 O O . ASN B 1 148 ? -11.281 -14.406 -32.188 1 86.69 148 ASN B O 1
ATOM 5957 N N . VAL B 1 149 ? -12.484 -16.062 -31.531 1 91.81 149 VAL B N 1
ATOM 5958 C CA . VAL B 1 149 ? -11.375 -16.734 -30.859 1 91.81 149 VAL B CA 1
ATOM 5959 C C . VAL B 1 149 ? -10.484 -17.422 -31.891 1 91.81 149 VAL B C 1
ATOM 5961 O O . VAL B 1 149 ? -10.945 -18.312 -32.625 1 91.81 149 VAL B O 1
ATOM 5964 N N . LEU B 1 150 ? -9.211 -17 -31.953 1 90.5 150 LEU B N 1
ATOM 5965 C CA . LEU B 1 150 ? -8.32 -17.406 -33.031 1 90.5 150 LEU B CA 1
ATOM 5966 C C . LEU B 1 150 ? -7.289 -18.422 -32.531 1 90.5 150 LEU B C 1
ATOM 5968 O O . LEU B 1 150 ? -6.25 -18.609 -33.188 1 90.5 150 LEU B O 1
ATOM 5972 N N . PHE B 1 151 ? -7.484 -19 -31.438 1 95.5 151 PHE B N 1
ATOM 5973 C CA . PHE B 1 151 ? -6.57 -20 -30.906 1 95.5 151 PHE B CA 1
ATOM 5974 C C . PHE B 1 151 ? -7.316 -21.281 -30.562 1 95.5 151 PHE B C 1
ATOM 5976 O O . PHE B 1 151 ? -8.539 -21.266 -30.375 1 95.5 151 PHE B O 1
ATOM 5983 N N . SER B 1 152 ? -6.562 -22.328 -30.453 1 95.44 152 SER B N 1
ATOM 5984 C CA . SER B 1 152 ? -7.145 -23.609 -30.094 1 95.44 152 SER B CA 1
ATOM 5985 C C . SER B 1 152 ? -7.059 -23.859 -28.594 1 95.44 152 SER B C 1
ATOM 5987 O O . SER B 1 152 ? -6.168 -23.328 -27.922 1 95.44 152 SER B O 1
ATOM 5989 N N . GLN B 1 153 ? -8.039 -24.625 -28.156 1 97.06 153 GLN B N 1
ATOM 5990 C CA . GLN B 1 153 ? -8.094 -25.031 -26.75 1 97.06 153 GLN B CA 1
ATOM 5991 C C . GLN B 1 153 ? -8.43 -26.516 -26.625 1 97.06 153 GLN B C 1
ATOM 5993 O O . GLN B 1 153 ? -9.195 -27.062 -27.422 1 97.06 153 GLN B O 1
ATOM 5998 N N . TYR B 1 154 ? -7.801 -27.094 -25.656 1 97.88 154 TYR B N 1
ATOM 5999 C CA . TYR B 1 154 ? -8.047 -28.5 -25.359 1 97.88 154 TYR B CA 1
ATOM 6000 C C . TYR B 1 154 ? -8.195 -28.719 -23.859 1 97.88 154 TYR B C 1
ATOM 6002 O O . TYR B 1 154 ? -7.488 -28.094 -23.062 1 97.88 154 TYR B O 1
ATOM 6010 N N . SER B 1 155 ? -9.109 -29.578 -23.453 1 98.25 155 SER B N 1
ATOM 6011 C CA . SER B 1 155 ? -9.211 -29.953 -22.047 1 98.25 155 SER B CA 1
ATOM 6012 C C . SER B 1 155 ? -9.672 -31.406 -21.906 1 98.25 155 SER B C 1
ATOM 6014 O O . SER B 1 155 ? -10.281 -31.969 -22.812 1 98.25 155 SER B O 1
ATOM 6016 N N . GLY B 1 156 ? -9.297 -31.906 -20.797 1 96.94 156 GLY B N 1
ATOM 6017 C CA . GLY B 1 156 ? -9.641 -33.281 -20.516 1 96.94 156 GLY B CA 1
ATOM 6018 C C . GLY B 1 156 ? -8.898 -33.844 -19.312 1 96.94 156 GLY B C 1
ATOM 6019 O O . GLY B 1 156 ? -8.43 -33.094 -18.453 1 96.94 156 GLY B O 1
ATOM 6020 N N . TYR B 1 157 ? -8.906 -35.188 -19.25 1 97.06 157 TYR B N 1
ATOM 6021 C CA . TYR B 1 157 ? -8.328 -35.875 -18.109 1 97.06 157 TYR B CA 1
ATOM 6022 C C . TYR B 1 157 ? -7.145 -36.75 -18.531 1 97.06 157 TYR B C 1
ATOM 6024 O O . TYR B 1 157 ? -7.148 -37.312 -19.609 1 97.06 157 TYR B O 1
ATOM 6032 N N . VAL B 1 158 ? -6.211 -36.781 -17.688 1 97.94 158 VAL B N 1
ATOM 6033 C CA . VAL B 1 158 ? -5.094 -37.719 -17.828 1 97.94 158 VAL B CA 1
ATOM 6034 C C . VAL B 1 158 ? -4.945 -38.531 -16.547 1 97.94 158 VAL B C 1
ATOM 6036 O O . VAL B 1 158 ? -4.785 -37.969 -15.453 1 97.94 158 VAL B O 1
ATOM 6039 N N . THR B 1 159 ? -5.016 -39.844 -16.688 1 97.31 159 THR B N 1
ATOM 6040 C CA . THR B 1 159 ? -4.875 -40.75 -15.539 1 97.31 159 THR B CA 1
ATOM 6041 C C . THR B 1 159 ? -3.424 -40.781 -15.07 1 97.31 159 THR B C 1
ATOM 6043 O O . THR B 1 159 ? -2.51 -41 -15.875 1 97.31 159 THR B O 1
ATOM 6046 N N . VAL B 1 160 ? -3.266 -40.688 -13.766 1 98.44 160 VAL B N 1
ATOM 6047 C CA . VAL B 1 160 ? -1.902 -40.625 -13.242 1 98.44 160 VAL B CA 1
ATOM 6048 C C . VAL B 1 160 ? -1.669 -41.812 -12.297 1 98.44 160 VAL B C 1
ATOM 6050 O O . VAL B 1 160 ? -0.523 -42.156 -12 1 98.44 160 VAL B O 1
ATOM 6053 N N . ASN B 1 161 ? -2.697 -42.406 -11.805 1 98.12 161 ASN B N 1
ATOM 6054 C CA . ASN B 1 161 ? -2.662 -43.625 -11.008 1 98.12 161 ASN B CA 1
ATOM 6055 C C . ASN B 1 161 ? -3.865 -44.5 -11.305 1 98.12 161 ASN B C 1
ATOM 6057 O O . ASN B 1 161 ? -4.969 -44.25 -10.82 1 98.12 161 ASN B O 1
ATOM 6061 N N . GLU B 1 162 ? -3.668 -45.562 -11.961 1 97.12 162 GLU B N 1
ATOM 6062 C CA . GLU B 1 162 ? -4.746 -46.438 -12.406 1 97.12 162 GLU B CA 1
ATOM 6063 C C . GLU B 1 162 ? -5.418 -47.125 -11.227 1 97.12 162 GLU B C 1
ATOM 6065 O O . GLU B 1 162 ? -6.645 -47.281 -11.195 1 97.12 162 GLU B O 1
ATOM 6070 N N . GLU B 1 163 ? -4.629 -47.625 -10.359 1 97.25 163 GLU B N 1
ATOM 6071 C CA . GLU B 1 163 ? -5.152 -48.375 -9.219 1 97.25 163 GLU B CA 1
ATOM 6072 C C . GLU B 1 163 ? -6.094 -47.5 -8.383 1 97.25 163 GLU B C 1
ATOM 6074 O O . GLU B 1 163 ? -7.18 -47.969 -8.008 1 97.25 163 GLU B O 1
ATOM 6079 N N . ALA B 1 164 ? -5.672 -46.281 -8.117 1 96.25 164 ALA B N 1
ATOM 6080 C CA . ALA B 1 164 ? -6.473 -45.375 -7.289 1 96.25 164 ALA B CA 1
ATOM 6081 C C . ALA B 1 164 ? -7.527 -44.656 -8.117 1 96.25 164 ALA B C 1
ATOM 6083 O O . ALA B 1 164 ? -8.477 -44.094 -7.574 1 96.25 164 ALA B O 1
ATOM 6084 N N . GLY B 1 165 ? -7.363 -44.719 -9.453 1 95.62 165 GLY B N 1
ATOM 6085 C CA . GLY B 1 165 ? -8.25 -43.969 -10.328 1 95.62 165 GLY B CA 1
ATOM 6086 C C . GLY B 1 165 ? -8.039 -42.469 -10.266 1 95.62 165 GLY B C 1
ATOM 6087 O O . GLY B 1 165 ? -8.992 -41.688 -10.383 1 95.62 165 GLY B O 1
ATOM 6088 N N . ARG B 1 166 ? -6.828 -42.031 -9.898 1 97.19 166 ARG B N 1
ATOM 6089 C CA . ARG B 1 166 ? -6.535 -40.594 -9.914 1 97.19 166 ARG B CA 1
ATOM 6090 C C . ARG B 1 166 ? -6.348 -40.062 -11.336 1 97.19 166 ARG B C 1
ATOM 6092 O O . ARG B 1 166 ? -5.535 -40.625 -12.094 1 97.19 166 ARG B O 1
ATOM 6099 N N . ALA B 1 167 ? -7.102 -39.062 -11.688 1 96.81 167 ALA B N 1
ATOM 6100 C CA . ALA B 1 167 ? -7.02 -38.406 -12.984 1 96.81 167 ALA B CA 1
ATOM 6101 C C . ALA B 1 167 ? -6.988 -36.875 -12.82 1 96.81 167 ALA B C 1
ATOM 6103 O O . ALA B 1 167 ? -7.816 -36.312 -12.102 1 96.81 167 ALA B O 1
ATOM 6104 N N . LEU B 1 168 ? -6.023 -36.281 -13.406 1 98.38 168 LEU B N 1
ATOM 6105 C CA . LEU B 1 168 ? -5.891 -34.844 -13.312 1 98.38 168 LEU B CA 1
ATOM 6106 C C . LEU B 1 168 ? -6.504 -34.156 -14.539 1 98.38 168 LEU B C 1
ATOM 6108 O O . LEU B 1 168 ? -6.379 -34.656 -15.656 1 98.38 168 LEU B O 1
ATOM 6112 N N . PHE B 1 169 ? -7.207 -33.094 -14.273 1 98 169 PHE B N 1
ATOM 6113 C CA . PHE B 1 169 ? -7.848 -32.312 -15.312 1 98 169 PHE B CA 1
ATOM 6114 C C . PHE B 1 169 ? -6.922 -31.188 -15.805 1 98 169 PHE B C 1
ATOM 6116 O O . PHE B 1 169 ? -6.27 -30.516 -15 1 98 169 PHE B O 1
ATOM 6123 N N . TYR B 1 170 ? -6.844 -31.047 -17.125 1 98.62 170 TYR B N 1
ATOM 6124 C CA . TYR B 1 170 ? -6.016 -29.984 -17.703 1 98.62 170 TYR B CA 1
ATOM 6125 C C . TYR B 1 170 ? -6.816 -29.125 -18.672 1 98.62 170 TYR B C 1
ATOM 6127 O O . TYR B 1 170 ? -7.875 -29.547 -19.156 1 98.62 170 TYR B O 1
ATOM 6135 N N . TRP B 1 171 ? -6.418 -27.922 -18.828 1 98.75 171 TRP B N 1
ATOM 6136 C CA . TRP B 1 171 ? -6.898 -26.984 -19.844 1 98.75 171 TRP B CA 1
ATOM 6137 C C . TRP B 1 171 ? -5.73 -26.328 -20.578 1 98.75 171 TRP B C 1
ATOM 6139 O O . TRP B 1 171 ? -4.988 -25.531 -19.984 1 98.75 171 TRP B O 1
ATOM 6149 N N . LEU B 1 172 ? -5.504 -26.719 -21.875 1 98.62 172 LEU B N 1
ATOM 6150 C CA . LEU B 1 172 ? -4.469 -26.141 -22.719 1 98.62 172 LEU B CA 1
ATOM 6151 C C . LEU B 1 172 ? -5.031 -25.016 -23.578 1 98.62 172 LEU B C 1
ATOM 6153 O O . LEU B 1 172 ? -6.055 -25.188 -24.25 1 98.62 172 LEU B O 1
ATOM 6157 N N . VAL B 1 173 ? -4.387 -23.906 -23.484 1 98.38 173 VAL B N 1
ATOM 6158 C CA . VAL B 1 173 ? -4.695 -22.766 -24.344 1 98.38 173 VAL B CA 1
ATOM 6159 C C . VAL B 1 173 ? -3.49 -22.453 -25.234 1 98.38 173 VAL B C 1
ATOM 6161 O O . VAL B 1 173 ? -2.443 -22.031 -24.734 1 98.38 173 VAL B O 1
ATOM 6164 N N . GLU B 1 174 ? -3.65 -22.625 -26.547 1 97.94 174 GLU B N 1
ATOM 6165 C CA . GLU B 1 174 ? -2.545 -22.406 -27.469 1 97.94 174 GLU B CA 1
ATOM 6166 C C . GLU B 1 174 ? -2.424 -20.938 -27.828 1 97.94 174 GLU B C 1
ATOM 6168 O O . GLU B 1 174 ? -3.354 -20.156 -27.609 1 97.94 174 GLU B O 1
ATOM 6173 N N . THR B 1 175 ? -1.264 -20.562 -28.359 1 97.44 175 THR B N 1
ATOM 6174 C CA . THR B 1 175 ? -1.079 -19.203 -28.875 1 97.44 175 THR B CA 1
ATOM 6175 C C . THR B 1 175 ? -1.896 -19 -30.141 1 97.44 175 THR B C 1
ATOM 6177 O O . THR B 1 175 ? -2.262 -19.953 -30.812 1 97.44 175 THR B O 1
ATOM 6180 N N . GLU B 1 176 ? -2.217 -17.766 -30.312 1 90.56 176 GLU B N 1
ATOM 6181 C CA . GLU B 1 176 ? -2.955 -17.438 -31.531 1 90.56 176 GLU B CA 1
ATOM 6182 C C . GLU B 1 176 ? -2.092 -17.641 -32.781 1 90.56 176 GLU B C 1
ATOM 6184 O O . GLU B 1 176 ? -2.57 -18.141 -33.781 1 90.56 176 GLU B O 1
ATOM 6189 N N . GLU B 1 177 ? -0.88 -17.234 -32.594 1 86.44 177 GLU B N 1
ATOM 6190 C CA . GLU B 1 177 ? 0.045 -17.344 -33.719 1 86.44 177 GLU B CA 1
ATOM 6191 C C . GLU B 1 177 ? 1.242 -18.219 -33.375 1 86.44 177 GLU B C 1
ATOM 6193 O O . GLU B 1 177 ? 1.726 -18.188 -32.219 1 86.44 177 GLU B O 1
ATOM 6198 N N . ASP B 1 178 ? 1.677 -19.016 -34.281 1 86.38 178 ASP B N 1
ATOM 6199 C CA . ASP B 1 178 ? 2.924 -19.781 -34.219 1 86.38 178 ASP B CA 1
ATOM 6200 C C . ASP B 1 178 ? 2.922 -20.703 -33 1 86.38 178 ASP B C 1
ATOM 6202 O O . ASP B 1 178 ? 3.902 -20.766 -32.25 1 86.38 178 ASP B O 1
ATOM 6206 N N . SER B 1 179 ? 1.799 -21.328 -32.75 1 88.81 179 SER B N 1
ATOM 6207 C CA . SER B 1 179 ? 1.689 -22.188 -31.562 1 88.81 179 SER B CA 1
ATOM 6208 C C . SER B 1 179 ? 2.705 -23.328 -31.625 1 88.81 179 SER B C 1
ATOM 6210 O O . SER B 1 179 ? 3.121 -23.844 -30.578 1 88.81 179 SER B O 1
ATOM 6212 N N . SER B 1 180 ? 3.203 -23.594 -32.781 1 90 180 SER B N 1
ATOM 6213 C CA . SER B 1 180 ? 4.102 -24.719 -32.938 1 90 180 SER B CA 1
ATOM 6214 C C . SER B 1 180 ? 5.535 -24.359 -32.562 1 90 180 SER B C 1
ATOM 6216 O O . SER B 1 180 ? 6.367 -25.234 -32.344 1 90 180 SER B O 1
ATOM 6218 N N . SER B 1 181 ? 5.781 -23.125 -32.469 1 92.31 181 SER B N 1
ATOM 6219 C CA . SER B 1 181 ? 7.156 -22.734 -32.156 1 92.31 181 SER B CA 1
ATOM 6220 C C . SER B 1 181 ? 7.266 -22.094 -30.781 1 92.31 181 SER B C 1
ATOM 6222 O O . SER B 1 181 ? 8.359 -21.984 -30.234 1 92.31 181 SER B O 1
ATOM 6224 N N . LYS B 1 182 ? 6.164 -21.75 -30.234 1 97.06 182 LYS B N 1
ATOM 6225 C CA . LYS B 1 182 ? 6.18 -21.078 -28.938 1 97.06 182 LYS B CA 1
ATOM 6226 C C . LYS B 1 182 ? 6.352 -22.062 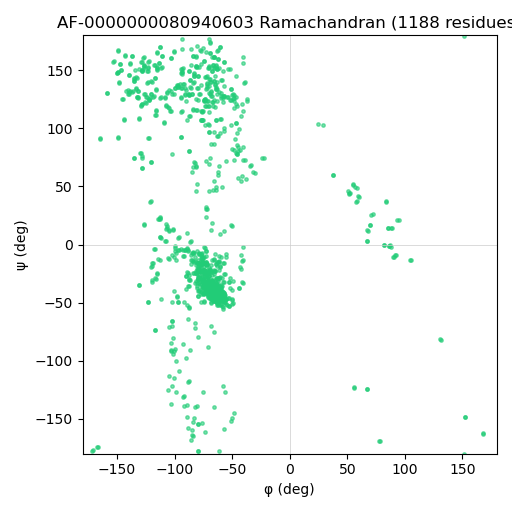-27.797 1 97.06 182 LYS B C 1
ATOM 6228 O O . LYS B 1 182 ? 5.965 -23.234 -27.906 1 97.06 182 LYS B O 1
ATOM 6233 N N . PRO B 1 183 ? 6.914 -21.594 -26.703 1 98.19 183 PRO B N 1
ATOM 6234 C CA . PRO B 1 183 ? 7.133 -22.484 -25.562 1 98.19 183 PRO B CA 1
ATOM 6235 C C . PRO B 1 183 ? 5.828 -22.969 -24.938 1 98.19 183 PRO B C 1
ATOM 6237 O O . PRO B 1 183 ? 4.758 -22.422 -25.234 1 98.19 183 PRO B O 1
ATOM 6240 N N . LEU B 1 184 ? 5.98 -24.078 -24.156 1 98.75 184 LEU B N 1
ATOM 6241 C CA . LEU B 1 184 ? 4.918 -24.578 -23.297 1 98.75 184 LEU B CA 1
ATOM 6242 C C . LEU B 1 184 ? 5.156 -24.188 -21.844 1 98.75 184 LEU B C 1
ATOM 6244 O O . LEU B 1 184 ? 6.27 -24.344 -21.328 1 98.75 184 LEU B O 1
ATOM 6248 N N . VAL B 1 185 ? 4.176 -23.625 -21.219 1 98.94 185 VAL B N 1
ATOM 6249 C CA . VAL B 1 185 ? 4.273 -23.234 -19.812 1 98.94 185 VAL B CA 1
ATOM 6250 C C . VAL B 1 185 ? 3.168 -23.922 -19.016 1 98.94 185 VAL B C 1
ATOM 6252 O O . VAL B 1 185 ? 1.984 -23.781 -19.328 1 98.94 185 VAL B O 1
ATOM 6255 N N . LEU B 1 186 ? 3.535 -24.641 -18 1 98.94 186 LEU B N 1
ATOM 6256 C CA . LEU B 1 186 ? 2.594 -25.219 -17.047 1 98.94 186 LEU B CA 1
ATOM 6257 C C . LEU B 1 186 ? 2.287 -24.219 -15.93 1 98.94 186 LEU B C 1
ATOM 6259 O O . LEU B 1 186 ? 3.203 -23.641 -15.344 1 98.94 186 LEU B O 1
ATOM 6263 N N . TRP B 1 187 ? 1.029 -24 -15.688 1 98.94 187 TRP B N 1
ATOM 6264 C CA . TRP B 1 187 ? 0.619 -23.141 -14.586 1 98.94 187 TRP B CA 1
ATOM 6265 C C . TRP B 1 187 ? 0.051 -23.953 -13.43 1 98.94 187 TRP B C 1
ATOM 6267 O O . TRP B 1 187 ? -0.854 -24.781 -13.625 1 98.94 187 TRP B O 1
ATOM 6277 N N . LEU B 1 188 ? 0.559 -23.656 -12.188 1 98.88 188 LEU B N 1
ATOM 6278 C CA . LEU B 1 188 ? 0.085 -24.312 -10.969 1 98.88 188 LEU B CA 1
ATOM 6279 C C . LEU B 1 188 ? -0.298 -23.266 -9.922 1 98.88 188 LEU B C 1
ATOM 6281 O O . LEU B 1 188 ? 0.543 -22.484 -9.484 1 98.88 188 LEU B O 1
ATOM 6285 N N . ASN B 1 189 ? -1.518 -23.297 -9.508 1 97.62 189 ASN B N 1
ATOM 6286 C CA . ASN B 1 189 ? -1.94 -22.484 -8.367 1 97.62 189 ASN B CA 1
ATOM 6287 C C . ASN B 1 189 ? -1.589 -23.156 -7.043 1 97.62 189 ASN B C 1
ATOM 6289 O O . ASN B 1 189 ? -1.336 -24.375 -7 1 97.62 189 ASN B O 1
ATOM 6293 N N . GLY B 1 190 ? -1.585 -22.344 -6.039 1 96.81 190 GLY B N 1
ATOM 6294 C CA . GLY B 1 190 ? -1.259 -22.859 -4.723 1 96.81 190 GLY B CA 1
ATOM 6295 C C . GLY B 1 190 ? -2.479 -23.312 -3.941 1 96.81 190 GLY B C 1
ATOM 6296 O O . GLY B 1 190 ? -3.32 -24.047 -4.457 1 96.81 190 GLY B O 1
ATOM 6297 N N . GLY B 1 191 ? -2.508 -22.906 -2.922 1 93.69 191 GLY B N 1
ATOM 6298 C CA . GLY B 1 191 ? -3.459 -23.312 -1.894 1 93.69 191 GLY B CA 1
ATOM 6299 C C . GLY B 1 191 ? -2.799 -23.656 -0.572 1 93.69 191 GLY B C 1
ATOM 6300 O O . GLY B 1 191 ? -2.348 -22.766 0.153 1 93.69 191 GLY B O 1
ATOM 6301 N N . PRO B 1 192 ? -2.305 -24.781 -0.452 1 95.56 192 PRO B N 1
ATOM 6302 C CA . PRO B 1 192 ? -2.518 -25.906 -1.361 1 95.56 192 PRO B CA 1
ATOM 6303 C C . PRO B 1 192 ? -3.994 -26.266 -1.524 1 95.56 192 PRO B C 1
ATOM 6305 O O . PRO B 1 192 ? -4.828 -25.828 -0.726 1 95.56 192 PRO B O 1
ATOM 6308 N N . GLY B 1 193 ? -4.238 -26.891 -2.631 1 96.19 193 GLY B N 1
ATOM 6309 C CA . GLY B 1 193 ? -5.555 -27.484 -2.826 1 96.19 193 GLY B CA 1
ATOM 6310 C C . GLY B 1 193 ? -6.508 -26.578 -3.572 1 96.19 193 GLY B C 1
ATOM 6311 O O . GLY B 1 193 ? -7.727 -26.703 -3.439 1 96.19 193 GLY B O 1
ATOM 6312 N N . CYS B 1 194 ? -5.926 -25.594 -4.32 1 96.5 194 CYS B N 1
ATOM 6313 C CA . CYS B 1 194 ? -6.797 -24.688 -5.062 1 96.5 194 CYS B CA 1
ATOM 6314 C C . CYS B 1 194 ? -6.586 -24.844 -6.562 1 96.5 194 CYS B C 1
ATOM 6316 O O . CYS B 1 194 ? -5.48 -25.156 -7.012 1 96.5 194 CYS B O 1
ATOM 6318 N N . SER B 1 195 ? -7.57 -24.562 -7.316 1 97.25 195 SER B N 1
ATOM 6319 C CA . SER B 1 195 ? -7.688 -24.875 -8.734 1 97.25 195 SER B CA 1
ATOM 6320 C C . SER B 1 195 ? -6.918 -23.875 -9.586 1 97.25 195 SER B C 1
ATOM 6322 O O . SER B 1 195 ? -7.066 -22.672 -9.422 1 97.25 195 SER B O 1
ATOM 6324 N N . SER B 1 196 ? -6.18 -24.344 -10.539 1 98.25 196 SER B N 1
ATOM 6325 C CA . SER B 1 196 ? -5.516 -23.516 -11.531 1 98.25 196 SER B CA 1
ATOM 6326 C C . SER B 1 196 ? -6.516 -22.938 -12.531 1 98.25 196 SER B C 1
ATOM 6328 O O . SER B 1 196 ? -6.27 -21.891 -13.133 1 98.25 196 SER B O 1
ATOM 6330 N N . ILE B 1 197 ? -7.621 -23.609 -12.688 1 97.19 197 ILE B N 1
ATOM 6331 C CA . ILE B 1 197 ? -8.664 -23.156 -13.602 1 97.19 197 ILE B CA 1
ATOM 6332 C C . ILE B 1 197 ? -9.414 -21.969 -12.969 1 97.19 197 ILE B C 1
ATOM 6334 O O . ILE B 1 197 ? -9.68 -20.969 -13.641 1 97.19 197 ILE B O 1
ATOM 6338 N N . ALA B 1 198 ? -9.695 -22.094 -11.68 1 93.94 198 ALA B N 1
ATOM 6339 C CA . ALA B 1 198 ? -10.438 -21.062 -10.977 1 93.94 198 ALA B CA 1
ATOM 6340 C C . ALA B 1 198 ? -9.672 -19.75 -10.961 1 93.94 198 ALA B C 1
ATOM 6342 O O . ALA B 1 198 ? -10.242 -18.672 -11.195 1 93.94 198 ALA B O 1
ATOM 6343 N N . TYR B 1 199 ? -8.414 -19.828 -10.664 1 94.81 199 TYR B N 1
ATOM 6344 C CA . TYR B 1 199 ? -7.629 -18.625 -10.43 1 94.81 199 TYR B CA 1
ATOM 6345 C C . TYR B 1 199 ? -6.77 -18.281 -11.641 1 94.81 199 TYR B C 1
ATOM 6347 O O . TYR B 1 199 ? -7.105 -17.391 -12.414 1 94.81 199 TYR B O 1
ATOM 6355 N N . GLY B 1 200 ? -5.812 -19.125 -11.945 1 97.62 200 GLY B N 1
ATOM 6356 C CA . GLY B 1 200 ? -4.922 -18.891 -13.062 1 97.62 200 GLY B CA 1
ATOM 6357 C C . GLY B 1 200 ? -5.656 -18.625 -14.367 1 97.62 200 GLY B C 1
ATOM 6358 O O . GLY B 1 200 ? -5.48 -17.562 -14.977 1 97.62 200 GLY B O 1
ATOM 6359 N N . ALA B 1 201 ? -6.531 -19.469 -14.719 1 98 201 ALA B N 1
ATOM 6360 C CA . ALA B 1 201 ? -7.191 -19.375 -16.016 1 98 201 ALA B CA 1
ATOM 6361 C C . ALA B 1 201 ? -8.297 -18.328 -16 1 98 201 ALA B C 1
ATOM 6363 O O . ALA B 1 201 ? -8.383 -17.469 -16.891 1 98 201 ALA B O 1
ATOM 6364 N N . ALA B 1 202 ? -9.078 -18.328 -14.992 1 95.81 202 ALA B N 1
ATOM 6365 C CA . ALA B 1 202 ? -10.305 -17.531 -15.031 1 95.81 202 ALA B CA 1
ATOM 6366 C C . ALA B 1 202 ? -10.055 -16.125 -14.492 1 95.81 202 ALA B C 1
ATOM 6368 O O . ALA B 1 202 ? -10.703 -15.172 -14.922 1 95.81 202 ALA B O 1
ATOM 6369 N N . GLU B 1 203 ? -9.062 -16.031 -13.617 1 94.38 203 GLU B N 1
ATOM 6370 C CA . GLU B 1 203 ? -8.945 -14.75 -12.922 1 94.38 203 GLU B CA 1
ATOM 6371 C C . GLU B 1 203 ? -7.645 -14.039 -13.289 1 94.38 203 GLU B C 1
ATOM 6373 O O . GLU B 1 203 ? -7.562 -12.812 -13.219 1 94.38 203 GLU B O 1
ATOM 6378 N N . GLU B 1 204 ? -6.66 -14.742 -13.688 1 96.69 204 GLU B N 1
ATOM 6379 C CA . GLU B 1 204 ? -5.34 -14.125 -13.75 1 96.69 204 GLU B CA 1
ATOM 6380 C C . GLU B 1 204 ? -4.812 -14.094 -15.18 1 96.69 204 GLU B C 1
ATOM 6382 O O . GLU B 1 204 ? -4.891 -13.062 -15.852 1 96.69 204 GLU B O 1
ATOM 6387 N N . ILE B 1 205 ? -4.391 -15.195 -15.773 1 98.38 205 ILE B N 1
ATOM 6388 C CA . ILE B 1 205 ? -3.525 -15.117 -16.938 1 98.38 205 ILE B CA 1
ATOM 6389 C C . ILE B 1 205 ? -4.223 -15.742 -18.141 1 98.38 205 ILE B C 1
ATOM 6391 O O . ILE B 1 205 ? -3.699 -15.711 -19.266 1 98.38 205 ILE B O 1
ATOM 6395 N N . GLY B 1 206 ? -5.395 -16.312 -17.984 1 98.12 206 GLY B N 1
ATOM 6396 C CA . GLY B 1 206 ? -6.094 -17 -19.047 1 98.12 206 GLY B CA 1
ATOM 6397 C C . GLY B 1 206 ? -6.598 -16.062 -20.125 1 98.12 206 GLY B C 1
ATOM 6398 O O . GLY B 1 206 ? -6.516 -14.836 -19.984 1 98.12 206 GLY B O 1
ATOM 6399 N N . PRO B 1 207 ? -7.133 -16.625 -21.188 1 97.5 207 PRO B N 1
ATOM 6400 C CA . PRO B 1 207 ? -7.551 -15.836 -22.344 1 97.5 207 PRO B CA 1
ATOM 6401 C C . PRO B 1 207 ? -8.836 -15.062 -22.094 1 97.5 207 PRO B C 1
ATOM 6403 O O . PRO B 1 207 ? -9.102 -14.062 -22.766 1 97.5 207 PRO B O 1
ATOM 6406 N N . PHE B 1 208 ? -9.625 -15.57 -21.078 1 96.44 208 PHE B N 1
ATOM 6407 C CA . PHE B 1 208 ? -10.922 -14.953 -20.828 1 96.44 208 PHE B CA 1
ATOM 6408 C C . PHE B 1 208 ? -11.062 -14.547 -19.359 1 96.44 208 PHE B C 1
ATOM 6410 O O . PHE B 1 208 ? -10.406 -15.117 -18.484 1 96.44 208 PHE B O 1
ATOM 6417 N N . ARG B 1 209 ? -11.898 -13.539 -19.203 1 93.94 209 ARG B N 1
ATOM 6418 C CA . ARG B 1 209 ? -12.367 -13.133 -17.875 1 93.94 209 ARG B CA 1
ATOM 6419 C C . ARG B 1 209 ? -13.883 -13.281 -17.766 1 93.94 209 ARG B C 1
ATOM 6421 O O . ARG B 1 209 ? -14.586 -13.297 -18.781 1 93.94 209 ARG B O 1
ATOM 6428 N N . LEU B 1 210 ? -14.289 -13.445 -16.578 1 92.75 210 LEU B N 1
ATOM 6429 C CA . LEU B 1 210 ? -15.711 -13.648 -16.359 1 92.75 210 LEU B CA 1
ATOM 6430 C C . LEU B 1 210 ? -16.406 -12.328 -16.031 1 92.75 210 LEU B C 1
ATOM 6432 O O . LEU B 1 210 ? -15.875 -11.516 -15.273 1 92.75 210 LEU B O 1
ATOM 6436 N N . ASN B 1 211 ? -17.516 -12.141 -16.672 1 89.94 211 ASN B N 1
ATOM 6437 C CA . ASN B 1 211 ? -18.359 -11.016 -16.297 1 89.94 211 ASN B CA 1
ATOM 6438 C C . ASN B 1 211 ? -19.094 -11.289 -14.977 1 89.94 211 ASN B C 1
ATOM 6440 O O . ASN B 1 211 ? -19.281 -12.445 -14.594 1 89.94 211 ASN B O 1
ATOM 6444 N N . PRO B 1 212 ? -19.547 -10.242 -14.258 1 85.38 212 PRO B N 1
ATOM 6445 C CA . PRO B 1 212 ? -20.219 -10.398 -12.969 1 85.38 212 PRO B CA 1
ATOM 6446 C C . PRO B 1 212 ? -21.469 -11.273 -13.07 1 85.38 212 PRO B C 1
ATOM 6448 O O . PRO B 1 212 ? -21.938 -11.812 -12.055 1 85.38 212 PRO B O 1
ATOM 6451 N N . ASP B 1 213 ? -22 -11.516 -14.289 1 87.12 213 ASP B N 1
ATOM 6452 C CA . ASP B 1 213 ? -23.203 -12.32 -14.453 1 87.12 213 ASP B CA 1
ATOM 6453 C C . ASP B 1 213 ? -22.891 -13.805 -14.297 1 87.12 213 ASP B C 1
ATOM 6455 O O . ASP B 1 213 ? -23.812 -14.625 -14.188 1 87.12 213 ASP B O 1
ATOM 6459 N N . GLY B 1 214 ? -21.625 -14.125 -14.305 1 88.5 214 GLY B N 1
ATOM 6460 C CA . GLY B 1 214 ? -21.219 -15.516 -14.148 1 88.5 214 GLY B CA 1
ATOM 6461 C C . GLY B 1 214 ? -21.562 -16.375 -15.359 1 88.5 214 GLY B C 1
ATOM 6462 O O . GLY B 1 214 ? -21.562 -17.594 -15.273 1 88.5 214 GLY B O 1
ATOM 6463 N N . LYS B 1 215 ? -21.844 -15.742 -16.516 1 92.56 215 LYS B N 1
ATOM 6464 C CA . LYS B 1 215 ? -22.328 -16.484 -17.672 1 92.56 215 LYS B CA 1
ATOM 6465 C C . LYS B 1 215 ? -21.531 -16.125 -18.922 1 92.56 215 LYS B C 1
ATOM 6467 O O . LYS B 1 215 ? -21.344 -16.969 -19.812 1 92.56 215 LYS B O 1
ATOM 6472 N N . THR B 1 216 ? -21.172 -14.953 -18.984 1 94.56 216 THR B N 1
ATOM 6473 C CA . THR B 1 216 ? -20.5 -14.5 -20.203 1 94.56 216 THR B CA 1
ATOM 6474 C C . THR B 1 216 ? -19.031 -14.188 -19.906 1 94.56 216 THR B C 1
ATOM 6476 O O . THR B 1 216 ? -18.656 -13.891 -18.766 1 94.56 216 THR B O 1
ATOM 6479 N N . LEU B 1 217 ? -18.266 -14.344 -20.953 1 96.25 217 LEU B N 1
ATOM 6480 C CA . LEU B 1 217 ? -16.828 -14.125 -20.891 1 96.25 217 LEU B CA 1
ATOM 6481 C C . LEU B 1 217 ? -16.406 -12.945 -21.766 1 96.25 217 LEU B C 1
ATOM 6483 O O . LEU B 1 217 ? -17.094 -12.609 -22.734 1 96.25 217 LEU B O 1
ATOM 6487 N N . TYR B 1 218 ? -15.344 -12.242 -21.391 1 93.94 218 TYR B N 1
ATOM 6488 C CA . TYR B 1 218 ? -14.711 -11.25 -22.266 1 93.94 218 TYR B CA 1
ATOM 6489 C C . TYR B 1 218 ? -13.219 -11.5 -22.375 1 93.94 218 TYR B C 1
ATOM 6491 O O . TYR B 1 218 ? -12.617 -12.156 -21.516 1 93.94 218 TYR B O 1
ATOM 6499 N N . SER B 1 219 ? -12.602 -11.031 -23.438 1 95.44 219 SER B N 1
ATOM 6500 C CA . SER B 1 219 ? -11.203 -11.312 -23.734 1 95.44 219 SER B CA 1
ATOM 6501 C C . SER B 1 219 ? -10.273 -10.609 -22.75 1 95.44 219 SER B C 1
ATOM 6503 O O . SER B 1 219 ? -10.5 -9.453 -22.391 1 95.44 219 SER B O 1
ATOM 6505 N N . ASN B 1 220 ? -9.297 -11.305 -22.312 1 95.69 220 ASN B N 1
ATOM 6506 C CA . ASN B 1 220 ? -8.195 -10.75 -21.531 1 95.69 220 ASN B CA 1
ATOM 6507 C C . ASN B 1 220 ? -7.113 -10.156 -22.422 1 95.69 220 ASN B C 1
ATOM 6509 O O . ASN B 1 220 ? -6.379 -10.883 -23.078 1 95.69 220 ASN B O 1
ATOM 6513 N N . SER B 1 221 ? -6.898 -8.836 -22.344 1 95.12 221 SER B N 1
ATOM 6514 C CA . SER B 1 221 ? -5.957 -8.156 -23.219 1 95.12 221 SER B CA 1
ATOM 6515 C C . SER B 1 221 ? -4.516 -8.5 -22.859 1 95.12 221 SER B C 1
ATOM 6517 O O . SER B 1 221 ? -3.609 -8.328 -23.688 1 95.12 221 SER B O 1
ATOM 6519 N N . TYR B 1 222 ? -4.34 -9.023 -21.703 1 97.06 222 TYR B N 1
ATOM 6520 C CA . TYR B 1 222 ? -2.992 -9.367 -21.25 1 97.06 222 TYR B CA 1
ATOM 6521 C C . TYR B 1 222 ? -2.881 -10.852 -20.938 1 97.06 222 TYR B C 1
ATOM 6523 O O . TYR B 1 222 ? -2.213 -11.242 -19.969 1 97.06 222 TYR B O 1
ATOM 6531 N N . ALA B 1 223 ? -3.539 -11.656 -21.719 1 97.81 223 ALA B N 1
ATOM 6532 C CA . ALA B 1 223 ? -3.479 -13.109 -21.578 1 97.81 223 ALA B CA 1
ATOM 6533 C C . ALA B 1 223 ? -2.078 -13.633 -21.891 1 97.81 223 ALA B C 1
ATOM 6535 O O . ALA B 1 223 ? -1.424 -13.164 -22.812 1 97.81 223 ALA B O 1
ATOM 6536 N N . TRP B 1 224 ? -1.664 -14.562 -21.156 1 98.69 224 TRP B N 1
ATOM 6537 C CA . TRP B 1 224 ? -0.302 -15.062 -21.297 1 98.69 224 TRP B CA 1
ATOM 6538 C C . TRP B 1 224 ? -0.178 -15.961 -22.531 1 98.69 224 TRP B C 1
ATOM 6540 O O . TRP B 1 224 ? 0.923 -16.172 -23.031 1 98.69 224 TRP B O 1
ATOM 6550 N N . ASN B 1 225 ? -1.34 -16.453 -23.094 1 98.31 225 ASN B N 1
ATOM 6551 C CA . ASN B 1 225 ? -1.257 -17.281 -24.281 1 98.31 225 ASN B CA 1
ATOM 6552 C C . ASN B 1 225 ? -0.917 -16.469 -25.516 1 98.31 225 ASN B C 1
ATOM 6554 O O . ASN B 1 225 ? -0.731 -17.016 -26.609 1 98.31 225 ASN B O 1
ATOM 6558 N N . LYS B 1 226 ? -0.82 -15.219 -25.344 1 97.25 226 LYS B N 1
ATOM 6559 C CA . LYS B 1 226 ? -0.277 -14.391 -26.422 1 97.25 226 LYS B CA 1
ATOM 6560 C C . LYS B 1 226 ? 1.221 -14.617 -26.578 1 97.25 226 LYS B C 1
ATOM 6562 O O . LYS B 1 226 ? 1.789 -14.297 -27.625 1 97.25 226 LYS B O 1
ATOM 6567 N N . LEU B 1 227 ? 1.861 -15.195 -25.594 1 97.88 227 LEU B N 1
ATOM 6568 C CA . LEU B 1 227 ? 3.314 -15.328 -25.594 1 97.88 227 LEU B CA 1
ATOM 6569 C C . LEU B 1 227 ? 3.723 -16.797 -25.609 1 97.88 227 LEU B C 1
ATOM 6571 O O . LEU B 1 227 ? 4.805 -17.141 -26.094 1 97.88 227 LEU B O 1
ATOM 6575 N N . ALA B 1 228 ? 2.92 -17.656 -25.062 1 98.62 228 ALA B N 1
ATOM 6576 C CA . ALA B 1 228 ? 3.258 -19.062 -24.922 1 98.62 228 ALA B CA 1
ATOM 6577 C C . ALA B 1 228 ? 1.998 -19.922 -24.875 1 98.62 228 ALA B C 1
ATOM 6579 O O . ALA B 1 228 ? 0.899 -19.422 -24.641 1 98.62 228 ALA B O 1
ATOM 6580 N N . ASN B 1 229 ? 2.146 -21.234 -25.219 1 98.69 229 ASN B N 1
ATOM 6581 C CA . ASN B 1 229 ? 1.088 -22.188 -24.938 1 98.69 229 ASN B CA 1
ATOM 6582 C C . ASN B 1 229 ? 0.982 -22.484 -23.438 1 98.69 229 ASN B C 1
ATOM 6584 O O . ASN B 1 229 ? 1.968 -22.859 -22.797 1 98.69 229 ASN B O 1
ATOM 6588 N N . ILE B 1 230 ? -0.212 -22.25 -22.906 1 98.88 230 ILE B N 1
ATOM 6589 C CA . ILE B 1 230 ? -0.36 -22.344 -21.453 1 98.88 230 ILE B CA 1
ATOM 6590 C C . ILE B 1 230 ? -1.154 -23.594 -21.094 1 98.88 230 ILE B C 1
ATOM 6592 O O . ILE B 1 230 ? -2.264 -23.797 -21.594 1 98.88 230 ILE B O 1
ATOM 6596 N N . LEU B 1 231 ? -0.594 -24.375 -20.25 1 98.88 231 LEU B N 1
ATOM 6597 C CA . LEU B 1 231 ? -1.209 -25.594 -19.734 1 98.88 231 LEU B CA 1
ATOM 6598 C C . LEU B 1 231 ? -1.604 -25.422 -18.266 1 98.88 231 LEU B C 1
ATOM 6600 O O . LEU B 1 231 ? -0.742 -25.422 -17.391 1 98.88 231 LEU B O 1
ATOM 6604 N N . PHE B 1 232 ? -2.926 -25.266 -18.047 1 98.88 232 PHE B N 1
ATOM 6605 C CA . PHE B 1 232 ? -3.432 -25.188 -16.672 1 98.88 232 PHE B CA 1
ATOM 6606 C C . PHE B 1 232 ? -3.703 -26.594 -16.125 1 98.88 232 PHE B C 1
ATOM 6608 O O . PHE B 1 232 ? -4.316 -27.422 -16.797 1 98.88 232 PHE B O 1
ATOM 6615 N N . LEU B 1 233 ? -3.281 -26.812 -14.906 1 98.94 233 LEU B N 1
ATOM 6616 C CA . LEU B 1 233 ? -3.455 -28.125 -14.32 1 98.94 233 LEU B CA 1
ATOM 6617 C C . LEU B 1 233 ? -4.102 -28.031 -12.938 1 98.94 233 LEU B C 1
ATOM 6619 O O . LEU B 1 233 ? -3.58 -27.359 -12.055 1 98.94 233 LEU B O 1
ATOM 6623 N N . ASP B 1 234 ? -5.25 -28.656 -12.812 1 98.25 234 ASP B N 1
ATOM 6624 C CA . ASP B 1 234 ? -5.82 -28.844 -11.477 1 98.25 234 ASP B CA 1
ATOM 6625 C C . ASP B 1 234 ? -5.117 -29.969 -10.727 1 98.25 234 ASP B C 1
ATOM 6627 O O . ASP B 1 234 ? -5.297 -31.141 -11.047 1 98.25 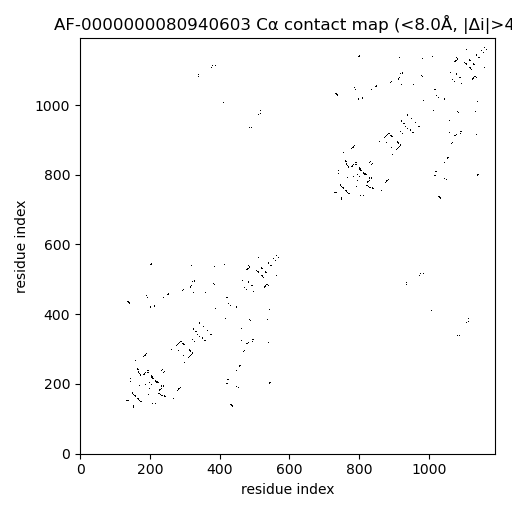234 ASP B O 1
ATOM 6631 N N . SER B 1 235 ? -4.391 -29.578 -9.844 1 97.56 235 SER B N 1
ATOM 6632 C CA . SER B 1 235 ? -3.629 -30.531 -9.047 1 97.56 235 SER B CA 1
ATOM 6633 C C . SER B 1 235 ? -3.621 -30.125 -7.57 1 97.56 235 SER B C 1
ATOM 6635 O O . SER B 1 235 ? -3.637 -28.938 -7.246 1 97.56 235 SER B O 1
ATOM 6637 N N . PRO B 1 236 ? -3.629 -31.234 -6.621 1 97.56 236 PRO B N 1
ATOM 6638 C CA . PRO B 1 236 ? -3.674 -32.688 -6.797 1 97.56 236 PRO B CA 1
ATOM 6639 C C . PRO B 1 236 ? -5.082 -33.188 -7.09 1 97.56 236 PRO B C 1
ATOM 6641 O O . PRO B 1 236 ? -5.992 -32.406 -7.348 1 97.56 236 PRO B O 1
ATOM 6644 N N . ALA B 1 237 ? -5.16 -34.531 -7.211 1 96.88 237 ALA B N 1
ATOM 6645 C CA . ALA B 1 237 ? -6.484 -35.125 -7.352 1 96.88 237 ALA B CA 1
ATOM 6646 C C . ALA B 1 237 ? -7.43 -34.625 -6.258 1 96.88 237 ALA B C 1
ATOM 6648 O O . ALA B 1 237 ? -7.035 -34.531 -5.094 1 96.88 237 ALA B O 1
ATOM 6649 N N . GLY B 1 238 ? -8.617 -34.25 -6.652 1 94.31 238 GLY B N 1
ATOM 6650 C CA . GLY B 1 238 ? -9.602 -33.688 -5.738 1 94.31 238 GLY B CA 1
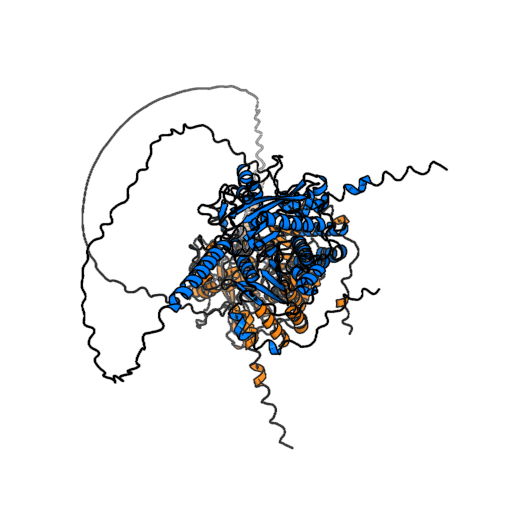ATOM 6651 C C . GLY B 1 238 ? -9.773 -32.188 -5.887 1 94.31 238 GLY B C 1
ATOM 6652 O O . GLY B 1 238 ? -10.758 -31.641 -5.402 1 94.31 238 GLY B O 1
ATOM 6653 N N . VAL B 1 239 ? -8.898 -31.578 -6.555 1 96.38 239 VAL B N 1
ATOM 6654 C CA . VAL B 1 239 ? -8.93 -30.125 -6.734 1 96.38 239 VAL B CA 1
ATOM 6655 C C . VAL B 1 239 ? -9.578 -29.781 -8.078 1 96.38 239 VAL B C 1
ATOM 6657 O O . VAL B 1 239 ? -9.242 -30.391 -9.102 1 96.38 239 VAL B O 1
ATOM 6660 N N . GLY B 1 240 ? -10.461 -28.797 -8.039 1 95.44 240 GLY B N 1
ATOM 6661 C CA . GLY B 1 240 ? -11.164 -28.438 -9.266 1 95.44 240 GLY B CA 1
ATOM 6662 C C . GLY B 1 240 ? -11.891 -29.609 -9.898 1 95.44 240 GLY B C 1
ATOM 6663 O O . GLY B 1 240 ? -12.68 -30.281 -9.234 1 95.44 240 GLY B O 1
ATOM 6664 N N . PHE B 1 241 ? -11.531 -29.875 -11.18 1 96.06 241 PHE B N 1
ATOM 6665 C CA . PHE B 1 241 ? -12.211 -30.953 -11.898 1 96.06 241 PHE B CA 1
ATOM 6666 C C . PHE B 1 241 ? -11.445 -32.25 -11.75 1 96.06 241 PHE B C 1
ATOM 6668 O O . PHE B 1 241 ? -11.938 -33.312 -12.148 1 96.06 241 PHE B O 1
ATOM 6675 N N . SER B 1 242 ? -10.242 -32.188 -11.219 1 96.19 242 SER B N 1
ATOM 6676 C CA . SER B 1 242 ? -9.484 -33.438 -11.008 1 96.19 242 SER B CA 1
ATOM 6677 C C . SER B 1 242 ? -10.156 -34.312 -9.969 1 96.19 242 SER B C 1
ATOM 6679 O O . SER B 1 242 ? -10.828 -33.844 -9.055 1 96.19 242 SER B O 1
ATOM 6681 N N . TYR B 1 243 ? -9.922 -35.656 -10.117 1 94.06 243 TYR B N 1
ATOM 6682 C CA . TYR B 1 243 ? -10.648 -36.531 -9.211 1 94.06 243 TYR B CA 1
ATOM 6683 C C . TYR B 1 243 ? -9.836 -37.781 -8.906 1 94.06 243 TYR B C 1
ATOM 6685 O O . TYR B 1 243 ? -8.805 -38.031 -9.531 1 94.06 243 TYR B O 1
ATOM 6693 N N . SER B 1 244 ? -10.273 -38.5 -7.914 1 94.81 244 SER B N 1
ATOM 6694 C CA . SER B 1 244 ? -9.828 -39.844 -7.562 1 94.81 244 SER B CA 1
ATOM 6695 C C . SER B 1 244 ? -11.008 -40.75 -7.301 1 94.81 244 SER B C 1
ATOM 6697 O O . SER B 1 244 ? -12.039 -40.344 -6.773 1 94.81 244 SER B O 1
ATOM 6699 N N . ASN B 1 245 ? -10.859 -42 -7.688 1 93.06 245 ASN B N 1
ATOM 6700 C CA . ASN B 1 245 ? -11.867 -43 -7.355 1 93.06 245 ASN B CA 1
ATOM 6701 C C . ASN B 1 245 ? -11.617 -43.625 -5.98 1 93.06 245 ASN B C 1
ATOM 6703 O O . ASN B 1 245 ? -12.367 -44.5 -5.543 1 93.06 245 ASN B O 1
ATOM 6707 N N . THR B 1 246 ? -10.617 -43.125 -5.367 1 95.25 246 THR B N 1
ATOM 6708 C CA . THR B 1 246 ? -10.266 -43.531 -4.016 1 95.25 246 THR B CA 1
ATOM 6709 C C . THR B 1 246 ? -10.391 -42.375 -3.039 1 95.25 246 THR B C 1
ATOM 6711 O O . THR B 1 246 ? -9.531 -41.5 -3.004 1 95.25 246 THR B O 1
ATOM 6714 N N . THR B 1 247 ? -11.328 -42.469 -2.184 1 92 247 THR B N 1
ATOM 6715 C CA . THR B 1 247 ? -11.695 -41.344 -1.306 1 92 247 THR B CA 1
ATOM 6716 C C . THR B 1 247 ? -10.531 -40.969 -0.402 1 92 247 THR B C 1
ATOM 6718 O O . THR B 1 247 ? -10.352 -39.781 -0.076 1 92 247 THR B O 1
ATOM 6721 N N . SER B 1 248 ? -9.773 -41.938 0.028 1 94.88 248 SER B N 1
ATOM 6722 C CA . SER B 1 248 ? -8.68 -41.656 0.966 1 94.88 248 SER B CA 1
ATOM 6723 C C . SER B 1 248 ? -7.637 -40.75 0.361 1 94.88 248 SER B C 1
ATOM 6725 O O . SER B 1 248 ? -6.871 -40.094 1.086 1 94.88 248 SER B O 1
ATOM 6727 N N . ASP B 1 249 ? -7.582 -40.625 -0.98 1 95.12 249 ASP B N 1
ATOM 6728 C CA . ASP B 1 249 ? -6.629 -39.75 -1.653 1 95.12 249 ASP B CA 1
ATOM 6729 C C . ASP B 1 249 ? -6.867 -38.281 -1.271 1 95.12 249 ASP B C 1
ATOM 6731 O O . ASP B 1 249 ? -5.93 -37.5 -1.244 1 95.12 249 ASP B O 1
ATOM 6735 N N . LEU B 1 250 ? -8.094 -37.938 -0.946 1 94.56 250 LEU B N 1
ATOM 6736 C CA . LEU B 1 250 ? -8.43 -36.562 -0.596 1 94.56 250 LEU B CA 1
ATOM 6737 C C . LEU B 1 250 ? -7.922 -36.219 0.799 1 94.56 250 LEU B C 1
ATOM 6739 O O . LEU B 1 250 ? -7.688 -35.031 1.104 1 94.56 250 LEU B O 1
ATOM 6743 N N . TYR B 1 251 ? -7.73 -37.219 1.651 1 96.19 251 TYR B N 1
ATOM 6744 C CA . TYR B 1 251 ? -7.359 -37 3.043 1 96.19 251 TYR B CA 1
ATOM 6745 C C . TYR B 1 251 ? -5.855 -37.188 3.24 1 96.19 251 TYR B C 1
ATOM 6747 O O . TYR B 1 251 ? -5.332 -36.906 4.328 1 96.19 251 TYR B O 1
ATOM 6755 N N . THR B 1 252 ? -5.176 -37.625 2.18 1 96.75 252 THR B N 1
ATOM 6756 C CA . THR B 1 252 ? -3.758 -37.938 2.34 1 96.75 252 THR B CA 1
ATOM 6757 C C . THR B 1 252 ? -2.926 -37.188 1.303 1 96.75 252 THR B C 1
ATOM 6759 O O . THR B 1 252 ? -1.8 -37.594 0.999 1 96.75 252 THR B O 1
ATOM 6762 N N . ALA B 1 253 ? -3.506 -36.188 0.704 1 97 253 ALA B N 1
ATOM 6763 C CA . ALA B 1 253 ? -2.762 -35.375 -0.256 1 97 253 ALA B CA 1
ATOM 6764 C C . ALA B 1 253 ? -1.582 -34.688 0.415 1 97 253 ALA B C 1
ATOM 6766 O O . ALA B 1 253 ? -1.619 -34.406 1.615 1 97 253 ALA B O 1
ATOM 6767 N N . GLY B 1 254 ? -0.527 -34.406 -0.294 1 98.06 254 GLY B N 1
ATOM 6768 C CA . GLY B 1 254 ? 0.688 -33.75 0.142 1 98.06 254 GLY B CA 1
ATOM 6769 C C . GLY B 1 254 ? 1.624 -33.406 -1.002 1 98.06 254 GLY B C 1
ATOM 6770 O O . GLY B 1 254 ? 1.313 -33.656 -2.164 1 98.06 254 GLY B O 1
ATOM 6771 N N . ASP B 1 255 ? 2.719 -32.875 -0.664 1 98.56 255 ASP B N 1
ATOM 6772 C CA . ASP B 1 255 ? 3.646 -32.344 -1.659 1 98.56 255 ASP B CA 1
ATOM 6773 C C . ASP B 1 255 ? 4.238 -33.438 -2.514 1 98.56 255 ASP B C 1
ATOM 6775 O O . ASP B 1 255 ? 4.293 -33.344 -3.738 1 98.56 255 ASP B O 1
ATOM 6779 N N . GLN B 1 256 ? 4.676 -34.469 -1.896 1 98.38 256 GLN B N 1
ATOM 6780 C CA . GLN B 1 256 ? 5.367 -35.531 -2.613 1 98.38 256 GLN B CA 1
ATOM 6781 C C . GLN B 1 256 ? 4.453 -36.188 -3.646 1 98.38 256 GLN B C 1
ATOM 6783 O O . GLN B 1 256 ? 4.832 -36.344 -4.809 1 98.38 256 GLN B O 1
ATOM 6788 N N . LYS B 1 257 ? 3.271 -36.562 -3.189 1 98.19 257 LYS B N 1
ATOM 6789 C CA . LYS B 1 257 ? 2.309 -37.188 -4.102 1 98.19 257 LYS B CA 1
ATOM 6790 C C . LYS B 1 257 ? 1.933 -36.219 -5.227 1 98.19 257 LYS B C 1
ATOM 6792 O O . LYS B 1 257 ? 1.778 -36.625 -6.379 1 98.19 257 LYS B O 1
ATOM 6797 N N . THR B 1 258 ? 1.756 -34.969 -4.891 1 98.62 258 THR B N 1
ATOM 6798 C CA . THR B 1 258 ? 1.396 -33.938 -5.875 1 98.62 258 THR B CA 1
ATOM 6799 C C . THR B 1 258 ? 2.473 -33.844 -6.949 1 98.62 258 THR B C 1
ATOM 6801 O O . THR B 1 258 ? 2.164 -33.781 -8.141 1 98.62 258 THR B O 1
ATOM 6804 N N . ALA B 1 259 ? 3.766 -33.812 -6.586 1 98.81 259 ALA B N 1
ATOM 6805 C CA . ALA B 1 259 ? 4.875 -33.688 -7.531 1 98.81 259 ALA B CA 1
ATOM 6806 C C . ALA B 1 259 ? 4.953 -34.906 -8.438 1 98.81 259 ALA B C 1
ATOM 6808 O O . ALA B 1 259 ? 5.129 -34.781 -9.648 1 98.81 259 ALA B O 1
ATOM 6809 N N . GLU B 1 260 ? 4.754 -36.094 -7.871 1 98.75 260 GLU B N 1
ATOM 6810 C CA . GLU B 1 260 ? 4.848 -37.344 -8.633 1 98.75 260 GLU B CA 1
ATOM 6811 C C . GLU B 1 260 ? 3.686 -37.469 -9.617 1 98.75 260 GLU B C 1
ATOM 6813 O O . GLU B 1 260 ? 3.879 -37.875 -10.766 1 98.75 260 GLU B O 1
ATOM 6818 N N . ASP B 1 261 ? 2.521 -37.156 -9.109 1 98.81 261 ASP B N 1
ATOM 6819 C CA . ASP B 1 261 ? 1.355 -37.219 -9.992 1 98.81 261 ASP B CA 1
ATOM 6820 C C . ASP B 1 261 ? 1.471 -36.219 -11.125 1 98.81 261 ASP B C 1
ATOM 6822 O O . ASP B 1 261 ? 1.082 -36.5 -12.258 1 98.81 261 ASP B O 1
ATOM 6826 N N . ALA B 1 262 ? 1.98 -35.031 -10.82 1 98.88 262 ALA B N 1
ATOM 6827 C CA . ALA B 1 262 ? 2.146 -34 -11.852 1 98.88 262 ALA B CA 1
ATOM 6828 C C . ALA B 1 262 ? 3.166 -34.438 -12.898 1 98.88 262 ALA B C 1
ATOM 6830 O O . ALA B 1 262 ? 2.992 -34.188 -14.086 1 98.88 262 ALA B O 1
ATOM 6831 N N . TYR B 1 263 ? 4.266 -35.062 -12.453 1 98.88 263 TYR B N 1
ATOM 6832 C CA . TYR B 1 263 ? 5.246 -35.594 -13.398 1 98.88 263 TYR B CA 1
ATOM 6833 C C . TYR B 1 263 ? 4.617 -36.625 -14.297 1 98.88 263 TYR B C 1
ATOM 6835 O O . TYR B 1 263 ? 4.793 -36.625 -15.516 1 98.88 263 TYR B O 1
ATOM 6843 N N . THR B 1 264 ? 3.875 -37.594 -13.688 1 98.88 264 THR B N 1
ATOM 6844 C CA . THR B 1 264 ? 3.211 -38.625 -14.453 1 98.88 264 THR B CA 1
ATOM 6845 C C . THR B 1 264 ? 2.215 -38.031 -15.445 1 98.88 264 THR B C 1
ATOM 6847 O O . THR B 1 264 ? 2.084 -38.531 -16.562 1 98.88 264 THR B O 1
ATOM 6850 N N . PHE B 1 265 ? 1.53 -37.062 -14.992 1 98.88 265 PHE B N 1
ATOM 6851 C CA . PHE B 1 265 ? 0.62 -36.344 -15.875 1 98.88 265 PHE B CA 1
ATOM 6852 C C . PHE B 1 265 ? 1.352 -35.844 -17.109 1 98.88 265 PHE B C 1
ATOM 6854 O O . PHE B 1 265 ? 0.891 -36.062 -18.234 1 98.88 265 PHE B O 1
ATOM 6861 N N . LEU B 1 266 ? 2.502 -35.125 -16.891 1 98.94 266 LEU B N 1
ATOM 6862 C CA . LEU B 1 266 ? 3.238 -34.531 -18 1 98.94 266 LEU B CA 1
ATOM 6863 C C . LEU B 1 266 ? 3.695 -35.625 -18.984 1 98.94 266 LEU B C 1
ATOM 6865 O O . LEU B 1 266 ? 3.58 -35.438 -20.203 1 98.94 266 LEU B O 1
ATOM 6869 N N . VAL B 1 267 ? 4.148 -36.719 -18.5 1 98.5 267 VAL B N 1
ATOM 6870 C CA . VAL B 1 267 ? 4.625 -37.812 -19.344 1 98.5 267 VAL B CA 1
ATOM 6871 C C . VAL B 1 267 ? 3.475 -38.375 -20.188 1 98.5 267 VAL B C 1
ATOM 6873 O O . VAL B 1 267 ? 3.598 -38.5 -21.406 1 98.5 267 VAL B O 1
ATOM 6876 N N . ASN B 1 268 ? 2.379 -38.625 -19.516 1 98.31 268 ASN B N 1
ATOM 6877 C CA . ASN B 1 268 ? 1.229 -39.188 -20.219 1 98.31 268 ASN B CA 1
ATOM 6878 C C . ASN B 1 268 ? 0.583 -38.156 -21.156 1 98.31 268 ASN B C 1
ATOM 6880 O O . ASN B 1 268 ? 0.088 -38.531 -22.219 1 98.31 268 ASN B O 1
ATOM 6884 N N . TRP B 1 269 ? 0.557 -36.938 -20.703 1 98.5 269 TRP B N 1
ATOM 6885 C CA . TRP B 1 269 ? -0.027 -35.875 -21.531 1 98.5 269 TRP B CA 1
ATOM 6886 C C . TRP B 1 269 ? 0.772 -35.688 -22.812 1 98.5 269 TRP B C 1
ATOM 6888 O O . TRP B 1 269 ? 0.198 -35.469 -23.875 1 98.5 269 TRP B O 1
ATOM 6898 N N . LEU B 1 270 ? 2.09 -35.812 -22.734 1 97.88 270 LEU B N 1
ATOM 6899 C CA . LEU B 1 270 ? 2.957 -35.656 -23.906 1 97.88 270 LEU B CA 1
ATOM 6900 C C . LEU B 1 270 ? 2.777 -36.812 -24.891 1 97.88 270 LEU B C 1
ATOM 6902 O O . LEU B 1 270 ? 3.049 -36.656 -26.078 1 97.88 270 LEU B O 1
ATOM 6906 N N . GLU B 1 271 ? 2.328 -37.906 -24.391 1 96.25 271 GLU B N 1
ATOM 6907 C CA . GLU B 1 271 ? 1.985 -39 -25.312 1 96.25 271 GLU B CA 1
ATOM 6908 C C . GLU B 1 271 ? 0.749 -38.656 -26.125 1 96.25 271 GLU B C 1
ATOM 6910 O O . GLU B 1 271 ? 0.654 -39.031 -27.297 1 96.25 271 GLU B O 1
ATOM 6915 N N . ARG B 1 272 ? -0.061 -37.938 -25.453 1 95.38 272 ARG B N 1
ATOM 6916 C CA . ARG B 1 272 ? -1.292 -37.531 -26.109 1 95.38 272 ARG B CA 1
ATOM 6917 C C . ARG B 1 272 ? -1.048 -36.312 -27 1 95.38 272 ARG B C 1
ATOM 6919 O O . ARG B 1 272 ? -1.687 -36.188 -28.047 1 95.38 272 ARG B O 1
ATOM 6926 N N . PHE B 1 273 ? -0.141 -35.469 -26.641 1 96.75 273 PHE B N 1
ATOM 6927 C CA . PHE B 1 273 ? 0.241 -34.25 -27.375 1 96.75 273 PHE B CA 1
ATOM 6928 C C . PHE B 1 273 ? 1.72 -34.312 -27.75 1 96.75 273 PHE B C 1
ATOM 6930 O O . PHE B 1 273 ? 2.5 -33.469 -27.281 1 96.75 273 PHE B O 1
ATOM 6937 N N . PRO B 1 274 ? 2.115 -35.125 -28.641 1 95.88 274 PRO B N 1
ATOM 6938 C CA . PRO B 1 274 ? 3.537 -35.344 -28.922 1 95.88 274 PRO B CA 1
ATOM 6939 C C . PRO B 1 274 ? 4.207 -34.156 -29.562 1 95.88 274 PRO B C 1
ATOM 6941 O O . PRO B 1 274 ? 5.434 -34.031 -29.531 1 95.88 274 PRO B O 1
ATOM 6944 N N . GLN B 1 275 ? 3.455 -33.219 -30.203 1 94.75 275 GLN B N 1
ATOM 6945 C CA . GLN B 1 275 ? 4.02 -32.031 -30.828 1 94.75 275 GLN B CA 1
ATOM 6946 C C . GLN B 1 275 ? 4.699 -31.141 -29.812 1 94.75 275 GLN B C 1
ATOM 6948 O O . GLN B 1 275 ? 5.457 -30.234 -30.172 1 94.75 275 GLN B O 1
ATOM 6953 N N . TYR B 1 276 ? 4.438 -31.375 -28.547 1 97.44 276 TYR B N 1
ATOM 6954 C CA . TYR B 1 276 ? 5.035 -30.547 -27.516 1 97.44 276 TYR B CA 1
ATOM 6955 C C . TYR B 1 276 ? 6.285 -31.203 -26.938 1 97.44 276 TYR B C 1
ATOM 6957 O O . TYR B 1 276 ? 6.969 -30.625 -26.094 1 97.44 276 TYR B O 1
ATOM 6965 N N . LYS B 1 277 ? 6.586 -32.375 -27.344 1 97.19 277 LYS B N 1
ATOM 6966 C CA . LYS B 1 277 ? 7.848 -33 -26.938 1 97.19 277 LYS B CA 1
ATOM 6967 C C . LYS B 1 277 ? 9.039 -32.156 -27.391 1 97.19 277 LYS B C 1
ATOM 6969 O O . LYS B 1 277 ? 9.023 -31.594 -28.484 1 97.19 277 LYS B O 1
ATOM 6974 N N . HIS B 1 278 ? 10.062 -32.062 -26.562 1 96.94 278 HIS B N 1
ATOM 6975 C CA . HIS B 1 278 ? 11.344 -31.406 -26.812 1 96.94 278 HIS B CA 1
ATOM 6976 C C . HIS B 1 278 ? 11.172 -29.891 -26.938 1 96.94 278 HIS B C 1
ATOM 6978 O O . HIS B 1 278 ? 12.156 -29.172 -27.141 1 96.94 278 HIS B O 1
ATOM 6984 N N . ARG B 1 279 ? 9.914 -29.438 -26.734 1 96.94 279 ARG B N 1
ATOM 6985 C CA . ARG B 1 279 ? 9.656 -28 -26.734 1 96.94 279 ARG B CA 1
ATOM 6986 C C . ARG B 1 279 ? 10.195 -27.344 -25.469 1 96.94 279 ARG B C 1
ATOM 6988 O O . ARG B 1 279 ? 10.227 -27.969 -24.406 1 96.94 279 ARG B O 1
ATOM 6995 N N . ASP B 1 280 ? 10.734 -26.047 -25.625 1 98 280 ASP B N 1
ATOM 6996 C CA . ASP B 1 280 ? 11.055 -25.328 -24.391 1 98 280 ASP B CA 1
ATOM 6997 C C . ASP B 1 280 ? 9.891 -25.391 -23.406 1 98 280 ASP B C 1
ATOM 6999 O O . ASP B 1 280 ? 8.766 -25.031 -23.75 1 98 280 ASP B O 1
ATOM 7003 N N . PHE B 1 281 ? 10.195 -25.844 -22.219 1 98.75 281 PHE B N 1
ATOM 7004 C CA . PHE B 1 281 ? 9.164 -26.062 -21.203 1 98.75 281 PHE B CA 1
ATOM 7005 C C . PHE B 1 281 ? 9.484 -25.312 -19.922 1 98.75 281 PHE B C 1
ATOM 7007 O O . PHE B 1 281 ? 10.609 -25.375 -19.422 1 98.75 281 PHE B O 1
ATOM 7014 N N . TYR B 1 282 ? 8.578 -24.531 -19.438 1 98.88 282 TYR B N 1
ATOM 7015 C CA . TYR B 1 282 ? 8.688 -23.797 -18.188 1 98.88 282 TYR B CA 1
ATOM 7016 C C . TYR B 1 282 ? 7.535 -24.141 -17.25 1 98.88 282 TYR B C 1
ATOM 7018 O O . TYR B 1 282 ? 6.5 -24.641 -17.688 1 98.88 282 TYR B O 1
ATOM 7026 N N . ILE B 1 283 ? 7.715 -23.938 -15.977 1 98.94 283 ILE B N 1
ATOM 7027 C CA . ILE B 1 283 ? 6.648 -24.047 -14.992 1 98.94 283 ILE B CA 1
ATOM 7028 C C . ILE B 1 283 ? 6.465 -22.719 -14.273 1 98.94 283 ILE B C 1
ATOM 7030 O O . ILE B 1 283 ? 7.441 -22.094 -13.844 1 98.94 283 ILE B O 1
ATOM 7034 N N . ALA B 1 284 ? 5.277 -22.266 -14.211 1 98.88 284 ALA B N 1
ATOM 7035 C CA . ALA B 1 284 ? 4.922 -21.062 -13.469 1 98.88 284 ALA B CA 1
ATOM 7036 C C . ALA B 1 284 ? 3.838 -21.359 -12.438 1 98.88 284 ALA B C 1
ATOM 7038 O O . ALA B 1 284 ? 3.072 -22.312 -12.586 1 98.88 284 ALA B O 1
ATOM 7039 N N . GLY B 1 285 ? 3.807 -20.609 -11.398 1 98.75 285 GLY B N 1
ATOM 7040 C CA . GLY B 1 285 ? 2.801 -20.766 -10.359 1 98.75 285 GLY B CA 1
ATOM 7041 C C . GLY B 1 285 ? 2.748 -19.609 -9.383 1 98.75 285 GLY B C 1
ATOM 7042 O O . GLY B 1 285 ? 3.367 -18.578 -9.617 1 98.75 285 GLY B O 1
ATOM 7043 N N . GLU B 1 286 ? 1.944 -19.781 -8.383 1 98.12 286 GLU B N 1
ATOM 7044 C CA . GLU B 1 286 ? 1.712 -18.703 -7.422 1 98.12 286 GLU B CA 1
ATOM 7045 C C . GLU B 1 286 ? 1.393 -19.266 -6.039 1 98.12 286 GLU B C 1
ATOM 7047 O O . GLU B 1 286 ? 0.748 -20.312 -5.914 1 98.12 286 GLU B O 1
ATOM 7052 N N . SER B 1 287 ? 1.792 -18.547 -5.016 1 98.19 287 SER B N 1
ATOM 7053 C CA . SER B 1 287 ? 1.407 -18.875 -3.646 1 98.19 287 SER B CA 1
ATOM 7054 C C . SER B 1 287 ? 2.035 -20.188 -3.197 1 98.19 287 SER B C 1
ATOM 7056 O O . SER B 1 287 ? 3.248 -20.375 -3.307 1 98.19 287 SER B O 1
ATOM 7058 N N . TYR B 1 288 ? 1.288 -21.141 -2.768 1 98.5 288 TYR B N 1
ATOM 7059 C CA . TYR B 1 288 ? 1.824 -22.422 -2.314 1 98.5 288 TYR B CA 1
ATOM 7060 C C . TYR B 1 288 ? 2.461 -23.188 -3.469 1 98.5 288 TYR B C 1
ATOM 7062 O O . TYR B 1 288 ? 3.205 -24.141 -3.252 1 98.5 288 TYR B O 1
ATOM 7070 N N . ALA B 1 289 ? 2.211 -22.719 -4.672 1 98.75 289 ALA B N 1
ATOM 7071 C CA . ALA B 1 289 ? 2.961 -23.297 -5.789 1 98.75 289 ALA B CA 1
ATOM 7072 C C . ALA B 1 289 ? 4.461 -23.062 -5.617 1 98.75 289 ALA B C 1
ATOM 7074 O O . ALA B 1 289 ? 5.273 -23.688 -6.309 1 98.75 289 ALA B O 1
ATOM 7075 N N . GLY B 1 290 ? 4.781 -22.266 -4.684 1 98.81 290 GLY B N 1
ATOM 7076 C CA . GLY B 1 290 ? 6.172 -22.188 -4.258 1 98.81 290 GLY B CA 1
ATOM 7077 C C . GLY B 1 290 ? 6.707 -23.5 -3.719 1 98.81 290 GLY B C 1
ATOM 7078 O O . GLY B 1 290 ? 7.918 -23.672 -3.588 1 98.81 290 GLY B O 1
ATOM 7079 N N . HIS B 1 291 ? 5.875 -24.438 -3.422 1 98.75 291 HIS B N 1
ATOM 7080 C CA . HIS B 1 291 ? 6.238 -25.812 -3.109 1 98.75 291 HIS B CA 1
ATOM 7081 C C . HIS B 1 291 ? 6.074 -26.719 -4.328 1 98.75 291 HIS B C 1
ATOM 7083 O O . HIS B 1 291 ? 6.977 -27.484 -4.66 1 98.75 291 HIS B O 1
ATOM 7089 N N . TYR B 1 292 ? 4.965 -26.578 -5.027 1 98.88 292 TYR B N 1
ATOM 7090 C CA . TYR B 1 292 ? 4.645 -27.438 -6.156 1 98.88 292 TYR B CA 1
ATOM 7091 C C . TYR B 1 292 ? 5.695 -27.312 -7.254 1 98.88 292 TYR B C 1
ATOM 7093 O O . TYR B 1 292 ? 6.211 -28.312 -7.746 1 98.88 292 TYR B O 1
ATOM 7101 N N . VAL B 1 293 ? 6 -26.078 -7.59 1 98.94 293 VAL B N 1
ATOM 7102 C CA . VAL B 1 293 ? 6.797 -25.797 -8.773 1 98.94 293 VAL B CA 1
ATOM 7103 C C . VAL B 1 293 ? 8.227 -26.281 -8.562 1 98.94 293 VAL B C 1
ATOM 7105 O O . VAL B 1 293 ? 8.758 -27.031 -9.383 1 98.94 293 VAL B O 1
ATOM 7108 N N . PRO B 1 294 ? 8.875 -25.953 -7.492 1 98.94 294 PRO B N 1
ATOM 7109 C CA . PRO B 1 294 ? 10.234 -26.453 -7.309 1 98.94 294 PRO B CA 1
ATOM 7110 C C . PRO B 1 294 ? 10.289 -27.969 -7.188 1 98.94 294 PRO B C 1
ATOM 7112 O O . PRO B 1 294 ? 11.211 -28.609 -7.711 1 98.94 294 PRO B O 1
ATOM 7115 N N . GLN B 1 295 ? 9.367 -28.547 -6.527 1 98.88 295 GLN B N 1
ATOM 7116 C CA . GLN B 1 295 ? 9.406 -29.984 -6.328 1 98.88 295 GLN B CA 1
ATOM 7117 C C . GLN B 1 295 ? 9.188 -30.734 -7.641 1 98.88 295 GLN B C 1
ATOM 7119 O O . GLN B 1 295 ? 9.867 -31.719 -7.918 1 98.88 295 GLN B O 1
ATOM 7124 N N . LEU B 1 296 ? 8.227 -30.266 -8.422 1 98.94 296 LEU B N 1
ATOM 7125 C CA . LEU B 1 296 ? 8.062 -30.859 -9.742 1 98.94 296 LEU B CA 1
ATOM 7126 C C . LEU B 1 296 ? 9.305 -30.625 -10.602 1 98.94 296 LEU B C 1
ATOM 7128 O O . LEU B 1 296 ? 9.727 -31.531 -11.328 1 98.94 296 LEU B O 1
ATOM 7132 N N . SER B 1 297 ? 9.859 -29.438 -10.531 1 98.88 297 SER B N 1
ATOM 7133 C CA . SER B 1 297 ? 11.078 -29.125 -11.273 1 98.88 297 SER B CA 1
ATOM 7134 C C . SER B 1 297 ? 12.211 -30.078 -10.914 1 98.88 297 SER B C 1
ATOM 7136 O O . SER B 1 297 ? 12.953 -30.516 -11.789 1 98.88 297 SER B O 1
ATOM 7138 N N . GLN B 1 298 ? 12.312 -30.344 -9.648 1 98.88 298 GLN B N 1
ATOM 7139 C CA . GLN B 1 298 ? 13.352 -31.25 -9.188 1 98.88 298 GLN B CA 1
ATOM 7140 C C . GLN B 1 298 ? 13.156 -32.656 -9.758 1 98.88 298 GLN B C 1
ATOM 7142 O O . GLN B 1 298 ? 14.125 -33.281 -10.195 1 98.88 298 GLN B O 1
ATOM 7147 N N . VAL B 1 299 ? 11.938 -33.156 -9.734 1 98.88 299 VAL B N 1
ATOM 7148 C CA . VAL B 1 299 ? 11.625 -34.469 -10.273 1 98.88 299 VAL B CA 1
ATOM 7149 C C . VAL B 1 299 ? 11.992 -34.531 -11.758 1 98.88 299 VAL B C 1
ATOM 7151 O O . VAL B 1 299 ? 12.648 -35.469 -12.203 1 98.88 299 VAL B O 1
ATOM 7154 N N . ILE B 1 300 ? 11.617 -33.531 -12.516 1 98.88 300 ILE B N 1
ATOM 7155 C CA . ILE B 1 300 ? 11.883 -33.469 -13.945 1 98.88 300 ILE B CA 1
ATOM 7156 C C . ILE B 1 300 ? 13.383 -33.438 -14.195 1 98.88 300 ILE B C 1
ATOM 7158 O O . ILE B 1 300 ? 13.906 -34.219 -15.016 1 98.88 300 ILE B O 1
ATOM 7162 N N . TYR B 1 301 ? 14.078 -32.562 -13.5 1 98.56 301 TYR B N 1
ATOM 7163 C CA . TYR B 1 301 ? 15.523 -32.406 -13.656 1 98.56 301 TYR B CA 1
ATOM 7164 C C . TYR B 1 301 ? 16.234 -33.719 -13.414 1 98.56 301 TYR B C 1
ATOM 7166 O O . TYR B 1 301 ? 17.062 -34.156 -14.219 1 98.56 301 TYR B O 1
ATOM 7174 N N . ARG B 1 302 ? 15.883 -34.406 -12.328 1 98.62 302 ARG B N 1
ATOM 7175 C CA . ARG B 1 302 ? 16.562 -35.625 -11.938 1 98.62 302 ARG B CA 1
ATOM 7176 C C . ARG B 1 302 ? 16.25 -36.75 -12.898 1 98.62 302 ARG B C 1
A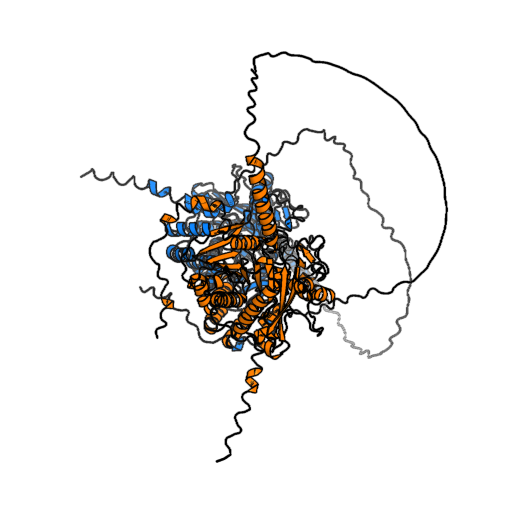TOM 7178 O O . ARG B 1 302 ? 17.109 -37.594 -13.188 1 98.62 302 ARG B O 1
ATOM 7185 N N . ARG B 1 303 ? 15.07 -36.781 -13.414 1 98.25 303 ARG B N 1
ATOM 7186 C CA . ARG B 1 303 ? 14.688 -37.812 -14.344 1 98.25 303 ARG B CA 1
ATOM 7187 C C . ARG B 1 303 ? 15.25 -37.562 -15.734 1 98.25 303 ARG B C 1
ATOM 7189 O O . ARG B 1 303 ? 15.344 -38.469 -16.547 1 98.25 303 ARG B O 1
ATOM 7196 N N . ASN B 1 304 ? 15.547 -36.344 -16 1 98 304 ASN B N 1
ATOM 7197 C CA . ASN B 1 304 ? 16.156 -35.969 -17.266 1 98 304 ASN B CA 1
ATOM 7198 C C . ASN B 1 304 ? 17.656 -36.25 -17.281 1 98 304 ASN B C 1
ATOM 7200 O O . ASN B 1 304 ? 18.297 -36.188 -18.328 1 98 304 ASN B O 1
ATOM 7204 N N . LYS B 1 305 ? 18.266 -36.469 -16.156 1 95.81 305 LYS B N 1
ATOM 7205 C CA . LYS B 1 305 ? 19.719 -36.625 -16.078 1 95.81 305 LYS B CA 1
ATOM 7206 C C . LYS B 1 305 ? 20.188 -37.719 -17.031 1 95.81 305 LYS B C 1
ATOM 7208 O O . LYS B 1 305 ? 19.656 -38.812 -17.031 1 95.81 305 LYS B O 1
ATOM 7213 N N . GLY B 1 306 ? 21.141 -37.375 -17.859 1 94.44 306 GLY B N 1
ATOM 7214 C CA . GLY B 1 306 ? 21.75 -38.344 -18.766 1 94.44 306 GLY B CA 1
ATOM 7215 C C . GLY B 1 306 ? 21 -38.469 -20.094 1 94.44 306 GLY B C 1
ATOM 7216 O O . GLY B 1 306 ? 21.422 -39.219 -20.969 1 94.44 306 GLY B O 1
ATOM 7217 N N . ILE B 1 307 ? 19.938 -37.719 -20.156 1 95.62 307 ILE B N 1
ATOM 7218 C CA . ILE B 1 307 ? 19.172 -37.75 -21.406 1 95.62 307 ILE B CA 1
ATOM 7219 C C . ILE B 1 307 ? 19.453 -36.5 -22.234 1 95.62 307 ILE B C 1
ATOM 7221 O O . ILE B 1 307 ? 19.219 -35.406 -21.781 1 95.62 307 ILE B O 1
ATOM 7225 N N . GLU B 1 308 ? 20.047 -36.5 -23.391 1 92.25 308 GLU B N 1
ATOM 7226 C CA . GLU B 1 308 ? 20.453 -35.344 -24.203 1 92.25 308 GLU B CA 1
ATOM 7227 C C . GLU B 1 308 ? 19.25 -34.562 -24.703 1 92.25 308 GLU B C 1
ATOM 7229 O O . GLU B 1 308 ? 19.266 -33.344 -24.688 1 92.25 308 GLU B O 1
ATOM 7234 N N . ASN B 1 309 ? 18.203 -35.188 -25.156 1 95.12 309 ASN B N 1
ATOM 7235 C CA . ASN B 1 309 ? 17 -34.562 -25.672 1 95.12 309 ASN B CA 1
ATOM 7236 C C . ASN B 1 309 ? 15.742 -35.094 -25.016 1 95.12 309 ASN B C 1
ATOM 7238 O O . ASN B 1 309 ? 14.938 -35.75 -25.672 1 95.12 309 ASN B O 1
ATOM 7242 N N . PRO B 1 310 ? 15.594 -34.625 -23.797 1 97.56 310 PRO B N 1
ATOM 7243 C CA . PRO B 1 310 ? 14.461 -35.219 -23.062 1 97.56 310 PRO B CA 1
ATOM 7244 C C . PRO B 1 310 ? 13.109 -34.75 -23.609 1 97.56 310 PRO B C 1
ATOM 7246 O O . PRO B 1 310 ? 13.008 -33.656 -24.156 1 97.56 310 PRO B O 1
ATOM 7249 N N . ASP B 1 311 ? 12.109 -35.562 -23.469 1 97.62 311 ASP B N 1
ATOM 7250 C CA . ASP B 1 311 ? 10.758 -35.219 -23.891 1 97.62 311 ASP B CA 1
ATOM 7251 C C . ASP B 1 311 ? 10.266 -33.969 -23.188 1 97.62 311 ASP B C 1
ATOM 7253 O O . ASP B 1 311 ? 9.625 -33.094 -23.797 1 97.62 311 ASP B O 1
ATOM 7257 N N . ILE B 1 312 ? 10.547 -33.875 -21.922 1 98.62 312 ILE B N 1
ATOM 7258 C CA . ILE B 1 312 ? 10.258 -32.656 -21.156 1 98.62 312 ILE B CA 1
ATOM 7259 C C . ILE B 1 312 ? 11.508 -31.766 -21.125 1 98.62 312 ILE B C 1
ATOM 7261 O O . ILE B 1 312 ? 12.352 -31.922 -20.234 1 98.62 312 ILE B O 1
ATOM 7265 N N . ASN B 1 313 ? 11.633 -30.859 -22.031 1 98.25 313 ASN B N 1
ATOM 7266 C CA . ASN B 1 313 ? 12.797 -29.984 -22.156 1 98.25 313 ASN B CA 1
ATOM 7267 C C . ASN B 1 313 ? 12.719 -28.797 -21.219 1 98.25 313 ASN B C 1
ATOM 7269 O O . ASN B 1 313 ? 12.594 -27.641 -21.656 1 98.25 313 ASN B O 1
ATOM 7273 N N . PHE B 1 314 ? 12.867 -29.094 -19.969 1 98.56 314 PHE B N 1
ATOM 7274 C CA . PHE B 1 314 ? 12.664 -28.141 -18.875 1 98.56 314 PHE B CA 1
ATOM 7275 C C . PHE B 1 314 ? 13.758 -27.078 -18.859 1 98.56 314 PHE B C 1
ATOM 7277 O O . PHE B 1 314 ? 14.945 -27.406 -18.859 1 98.56 314 PHE B O 1
ATOM 7284 N N . LYS B 1 315 ? 13.336 -25.734 -18.797 1 98.38 315 LYS B N 1
ATOM 7285 C CA . LYS B 1 315 ? 14.289 -24.625 -18.938 1 98.38 315 LYS B CA 1
ATOM 7286 C C . LYS B 1 315 ? 14.312 -23.766 -17.688 1 98.38 315 LYS B C 1
ATOM 7288 O O . LYS B 1 315 ? 15.242 -22.984 -17.484 1 98.38 315 LYS B O 1
ATOM 7293 N N . GLY B 1 316 ? 13.359 -23.859 -16.828 1 98.5 316 GLY B N 1
ATOM 7294 C CA . GLY B 1 316 ? 13.305 -23.031 -15.641 1 98.5 316 GLY B CA 1
ATOM 7295 C C . GLY B 1 316 ? 11.891 -22.781 -15.156 1 98.5 316 GLY B C 1
ATOM 7296 O O . GLY B 1 316 ? 10.93 -23.281 -15.734 1 98.5 316 GLY B O 1
ATOM 7297 N N . PHE B 1 317 ? 11.75 -21.984 -14.008 1 98.94 317 PHE B N 1
ATOM 7298 C CA . PHE B 1 317 ? 10.406 -21.75 -13.484 1 98.94 317 PHE B CA 1
ATOM 7299 C C . PHE B 1 317 ? 10.289 -20.328 -12.938 1 98.94 317 PHE B C 1
ATOM 7301 O O . PHE B 1 317 ? 11.297 -19.641 -12.742 1 98.94 317 PHE B O 1
ATOM 7308 N N . MET B 1 318 ? 9.078 -19.875 -12.766 1 98.75 318 MET B N 1
ATOM 7309 C CA . MET B 1 318 ? 8.727 -18.594 -12.164 1 98.75 318 MET B CA 1
ATOM 7310 C C . MET B 1 318 ? 7.559 -18.734 -11.203 1 98.75 318 MET B C 1
ATOM 7312 O O . MET B 1 318 ? 6.555 -19.375 -11.531 1 98.75 318 MET B O 1
ATOM 7316 N N . VAL B 1 319 ? 7.703 -18.172 -10.008 1 98.88 319 VAL B N 1
ATOM 7317 C CA . VAL B 1 319 ? 6.633 -18.328 -9.023 1 98.88 319 VAL B CA 1
ATOM 7318 C C . VAL B 1 319 ? 6.324 -16.969 -8.391 1 98.88 319 VAL B C 1
ATOM 7320 O O . VAL B 1 319 ? 7.234 -16.219 -8.031 1 98.88 319 VAL B O 1
ATOM 7323 N N . GLY B 1 320 ? 5.031 -16.625 -8.273 1 98.81 320 GLY B N 1
ATOM 7324 C CA . GLY B 1 320 ? 4.559 -15.383 -7.688 1 98.81 320 GLY B CA 1
ATOM 7325 C C . GLY B 1 320 ? 4.141 -15.523 -6.234 1 98.81 320 GLY B C 1
ATOM 7326 O O . GLY B 1 320 ? 3.461 -16.484 -5.871 1 98.81 320 GLY B O 1
ATOM 7327 N N . ASN B 1 321 ? 4.578 -14.477 -5.445 1 98.56 321 ASN B N 1
ATOM 7328 C CA . ASN B 1 321 ? 4.281 -14.531 -4.02 1 98.56 321 ASN B CA 1
ATOM 7329 C C . ASN B 1 321 ? 4.391 -15.953 -3.475 1 98.56 321 ASN B C 1
ATOM 7331 O O . ASN B 1 321 ? 3.461 -16.453 -2.842 1 98.56 321 ASN B O 1
ATOM 7335 N N . ALA B 1 322 ? 5.539 -16.516 -3.602 1 98.81 322 ALA B N 1
ATOM 7336 C CA . ALA B 1 322 ? 5.812 -17.938 -3.436 1 98.81 322 ALA B CA 1
ATOM 7337 C C . ALA B 1 322 ? 6.043 -18.281 -1.968 1 98.81 322 ALA B C 1
ATOM 7339 O O . ALA B 1 322 ? 6.82 -17.625 -1.28 1 98.81 322 ALA B O 1
ATOM 7340 N N . VAL B 1 323 ? 5.34 -19.297 -1.53 1 98.75 323 VAL B N 1
ATOM 7341 C CA . VAL B 1 323 ? 5.746 -19.922 -0.278 1 98.75 323 VAL B CA 1
ATOM 7342 C C . VAL B 1 323 ? 7.047 -20.703 -0.486 1 98.75 323 VAL B C 1
ATOM 7344 O O . VAL B 1 323 ? 7.098 -21.641 -1.283 1 98.75 323 VAL B O 1
ATOM 7347 N N . ILE B 1 324 ? 8.109 -20.312 0.258 1 98.81 324 ILE B N 1
ATOM 7348 C CA . ILE B 1 324 ? 9.414 -20.875 -0.061 1 98.81 324 ILE B CA 1
ATOM 7349 C C . ILE B 1 324 ? 9.992 -21.562 1.173 1 98.81 324 ILE B C 1
ATOM 7351 O O . ILE B 1 324 ? 10.508 -22.688 1.083 1 98.81 324 ILE B O 1
ATOM 7355 N N . ASP B 1 325 ? 9.977 -20.844 2.287 1 98.81 325 ASP B N 1
ATOM 7356 C CA . ASP B 1 325 ? 10.609 -21.266 3.529 1 98.81 325 ASP B CA 1
ATOM 7357 C C . ASP B 1 325 ? 9.805 -20.812 4.742 1 98.81 325 ASP B C 1
ATOM 7359 O O . ASP B 1 325 ? 9.602 -19.625 4.945 1 98.81 325 ASP B O 1
ATOM 7363 N N . ASP B 1 326 ? 9.453 -21.75 5.598 1 98.5 326 ASP B N 1
ATOM 7364 C CA . ASP B 1 326 ? 8.531 -21.438 6.684 1 98.5 326 ASP B CA 1
ATOM 7365 C C . ASP B 1 326 ? 9.109 -20.375 7.617 1 98.5 326 ASP B C 1
ATOM 7367 O O . ASP B 1 326 ? 8.398 -19.484 8.078 1 98.5 326 ASP B O 1
ATOM 7371 N N . TYR B 1 327 ? 10.375 -20.484 7.996 1 98.56 327 TYR B N 1
ATOM 7372 C CA . TYR B 1 327 ? 11 -19.547 8.914 1 98.56 327 TYR B CA 1
ATOM 7373 C C . TYR B 1 327 ? 11.031 -18.141 8.305 1 98.56 327 TYR B C 1
ATOM 7375 O O . TYR B 1 327 ? 10.578 -17.188 8.922 1 98.56 327 TYR B O 1
ATOM 7383 N N . TYR B 1 328 ? 11.562 -17.969 7.047 1 98.56 328 TYR B N 1
ATOM 7384 C CA . TYR B 1 328 ? 11.719 -16.672 6.398 1 98.56 328 TYR B CA 1
ATOM 7385 C C . TYR B 1 328 ? 10.367 -16.094 5.992 1 98.56 328 TYR B C 1
ATOM 7387 O O . TYR B 1 328 ? 10.164 -14.883 6.012 1 98.56 328 TYR B O 1
ATOM 7395 N N . ASP B 1 329 ? 9.453 -16.969 5.594 1 98.56 329 ASP B N 1
ATOM 7396 C CA . ASP B 1 329 ? 8.102 -16.516 5.281 1 98.56 329 ASP B CA 1
ATOM 7397 C C . ASP B 1 329 ? 7.426 -15.906 6.512 1 98.56 329 ASP B C 1
ATOM 7399 O O . ASP B 1 329 ? 6.797 -14.852 6.43 1 98.56 329 ASP B O 1
ATOM 7403 N N . TYR B 1 330 ? 7.57 -16.594 7.668 1 98.5 330 TYR B N 1
ATOM 7404 C CA . TYR B 1 330 ? 6.984 -16.078 8.898 1 98.5 330 TYR B CA 1
ATOM 7405 C C . TYR B 1 330 ? 7.605 -14.742 9.273 1 98.5 330 TYR B C 1
ATOM 7407 O O . TYR B 1 330 ? 6.891 -13.773 9.523 1 98.5 330 TYR B O 1
ATOM 7415 N N . ILE B 1 331 ? 8.914 -14.68 9.297 1 98.31 331 ILE B N 1
ATOM 7416 C CA . ILE B 1 331 ? 9.602 -13.453 9.695 1 98.31 331 ILE B CA 1
ATOM 7417 C C . ILE B 1 331 ? 9.164 -12.305 8.789 1 98.31 331 ILE B C 1
ATOM 7419 O O . ILE B 1 331 ? 8.836 -11.219 9.273 1 98.31 331 ILE B O 1
ATOM 7423 N N . GLY B 1 332 ? 9.211 -12.555 7.457 1 98.56 332 GLY B N 1
ATOM 7424 C CA . GLY B 1 332 ? 8.852 -11.523 6.496 1 98.56 332 GLY B CA 1
ATOM 7425 C C . GLY B 1 332 ? 7.395 -11.102 6.594 1 98.56 332 GLY B C 1
ATOM 7426 O O . GLY B 1 332 ? 7.07 -9.922 6.457 1 98.56 332 GLY B O 1
ATOM 7427 N N . THR B 1 333 ? 6.516 -12.039 6.816 1 98.75 333 THR B N 1
ATOM 7428 C CA . THR B 1 333 ? 5.082 -11.773 6.883 1 98.75 333 THR B CA 1
ATOM 7429 C C . THR B 1 333 ? 4.742 -10.961 8.125 1 98.75 333 THR B C 1
ATOM 7431 O O . THR B 1 333 ? 4.008 -9.977 8.039 1 98.75 333 THR B O 1
ATOM 7434 N N . PHE B 1 334 ? 5.305 -11.352 9.289 1 98.81 334 PHE B N 1
ATOM 7435 C CA . PHE B 1 334 ? 5 -10.648 10.531 1 98.81 334 PHE B CA 1
ATOM 7436 C C . PHE B 1 334 ? 5.539 -9.227 10.492 1 98.81 334 PHE B C 1
ATOM 7438 O O . PHE B 1 334 ? 4.879 -8.297 10.969 1 98.81 334 PHE B O 1
ATOM 7445 N N . GLU B 1 335 ? 6.723 -9.078 9.961 1 98.5 335 GLU B N 1
ATOM 7446 C CA . GLU B 1 335 ? 7.293 -7.746 9.805 1 98.5 335 GLU B CA 1
ATOM 7447 C C . GLU B 1 335 ? 6.434 -6.879 8.891 1 98.5 335 GLU B C 1
ATOM 7449 O O . GLU B 1 335 ? 6.195 -5.703 9.18 1 98.5 335 GLU B O 1
ATOM 7454 N N . TYR B 1 336 ? 6.055 -7.414 7.777 1 98.81 336 TYR B N 1
ATOM 7455 C CA . TYR B 1 336 ? 5.195 -6.703 6.84 1 98.81 336 TYR B CA 1
ATOM 7456 C C . TYR B 1 336 ? 3.906 -6.25 7.52 1 98.81 336 TYR B C 1
ATOM 7458 O O . TYR B 1 336 ? 3.465 -5.113 7.332 1 98.81 336 TYR B O 1
ATOM 7466 N N . TRP B 1 337 ? 3.229 -7.191 8.297 1 98.81 337 TRP B N 1
ATOM 7467 C CA . TRP B 1 337 ? 1.997 -6.867 9.016 1 98.81 337 TRP B CA 1
ATOM 7468 C C . TRP B 1 337 ? 2.213 -5.691 9.961 1 98.81 337 TRP B C 1
ATOM 7470 O O . TRP B 1 337 ? 1.403 -4.762 10 1 98.81 337 TRP B O 1
ATOM 7480 N N . TRP B 1 338 ? 3.289 -5.723 10.664 1 98.69 338 TRP B N 1
ATOM 7481 C CA . TRP B 1 338 ? 3.545 -4.703 11.672 1 98.69 338 TRP B CA 1
ATOM 7482 C C . TRP B 1 338 ? 3.854 -3.355 11.031 1 98.69 338 TRP B C 1
ATOM 7484 O O . TRP B 1 338 ? 3.301 -2.328 11.422 1 98.69 338 TRP B O 1
ATOM 7494 N N . VAL B 1 339 ? 4.672 -3.361 10 1 98.31 339 VAL B N 1
ATOM 7495 C CA . VAL B 1 339 ? 5.168 -2.145 9.367 1 98.31 339 VAL B CA 1
ATOM 7496 C C . VAL B 1 339 ? 4.02 -1.421 8.664 1 98.31 339 VAL B C 1
ATOM 7498 O O . VAL B 1 339 ? 3.984 -0.189 8.625 1 98.31 339 VAL B O 1
ATOM 7501 N N . ASN B 1 340 ? 3.072 -2.148 8.195 1 98.06 340 ASN B N 1
ATOM 7502 C CA . ASN B 1 340 ? 1.968 -1.538 7.465 1 98.06 340 ASN B CA 1
ATOM 7503 C C . ASN B 1 340 ? 0.764 -1.293 8.367 1 98.06 340 ASN B C 1
ATOM 7505 O O . ASN B 1 340 ? -0.307 -0.91 7.895 1 98.06 340 ASN B O 1
ATOM 7509 N N . GLY B 1 341 ? 0.917 -1.527 9.625 1 97.69 341 GLY B N 1
ATOM 7510 C CA . GLY B 1 341 ? -0.066 -1.111 10.609 1 97.69 341 GLY B CA 1
ATOM 7511 C C . GLY B 1 341 ? -1.156 -2.143 10.836 1 97.69 341 GLY B C 1
ATOM 7512 O O . GLY B 1 341 ? -2.15 -1.863 11.508 1 97.69 341 GLY B O 1
ATOM 7513 N N . LEU B 1 342 ? -0.989 -3.393 10.375 1 98.31 342 LEU B N 1
ATOM 7514 C CA . LEU B 1 342 ? -2.068 -4.375 10.406 1 98.31 342 LEU B CA 1
ATOM 7515 C C . LEU B 1 342 ? -2.18 -5.012 11.789 1 98.31 342 LEU B C 1
ATOM 7517 O O . LEU B 1 342 ? -3.236 -5.535 12.148 1 98.31 342 LEU B O 1
ATOM 7521 N N . ILE B 1 343 ? -1.05 -5.004 12.555 1 98.5 343 ILE B N 1
ATOM 7522 C CA . ILE B 1 343 ? -1.075 -5.637 13.867 1 98.5 343 ILE B CA 1
ATOM 7523 C C . ILE B 1 343 ? -0.365 -4.75 14.883 1 98.5 343 ILE B C 1
ATOM 7525 O O . ILE B 1 343 ? 0.389 -3.848 14.508 1 98.5 343 ILE B O 1
ATOM 7529 N N . SER B 1 344 ? -0.625 -5.012 16.141 1 97.75 344 SER B N 1
ATOM 7530 C CA . SER B 1 344 ? -0.031 -4.27 17.25 1 97.75 344 SER B CA 1
ATOM 7531 C C . SER B 1 344 ? 1.408 -4.711 17.5 1 97.75 344 SER B C 1
ATOM 7533 O O . SER B 1 344 ? 1.852 -5.73 16.969 1 97.75 344 SER B O 1
ATOM 7535 N N . ASP B 1 345 ? 2.098 -3.906 18.297 1 96.62 345 ASP B N 1
ATOM 7536 C CA . ASP B 1 345 ? 3.426 -4.281 18.766 1 96.62 345 ASP B CA 1
ATOM 7537 C C . ASP B 1 345 ? 3.387 -5.609 19.516 1 96.62 345 ASP B C 1
ATOM 7539 O O . ASP B 1 345 ? 4.25 -6.469 19.328 1 96.62 345 ASP B O 1
ATOM 7543 N N . ASP B 1 346 ? 2.414 -5.762 20.344 1 96.19 346 ASP B N 1
ATOM 7544 C CA . ASP B 1 346 ? 2.309 -6.949 21.188 1 96.19 346 ASP B CA 1
ATOM 7545 C C . ASP B 1 346 ? 2.074 -8.203 20.344 1 96.19 346 ASP B C 1
ATOM 7547 O O . ASP B 1 346 ? 2.693 -9.242 20.578 1 96.19 346 ASP B O 1
ATOM 7551 N N . THR B 1 347 ? 1.172 -8.125 19.438 1 98 347 THR B N 1
ATOM 7552 C CA . THR B 1 347 ? 0.89 -9.266 18.562 1 98 347 THR B CA 1
ATOM 7553 C C . THR B 1 347 ? 2.117 -9.625 17.734 1 98 347 THR B C 1
ATOM 7555 O O . THR B 1 347 ? 2.416 -10.805 17.531 1 98 347 THR B O 1
ATOM 7558 N N . TYR B 1 348 ? 2.779 -8.602 17.25 1 98.25 348 TYR B N 1
ATOM 7559 C CA . TYR B 1 348 ? 4.004 -8.82 16.5 1 98.25 348 TYR B CA 1
ATOM 7560 C C . TYR B 1 348 ? 5.02 -9.609 17.312 1 98.25 348 TYR B C 1
ATOM 7562 O O . TYR B 1 348 ? 5.582 -10.594 16.828 1 98.25 348 TYR B O 1
ATOM 7570 N N . LYS B 1 349 ? 5.25 -9.195 18.484 1 97.62 349 LYS B N 1
ATOM 7571 C CA . LYS B 1 349 ? 6.203 -9.852 19.375 1 97.62 349 LYS B CA 1
ATOM 7572 C C . LYS B 1 349 ? 5.766 -11.289 19.672 1 97.62 349 LYS B C 1
ATOM 7574 O O . LYS B 1 349 ? 6.586 -12.211 19.641 1 97.62 349 LYS B O 1
ATOM 7579 N N . MET B 1 350 ? 4.539 -11.453 19.938 1 98.06 350 MET B N 1
ATOM 7580 C CA . MET B 1 350 ? 4.004 -12.773 20.25 1 98.06 350 MET B CA 1
ATOM 7581 C C . MET B 1 350 ? 4.195 -13.734 19.078 1 98.06 350 MET B C 1
ATOM 7583 O O . MET B 1 350 ? 4.641 -14.867 19.266 1 98.06 350 MET B O 1
ATOM 7587 N N . LEU B 1 351 ? 3.844 -13.312 17.906 1 98.69 351 LEU B N 1
ATOM 7588 C CA . LEU B 1 351 ? 3.973 -14.141 16.719 1 98.69 351 LEU B CA 1
ATOM 7589 C C . LEU B 1 351 ? 5.414 -14.594 16.516 1 98.69 351 LEU B C 1
ATOM 7591 O O . LEU B 1 351 ? 5.664 -15.766 16.219 1 98.69 351 LEU B O 1
ATOM 7595 N N . ARG B 1 352 ? 6.332 -13.68 16.703 1 98.25 352 ARG B N 1
ATOM 7596 C CA . ARG B 1 352 ? 7.742 -13.992 16.5 1 98.25 352 ARG B CA 1
ATOM 7597 C C . ARG B 1 352 ? 8.219 -15.047 17.5 1 98.25 352 ARG B C 1
ATOM 7599 O O . ARG B 1 352 ? 9.023 -15.914 17.156 1 98.25 352 ARG B O 1
ATOM 7606 N N . ILE B 1 353 ? 7.676 -15.016 18.656 1 98.12 353 ILE B N 1
ATOM 7607 C CA . ILE B 1 353 ? 8.102 -15.914 19.719 1 98.12 353 ILE B CA 1
ATOM 7608 C C . ILE B 1 353 ? 7.496 -17.297 19.5 1 98.12 353 ILE B C 1
ATOM 7610 O O . ILE B 1 353 ? 8.188 -18.312 19.641 1 98.12 353 ILE B O 1
ATOM 7614 N N . VAL B 1 354 ? 6.289 -17.375 19.078 1 98.31 354 VAL B N 1
ATOM 7615 C CA . VAL B 1 354 ? 5.594 -18.656 19.188 1 98.31 354 VAL B CA 1
ATOM 7616 C C . VAL B 1 354 ? 5.484 -19.312 17.812 1 98.31 354 VAL B C 1
ATOM 7618 O O . VAL B 1 354 ? 5.18 -20.5 17.703 1 98.31 354 VAL B O 1
ATOM 7621 N N . CYS B 1 355 ? 5.777 -18.594 16.688 1 98.44 355 CYS B N 1
ATOM 7622 C CA . CYS B 1 355 ? 5.469 -19.156 15.375 1 98.44 355 CYS B CA 1
ATOM 7623 C C . CYS B 1 355 ? 6.73 -19.312 14.539 1 98.44 355 CYS B C 1
ATOM 7625 O O . CYS B 1 355 ? 6.82 -20.203 13.703 1 98.44 355 CYS B O 1
ATOM 7627 N N . GLU B 1 356 ? 7.742 -18.484 14.648 1 97 356 GLU B N 1
ATOM 7628 C CA . GLU B 1 356 ? 8.797 -18.281 13.656 1 97 356 GLU B CA 1
ATOM 7629 C C . GLU B 1 356 ? 9.539 -19.578 13.367 1 97 356 GLU B C 1
ATOM 7631 O O . GLU B 1 356 ? 10.031 -19.781 12.258 1 97 356 GLU B O 1
ATOM 7636 N N . PHE B 1 357 ? 9.641 -20.547 14.305 1 96.94 357 PHE B N 1
ATOM 7637 C CA . PHE B 1 357 ? 10.461 -21.75 14.109 1 96.94 357 PHE B CA 1
ATOM 7638 C C . PHE B 1 357 ? 9.578 -22.969 13.859 1 96.94 357 PHE B C 1
ATOM 7640 O O . PHE B 1 357 ? 10.062 -24.094 13.883 1 96.94 357 PHE B O 1
ATOM 7647 N N . ASP B 1 358 ? 8.312 -22.719 13.57 1 96.38 358 ASP B N 1
ATOM 7648 C CA . ASP B 1 358 ? 7.379 -23.812 13.383 1 96.38 358 ASP B CA 1
ATOM 7649 C C . ASP B 1 358 ? 6.906 -23.891 11.93 1 96.38 358 ASP B C 1
ATOM 7651 O O . ASP B 1 358 ? 7.234 -23.016 11.125 1 96.38 358 ASP B O 1
ATOM 7655 N N . SER B 1 359 ? 6.203 -25.016 11.617 1 96.81 359 SER B N 1
ATOM 7656 C CA . SER B 1 359 ? 5.609 -25.203 10.297 1 96.81 359 SER B CA 1
ATOM 7657 C C . SER B 1 359 ? 4.449 -24.234 10.07 1 96.81 359 SER B C 1
ATOM 7659 O O . SER B 1 359 ? 3.607 -24.047 10.953 1 96.81 359 SER B O 1
ATOM 7661 N N . SER B 1 360 ? 4.512 -23.625 8.938 1 95.19 360 SER B N 1
ATOM 7662 C CA . SER B 1 360 ? 3.404 -22.719 8.617 1 95.19 360 SER B CA 1
ATOM 7663 C C . SER B 1 360 ? 2.16 -23.516 8.211 1 95.19 360 SER B C 1
ATOM 7665 O O . SER B 1 360 ? 1.036 -23.047 8.414 1 95.19 360 SER B O 1
ATOM 7667 N N . GLU B 1 361 ? 2.369 -24.703 7.613 1 94.81 361 GLU B N 1
ATOM 7668 C CA . GLU B 1 361 ? 1.249 -25.531 7.18 1 94.81 361 GLU B CA 1
ATOM 7669 C C . GLU B 1 361 ? 0.645 -26.297 8.352 1 94.81 361 GLU B C 1
ATOM 7671 O O . GLU B 1 361 ? -0.54 -26.625 8.336 1 94.81 361 GLU B O 1
ATOM 7676 N N . HIS B 1 362 ? 1.47 -26.609 9.367 1 95.69 362 HIS B N 1
ATOM 7677 C CA . HIS B 1 362 ? 1.033 -27.312 10.562 1 95.69 362 HIS B CA 1
ATOM 7678 C C . HIS B 1 362 ? 1.458 -26.562 11.828 1 95.69 362 HIS B C 1
ATOM 7680 O O . HIS B 1 362 ? 2.221 -27.094 12.641 1 95.69 362 HIS B O 1
ATOM 7686 N N . PRO B 1 363 ? 0.881 -25.391 11.977 1 95.75 363 PRO B N 1
ATOM 7687 C CA . PRO B 1 363 ? 1.299 -24.609 13.141 1 95.75 363 PRO B CA 1
ATOM 7688 C C . PRO B 1 363 ? 0.844 -25.219 14.461 1 95.75 363 PRO B C 1
ATOM 7690 O O . PRO B 1 363 ? -0.269 -25.734 14.555 1 95.75 363 PRO B O 1
ATOM 7693 N N . PRO B 1 364 ? 1.719 -25.188 15.5 1 97.25 364 PRO B N 1
ATOM 7694 C CA . PRO B 1 364 ? 1.252 -25.594 16.828 1 97.25 364 PRO B CA 1
ATOM 7695 C C . PRO B 1 364 ? 0.143 -24.703 17.359 1 97.25 364 PRO B C 1
ATOM 7697 O O . PRO B 1 364 ? -0.098 -23.625 16.828 1 97.25 364 PRO B O 1
ATOM 7700 N N . GLU B 1 365 ? -0.468 -25.156 18.375 1 96 365 GLU B N 1
ATOM 7701 C CA . GLU B 1 365 ? -1.649 -24.5 18.922 1 96 365 GLU B CA 1
ATOM 7702 C C . GLU B 1 365 ? -1.341 -23.062 19.312 1 96 365 GLU B C 1
ATOM 7704 O O . GLU B 1 365 ? -2.125 -22.156 19.031 1 96 365 GLU B O 1
ATOM 7709 N N . LYS B 1 366 ? -0.233 -22.812 20 1 97.38 366 LYS B N 1
ATOM 7710 C CA . LYS B 1 366 ? 0.127 -21.469 20.438 1 97.38 366 LYS B CA 1
ATOM 7711 C C . LYS B 1 366 ? 0.278 -20.516 19.25 1 97.38 366 LYS B C 1
ATOM 7713 O O . LYS B 1 366 ? -0.113 -19.359 19.328 1 97.38 366 LYS B O 1
ATOM 7718 N N . CYS B 1 367 ? 0.884 -21.016 18.219 1 97.81 367 CYS B N 1
ATOM 7719 C CA . CYS B 1 367 ? 1.029 -20.219 17 1 97.81 367 CYS B CA 1
ATOM 7720 C C . CYS B 1 367 ? -0.325 -19.969 16.344 1 97.81 367 CYS B C 1
ATOM 7722 O O . CYS B 1 367 ? -0.608 -18.859 15.906 1 97.81 367 CYS B O 1
ATOM 7724 N N . ALA B 1 368 ? -1.126 -20.984 16.312 1 95.94 368 ALA B N 1
ATOM 7725 C CA . ALA B 1 368 ? -2.459 -20.844 15.727 1 95.94 368 ALA B CA 1
ATOM 7726 C C . ALA B 1 368 ? -3.268 -19.766 16.453 1 95.94 368 ALA B C 1
ATOM 7728 O O . ALA B 1 368 ? -3.982 -18.984 15.82 1 95.94 368 ALA B O 1
ATOM 7729 N N . ILE B 1 369 ? -3.158 -19.719 17.75 1 95.44 369 ILE B N 1
ATOM 7730 C CA . ILE B 1 369 ? -3.867 -18.719 18.562 1 95.44 369 ILE B CA 1
ATOM 7731 C C . ILE B 1 369 ? -3.342 -17.328 18.234 1 95.44 369 ILE B C 1
ATOM 7733 O O . ILE B 1 369 ? -4.125 -16.391 18.078 1 95.44 369 ILE B O 1
ATOM 7737 N N . ALA B 1 370 ? -2.039 -17.188 18.156 1 97.44 370 ALA B N 1
ATOM 7738 C CA . ALA B 1 370 ? -1.427 -15.898 17.844 1 97.44 370 ALA B CA 1
ATOM 7739 C C . ALA B 1 370 ? -1.854 -15.414 16.453 1 97.44 370 ALA B C 1
ATOM 7741 O O . ALA B 1 370 ? -2.109 -14.227 16.266 1 97.44 370 ALA B O 1
ATOM 7742 N N . LEU B 1 371 ? -1.892 -16.328 15.531 1 97.44 371 LEU B N 1
ATOM 7743 C CA . LEU B 1 371 ? -2.336 -15.992 14.18 1 97.44 371 LEU B CA 1
ATOM 7744 C C . LEU B 1 371 ? -3.797 -15.555 14.18 1 97.44 371 LEU B C 1
ATOM 7746 O O . LEU B 1 371 ? -4.18 -14.648 13.438 1 97.44 371 LEU B O 1
ATOM 7750 N N . ALA B 1 372 ? -4.598 -16.172 14.969 1 94.75 372 ALA B N 1
ATOM 7751 C CA . ALA B 1 372 ? -6 -15.797 15.086 1 94.75 372 ALA B CA 1
ATOM 7752 C C . ALA B 1 372 ? -6.141 -14.383 15.656 1 94.75 372 ALA B C 1
ATOM 7754 O O . ALA B 1 372 ? -6.984 -13.609 15.203 1 94.75 372 ALA B O 1
ATOM 7755 N N . LEU B 1 373 ? -5.34 -14.086 16.641 1 95.5 373 LEU B N 1
ATOM 7756 C CA . LEU B 1 373 ? -5.34 -12.742 17.219 1 95.5 373 LEU B CA 1
ATOM 7757 C C . LEU B 1 373 ? -4.949 -11.703 16.172 1 95.5 373 LEU B C 1
ATOM 7759 O O . LEU B 1 373 ? -5.535 -10.617 16.109 1 95.5 373 LEU B O 1
ATOM 7763 N N . ALA B 1 374 ? -3.93 -12.016 15.398 1 97.69 374 ALA B N 1
ATOM 7764 C CA . ALA B 1 374 ? -3.506 -11.117 14.32 1 97.69 374 ALA B CA 1
ATOM 7765 C C . ALA B 1 374 ? -4.645 -10.867 13.344 1 97.69 374 ALA B C 1
ATOM 7767 O O . ALA B 1 374 ? -4.832 -9.734 12.875 1 97.69 374 ALA B O 1
ATOM 7768 N N . ARG B 1 375 ? -5.395 -11.867 13.008 1 95.44 375 ARG B N 1
ATOM 7769 C CA . ARG B 1 375 ? -6.508 -11.727 12.07 1 95.44 375 ARG B CA 1
ATOM 7770 C C . ARG B 1 375 ? -7.578 -10.797 12.633 1 95.44 375 ARG B C 1
ATOM 7772 O O . ARG B 1 375 ? -8.188 -10.023 11.883 1 95.44 375 ARG B O 1
ATOM 7779 N N . ILE B 1 376 ? -7.773 -10.93 13.867 1 93.94 376 ILE B N 1
ATOM 7780 C CA . ILE B 1 376 ? -8.734 -10.047 14.516 1 93.94 376 ILE B CA 1
ATOM 7781 C C . ILE B 1 376 ? -8.258 -8.602 14.398 1 93.94 376 ILE B C 1
ATOM 7783 O O . ILE B 1 376 ? -9.055 -7.703 14.102 1 93.94 376 ILE B O 1
ATOM 7787 N N . GLU B 1 377 ? -7.035 -8.375 14.562 1 96.56 377 GLU B N 1
ATOM 7788 C CA . GLU B 1 377 ? -6.48 -7.027 14.492 1 96.56 377 GLU B CA 1
ATOM 7789 C C . GLU B 1 377 ? -6.492 -6.508 13.055 1 96.56 377 GLU B C 1
ATOM 7791 O O . GLU B 1 377 ? -6.633 -5.305 12.828 1 96.56 377 GLU B O 1
ATOM 7796 N N . HIS B 1 378 ? -6.328 -7.402 12.086 1 96.5 378 HIS B N 1
ATOM 7797 C CA . HIS B 1 378 ? -6.445 -6.996 10.688 1 96.5 378 HIS B CA 1
ATOM 7798 C C . HIS B 1 378 ? -7.809 -6.371 10.414 1 96.5 378 HIS B C 1
ATOM 7800 O O . HIS B 1 378 ? -7.902 -5.359 9.711 1 96.5 378 HIS B O 1
ATOM 7806 N N . GLY B 1 379 ? -8.805 -6.988 10.977 1 94.44 379 GLY B N 1
ATOM 7807 C CA . GLY B 1 379 ? -10.164 -6.641 10.602 1 94.44 379 GLY B CA 1
ATOM 7808 C C . GLY B 1 379 ? -10.594 -7.242 9.273 1 94.44 379 GLY B C 1
ATOM 7809 O O . GLY B 1 379 ? -9.914 -8.117 8.734 1 94.44 379 GLY B O 1
ATOM 7810 N N . ASN B 1 380 ? -11.711 -6.801 8.758 1 90.88 380 ASN B N 1
ATOM 7811 C CA . ASN B 1 380 ? -12.281 -7.34 7.527 1 90.88 380 ASN B CA 1
ATOM 7812 C C . ASN B 1 380 ? -11.625 -6.73 6.293 1 90.88 380 ASN B C 1
ATOM 7814 O O . ASN B 1 380 ? -12.273 -6.027 5.52 1 90.88 380 ASN B O 1
ATOM 7818 N N . ILE B 1 381 ? -10.391 -7.055 6.129 1 93.31 381 ILE B N 1
ATOM 7819 C CA . ILE B 1 381 ? -9.703 -6.66 4.906 1 93.31 381 ILE B CA 1
ATOM 7820 C C . ILE B 1 381 ? -9.352 -7.902 4.09 1 93.31 381 ILE B C 1
ATOM 7822 O O . ILE B 1 381 ? -9.336 -9.016 4.617 1 93.31 381 ILE B O 1
ATOM 7826 N N . ASP B 1 382 ? -9.172 -7.73 2.779 1 92.25 382 ASP B N 1
ATOM 7827 C CA . ASP B 1 382 ? -8.625 -8.789 1.94 1 92.25 382 ASP B CA 1
ATOM 7828 C C . ASP B 1 382 ? -7.113 -8.922 2.133 1 92.25 382 ASP B C 1
ATOM 7830 O O . ASP B 1 382 ? -6.352 -8.055 1.698 1 92.25 382 ASP B O 1
ATOM 7834 N N . PRO B 1 383 ? -6.66 -9.961 2.793 1 94.88 383 PRO B N 1
ATOM 7835 C CA . PRO B 1 383 ? -5.219 -10.094 3.016 1 94.88 383 PRO B CA 1
ATOM 7836 C C . PRO B 1 383 ? -4.434 -10.258 1.718 1 94.88 383 PRO B C 1
ATOM 7838 O O . PRO B 1 383 ? -3.217 -10.07 1.699 1 94.88 383 PRO B O 1
ATOM 7841 N N . TYR B 1 384 ? -5.09 -10.609 0.613 1 94.81 384 TYR B N 1
ATOM 7842 C CA . TYR B 1 384 ? -4.438 -10.859 -0.667 1 94.81 384 TYR B CA 1
ATOM 7843 C C . TYR B 1 384 ? -4.227 -9.555 -1.434 1 94.81 384 TYR B C 1
ATOM 7845 O O . TYR B 1 384 ? -3.559 -9.539 -2.469 1 94.81 384 TYR B O 1
ATOM 7853 N N . SER B 1 385 ? -4.754 -8.477 -0.958 1 94.62 385 SER B N 1
ATOM 7854 C CA . SER B 1 385 ? -4.605 -7.113 -1.456 1 94.62 385 SER B CA 1
ATOM 7855 C C . SER B 1 385 ? -5.07 -6.09 -0.424 1 94.62 385 SER B C 1
ATOM 7857 O O . SER B 1 385 ? -6.207 -5.613 -0.483 1 94.62 385 SER B O 1
ATOM 7859 N N . ILE B 1 386 ? -4.25 -5.617 0.392 1 95.56 386 ILE B N 1
ATOM 7860 C CA . ILE B 1 386 ? -4.637 -5.043 1.678 1 95.56 386 ILE B CA 1
ATOM 7861 C C . ILE B 1 386 ? -5.238 -3.656 1.465 1 95.56 386 ILE B C 1
ATOM 7863 O O . ILE B 1 386 ? -5.863 -3.1 2.369 1 95.56 386 ILE B O 1
ATOM 7867 N N . TYR B 1 387 ? -5.156 -3.057 0.303 1 93.19 387 TYR B N 1
ATOM 7868 C CA . TYR B 1 387 ? -5.707 -1.723 0.094 1 93.19 387 TYR B CA 1
ATOM 7869 C C . TYR B 1 387 ? -6.891 -1.765 -0.861 1 93.19 387 TYR B C 1
ATOM 7871 O O . TYR B 1 387 ? -7.422 -0.721 -1.25 1 93.19 387 TYR B O 1
ATOM 7879 N N . THR B 1 388 ? -7.316 -2.982 -1.234 1 88.25 388 THR B N 1
ATOM 7880 C CA . THR B 1 388 ? -8.484 -3.15 -2.094 1 88.25 388 THR B CA 1
ATOM 7881 C C . THR B 1 388 ? -9.742 -3.369 -1.259 1 88.25 388 THR B C 1
ATOM 7883 O O . THR B 1 388 ? -9.688 -3.971 -0.184 1 88.25 388 THR B O 1
ATOM 7886 N N . PRO B 1 389 ? -10.867 -2.881 -1.737 1 83.38 389 PRO B N 1
ATOM 7887 C CA . PRO B 1 389 ? -12.117 -3.156 -1.02 1 83.38 389 PRO B CA 1
ATOM 7888 C C . PRO B 1 389 ? -12.461 -4.645 -0.986 1 83.38 389 PRO B C 1
ATOM 7890 O O . PRO B 1 389 ? -12.086 -5.391 -1.894 1 83.38 389 PRO B O 1
ATOM 7893 N N . VAL B 1 390 ? -13.141 -5.023 0.024 1 84.62 390 VAL B N 1
ATOM 7894 C CA . VAL B 1 390 ? -13.609 -6.402 0.119 1 84.62 390 VAL B CA 1
ATOM 7895 C C . VAL B 1 390 ? -14.875 -6.578 -0.713 1 84.62 390 VAL B C 1
ATOM 7897 O O . VAL B 1 390 ? -15.57 -5.602 -1.008 1 84.62 390 VAL B O 1
ATOM 7900 N N . CYS B 1 391 ? -15.086 -7.797 -1.153 1 77.88 391 CYS B N 1
ATOM 7901 C CA . CYS B 1 391 ? -16.328 -8.102 -1.86 1 77.88 391 CYS B CA 1
ATOM 7902 C C . CYS B 1 391 ? -17.516 -8.086 -0.909 1 77.88 391 CYS B C 1
ATOM 7904 O O . CYS B 1 391 ? -17.609 -8.93 -0.012 1 77.88 391 CYS B O 1
ATOM 7906 N N . ASN B 1 392 ? -18.234 -7.074 -0.813 1 65 392 ASN B N 1
ATOM 7907 C CA . ASN B 1 392 ? -19.453 -6.996 -0.027 1 65 392 ASN B CA 1
ATOM 7908 C C . ASN B 1 392 ? -20.672 -6.773 -0.914 1 65 392 ASN B C 1
ATOM 7910 O O . ASN B 1 392 ? -20.547 -6.68 -2.137 1 65 392 ASN B O 1
ATOM 7914 N N . ALA B 1 393 ? -21.828 -7.031 -0.195 1 48.56 393 ALA B N 1
ATOM 7915 C CA . ALA B 1 393 ? -23.078 -6.938 -0.928 1 48.56 393 ALA B CA 1
ATOM 7916 C C . ALA B 1 393 ? -23.109 -5.699 -1.814 1 48.56 393 ALA B C 1
ATOM 7918 O O . ALA B 1 393 ? -23.594 -5.75 -2.953 1 48.56 393 ALA B O 1
ATOM 7919 N N . THR B 1 394 ? -22.562 -4.703 -1.309 1 43.81 394 THR B N 1
ATOM 7920 C CA . THR B 1 394 ? -22.547 -3.451 -2.057 1 43.81 394 THR B CA 1
ATOM 7921 C C . THR B 1 394 ? -21.609 -3.545 -3.258 1 43.81 394 THR B C 1
ATOM 7923 O O . THR B 1 394 ? -21.938 -3.076 -4.348 1 43.81 394 THR B O 1
ATOM 7926 N N . ALA B 1 395 ? -20.547 -4.262 -3.074 1 47.25 395 ALA B N 1
ATOM 7927 C CA . ALA B 1 395 ? -19.578 -4.387 -4.156 1 47.25 395 ALA B CA 1
ATOM 7928 C C . ALA B 1 395 ? -20.094 -5.309 -5.258 1 47.25 395 ALA B C 1
ATOM 7930 O O . ALA B 1 395 ? -19.828 -5.082 -6.441 1 47.25 395 ALA B O 1
ATOM 7931 N N . ALA B 1 396 ? -20.891 -6.312 -4.762 1 43.56 396 ALA B N 1
ATOM 7932 C CA . ALA B 1 396 ? -21.375 -7.336 -5.68 1 43.56 396 ALA B CA 1
ATOM 7933 C C . ALA B 1 396 ? -22.516 -6.793 -6.551 1 43.56 396 ALA B C 1
ATOM 7935 O O . ALA B 1 396 ? -22.75 -7.289 -7.656 1 43.56 396 ALA B O 1
ATOM 7936 N N . THR B 1 397 ? -23.359 -5.848 -6.023 1 39.28 397 THR B N 1
ATOM 7937 C CA . THR B 1 397 ? -24.5 -5.301 -6.758 1 39.28 397 THR B CA 1
ATOM 7938 C C . THR B 1 397 ? -24.062 -4.148 -7.656 1 39.28 397 THR B C 1
ATOM 7940 O O . THR B 1 397 ? -24.859 -3.637 -8.445 1 39.28 397 THR B O 1
ATOM 7943 N N . LEU B 1 398 ? -22.984 -3.74 -7.441 1 42.53 398 LEU B N 1
ATOM 7944 C CA . LEU B 1 398 ? -22.625 -2.588 -8.258 1 42.53 398 LEU B CA 1
ATOM 7945 C C . LEU B 1 398 ? -22.469 -2.99 -9.719 1 42.53 398 LEU B C 1
ATOM 7947 O O . LEU B 1 398 ? -21.594 -3.799 -10.055 1 42.53 398 LEU B O 1
ATOM 7951 N N . LYS B 1 399 ? -23.609 -2.977 -10.469 1 38.12 399 LYS B N 1
ATOM 7952 C CA . LYS B 1 399 ? -23.656 -3.213 -11.906 1 38.12 399 LYS B CA 1
ATOM 7953 C C . LYS B 1 399 ? -22.469 -2.572 -12.609 1 38.12 399 LYS B C 1
ATOM 7955 O O . LYS B 1 399 ? -22.109 -1.429 -12.32 1 38.12 399 LYS B O 1
ATOM 7960 N N . PRO B 1 400 ? -21.938 -3.332 -13.602 1 37.44 400 PRO B N 1
ATOM 7961 C CA . PRO B 1 400 ? -20.828 -2.791 -14.391 1 37.44 400 PRO B CA 1
ATOM 7962 C C . PRO B 1 400 ? -21.109 -1.385 -14.914 1 37.44 400 PRO B C 1
ATOM 7964 O O . PRO B 1 400 ? -20.203 -0.547 -14.961 1 37.44 400 PRO B O 1
ATOM 7967 N N . HIS B 1 401 ? -22.328 -1.197 -15.586 1 34 401 HIS B N 1
ATOM 7968 C CA . HIS B 1 401 ? -22.656 0.043 -16.281 1 34 401 HIS B CA 1
ATOM 7969 C C . HIS B 1 401 ? -22.859 1.19 -15.297 1 34 401 HIS B C 1
ATOM 7971 O O . HIS B 1 401 ? -22.859 2.359 -15.688 1 34 401 HIS B O 1
ATOM 7977 N N . LEU B 1 402 ? -23.5 0.917 -14.227 1 32.94 402 LEU B N 1
ATOM 7978 C CA . LEU B 1 402 ? -23.75 1.949 -13.227 1 32.94 402 LEU B CA 1
ATOM 7979 C C . LEU B 1 402 ? -22.5 2.227 -12.398 1 32.94 402 LEU B C 1
ATOM 7981 O O . LEU B 1 402 ? -22.547 2.986 -11.422 1 32.94 402 LEU B O 1
ATOM 7985 N N . ARG B 1 403 ? -21.594 1.511 -12.562 1 38.66 403 ARG B N 1
ATOM 7986 C CA . ARG B 1 403 ? -20.219 1.872 -12.211 1 38.66 403 ARG B CA 1
ATOM 7987 C C . ARG B 1 403 ? -19.844 3.227 -12.797 1 38.66 403 ARG B C 1
ATOM 7989 O O . ARG B 1 403 ? -18.656 3.525 -12.969 1 38.66 403 ARG B O 1
ATOM 7996 N N . GLY B 1 404 ? -20.875 3.861 -13.141 1 29.62 404 GLY B N 1
ATOM 7997 C CA . GLY B 1 404 ? -20.906 5.246 -13.586 1 29.62 404 GLY B CA 1
ATOM 7998 C C . GLY B 1 404 ? -20.297 6.207 -12.578 1 29.62 404 GLY B C 1
ATOM 7999 O O . GLY B 1 404 ? -19.438 5.828 -11.781 1 29.62 404 GLY B O 1
ATOM 8000 N N . PRO B 1 405 ? -21.188 7.266 -12.266 1 31.48 405 PRO B N 1
ATOM 8001 C CA . PRO B 1 405 ? -20.781 8.391 -11.422 1 31.48 405 PRO B CA 1
ATOM 8002 C C . PRO B 1 405 ? -20.453 7.965 -9.992 1 31.48 405 PRO B C 1
ATOM 8004 O O . PRO B 1 405 ? -19.609 8.594 -9.336 1 31.48 405 PRO B O 1
ATOM 8007 N N . LEU B 1 406 ? -21.281 7.113 -9.461 1 31.2 406 LEU B N 1
ATOM 8008 C CA . LEU B 1 406 ? -21.062 6.703 -8.078 1 31.2 406 LEU B CA 1
ATOM 8009 C C . LEU B 1 406 ? -19.844 5.789 -7.969 1 31.2 406 LEU B C 1
ATOM 8011 O O . LEU B 1 406 ? -19.375 5.512 -6.867 1 31.2 406 LEU B O 1
ATOM 8015 N N . GLY B 1 407 ? -19.656 4.859 -8.852 1 34.03 407 GLY B N 1
ATOM 8016 C CA . GLY B 1 407 ? -18.422 4.098 -8.953 1 34.03 407 GLY B CA 1
ATOM 8017 C C . GLY B 1 407 ? -17.188 4.953 -8.828 1 34.03 407 GLY B C 1
ATOM 8018 O O . GLY B 1 407 ? -16.062 4.441 -8.844 1 34.03 407 GLY B O 1
ATOM 8019 N N . ARG B 1 408 ? -17.422 6.219 -9.055 1 34.62 408 ARG B N 1
ATOM 8020 C CA . ARG B 1 408 ? -16.516 7.34 -8.805 1 34.62 408 ARG B CA 1
ATOM 8021 C C . ARG B 1 408 ? -16.125 7.41 -7.336 1 34.62 408 ARG B C 1
ATOM 8023 O O . ARG B 1 408 ? -15.055 7.91 -6.996 1 34.62 408 ARG B O 1
ATOM 8030 N N . LEU B 1 409 ? -17.234 7.281 -6.617 1 32.97 409 LEU B N 1
ATOM 8031 C CA . LEU B 1 409 ? -16.969 7.391 -5.184 1 32.97 409 LEU B CA 1
ATOM 8032 C C . LEU B 1 409 ? -15.969 6.344 -4.73 1 32.97 409 LEU B C 1
ATOM 8034 O O . LEU B 1 409 ? -15.156 6.602 -3.838 1 32.97 409 LEU B O 1
ATOM 8038 N N . TYR B 1 410 ? -16.297 4.992 -5.059 1 32.84 410 TYR B N 1
ATOM 8039 C CA . TYR B 1 410 ? -15.328 4.004 -4.609 1 32.84 410 TYR B CA 1
ATOM 8040 C C . TYR B 1 410 ? -14.188 3.869 -5.605 1 32.84 410 TYR B C 1
ATOM 8042 O O . TYR B 1 410 ? -14.406 3.523 -6.77 1 32.84 410 TYR B O 1
ATOM 8050 N N . GLY B 1 411 ? -13.391 4.758 -5.828 1 34.56 411 GLY B N 1
ATOM 8051 C CA . GLY B 1 411 ? -12.148 4.723 -6.59 1 34.56 411 GLY B CA 1
ATOM 8052 C C . GLY B 1 411 ? -12.125 3.609 -7.621 1 34.56 411 GLY B C 1
ATOM 8053 O O . GLY B 1 411 ? -12.734 2.557 -7.426 1 34.56 411 GLY B O 1
ATOM 8054 N N . ALA B 1 412 ? -12.32 3.869 -8.992 1 35.19 412 ALA B N 1
ATOM 8055 C CA . ALA B 1 412 ? -12.148 2.916 -10.086 1 35.19 412 ALA B CA 1
ATOM 8056 C C . ALA B 1 412 ? -11.219 1.775 -9.68 1 35.19 412 ALA B C 1
ATOM 8058 O O . ALA B 1 412 ? -10.016 1.977 -9.523 1 35.19 412 ALA B O 1
ATOM 8059 N N . LEU B 1 413 ? -11.664 0.938 -8.93 1 43.31 413 LEU B N 1
ATOM 8060 C CA . LEU B 1 413 ? -10.914 -0.239 -8.516 1 43.31 413 LEU B CA 1
ATOM 8061 C C . LEU B 1 413 ? -10.461 -1.048 -9.727 1 43.31 413 LEU B C 1
ATOM 8063 O O . LEU B 1 413 ? -11.273 -1.403 -10.578 1 43.31 413 LEU B O 1
ATOM 8067 N N . ALA B 1 414 ? -9.258 -0.95 -10.234 1 51.16 414 ALA B N 1
ATOM 8068 C CA . ALA B 1 414 ? -8.633 -1.724 -11.305 1 51.16 414 ALA B CA 1
ATOM 8069 C C . ALA B 1 414 ? -8.984 -3.203 -11.188 1 51.16 414 ALA B C 1
ATOM 8071 O O . ALA B 1 414 ? -8.898 -3.947 -12.172 1 51.16 414 ALA B O 1
ATOM 8072 N N . PHE B 1 415 ? -9.523 -3.586 -10.07 1 61.22 415 PHE B N 1
ATOM 8073 C CA . PHE B 1 415 ? -9.797 -5.012 -9.945 1 61.22 415 PHE B CA 1
ATOM 8074 C C . PHE B 1 415 ? -11.109 -5.254 -9.219 1 61.22 415 PHE B C 1
ATOM 8076 O O . PHE B 1 415 ? -11.477 -4.484 -8.328 1 61.22 415 PHE B O 1
ATOM 8083 N N . ASP B 1 416 ? -11.945 -6.129 -9.781 1 70.44 416 ASP B N 1
ATOM 8084 C CA . ASP B 1 416 ? -13.172 -6.594 -9.156 1 70.44 416 ASP B CA 1
ATOM 8085 C C . ASP B 1 416 ? -12.883 -7.598 -8.047 1 70.44 416 ASP B C 1
ATOM 8087 O O . ASP B 1 416 ? -12.406 -8.703 -8.305 1 70.44 416 ASP B O 1
ATOM 8091 N N . PRO B 1 417 ? -13.188 -7.242 -6.82 1 75.12 417 PRO B N 1
ATOM 8092 C CA . PRO B 1 417 ? -12.844 -8.125 -5.703 1 75.12 417 PRO B CA 1
ATOM 8093 C C . PRO B 1 417 ? -13.727 -9.359 -5.629 1 75.12 417 PRO B C 1
ATOM 8095 O O . PRO B 1 417 ? -13.453 -10.281 -4.859 1 75.12 417 PRO B O 1
ATOM 8098 N N . CYS B 1 418 ? -14.766 -9.469 -6.477 1 77.25 418 CYS B N 1
ATOM 8099 C CA . CYS B 1 418 ? -15.719 -10.578 -6.379 1 77.25 418 CYS B CA 1
ATOM 8100 C C . CYS B 1 418 ? -15.477 -11.602 -7.48 1 77.25 418 CYS B C 1
ATOM 8102 O O . CYS B 1 418 ? -16.281 -12.516 -7.672 1 77.25 418 CYS B O 1
ATOM 8104 N N . THR B 1 419 ? -14.438 -11.562 -8.156 1 81.81 419 THR B N 1
ATOM 8105 C CA . THR B 1 419 ? -14.188 -12.391 -9.328 1 81.81 419 THR B CA 1
ATOM 8106 C C . THR B 1 419 ? -14.242 -13.875 -8.961 1 81.81 419 THR B C 1
ATOM 8108 O O . THR B 1 419 ? -14.695 -14.695 -9.758 1 81.81 419 THR B O 1
ATOM 8111 N N . SER B 1 420 ? -13.812 -14.203 -7.832 1 80.69 420 SER B N 1
ATOM 8112 C CA . SER B 1 420 ? -13.781 -15.602 -7.434 1 80.69 420 SER B CA 1
ATOM 8113 C C . SER B 1 420 ? -15.195 -16.188 -7.348 1 80.69 420 SER B C 1
ATOM 8115 O O . SER B 1 420 ? -15.406 -17.359 -7.641 1 80.69 420 SER B O 1
ATOM 8117 N N . THR B 1 421 ? -16.156 -15.367 -7.043 1 82.62 421 THR B N 1
ATOM 8118 C CA . THR B 1 421 ? -17.531 -15.812 -6.965 1 82.62 421 THR B CA 1
ATOM 8119 C C . THR B 1 421 ? -18.078 -16.125 -8.359 1 82.62 421 THR B C 1
ATOM 8121 O O . THR B 1 421 ? -18.859 -17.062 -8.539 1 82.62 421 THR B O 1
ATOM 8124 N N . TYR B 1 422 ? -17.625 -15.445 -9.289 1 88 422 TYR B N 1
ATOM 8125 C CA . TYR B 1 422 ? -18.094 -15.633 -10.656 1 88 422 TYR B CA 1
ATOM 8126 C C . TYR B 1 422 ? -17.578 -16.953 -11.234 1 88 422 TYR B C 1
ATOM 8128 O O . TYR B 1 422 ? -18.297 -17.641 -11.961 1 88 422 TYR B O 1
ATOM 8136 N N . SER B 1 423 ? -16.375 -17.281 -10.898 1 90.12 423 SER B N 1
ATOM 8137 C CA . SER B 1 423 ? -15.773 -18.5 -11.391 1 90.12 423 SER B CA 1
ATOM 8138 C C . SER B 1 423 ? -16.531 -19.734 -10.898 1 90.12 423 SER B C 1
ATOM 8140 O O . SER B 1 423 ? -16.75 -20.672 -11.656 1 90.12 423 SER B O 1
ATOM 8142 N N . GLU B 1 424 ? -16.922 -19.672 -9.695 1 90.12 424 GLU B N 1
ATOM 8143 C CA . GLU B 1 424 ? -17.625 -20.828 -9.141 1 90.12 424 GLU B CA 1
ATOM 8144 C C . GLU B 1 424 ? -18.984 -21 -9.797 1 90.12 424 GLU B C 1
ATOM 8146 O O . GLU B 1 424 ? -19.422 -22.141 -10.039 1 90.12 424 GLU B O 1
ATOM 8151 N N . VAL B 1 425 ? -19.641 -19.906 -10.102 1 91.31 425 VAL B N 1
ATOM 8152 C CA . VAL B 1 425 ? -20.922 -19.984 -10.781 1 91.31 425 VAL B CA 1
ATOM 8153 C C . VAL B 1 425 ? -20.734 -20.531 -12.195 1 91.31 425 VAL B C 1
ATOM 8155 O O . VAL B 1 425 ? -21.422 -21.453 -12.609 1 91.31 425 VAL B O 1
ATOM 8158 N N . TYR B 1 426 ? -19.812 -20.047 -12.875 1 94.88 426 TYR B N 1
ATOM 8159 C CA . TYR B 1 426 ? -19.594 -20.391 -14.281 1 94.88 426 TYR B CA 1
ATOM 8160 C C . TYR B 1 426 ? -19.203 -21.859 -14.43 1 94.88 426 TYR B C 1
ATOM 8162 O O . TYR B 1 426 ? -19.75 -22.562 -15.273 1 94.88 426 TYR B O 1
ATOM 8170 N N . PHE B 1 427 ? -18.344 -22.359 -13.625 1 95.44 427 PHE B N 1
ATOM 8171 C CA . PHE B 1 427 ? -17.781 -23.703 -13.82 1 95.44 427 PHE B CA 1
ATOM 8172 C C . PHE B 1 427 ? -18.703 -24.766 -13.242 1 95.44 427 PHE B C 1
ATOM 8174 O O . PHE B 1 427 ? -18.469 -25.969 -13.445 1 95.44 427 PHE B O 1
ATOM 8181 N N . ASN B 1 428 ? -19.734 -24.359 -12.586 1 93.44 428 ASN B N 1
ATOM 8182 C CA . ASN B 1 428 ? -20.75 -25.328 -12.141 1 93.44 428 ASN B CA 1
ATOM 8183 C C . ASN B 1 428 ? -21.859 -25.5 -13.172 1 93.44 428 ASN B C 1
ATOM 8185 O O . ASN B 1 428 ? -22.703 -26.375 -13.031 1 93.44 428 ASN B O 1
ATOM 8189 N N . ARG B 1 429 ? -21.828 -24.75 -14.195 1 93.25 429 ARG B N 1
ATOM 8190 C CA . ARG B 1 429 ? -22.828 -24.875 -15.242 1 93.25 429 ARG B CA 1
ATOM 8191 C C . ARG B 1 429 ? -22.609 -26.156 -16.047 1 93.25 429 ARG B C 1
ATOM 8193 O O . ARG B 1 429 ? -21.5 -26.422 -16.516 1 93.25 429 ARG B O 1
ATOM 8200 N N . PRO B 1 430 ? -23.719 -26.812 -16.359 1 92.5 430 PRO B N 1
ATOM 8201 C CA . PRO B 1 430 ? -23.578 -28.078 -17.094 1 92.5 430 PRO B CA 1
ATOM 8202 C C . PRO B 1 430 ? -23.062 -27.875 -18.516 1 92.5 430 PRO B C 1
ATOM 8204 O O . PRO B 1 430 ? -22.297 -28.703 -19.031 1 92.5 430 PRO B O 1
ATOM 8207 N N . ASP B 1 431 ? -23.5 -26.859 -19.188 1 94.81 431 ASP B N 1
ATOM 8208 C CA . ASP B 1 431 ? -23.062 -26.609 -20.562 1 94.81 431 ASP B CA 1
ATOM 8209 C C . ASP B 1 431 ? -21.578 -26.266 -20.625 1 94.81 431 ASP B C 1
ATOM 8211 O O . ASP B 1 431 ? -20.906 -26.578 -21.594 1 94.81 431 ASP B O 1
ATOM 8215 N N . VAL B 1 432 ? -21.109 -25.578 -19.594 1 96.06 432 VAL B N 1
ATOM 8216 C CA . VAL B 1 432 ? -19.688 -25.25 -19.516 1 96.06 432 VAL B CA 1
ATOM 8217 C C . VAL B 1 432 ? -18.875 -26.531 -19.266 1 96.06 432 VAL B C 1
ATOM 8219 O O . VAL B 1 432 ? -17.859 -26.766 -19.922 1 96.06 432 VAL B O 1
ATOM 8222 N N . GLN B 1 433 ? -19.328 -27.344 -18.359 1 95.31 433 GLN B N 1
ATOM 8223 C CA . GLN B 1 433 ? -18.641 -28.609 -18.047 1 95.31 433 GLN B CA 1
ATOM 8224 C C . GLN B 1 433 ? -18.594 -29.516 -19.266 1 95.31 433 GLN B C 1
ATOM 8226 O O . GLN B 1 433 ? -17.594 -30.188 -19.516 1 95.31 433 GLN B O 1
ATOM 8231 N N . LYS B 1 434 ? -19.656 -29.516 -20 1 94.38 434 LYS B N 1
ATOM 8232 C CA . LYS B 1 434 ? -19.688 -30.297 -21.234 1 94.38 434 LYS B CA 1
ATOM 8233 C C . LYS B 1 434 ? -18.672 -29.766 -22.234 1 94.38 434 LYS B C 1
ATOM 8235 O O . LYS B 1 434 ? -17.938 -30.547 -22.859 1 94.38 434 LYS B O 1
ATOM 8240 N N . ALA B 1 435 ? -18.656 -28.484 -22.391 1 96.44 435 ALA B N 1
ATOM 8241 C CA . ALA B 1 435 ? -17.75 -27.875 -23.344 1 96.44 435 ALA B CA 1
ATOM 8242 C C . ALA B 1 435 ? -16.297 -28.141 -22.969 1 96.44 435 ALA B C 1
ATOM 8244 O O . ALA B 1 435 ? -15.43 -28.297 -23.828 1 96.44 435 ALA B O 1
ATOM 8245 N N . LEU B 1 436 ? -16.031 -28.25 -21.672 1 97.19 436 LEU B N 1
ATOM 8246 C CA . LEU B 1 436 ? -14.68 -28.453 -21.141 1 97.19 436 LEU B CA 1
ATOM 8247 C C . LEU B 1 436 ? -14.344 -29.938 -21.047 1 97.19 436 LEU B C 1
ATOM 8249 O O . LEU B 1 436 ? -13.227 -30.297 -20.688 1 97.19 436 LEU B O 1
ATOM 8253 N N . HIS B 1 437 ? -15.273 -30.734 -21.375 1 95.75 437 HIS B N 1
ATOM 8254 C CA . HIS B 1 437 ? -15.109 -32.156 -21.188 1 95.75 437 HIS B CA 1
ATOM 8255 C C . HIS B 1 437 ? -14.812 -32.5 -19.719 1 95.75 437 HIS B C 1
ATOM 8257 O O . HIS B 1 437 ? -13.984 -33.375 -19.438 1 95.75 437 HIS B O 1
ATOM 8263 N N . ALA B 1 438 ? -15.445 -31.75 -18.859 1 94.44 438 ALA B N 1
ATOM 8264 C CA . ALA B 1 438 ? -15.242 -31.906 -17.422 1 94.44 438 ALA B CA 1
ATOM 8265 C C . ALA B 1 438 ? -16.422 -32.656 -16.781 1 94.44 438 ALA B C 1
ATOM 8267 O O . ALA B 1 438 ? -17.5 -32.719 -17.375 1 94.44 438 ALA B O 1
ATOM 8268 N N . ASN B 1 439 ? -16.125 -33.188 -15.602 1 86.75 439 ASN B N 1
ATOM 8269 C CA . ASN B 1 439 ? -17.141 -33.875 -14.812 1 86.75 439 ASN B CA 1
ATOM 8270 C C . ASN B 1 439 ? -17.812 -35 -15.625 1 86.75 439 ASN B C 1
ATOM 8272 O O . ASN B 1 439 ? -19.031 -35.062 -15.695 1 86.75 439 ASN B O 1
ATOM 8276 N N . VAL B 1 440 ? -17.062 -35.781 -16.141 1 75.12 440 VAL B N 1
ATOM 8277 C CA . VAL B 1 440 ? -17.531 -36.812 -17.062 1 75.12 440 VAL B CA 1
ATOM 8278 C C . VAL B 1 440 ? -18.094 -37.969 -16.266 1 75.12 440 VAL B C 1
ATOM 8280 O O . VAL B 1 440 ? -18.828 -38.812 -16.797 1 75.12 440 VAL B O 1
ATOM 8283 N N . THR B 1 441 ? -17.781 -38 -15.047 1 68.44 441 THR B N 1
ATOM 8284 C CA . THR B 1 441 ? -18.297 -39.125 -14.234 1 68.44 441 THR B CA 1
ATOM 8285 C C . THR B 1 441 ? -19.766 -38.906 -13.922 1 68.44 441 THR B C 1
ATOM 8287 O O . THR B 1 441 ? -20.469 -39.844 -13.531 1 68.44 441 THR B O 1
ATOM 8290 N N . ARG B 1 442 ? -20.312 -37.812 -14.062 1 63.12 442 ARG B N 1
ATOM 8291 C CA . ARG B 1 442 ? -21.703 -37.406 -13.875 1 63.12 442 ARG B CA 1
ATOM 8292 C C . ARG B 1 442 ? -22.094 -37.469 -12.406 1 63.12 442 ARG B C 1
ATOM 8294 O O . ARG B 1 442 ? -23.281 -37.531 -12.078 1 63.12 442 ARG B O 1
ATOM 8301 N N . ILE B 1 443 ? -21.109 -37.625 -11.531 1 62.97 443 ILE B N 1
ATOM 8302 C CA . ILE B 1 443 ? -21.422 -37.531 -10.109 1 62.97 443 ILE B CA 1
ATOM 8303 C C . ILE B 1 443 ? -21.656 -36.062 -9.742 1 62.97 443 ILE B C 1
ATOM 8305 O O . ILE B 1 443 ? -20.797 -35.219 -10.008 1 62.97 443 ILE B O 1
ATOM 8309 N N . PRO B 1 444 ? -22.828 -35.938 -9.203 1 66.88 444 PRO B N 1
ATOM 8310 C CA . PRO B 1 444 ? -23.156 -34.531 -8.891 1 66.88 444 PRO B CA 1
ATOM 8311 C C . PRO B 1 444 ? -22.344 -34 -7.727 1 66.88 444 PRO B C 1
ATOM 8313 O O . PRO B 1 444 ? -22.281 -34.594 -6.656 1 66.88 444 PRO B O 1
ATOM 8316 N N . TYR B 1 445 ? -21.406 -33.25 -7.918 1 73.31 445 TYR B N 1
ATOM 8317 C CA . TYR B 1 445 ? -20.75 -32.469 -6.871 1 73.31 445 TYR B CA 1
ATOM 8318 C C . TYR B 1 445 ? -20.594 -31 -7.293 1 73.31 445 TYR B C 1
ATOM 8320 O O . TYR B 1 445 ? -20.562 -30.703 -8.484 1 73.31 445 TYR B O 1
ATOM 8328 N N . SER B 1 446 ? -20.594 -30.141 -6.219 1 84.38 446 SER B N 1
ATOM 8329 C CA . SER B 1 446 ? -20.406 -28.719 -6.488 1 84.38 446 SER B CA 1
ATOM 8330 C C . SER B 1 446 ? -18.938 -28.391 -6.676 1 84.38 446 SER B C 1
ATOM 8332 O O . SER B 1 446 ? -18.109 -28.672 -5.805 1 84.38 446 SER B O 1
ATOM 8334 N N . TRP B 1 447 ? -18.641 -27.969 -7.867 1 90.75 447 TRP B N 1
ATOM 8335 C CA . TRP B 1 447 ? -17.281 -27.5 -8.156 1 90.75 447 TRP B CA 1
ATOM 8336 C C . TRP B 1 447 ? -16.922 -26.297 -7.281 1 90.75 447 TRP B C 1
ATOM 8338 O O . TRP B 1 447 ? -17.719 -25.375 -7.117 1 90.75 447 TRP B O 1
ATOM 8348 N N . THR B 1 448 ? -15.766 -26.312 -6.633 1 91.06 448 THR B N 1
ATOM 8349 C CA . THR B 1 448 ? -15.258 -25.219 -5.82 1 91.06 448 THR B CA 1
ATOM 8350 C C . THR B 1 448 ? -13.828 -24.859 -6.234 1 91.06 448 THR B C 1
ATOM 8352 O O . THR B 1 448 ? -13.102 -25.703 -6.754 1 91.06 448 THR B O 1
ATOM 8355 N N . ALA B 1 449 ? -13.531 -23.641 -6.047 1 93 449 ALA B N 1
ATOM 8356 C CA . ALA B 1 449 ? -12.203 -23.156 -6.41 1 93 449 ALA B CA 1
ATOM 8357 C C . ALA B 1 449 ? -11.125 -23.812 -5.562 1 93 449 ALA B C 1
ATOM 8359 O O . ALA B 1 449 ? -10.047 -24.141 -6.062 1 93 449 ALA B O 1
ATOM 8360 N N . CYS B 1 450 ? -11.406 -23.984 -4.312 1 93.81 450 CYS B N 1
ATOM 8361 C CA . CYS B 1 450 ? -10.531 -24.719 -3.395 1 93.81 450 CYS B CA 1
ATOM 8362 C C . CYS B 1 450 ? -11.281 -25.875 -2.73 1 93.81 450 CYS B C 1
ATOM 8364 O O . CYS B 1 450 ? -12.469 -25.75 -2.422 1 93.81 450 CYS B O 1
ATOM 8366 N N . ASN B 1 451 ? -10.617 -26.969 -2.604 1 94.12 451 ASN B N 1
ATOM 8367 C CA . ASN B 1 451 ? -11.195 -28.109 -1.907 1 94.12 451 ASN B CA 1
ATOM 8368 C C . ASN B 1 451 ? -10.797 -28.141 -0.436 1 94.12 451 ASN B C 1
ATOM 8370 O O . ASN B 1 451 ? -9.68 -28.531 -0.099 1 94.12 451 ASN B O 1
ATOM 8374 N N . TYR B 1 452 ? -11.695 -27.984 0.371 1 91.75 452 TYR B N 1
ATOM 8375 C CA . TYR B 1 452 ? -11.406 -27.766 1.783 1 91.75 452 TYR B CA 1
ATOM 8376 C C . TYR B 1 452 ? -11.008 -29.078 2.463 1 91.75 452 TYR B C 1
ATOM 8378 O O . TYR B 1 452 ? -10.297 -29.062 3.471 1 91.75 452 TYR B O 1
ATOM 8386 N N . ILE B 1 453 ? -11.477 -30.172 1.966 1 93.44 453 ILE B N 1
ATOM 8387 C CA . ILE B 1 453 ? -11.039 -31.453 2.514 1 93.44 453 ILE B CA 1
ATOM 8388 C C . ILE B 1 453 ? -9.539 -31.641 2.287 1 93.44 453 ILE B C 1
ATOM 8390 O O . ILE B 1 453 ? -8.805 -32 3.203 1 93.44 453 ILE B O 1
ATOM 8394 N N . VAL B 1 454 ? -9.133 -31.328 1.048 1 95.56 454 VAL B N 1
ATOM 8395 C CA . VAL B 1 454 ? -7.719 -31.438 0.701 1 95.56 454 VAL B CA 1
ATOM 8396 C C . VAL B 1 454 ? -6.91 -30.438 1.527 1 95.56 454 VAL B C 1
ATOM 8398 O O . VAL B 1 454 ? -5.871 -30.797 2.094 1 95.56 454 VAL B O 1
ATOM 8401 N N . VAL B 1 455 ? -7.398 -29.219 1.649 1 94.69 455 VAL B N 1
ATOM 8402 C CA . VAL B 1 455 ? -6.699 -28.141 2.332 1 94.69 455 VAL B CA 1
ATOM 8403 C C . VAL B 1 455 ? -6.52 -28.484 3.809 1 94.69 455 VAL B C 1
ATOM 8405 O O . VAL B 1 455 ? -5.418 -28.375 4.352 1 94.69 455 VAL B O 1
ATOM 8408 N N . ARG B 1 456 ? -7.5 -28.984 4.48 1 93.75 456 ARG B N 1
ATOM 8409 C CA . ARG B 1 456 ? -7.512 -29.219 5.922 1 93.75 456 ARG B CA 1
ATOM 8410 C C . ARG B 1 456 ? -6.68 -30.438 6.285 1 93.75 456 ARG B C 1
ATOM 8412 O O . ARG B 1 456 ? -6.23 -30.578 7.426 1 93.75 456 ARG B O 1
ATOM 8419 N N . ASN B 1 457 ? -6.539 -31.297 5.301 1 95.81 457 ASN B N 1
ATOM 8420 C CA . ASN B 1 457 ? -5.836 -32.531 5.602 1 95.81 457 ASN B CA 1
ATOM 8421 C C . ASN B 1 457 ? -4.5 -32.625 4.867 1 95.81 457 ASN B C 1
ATOM 8423 O O . ASN B 1 457 ? -3.963 -33.719 4.664 1 95.81 457 ASN B O 1
ATOM 8427 N N . TRP B 1 458 ? -4.023 -31.516 4.527 1 97.5 458 TRP B N 1
ATOM 8428 C CA . TRP B 1 458 ? -2.77 -31.5 3.779 1 97.5 458 TRP B CA 1
ATOM 8429 C C . TRP B 1 458 ? -1.66 -32.188 4.562 1 97.5 458 TRP B C 1
ATOM 8431 O O . TRP B 1 458 ? -1.412 -31.859 5.727 1 97.5 458 TRP B O 1
ATOM 8441 N N . GLY B 1 459 ? -1 -33.125 3.955 1 97.31 459 GLY B N 1
ATOM 8442 C CA . GLY B 1 459 ? 0.002 -33.969 4.598 1 97.31 459 GLY B CA 1
ATOM 8443 C C . GLY B 1 459 ? 1.394 -33.375 4.559 1 97.31 459 GLY B C 1
ATOM 8444 O O . GLY B 1 459 ? 1.59 -32.219 4.969 1 97.31 459 GLY B O 1
ATOM 8445 N N . ASP B 1 460 ? 2.316 -34.031 3.932 1 97.94 460 ASP B N 1
ATOM 8446 C CA . ASP B 1 460 ? 3.713 -33.594 3.951 1 97.94 460 ASP B CA 1
ATOM 8447 C C . ASP B 1 460 ? 3.883 -32.219 3.283 1 97.94 460 ASP B C 1
ATOM 8449 O O . ASP B 1 460 ? 3.324 -31.984 2.213 1 97.94 460 ASP B O 1
ATOM 8453 N N . SER B 1 461 ? 4.566 -31.422 3.877 1 98.06 461 SER B N 1
ATOM 8454 C CA . SER B 1 461 ? 4.953 -30.078 3.471 1 98.06 461 SER B CA 1
ATOM 8455 C C . SER B 1 461 ? 6.324 -29.703 4.027 1 98.06 461 SER B C 1
ATOM 8457 O O . SER B 1 461 ? 6.426 -29.188 5.141 1 98.06 461 SER B O 1
ATOM 8459 N N . PRO B 1 462 ? 7.316 -29.938 3.273 1 98.12 462 PRO B N 1
ATOM 8460 C CA . PRO B 1 462 ? 8.648 -29.609 3.77 1 98.12 462 PRO B CA 1
ATOM 8461 C C . PRO B 1 462 ? 8.758 -28.156 4.238 1 98.12 462 PRO B C 1
ATOM 8463 O O . PRO B 1 462 ? 8.141 -27.266 3.65 1 98.12 462 PRO B O 1
ATOM 8466 N N . LEU B 1 463 ? 9.641 -27.922 5.188 1 98.19 463 LEU B N 1
ATOM 8467 C CA . LEU B 1 463 ? 9.773 -26.609 5.82 1 98.19 463 LEU B CA 1
ATOM 8468 C C . LEU B 1 463 ? 10.445 -25.609 4.879 1 98.19 463 LEU B C 1
ATOM 8470 O O . LEU B 1 463 ? 10.305 -24.406 5.047 1 98.19 463 LEU B O 1
ATOM 8474 N N . SER B 1 464 ? 11.227 -26.219 3.873 1 98.69 464 SER B N 1
ATOM 8475 C CA . SER B 1 464 ? 11.984 -25.297 3.023 1 98.69 464 SER B CA 1
ATOM 8476 C C . SER B 1 464 ? 12.133 -25.859 1.61 1 98.69 464 SER B C 1
ATOM 8478 O O . SER B 1 464 ? 12.359 -27.062 1.428 1 98.69 464 SER B O 1
ATOM 8480 N N . MET B 1 465 ? 12.008 -25.016 0.656 1 98.88 465 MET B N 1
ATOM 8481 C CA . MET B 1 465 ? 12.258 -25.344 -0.744 1 98.88 465 MET B CA 1
ATOM 8482 C C . MET B 1 465 ? 13.648 -24.859 -1.17 1 98.88 465 MET B C 1
ATOM 8484 O O . MET B 1 465 ? 14.086 -25.141 -2.285 1 98.88 465 MET B O 1
ATOM 8488 N N . LEU B 1 466 ? 14.391 -24.203 -0.327 1 98.81 466 LEU B N 1
ATOM 8489 C CA . LEU B 1 466 ? 15.648 -23.547 -0.676 1 98.81 466 LEU B CA 1
ATOM 8490 C C . LEU B 1 466 ? 16.672 -24.578 -1.151 1 98.81 466 LEU B C 1
ATOM 8492 O O . LEU B 1 466 ? 17.438 -24.297 -2.08 1 98.81 466 LEU B O 1
ATOM 8496 N N . PRO B 1 467 ? 16.734 -25.781 -0.523 1 98.75 467 PRO B N 1
ATOM 8497 C CA . PRO B 1 467 ? 17.672 -26.766 -1.072 1 98.75 467 PRO B CA 1
ATOM 8498 C C . PRO B 1 467 ? 17.359 -27.109 -2.527 1 98.75 467 PRO B C 1
ATOM 8500 O O . PRO B 1 467 ? 18.281 -27.328 -3.316 1 98.75 467 PRO B O 1
ATOM 8503 N N . ILE B 1 468 ? 16.125 -27.188 -2.871 1 98.88 468 ILE B N 1
ATOM 8504 C CA . ILE B 1 468 ? 15.75 -27.484 -4.25 1 98.88 468 ILE B CA 1
ATOM 8505 C C . ILE B 1 468 ? 16.125 -26.312 -5.152 1 98.88 468 ILE B C 1
ATOM 8507 O O . ILE B 1 468 ? 16.609 -26.516 -6.27 1 98.88 468 ILE B O 1
ATOM 8511 N N . TYR B 1 469 ? 15.852 -25.047 -4.691 1 98.88 469 TYR B N 1
ATOM 8512 C CA . TYR B 1 469 ? 16.297 -23.875 -5.445 1 98.88 469 TYR B CA 1
ATOM 8513 C C . TYR B 1 469 ? 17.781 -23.984 -5.789 1 98.88 469 TYR B C 1
ATOM 8515 O O . TYR B 1 469 ? 18.172 -23.766 -6.938 1 98.88 469 TYR B O 1
ATOM 8523 N N . GLN B 1 470 ? 18.578 -24.328 -4.824 1 98.62 470 GLN B N 1
ATOM 8524 C CA . GLN B 1 470 ? 20.016 -24.438 -5.035 1 98.62 470 GLN B CA 1
ATOM 8525 C C . GLN B 1 470 ? 20.328 -25.5 -6.09 1 98.62 470 GLN B C 1
ATOM 8527 O O . GLN B 1 470 ? 21.188 -25.281 -6.953 1 98.62 470 GLN B O 1
ATOM 8532 N N . GLU B 1 471 ? 19.641 -26.641 -6.023 1 98.69 471 GLU B N 1
ATOM 8533 C CA . GLU B 1 471 ? 19.875 -27.719 -6.98 1 98.69 471 GLU B CA 1
ATOM 8534 C C . GLU B 1 471 ? 19.531 -27.266 -8.398 1 98.69 471 GLU B C 1
ATOM 8536 O O . GLU B 1 471 ? 20.266 -27.562 -9.344 1 98.69 471 GLU B O 1
ATOM 8541 N N . ILE B 1 472 ? 18.453 -26.594 -8.539 1 98.75 472 ILE B N 1
ATOM 8542 C CA . ILE B 1 472 ? 18 -26.141 -9.844 1 98.75 472 ILE B CA 1
ATOM 8543 C C . ILE B 1 472 ? 18.953 -25.078 -10.391 1 98.75 472 ILE B C 1
ATOM 8545 O O . ILE B 1 472 ? 19.281 -25.094 -11.578 1 98.75 472 ILE B O 1
ATOM 8549 N N . LEU B 1 473 ? 19.375 -24.203 -9.547 1 98.62 473 LEU B N 1
ATOM 8550 C CA . LEU B 1 473 ? 20.328 -23.156 -9.938 1 98.62 473 LEU B CA 1
ATOM 8551 C C . LEU B 1 473 ? 21.672 -23.781 -10.344 1 98.62 473 LEU B C 1
ATOM 8553 O O . LEU B 1 473 ? 22.266 -23.359 -11.336 1 98.62 473 LEU B O 1
ATOM 8557 N N . ASP B 1 474 ? 22.141 -24.734 -9.617 1 97.94 474 ASP B N 1
ATOM 8558 C CA . ASP B 1 474 ? 23.391 -25.422 -9.93 1 97.94 474 ASP B CA 1
ATOM 8559 C C . ASP B 1 474 ? 23.312 -26.125 -11.281 1 97.94 474 ASP B C 1
ATOM 8561 O O . ASP B 1 474 ? 24.328 -26.312 -11.961 1 97.94 474 ASP B O 1
ATOM 8565 N N . ALA B 1 475 ? 22.141 -26.531 -11.672 1 97.69 475 ALA B N 1
ATOM 8566 C CA . ALA B 1 475 ? 21.906 -27.219 -12.938 1 97.69 475 ALA B CA 1
ATOM 8567 C C . ALA B 1 475 ? 21.875 -26.234 -14.102 1 97.69 475 ALA B C 1
ATOM 8569 O O . ALA B 1 475 ? 21.797 -26.625 -15.266 1 97.69 475 ALA B O 1
ATOM 8570 N N . GLY B 1 476 ? 21.891 -24.953 -13.812 1 97.31 476 GLY B N 1
ATOM 8571 C CA . GLY B 1 476 ? 21.906 -23.922 -14.844 1 97.31 476 GLY B CA 1
ATOM 8572 C C . GLY B 1 476 ? 20.516 -23.562 -15.336 1 97.31 476 GLY B C 1
ATOM 8573 O O . GLY B 1 476 ? 20.359 -22.938 -16.391 1 97.31 476 GLY B O 1
ATOM 8574 N N . LEU B 1 477 ? 19.5 -23.969 -14.609 1 98.06 477 LEU B N 1
ATOM 8575 C CA . LEU B 1 477 ? 18.125 -23.656 -14.945 1 98.06 477 LEU B CA 1
ATOM 8576 C C . LEU B 1 477 ? 17.703 -22.312 -14.336 1 98.06 477 LEU B C 1
ATOM 8578 O O . LEU B 1 477 ? 18.172 -21.953 -13.25 1 98.06 477 LEU B O 1
ATOM 8582 N N . ARG B 1 478 ? 16.828 -21.625 -14.984 1 97.88 478 ARG B N 1
ATOM 8583 C CA . ARG B 1 478 ? 16.516 -20.25 -14.641 1 97.88 478 ARG B CA 1
ATOM 8584 C C . ARG B 1 478 ? 15.344 -20.188 -13.672 1 97.88 478 ARG B C 1
ATOM 8586 O O . ARG B 1 478 ? 14.336 -20.875 -13.852 1 97.88 478 ARG B O 1
ATOM 8593 N N . ILE B 1 479 ? 15.477 -19.281 -12.656 1 98.88 479 ILE B N 1
ATOM 8594 C CA . ILE B 1 479 ? 14.406 -19.094 -11.68 1 98.88 479 ILE B CA 1
ATOM 8595 C C . ILE B 1 479 ? 14.008 -17.625 -11.609 1 98.88 479 ILE B C 1
ATOM 8597 O O . ILE B 1 479 ? 14.875 -16.75 -11.516 1 98.88 479 ILE B O 1
ATOM 8601 N N . TRP B 1 480 ? 12.766 -17.297 -11.703 1 98.88 480 TRP B N 1
ATOM 8602 C CA . TRP B 1 480 ? 12.219 -15.984 -11.367 1 98.88 480 TRP B CA 1
ATOM 8603 C C . TRP B 1 480 ? 11.25 -16.078 -10.195 1 98.88 480 TRP B C 1
ATOM 8605 O O . TRP B 1 480 ? 10.461 -17.031 -10.117 1 98.88 480 TRP B O 1
ATOM 8615 N N . VAL B 1 481 ? 11.398 -15.211 -9.266 1 98.94 481 VAL B N 1
ATOM 8616 C CA . VAL B 1 481 ? 10.438 -15.023 -8.18 1 98.94 481 VAL B CA 1
ATOM 8617 C C . VAL B 1 481 ? 9.867 -13.609 -8.242 1 98.94 481 VAL B C 1
ATOM 8619 O O . VAL B 1 481 ? 10.609 -12.633 -8.367 1 98.94 481 VAL B O 1
ATOM 8622 N N . TYR B 1 482 ? 8.562 -13.469 -8.25 1 98.81 482 TYR B N 1
ATOM 8623 C CA . TYR B 1 482 ? 7.965 -12.141 -8.242 1 98.81 482 TYR B CA 1
ATOM 8624 C C . TYR B 1 482 ? 6.926 -12.016 -7.133 1 98.81 482 TYR B C 1
ATOM 8626 O O . TYR B 1 482 ? 6.348 -13.008 -6.695 1 98.81 482 TYR B O 1
ATOM 8634 N N . SER B 1 483 ? 6.758 -10.836 -6.605 1 98.75 483 SER B N 1
ATOM 8635 C CA . SER B 1 483 ? 5.832 -10.562 -5.516 1 98.75 483 SER B CA 1
ATOM 8636 C C . SER B 1 483 ? 5.113 -9.234 -5.715 1 98.75 483 SER B C 1
ATOM 8638 O O . SER B 1 483 ? 5.746 -8.227 -6.039 1 98.75 483 SER B O 1
ATOM 8640 N N . GLY B 1 484 ? 3.775 -9.305 -5.586 1 98.56 484 GLY B N 1
ATOM 8641 C CA . GLY B 1 484 ? 3.094 -8.039 -5.352 1 98.56 484 GLY B CA 1
ATOM 8642 C C . GLY B 1 484 ? 3.369 -7.453 -3.98 1 98.56 484 GLY B C 1
ATOM 8643 O O . GLY B 1 484 ? 3.441 -8.188 -2.992 1 98.56 484 GLY B O 1
ATOM 8644 N N . ASN B 1 485 ? 3.492 -6.113 -3.889 1 97.69 485 ASN B N 1
ATOM 8645 C CA . ASN B 1 485 ? 3.965 -5.602 -2.607 1 97.69 485 ASN B CA 1
ATOM 8646 C C . ASN B 1 485 ? 2.816 -5.047 -1.767 1 97.69 485 ASN B C 1
ATOM 8648 O O . ASN B 1 485 ? 3.045 -4.328 -0.793 1 97.69 485 ASN B O 1
ATOM 8652 N N . THR B 1 486 ? 1.553 -5.328 -2.135 1 97.62 486 THR B N 1
ATOM 8653 C CA . THR B 1 486 ? 0.435 -5.051 -1.24 1 97.62 486 THR B CA 1
ATOM 8654 C C . THR B 1 486 ? -0.234 -6.352 -0.797 1 97.62 486 THR B C 1
ATOM 8656 O O . THR B 1 486 ? -1.419 -6.359 -0.455 1 97.62 486 THR B O 1
ATOM 8659 N N . ASP B 1 487 ? 0.491 -7.434 -0.875 1 98.19 487 ASP B N 1
ATOM 8660 C CA . ASP B 1 487 ? 0.104 -8.766 -0.413 1 98.19 487 ASP B CA 1
ATOM 8661 C C . ASP B 1 487 ? 0.545 -8.992 1.031 1 98.19 487 ASP B C 1
ATOM 8663 O O . ASP B 1 487 ? 1.727 -8.859 1.354 1 98.19 487 ASP B O 1
ATOM 8667 N N . SER B 1 488 ? -0.408 -9.438 1.865 1 98 488 SER B N 1
ATOM 8668 C CA . SER B 1 488 ? -0.024 -9.695 3.248 1 98 488 SER B CA 1
ATOM 8669 C C . SER B 1 488 ? 0.019 -11.188 3.541 1 98 488 SER B C 1
ATOM 8671 O O . SER B 1 488 ? 0.318 -11.602 4.664 1 98 488 SER B O 1
ATOM 8673 N N . VAL B 1 489 ? -0.218 -12.062 2.578 1 98.19 489 VAL B N 1
ATOM 8674 C CA . VAL B 1 489 ? -0.238 -13.508 2.77 1 98.19 489 VAL B CA 1
ATOM 8675 C C . VAL B 1 489 ? 1.173 -14.07 2.609 1 98.19 489 VAL B C 1
ATOM 8677 O O . VAL B 1 489 ? 1.667 -14.781 3.488 1 98.19 489 VAL B O 1
ATOM 8680 N N . VAL B 1 490 ? 1.768 -13.789 1.546 1 98.44 490 VAL B N 1
ATOM 8681 C CA . VAL B 1 490 ? 3.188 -14.016 1.301 1 98.44 490 VAL B CA 1
ATOM 8682 C C . VAL B 1 490 ? 3.834 -12.742 0.767 1 98.44 490 VAL B C 1
ATOM 8684 O O . VAL B 1 490 ? 4.148 -12.648 -0.422 1 98.44 490 VAL B O 1
ATOM 8687 N N . PRO B 1 491 ? 4.102 -11.836 1.662 1 98.62 491 PRO B N 1
ATOM 8688 C CA . PRO B 1 491 ? 4.516 -10.5 1.23 1 98.62 491 PRO B CA 1
ATOM 8689 C C . PRO B 1 491 ? 5.906 -10.492 0.599 1 98.62 491 PRO B C 1
ATOM 8691 O O . PRO B 1 491 ? 6.629 -11.484 0.673 1 98.62 491 PRO B O 1
ATOM 8694 N N . VAL B 1 492 ? 6.207 -9.414 -0.076 1 98.56 492 VAL B N 1
ATOM 8695 C CA . VAL B 1 492 ? 7.484 -9.211 -0.755 1 98.56 492 VAL B CA 1
ATOM 8696 C C . VAL B 1 492 ? 8.633 -9.453 0.222 1 98.56 492 VAL B C 1
ATOM 8698 O O . VAL B 1 492 ? 9.688 -9.969 -0.161 1 98.56 492 VAL B O 1
ATOM 8701 N N . THR B 1 493 ? 8.469 -9.156 1.512 1 98.56 493 THR B N 1
ATOM 8702 C CA . THR B 1 493 ? 9.5 -9.312 2.529 1 98.56 493 THR B CA 1
ATOM 8703 C C . THR B 1 493 ? 9.828 -10.789 2.748 1 98.56 493 THR B C 1
ATOM 8705 O O . THR B 1 493 ? 10.977 -11.148 2.99 1 98.56 493 THR B O 1
ATOM 8708 N N . ALA B 1 494 ? 8.805 -11.641 2.682 1 98.5 494 ALA B N 1
ATOM 8709 C CA . ALA B 1 494 ? 9.031 -13.078 2.793 1 98.5 494 ALA B CA 1
ATOM 8710 C C . ALA B 1 494 ? 9.938 -13.578 1.675 1 98.5 494 ALA B C 1
ATOM 8712 O O . ALA B 1 494 ? 10.898 -14.305 1.929 1 98.5 494 ALA B O 1
ATOM 8713 N N . SER B 1 495 ? 9.633 -13.188 0.469 1 98.56 495 SER B N 1
ATOM 8714 C CA . SER B 1 495 ? 10.445 -13.562 -0.683 1 98.56 495 SER B CA 1
ATOM 8715 C C . SER B 1 495 ? 11.867 -13.031 -0.544 1 98.56 495 SER B C 1
ATOM 8717 O O . SER B 1 495 ? 12.836 -13.742 -0.844 1 98.56 495 SER B O 1
ATOM 8719 N N . ARG B 1 496 ? 11.969 -11.82 -0.057 1 98.06 496 ARG B N 1
ATOM 8720 C CA . ARG B 1 496 ? 13.273 -11.195 0.083 1 98.06 496 ARG B CA 1
ATOM 8721 C C . ARG B 1 496 ? 14.156 -11.969 1.06 1 98.06 496 ARG B C 1
ATOM 8723 O O . ARG B 1 496 ? 15.328 -12.227 0.778 1 98.06 496 ARG B O 1
ATOM 8730 N N . TYR B 1 497 ? 13.625 -12.312 2.205 1 98.38 497 TYR B N 1
ATOM 8731 C CA . TYR B 1 497 ? 14.391 -13.062 3.195 1 98.38 497 TYR B CA 1
ATOM 8732 C C . TYR B 1 497 ? 14.828 -14.414 2.643 1 98.38 497 TYR B C 1
ATOM 8734 O O . TYR B 1 497 ? 15.969 -14.836 2.852 1 98.38 497 TYR B O 1
ATOM 8742 N N . SER B 1 498 ? 13.953 -15.117 1.927 1 98.56 498 SER B N 1
ATOM 8743 C CA . SER B 1 498 ? 14.258 -16.422 1.366 1 98.56 498 SER B CA 1
ATOM 8744 C C . SER B 1 498 ? 15.367 -16.328 0.32 1 98.56 498 SER B C 1
ATOM 8746 O O . SER B 1 498 ? 16.328 -17.094 0.362 1 98.56 498 SER B O 1
ATOM 8748 N N . ILE B 1 499 ? 15.234 -15.406 -0.585 1 98.31 499 ILE B N 1
ATOM 8749 C CA . ILE B 1 499 ? 16.188 -15.273 -1.679 1 98.31 499 ILE B CA 1
ATOM 8750 C C . ILE B 1 499 ? 17.547 -14.836 -1.129 1 98.31 499 ILE B C 1
ATOM 8752 O O . ILE B 1 499 ? 18.594 -15.32 -1.577 1 98.31 499 ILE B O 1
ATOM 8756 N N . ALA B 1 500 ? 17.484 -13.891 -0.152 1 97.5 500 ALA B N 1
ATOM 8757 C CA . ALA B 1 500 ? 18.734 -13.43 0.461 1 97.5 500 ALA B CA 1
ATOM 8758 C C . ALA B 1 500 ? 19.5 -14.586 1.088 1 97.5 500 ALA B C 1
ATOM 8760 O O . ALA B 1 500 ? 20.734 -14.594 1.085 1 97.5 500 ALA B O 1
ATOM 8761 N N . SER B 1 501 ? 18.812 -15.547 1.575 1 97.88 501 SER B N 1
ATOM 8762 C CA . SER B 1 501 ? 19.438 -16.656 2.281 1 97.88 501 SER B CA 1
ATOM 8763 C C . SER B 1 501 ? 20.172 -17.578 1.317 1 97.88 501 SER B C 1
ATOM 8765 O O . SER B 1 501 ? 21 -18.391 1.736 1 97.88 501 SER B O 1
ATOM 8767 N N . LEU B 1 502 ? 19.922 -17.469 0.011 1 98.38 502 LEU B N 1
ATOM 8768 C CA . LEU B 1 502 ? 20.625 -18.281 -0.995 1 98.38 502 LEU B CA 1
ATOM 8769 C C . LEU B 1 502 ? 22.031 -17.75 -1.229 1 98.38 502 LEU B C 1
ATOM 8771 O O . LEU B 1 502 ? 22.859 -18.438 -1.82 1 98.38 502 LEU B O 1
ATOM 8775 N N . ASN B 1 503 ? 22.328 -16.516 -0.775 1 97.69 503 ASN B N 1
ATOM 8776 C CA . ASN B 1 503 ? 23.641 -15.883 -0.892 1 97.69 503 ASN B CA 1
ATOM 8777 C C . ASN B 1 503 ? 24.156 -15.914 -2.33 1 97.69 503 ASN B C 1
ATOM 8779 O O . ASN B 1 503 ? 25.297 -16.281 -2.576 1 97.69 503 ASN B O 1
ATOM 8783 N N . LEU B 1 504 ? 23.297 -15.602 -3.246 1 98.25 504 LEU B N 1
ATOM 8784 C CA . LEU B 1 504 ? 23.656 -15.586 -4.66 1 98.25 504 LEU B CA 1
ATOM 8785 C C . LEU B 1 504 ? 24.391 -14.297 -5.016 1 98.25 504 LEU B C 1
ATOM 8787 O O . LEU B 1 504 ? 24.062 -13.234 -4.488 1 98.25 504 LEU B O 1
ATOM 8791 N N . PRO B 1 505 ? 25.375 -14.383 -5.941 1 97.69 505 PRO B N 1
ATOM 8792 C CA . PRO B 1 505 ? 26.016 -13.156 -6.418 1 97.69 505 PRO B CA 1
ATOM 8793 C C . PRO B 1 505 ? 25.047 -12.242 -7.168 1 97.69 505 PRO B C 1
ATOM 8795 O O . PRO B 1 505 ? 24.266 -12.719 -8 1 97.69 505 PRO B O 1
ATOM 8798 N N . THR B 1 506 ? 25.062 -10.953 -6.867 1 97.5 506 THR B N 1
ATOM 8799 C CA . THR B 1 506 ? 24.234 -9.969 -7.566 1 97.5 506 THR B CA 1
ATOM 8800 C C . THR B 1 506 ? 24.844 -9.617 -8.914 1 97.5 506 THR B C 1
ATOM 8802 O O . THR B 1 506 ? 26.047 -9.328 -9.008 1 97.5 506 THR B O 1
ATOM 8805 N N . ILE B 1 507 ? 24.109 -9.672 -9.953 1 97.69 507 ILE B N 1
ATOM 8806 C CA . ILE B 1 507 ? 24.516 -9.273 -11.289 1 97.69 507 ILE B CA 1
ATOM 8807 C C . ILE B 1 507 ? 24.047 -7.844 -11.562 1 97.69 507 ILE B C 1
ATOM 8809 O O . ILE B 1 507 ? 24.812 -7.02 -12.07 1 97.69 507 ILE B O 1
ATOM 8813 N N . LEU B 1 508 ? 22.797 -7.504 -11.328 1 96.94 508 LEU B N 1
ATOM 8814 C CA . LEU B 1 508 ? 22.219 -6.16 -11.391 1 96.94 508 LEU B CA 1
ATOM 8815 C C . LEU B 1 508 ? 21.609 -5.766 -10.055 1 96.94 508 LEU B C 1
ATOM 8817 O O . LEU B 1 508 ? 20.766 -6.492 -9.508 1 96.94 508 LEU B O 1
ATOM 8821 N N . ASN B 1 509 ? 22.031 -4.648 -9.555 1 96.31 509 ASN B N 1
ATOM 8822 C CA . ASN B 1 509 ? 21.516 -4.148 -8.289 1 96.31 509 ASN B CA 1
ATOM 8823 C C . ASN B 1 509 ? 20.031 -3.787 -8.398 1 96.31 509 ASN B C 1
ATOM 8825 O O . ASN B 1 509 ? 19.516 -3.6 -9.5 1 96.31 509 ASN B O 1
ATOM 8829 N N . TRP B 1 510 ? 19.453 -3.717 -7.219 1 97.06 510 TRP B N 1
ATOM 8830 C CA . TRP B 1 510 ? 18.047 -3.348 -7.074 1 97.06 510 TRP B CA 1
ATOM 8831 C C . TRP B 1 510 ? 17.75 -2.053 -7.82 1 97.06 510 TRP B C 1
ATOM 8833 O O . TRP B 1 510 ? 18.406 -1.036 -7.609 1 97.06 510 TRP B O 1
ATOM 8843 N N . TYR B 1 511 ? 16.734 -2.049 -8.781 1 96.44 511 TYR B N 1
ATOM 8844 C CA . TYR B 1 511 ? 16.422 -0.875 -9.586 1 96.44 511 TYR B CA 1
ATOM 8845 C C . TYR B 1 511 ? 14.93 -0.816 -9.891 1 96.44 511 TYR B C 1
ATOM 8847 O O . TYR B 1 511 ? 14.258 -1.851 -9.945 1 96.44 511 TYR B O 1
ATOM 8855 N N . PRO B 1 512 ? 14.391 0.393 -10.047 1 97.19 512 PRO B N 1
ATOM 8856 C CA . PRO B 1 512 ? 13.008 0.529 -10.516 1 97.19 512 PRO B CA 1
ATOM 8857 C C . PRO B 1 512 ? 12.852 0.225 -12.008 1 97.19 512 PRO B C 1
ATOM 8859 O O . PRO B 1 512 ? 13.562 0.799 -12.836 1 97.19 512 PRO B O 1
ATOM 8862 N N . TRP B 1 513 ? 11.992 -0.675 -12.344 1 97 513 TRP B N 1
ATOM 8863 C CA . TRP B 1 513 ? 11.781 -0.966 -13.758 1 97 513 TRP B CA 1
ATOM 8864 C C . TRP B 1 513 ? 10.617 -0.151 -14.312 1 97 513 TRP B C 1
ATOM 8866 O O . TRP B 1 513 ? 9.688 0.2 -13.578 1 97 513 TRP B O 1
ATOM 8876 N N . ASN B 1 514 ? 10.68 0.186 -15.539 1 93.38 514 ASN B N 1
ATOM 8877 C CA . ASN B 1 514 ? 9.789 1.144 -16.188 1 93.38 514 ASN B CA 1
ATOM 8878 C C . ASN B 1 514 ? 8.547 0.463 -16.734 1 93.38 514 ASN B C 1
ATOM 8880 O O . ASN B 1 514 ? 8.633 -0.583 -17.391 1 93.38 514 ASN B O 1
ATOM 8884 N N . ASP B 1 515 ? 7.484 0.954 -16.438 1 91 515 ASP B N 1
ATOM 8885 C CA . ASP B 1 515 ? 6.195 0.583 -17 1 91 515 ASP B CA 1
ATOM 8886 C C . ASP B 1 515 ? 5.508 1.791 -17.641 1 91 515 ASP B C 1
ATOM 8888 O O . ASP B 1 515 ? 4.648 2.418 -17.016 1 91 515 ASP B O 1
ATOM 8892 N N . ASN B 1 516 ? 5.73 1.983 -18.891 1 86.31 516 ASN B N 1
ATOM 8893 C CA . ASN B 1 516 ? 5.098 3.066 -19.625 1 86.31 516 ASN B CA 1
ATOM 8894 C C . ASN B 1 516 ? 5.27 4.41 -18.922 1 86.31 516 ASN B C 1
ATOM 8896 O O . ASN B 1 516 ? 4.293 5.117 -18.688 1 86.31 516 ASN B O 1
ATOM 8900 N N . GLY B 1 517 ? 6.441 4.691 -18.453 1 86.56 517 GLY B N 1
ATOM 8901 C CA . GLY B 1 517 ? 6.75 5.98 -17.859 1 86.56 517 GLY B CA 1
ATOM 8902 C C . GLY B 1 517 ? 6.543 6 -16.344 1 86.56 517 GLY B C 1
ATOM 8903 O O . GLY B 1 517 ? 6.902 6.973 -15.68 1 86.56 517 GLY B O 1
ATOM 8904 N N . GLU B 1 518 ? 5.98 5.004 -15.836 1 90.56 518 GLU B N 1
ATOM 8905 C CA . GLU B 1 518 ? 5.812 4.852 -14.391 1 90.56 518 GLU B CA 1
ATOM 8906 C C . GLU B 1 518 ? 6.688 3.727 -13.852 1 90.56 518 GLU B C 1
ATOM 8908 O O . GLU B 1 518 ? 7.219 2.92 -14.617 1 90.56 518 GLU B O 1
ATOM 8913 N N . VAL B 1 519 ? 6.875 3.754 -12.602 1 94.12 519 VAL B N 1
ATOM 8914 C CA . VAL B 1 519 ? 7.59 2.65 -11.969 1 94.12 519 VAL B CA 1
ATOM 8915 C C . VAL B 1 519 ? 6.668 1.438 -11.852 1 94.12 519 VAL B C 1
ATOM 8917 O O . VAL B 1 519 ? 5.645 1.491 -11.164 1 94.12 519 VAL B O 1
ATOM 8920 N N . GLY B 1 520 ? 6.973 0.376 -12.539 1 96.56 520 GLY B N 1
ATOM 8921 C CA . GLY B 1 520 ? 6.211 -0.86 -12.445 1 96.56 520 GLY B CA 1
ATOM 8922 C C . GLY B 1 520 ? 6.484 -1.628 -11.164 1 96.56 520 GLY B C 1
ATOM 8923 O O . GLY B 1 520 ? 5.648 -2.418 -10.719 1 96.56 520 GLY B O 1
ATOM 8924 N N . GLY B 1 521 ? 7.559 -1.386 -10.578 1 97.69 521 GLY B N 1
ATOM 8925 C CA . GLY B 1 521 ? 8.094 -2.023 -9.383 1 97.69 521 GLY B CA 1
ATOM 8926 C C . GLY B 1 521 ? 9.609 -2 -9.328 1 97.69 521 GLY B C 1
ATOM 8927 O O . GLY B 1 521 ? 10.234 -1.021 -9.734 1 97.69 521 GLY B O 1
ATOM 8928 N N . TRP B 1 522 ? 10.172 -3.004 -8.734 1 98.31 522 TRP B N 1
ATOM 8929 C CA . TRP B 1 522 ? 11.617 -3.07 -8.539 1 98.31 522 TRP B CA 1
ATOM 8930 C C . TRP B 1 522 ? 12.133 -4.48 -8.805 1 98.31 522 TRP B C 1
ATOM 8932 O O . TRP B 1 522 ? 11.383 -5.453 -8.727 1 98.31 522 TRP B O 1
ATOM 8942 N N . SER B 1 523 ? 13.406 -4.547 -9.148 1 98.31 523 SER B N 1
ATOM 8943 C CA . SER B 1 523 ? 13.969 -5.848 -9.484 1 98.31 523 SER B CA 1
ATOM 8944 C C . SER B 1 523 ? 15.453 -5.918 -9.125 1 98.31 523 SER B C 1
ATOM 8946 O O . SER B 1 523 ? 16.141 -4.895 -9.086 1 98.31 523 SER B O 1
ATOM 8948 N N . GLN B 1 524 ? 15.867 -7.043 -8.789 1 98.19 524 GLN B N 1
ATOM 8949 C CA . GLN B 1 524 ? 17.281 -7.395 -8.602 1 98.19 524 GLN B CA 1
ATOM 8950 C C . GLN B 1 524 ? 17.609 -8.695 -9.32 1 98.19 524 GLN B C 1
ATOM 8952 O O . GLN B 1 524 ? 16.844 -9.656 -9.273 1 98.19 524 GLN B O 1
ATOM 8957 N N . VAL B 1 525 ? 18.734 -8.68 -10.086 1 98.44 525 VAL B N 1
ATOM 8958 C CA . VAL B 1 525 ? 19.141 -9.852 -10.844 1 98.44 525 VAL B CA 1
ATOM 8959 C C . VAL B 1 525 ? 20.344 -10.508 -10.172 1 98.44 525 VAL B C 1
ATOM 8961 O O . VAL B 1 525 ? 21.391 -9.875 -9.992 1 98.44 525 VAL B O 1
ATOM 8964 N N . TYR B 1 526 ? 20.125 -11.734 -9.758 1 98.38 526 TYR B N 1
ATOM 8965 C CA . TYR B 1 526 ? 21.188 -12.586 -9.25 1 98.38 526 TYR B CA 1
ATOM 8966 C C . TYR B 1 526 ? 21.656 -13.578 -10.305 1 98.38 526 TYR B C 1
ATOM 8968 O O . TYR B 1 526 ? 21.031 -13.711 -11.359 1 98.38 526 TYR B O 1
ATOM 8976 N N . LYS B 1 527 ? 22.812 -14.18 -10.031 1 98.19 527 LYS B N 1
ATOM 8977 C CA . LYS B 1 527 ? 23.219 -15.273 -10.898 1 98.19 527 LYS B CA 1
ATOM 8978 C C . LYS B 1 527 ? 22.188 -16.406 -10.898 1 98.19 527 LYS B C 1
ATOM 8980 O O . LYS B 1 527 ? 22.031 -17.109 -9.898 1 98.19 527 LYS B O 1
ATOM 8985 N N . GLY B 1 528 ? 21.484 -16.547 -11.953 1 98.38 528 GLY B N 1
ATOM 8986 C CA . GLY B 1 528 ? 20.547 -17.656 -12.141 1 98.38 528 GLY B CA 1
ATOM 8987 C C . GLY B 1 528 ? 19.141 -17.344 -11.641 1 98.38 528 GLY B C 1
ATOM 8988 O O . GLY B 1 528 ? 18.219 -18.125 -11.867 1 98.38 528 GLY B O 1
ATOM 8989 N N . LEU B 1 529 ? 18.938 -16.219 -10.898 1 98.88 529 LEU B N 1
ATOM 8990 C CA . LEU B 1 529 ? 17.656 -15.898 -10.312 1 98.88 529 LEU B CA 1
ATOM 8991 C C . LEU B 1 529 ? 17.344 -14.406 -10.438 1 98.88 529 LEU B C 1
ATOM 8993 O O . LEU B 1 529 ? 18.203 -13.57 -10.164 1 98.88 529 LEU B O 1
ATOM 8997 N N . THR B 1 530 ? 16.172 -14.07 -10.898 1 98.81 530 THR B N 1
ATOM 8998 C CA . THR B 1 530 ? 15.688 -12.695 -10.922 1 98.81 530 THR B CA 1
ATOM 8999 C C . THR B 1 530 ? 14.531 -12.516 -9.938 1 98.81 530 THR B C 1
ATOM 9001 O O . THR B 1 530 ? 13.578 -13.297 -9.938 1 98.81 530 THR B O 1
ATOM 9004 N N . PHE B 1 531 ? 14.695 -11.57 -9.117 1 98.75 531 PHE B N 1
ATOM 9005 C CA . PHE B 1 531 ? 13.641 -11.211 -8.172 1 98.75 531 PHE B CA 1
ATOM 9006 C C . PHE B 1 531 ? 12.938 -9.93 -8.602 1 98.75 531 PHE B C 1
ATOM 9008 O O . PHE B 1 531 ? 13.594 -8.93 -8.922 1 98.75 531 PHE B O 1
ATOM 9015 N N . VAL B 1 532 ? 11.562 -9.961 -8.57 1 98.75 532 VAL B N 1
ATOM 9016 C CA . VAL B 1 532 ? 10.789 -8.82 -9.039 1 98.75 532 VAL B CA 1
ATOM 9017 C C . VAL B 1 532 ? 9.703 -8.477 -8.023 1 98.75 532 VAL B C 1
ATOM 9019 O O . VAL B 1 532 ? 8.961 -9.359 -7.574 1 98.75 532 VAL B O 1
ATOM 9022 N N . ALA B 1 533 ? 9.695 -7.234 -7.629 1 98.56 533 ALA B N 1
ATOM 9023 C CA . ALA B 1 533 ? 8.539 -6.68 -6.926 1 98.56 533 ALA B CA 1
ATOM 9024 C C . ALA B 1 533 ? 7.652 -5.879 -7.875 1 98.56 533 ALA B C 1
ATOM 9026 O O . ALA B 1 533 ? 8.156 -5.133 -8.719 1 98.56 533 ALA B O 1
ATOM 9027 N N . VAL B 1 534 ? 6.355 -6.098 -7.785 1 98.5 534 VAL B N 1
ATOM 9028 C CA . VAL B 1 534 ? 5.402 -5.371 -8.617 1 98.5 534 VAL B CA 1
ATOM 9029 C C . VAL B 1 534 ? 4.633 -4.363 -7.77 1 98.5 534 VAL B C 1
ATOM 9031 O O . VAL B 1 534 ? 3.916 -4.746 -6.84 1 98.5 534 VAL B O 1
ATOM 9034 N N . ARG B 1 535 ? 4.734 -3.105 -8.078 1 97.38 535 ARG B N 1
ATOM 9035 C CA . ARG B 1 535 ? 4.211 -1.993 -7.297 1 97.38 535 ARG B CA 1
ATOM 9036 C C . ARG B 1 535 ? 2.686 -2.004 -7.285 1 97.38 535 ARG B C 1
ATOM 9038 O O . ARG B 1 535 ? 2.051 -1.991 -8.344 1 97.38 535 ARG B O 1
ATOM 9045 N N . GLY B 1 536 ? 2.127 -2.059 -6.078 1 95.62 536 GLY B N 1
ATOM 9046 C CA . GLY B 1 536 ? 0.691 -1.899 -5.906 1 95.62 536 GLY B CA 1
ATOM 9047 C C . GLY B 1 536 ? -0.086 -3.176 -6.168 1 95.62 536 GLY B C 1
ATOM 9048 O O . GLY B 1 536 ? -1.312 -3.201 -6.039 1 95.62 536 GLY B O 1
ATOM 9049 N N . ALA B 1 537 ? 0.606 -4.25 -6.52 1 97.06 537 ALA B N 1
ATOM 9050 C CA . ALA B 1 537 ? -0.087 -5.504 -6.793 1 97.06 537 ALA B CA 1
ATOM 9051 C C . ALA B 1 537 ? -0.287 -6.312 -5.516 1 97.06 537 ALA B C 1
ATOM 9053 O O . ALA B 1 537 ? 0.598 -6.355 -4.656 1 97.06 537 ALA B O 1
ATOM 9054 N N . GLY B 1 538 ? -1.48 -6.961 -5.43 1 96.69 538 GLY B N 1
ATOM 9055 C CA . GLY B 1 538 ? -1.715 -7.938 -4.379 1 96.69 538 GLY B CA 1
ATOM 9056 C C . GLY B 1 538 ? -1.104 -9.297 -4.68 1 96.69 538 GLY B C 1
ATOM 9057 O O . GLY B 1 538 ? -0.091 -9.383 -5.375 1 96.69 538 GLY B O 1
ATOM 9058 N N . HIS B 1 539 ? -1.678 -10.305 -4.094 1 96.88 539 HIS B N 1
ATOM 9059 C CA . HIS B 1 539 ? -1.2 -11.68 -4.145 1 96.88 539 HIS B CA 1
ATOM 9060 C C . HIS B 1 539 ? -1.225 -12.219 -5.57 1 96.88 539 HIS B C 1
ATOM 9062 O O . HIS B 1 539 ? -0.257 -12.836 -6.02 1 96.88 539 HIS B O 1
ATOM 9068 N N . GLU B 1 540 ? -2.389 -12.031 -6.211 1 96.94 540 GLU B N 1
ATOM 9069 C CA . GLU B 1 540 ? -2.545 -12.422 -7.609 1 96.94 540 GLU B CA 1
ATOM 9070 C C . GLU B 1 540 ? -2.102 -11.297 -8.547 1 96.94 540 GLU B C 1
ATOM 9072 O O . GLU B 1 540 ? -2.934 -10.633 -9.164 1 96.94 540 GLU B O 1
ATOM 9077 N N . VAL B 1 541 ? -0.822 -11.211 -8.734 1 98.06 541 VAL B N 1
ATOM 9078 C CA . VAL B 1 541 ? -0.203 -10.094 -9.445 1 98.06 541 VAL B CA 1
ATOM 9079 C C . VAL B 1 541 ? -0.87 -9.906 -10.805 1 98.06 541 VAL B C 1
ATOM 9081 O O . VAL B 1 541 ? -1.264 -8.797 -11.164 1 98.06 541 VAL B O 1
ATOM 9084 N N . PRO B 1 542 ? -1.123 -10.977 -11.617 1 97.56 542 PRO B N 1
ATOM 9085 C CA . PRO B 1 542 ? -1.719 -10.742 -12.938 1 97.56 542 PRO B CA 1
ATOM 9086 C C . PRO B 1 542 ? -3.168 -10.273 -12.852 1 97.56 542 PRO B C 1
ATOM 9088 O O . PRO B 1 542 ? -3.699 -9.727 -13.828 1 97.56 542 PRO B O 1
ATOM 9091 N N . LEU B 1 543 ? -3.791 -10.57 -11.727 1 95.12 543 LEU B N 1
ATOM 9092 C CA . LEU B 1 543 ? -5.145 -10.07 -11.531 1 95.12 543 LEU B CA 1
ATOM 9093 C C . LEU B 1 543 ? -5.137 -8.57 -11.234 1 95.12 543 LEU B C 1
ATOM 9095 O O . LEU B 1 543 ? -5.914 -7.812 -11.82 1 95.12 543 LEU B O 1
ATOM 9099 N N . HIS B 1 544 ? -4.203 -8.117 -10.445 1 93.5 544 HIS B N 1
ATOM 9100 C CA . HIS B 1 544 ? -4.184 -6.746 -9.938 1 93.5 544 HIS B CA 1
ATOM 9101 C C . HIS B 1 544 ? -3.455 -5.812 -10.898 1 93.5 544 HIS B C 1
ATOM 9103 O O . HIS B 1 544 ? -3.781 -4.629 -10.984 1 93.5 544 HIS B O 1
ATOM 9109 N N . ARG B 1 545 ? -2.426 -6.371 -11.508 1 95.62 545 ARG B N 1
ATOM 9110 C CA . ARG B 1 545 ? -1.593 -5.625 -12.445 1 95.62 545 ARG B CA 1
ATOM 9111 C C . ARG B 1 545 ? -1.303 -6.445 -13.695 1 95.62 545 ARG B C 1
ATOM 9113 O O . ARG B 1 545 ? -0.165 -6.863 -13.922 1 95.62 545 ARG B O 1
ATOM 9120 N N . PRO B 1 546 ? -2.303 -6.59 -14.562 1 95.94 546 PRO B N 1
ATOM 9121 C CA . PRO B 1 546 ? -2.17 -7.504 -15.703 1 95.94 546 PRO B CA 1
ATOM 9122 C C . PRO B 1 546 ? -1.086 -7.066 -16.688 1 95.94 546 PRO B C 1
ATOM 9124 O O . PRO B 1 546 ? -0.356 -7.902 -17.219 1 95.94 546 PRO B O 1
ATOM 9127 N N . ARG B 1 547 ? -0.987 -5.773 -16.922 1 95.62 547 ARG B N 1
ATOM 9128 C CA . ARG B 1 547 ? 0.02 -5.297 -17.859 1 95.62 547 ARG B CA 1
ATOM 9129 C C . ARG B 1 547 ? 1.428 -5.562 -17.344 1 95.62 547 ARG B C 1
ATOM 9131 O O . ARG B 1 547 ? 2.291 -6.039 -18.078 1 95.62 547 ARG B O 1
ATOM 9138 N N . GLN B 1 548 ? 1.626 -5.191 -16.125 1 97.19 548 GLN B N 1
ATOM 9139 C CA . GLN B 1 548 ? 2.928 -5.418 -15.508 1 97.19 548 GLN B CA 1
ATOM 9140 C C . GLN B 1 548 ? 3.273 -6.906 -15.484 1 97.19 548 GLN B C 1
ATOM 9142 O O . GLN B 1 548 ? 4.414 -7.289 -15.758 1 97.19 548 GLN B O 1
ATOM 9147 N N . ALA B 1 549 ? 2.309 -7.719 -15.18 1 98.19 549 ALA B N 1
ATOM 9148 C CA . ALA B 1 549 ? 2.516 -9.164 -15.148 1 98.19 549 ALA B CA 1
ATOM 9149 C C . ALA B 1 549 ? 2.871 -9.695 -16.531 1 98.19 549 ALA B C 1
ATOM 9151 O O . ALA B 1 549 ? 3.686 -10.609 -16.672 1 98.19 549 ALA B O 1
ATOM 9152 N N . PHE B 1 550 ? 2.24 -9.133 -17.547 1 98.19 550 PHE B N 1
ATOM 9153 C CA . PHE B 1 550 ? 2.514 -9.531 -18.922 1 98.19 550 PHE B CA 1
ATOM 9154 C C . PHE B 1 550 ? 3.941 -9.18 -19.312 1 98.19 550 PHE B C 1
ATOM 9156 O O . PHE B 1 550 ? 4.641 -9.984 -19.938 1 98.19 550 PHE B O 1
ATOM 9163 N N . THR B 1 551 ? 4.406 -7.98 -18.938 1 97.94 551 THR B N 1
ATOM 9164 C CA . THR B 1 551 ? 5.777 -7.555 -19.188 1 97.94 551 THR B CA 1
ATOM 9165 C C . THR B 1 551 ? 6.77 -8.469 -18.469 1 97.94 551 THR B C 1
ATOM 9167 O O . THR B 1 551 ? 7.797 -8.844 -19.031 1 97.94 551 THR B O 1
ATOM 9170 N N . LEU B 1 552 ? 6.469 -8.758 -17.266 1 98.31 552 LEU B N 1
ATOM 9171 C CA . LEU B 1 552 ? 7.27 -9.664 -16.453 1 98.31 552 LEU B CA 1
ATOM 9172 C C . LEU B 1 552 ? 7.395 -11.031 -17.125 1 98.31 552 LEU B C 1
ATOM 9174 O O . LEU B 1 552 ? 8.5 -11.57 -17.25 1 98.31 552 LEU B O 1
ATOM 9178 N N . PHE B 1 553 ? 6.305 -11.578 -17.594 1 98.69 553 PHE B N 1
ATOM 9179 C CA . PHE B 1 553 ? 6.266 -12.891 -18.219 1 98.69 553 PHE B CA 1
ATOM 9180 C C . PHE B 1 553 ? 7.047 -12.875 -19.531 1 98.69 553 PHE B C 1
ATOM 9182 O O . PHE B 1 553 ? 7.828 -13.789 -19.812 1 98.69 553 PHE B O 1
ATOM 9189 N N . LYS B 1 554 ? 6.84 -11.867 -20.297 1 98.44 554 LYS B N 1
ATOM 9190 C CA . LYS B 1 554 ? 7.555 -11.719 -21.547 1 98.44 554 LYS B CA 1
ATOM 9191 C C . LYS B 1 554 ? 9.062 -11.68 -21.328 1 98.44 554 LYS B C 1
ATOM 9193 O O . LYS B 1 554 ? 9.82 -12.352 -22.031 1 98.44 554 LYS B O 1
ATOM 9198 N N . SER B 1 555 ? 9.469 -10.883 -20.391 1 98.5 555 SER B N 1
ATOM 9199 C CA . SER B 1 555 ? 10.891 -10.766 -20.078 1 98.5 555 SER B CA 1
ATOM 9200 C C . SER B 1 555 ? 11.469 -12.102 -19.625 1 98.5 555 SER B C 1
ATOM 9202 O O . SER B 1 555 ? 12.586 -12.461 -19.984 1 98.5 555 SER B O 1
ATOM 9204 N N . PHE B 1 556 ? 10.766 -12.836 -18.844 1 98.69 556 PHE B N 1
ATOM 9205 C CA . PHE B 1 556 ? 11.18 -14.156 -18.375 1 98.69 556 PHE B CA 1
ATOM 9206 C C . PHE B 1 556 ? 11.406 -15.102 -19.562 1 98.69 556 PHE B C 1
ATOM 9208 O O . PHE B 1 556 ? 12.461 -15.734 -19.656 1 98.69 556 PHE B O 1
ATOM 9215 N N . LEU B 1 557 ? 10.391 -15.18 -20.469 1 98.38 557 LEU B N 1
ATOM 9216 C CA . LEU B 1 557 ? 10.461 -16.094 -21.609 1 98.38 557 LEU B CA 1
ATOM 9217 C C . LEU B 1 557 ? 11.609 -15.719 -22.531 1 98.38 557 LEU B C 1
ATOM 9219 O O . LEU B 1 557 ? 12.273 -16.594 -23.094 1 98.38 557 LEU B O 1
ATOM 9223 N N . GLU B 1 558 ? 11.852 -14.406 -22.625 1 97.31 558 GLU B N 1
ATOM 9224 C CA . GLU B 1 558 ? 12.883 -13.93 -23.531 1 97.31 558 GLU B CA 1
ATOM 9225 C C . GLU B 1 558 ? 14.25 -13.898 -22.844 1 97.31 558 GLU B C 1
ATOM 9227 O O . GLU B 1 558 ? 15.266 -13.609 -23.484 1 97.31 558 GLU B O 1
ATOM 9232 N N . ASN B 1 559 ? 14.258 -14.164 -21.609 1 96.88 559 ASN B N 1
ATOM 9233 C CA . ASN B 1 559 ? 15.492 -14.094 -20.828 1 96.88 559 ASN B CA 1
ATOM 9234 C C . ASN B 1 559 ? 16.109 -12.703 -20.891 1 96.88 559 ASN B C 1
ATOM 9236 O O . ASN B 1 559 ? 17.297 -12.562 -21.219 1 96.88 559 ASN B O 1
ATOM 9240 N N . LYS B 1 560 ? 15.266 -11.734 -20.656 1 97 560 LYS B N 1
ATOM 9241 C CA . LYS B 1 560 ? 15.68 -10.336 -20.641 1 97 560 LYS B CA 1
ATOM 9242 C C . LYS B 1 560 ? 15.328 -9.672 -19.312 1 97 560 LYS B C 1
ATOM 9244 O O . LYS B 1 560 ? 14.344 -10.047 -18.672 1 97 560 LYS B O 1
ATOM 9249 N N . ASN B 1 561 ? 16.172 -8.719 -18.984 1 96.5 561 ASN B N 1
ATOM 9250 C CA . ASN B 1 561 ? 15.852 -7.922 -17.812 1 96.5 561 ASN B CA 1
ATOM 9251 C C . ASN B 1 561 ? 14.594 -7.078 -18.031 1 96.5 561 ASN B C 1
ATOM 9253 O O . ASN B 1 561 ? 14.242 -6.77 -19.172 1 96.5 561 ASN B O 1
ATOM 9257 N N . LEU B 1 562 ? 13.961 -6.766 -16.938 1 97.94 562 LEU B N 1
ATOM 9258 C CA . LEU B 1 562 ? 12.844 -5.828 -17.031 1 97.94 562 LEU B CA 1
ATOM 9259 C C . LEU B 1 562 ? 13.336 -4.457 -17.5 1 97.94 562 LEU B C 1
ATOM 9261 O O . LEU B 1 562 ? 14.484 -4.082 -17.25 1 97.94 562 LEU B O 1
ATOM 9265 N N . PRO B 1 563 ? 12.469 -3.68 -18.125 1 94.38 563 PRO B N 1
ATOM 9266 C CA . PRO B 1 563 ? 12.891 -2.408 -18.719 1 94.38 563 PRO B CA 1
ATOM 9267 C C . PRO B 1 563 ? 13.359 -1.395 -17.688 1 94.38 563 PRO B C 1
ATOM 9269 O O . PRO B 1 563 ? 12.758 -1.282 -16.609 1 94.38 563 PRO B O 1
ATOM 9272 N N . PHE B 1 564 ? 14.406 -0.706 -17.953 1 89.06 564 PHE B N 1
ATOM 9273 C CA . PHE B 1 564 ? 14.953 0.334 -17.094 1 89.06 564 PHE B CA 1
ATOM 9274 C C . PHE B 1 564 ? 14.234 1.659 -17.328 1 89.06 564 PHE B C 1
ATOM 9276 O O . PHE B 1 564 ? 13.711 1.908 -18.406 1 89.06 564 PHE B O 1
ATOM 9283 N N . SER B 1 565 ? 14.102 2.406 -16.188 1 75 565 SER B N 1
ATOM 9284 C CA . SER B 1 565 ? 13.578 3.758 -16.344 1 75 565 SER B CA 1
ATOM 9285 C C . SER B 1 565 ? 14.609 4.688 -16.969 1 75 565 SER B C 1
ATOM 9287 O O . SER B 1 565 ? 15.812 4.523 -16.75 1 75 565 SER B O 1
ATOM 9289 N N . THR B 1 566 ? 14.453 5.32 -18.109 1 55.41 566 THR B N 1
ATOM 9290 C CA . THR B 1 566 ? 15.383 6.207 -18.797 1 55.41 566 THR B CA 1
ATOM 9291 C C . THR B 1 566 ? 16.094 7.121 -17.797 1 55.41 566 THR B C 1
ATOM 9293 O O . THR B 1 566 ? 17.188 7.613 -18.062 1 55.41 566 THR B O 1
ATOM 9296 N N . VAL B 1 567 ? 15.477 7.512 -16.75 1 49.56 567 VAL B N 1
ATOM 9297 C CA . VAL B 1 567 ? 16.141 8.508 -15.914 1 49.56 567 VAL B CA 1
ATOM 9298 C C . VAL B 1 567 ? 17.375 7.895 -15.266 1 49.56 567 VAL B C 1
ATOM 9300 O O . VAL B 1 567 ? 18.344 8.602 -14.984 1 49.56 567 VAL B O 1
ATOM 9303 N N . THR B 1 568 ? 17.406 6.621 -14.938 1 47.72 568 THR B N 1
ATOM 9304 C CA . THR B 1 568 ? 18.391 6.035 -14.047 1 47.72 568 THR B CA 1
ATOM 9305 C C . THR B 1 568 ? 19.719 5.805 -14.789 1 47.72 568 THR B C 1
ATOM 9307 O O . THR B 1 568 ? 20.766 5.664 -14.164 1 47.72 568 THR B O 1
ATOM 9310 N N . THR B 1 569 ? 19.734 5.582 -16.047 1 40.75 569 THR B N 1
ATOM 9311 C CA . THR B 1 569 ? 20.938 5.035 -16.656 1 40.75 569 THR B CA 1
ATOM 9312 C C . THR B 1 569 ? 22.062 6.066 -16.656 1 40.75 569 THR B C 1
ATOM 9314 O O . THR B 1 569 ? 23.234 5.711 -16.578 1 40.75 569 THR B O 1
ATOM 9317 N N . GLN B 1 570 ? 21.766 7.266 -16.953 1 36.5 570 GLN B N 1
ATOM 9318 C CA . GLN B 1 570 ? 22.938 8.078 -17.234 1 36.5 570 GLN B CA 1
ATOM 9319 C C . GLN B 1 570 ? 23.734 8.367 -15.961 1 36.5 570 GLN B C 1
ATOM 9321 O O . GLN B 1 570 ? 24.969 8.383 -15.977 1 36.5 570 GLN B O 1
ATOM 9326 N N . SER B 1 571 ? 23.031 8.758 -14.812 1 38.22 571 SER B N 1
ATOM 9327 C CA . SER B 1 571 ? 23.781 9.352 -13.711 1 38.22 571 SER B CA 1
ATOM 9328 C C . SER B 1 571 ? 24.281 8.281 -12.742 1 38.22 571 SER B C 1
ATOM 9330 O O . SER B 1 571 ? 25.125 8.562 -11.891 1 38.22 571 SER B O 1
ATOM 9332 N N . LEU B 1 572 ? 23.719 7.137 -12.648 1 39.38 572 LEU B N 1
ATOM 9333 C CA . LEU B 1 572 ? 24.016 6.219 -11.555 1 39.38 572 LEU B CA 1
ATOM 9334 C C . LEU B 1 572 ? 25.359 5.527 -11.781 1 39.38 572 LEU B C 1
ATOM 9336 O O . LEU B 1 572 ? 26 5.094 -10.82 1 39.38 572 LEU B O 1
ATOM 9340 N N . ASN B 1 573 ? 25.641 5.141 -12.922 1 34.84 573 ASN B N 1
ATOM 9341 C CA . ASN B 1 573 ? 26.844 4.355 -13.102 1 34.84 573 ASN B CA 1
ATOM 9342 C C . ASN B 1 573 ? 28.094 5.137 -12.68 1 34.84 573 ASN B C 1
ATOM 9344 O O . ASN B 1 573 ? 29.078 4.547 -12.242 1 34.84 573 ASN B O 1
ATOM 9348 N N . HIS B 1 574 ? 28.172 6.328 -12.898 1 33.5 574 HIS B N 1
ATOM 9349 C CA . HIS B 1 574 ? 29.422 7 -12.609 1 33.5 574 HIS B CA 1
ATOM 9350 C C . HIS B 1 574 ? 29.594 7.246 -11.117 1 33.5 574 HIS B C 1
ATOM 9352 O O . HIS B 1 574 ? 30.688 7.082 -10.578 1 33.5 574 HIS B O 1
ATOM 9358 N N . ARG B 1 575 ? 28.516 7.684 -10.367 1 35.34 575 ARG B N 1
ATOM 9359 C CA . ARG B 1 575 ? 28.719 8.141 -9 1 35.34 575 ARG B CA 1
ATOM 9360 C C . ARG B 1 575 ? 28.656 6.984 -8.016 1 35.34 575 ARG B C 1
ATOM 9362 O O . ARG B 1 575 ? 29 7.137 -6.84 1 35.34 575 ARG B O 1
ATOM 9369 N N . LEU B 1 576 ? 28 5.926 -8.25 1 35.47 576 LEU B N 1
ATOM 9370 C CA . LEU B 1 576 ? 27.875 4.809 -7.32 1 35.47 576 LEU B CA 1
ATOM 9371 C C . LEU B 1 576 ? 29.188 4.047 -7.188 1 35.47 576 LEU B C 1
ATOM 9373 O O . LEU B 1 576 ? 29.344 3.213 -6.293 1 35.47 576 LEU B O 1
ATOM 9377 N N . ARG B 1 577 ? 29.984 3.943 -8.148 1 34.91 577 ARG B N 1
ATOM 9378 C CA . ARG B 1 577 ? 31.266 3.256 -8.008 1 34.91 577 ARG B CA 1
ATOM 9379 C C . ARG B 1 577 ? 32.094 3.885 -6.898 1 34.91 577 ARG B C 1
ATOM 9381 O O . ARG B 1 577 ? 33.062 3.277 -6.418 1 34.91 577 ARG B O 1
ATOM 9388 N N . SER B 1 578 ? 31.844 5.148 -6.605 1 33.94 578 SER B N 1
ATOM 9389 C CA . SER B 1 578 ? 32.812 5.719 -5.676 1 33.94 578 SER B CA 1
ATOM 9390 C C . SER B 1 578 ? 32.406 5.465 -4.23 1 33.94 578 SER B C 1
ATOM 9392 O O . SER B 1 578 ? 33.219 5.645 -3.312 1 33.94 578 SER B O 1
ATOM 9394 N N . VAL B 1 579 ? 31.078 5.352 -3.887 1 33.91 579 VAL B N 1
ATOM 9395 C CA . VAL B 1 579 ? 30.766 5.418 -2.465 1 33.91 579 VAL B CA 1
ATOM 9396 C C . VAL B 1 579 ? 30.547 4.012 -1.914 1 33.91 579 VAL B C 1
ATOM 9398 O O . VAL B 1 579 ? 30.172 3.842 -0.753 1 33.91 579 VAL B O 1
ATOM 9401 N N . ARG B 1 580 ? 30.438 3.008 -2.701 1 35.22 580 ARG B N 1
ATOM 9402 C CA . ARG B 1 580 ? 30.172 1.707 -2.096 1 35.22 580 ARG B CA 1
ATOM 9403 C C . ARG B 1 580 ? 31.328 1.272 -1.201 1 35.22 580 ARG B C 1
ATOM 9405 O O . ARG B 1 580 ? 32.469 1.187 -1.654 1 35.22 580 ARG B O 1
ATOM 9412 N N . PRO B 1 581 ? 31.188 1.295 0.094 1 33.22 581 PRO B N 1
ATOM 9413 C CA . PRO B 1 581 ? 32.312 0.835 0.918 1 33.22 581 PRO B CA 1
ATOM 9414 C C . PRO B 1 581 ? 32.688 -0.615 0.637 1 33.22 581 PRO B C 1
ATOM 9416 O O . PRO B 1 581 ? 31.844 -1.418 0.244 1 33.22 581 PRO B O 1
ATOM 9419 N N . LYS B 1 582 ? 33.969 -0.949 0.31 1 29.44 582 LYS B N 1
ATOM 9420 C CA . LYS B 1 582 ? 34.531 -2.295 0.19 1 29.44 582 LYS B CA 1
ATOM 9421 C C . LYS B 1 582 ? 34.188 -3.137 1.42 1 29.44 582 LYS B C 1
ATOM 9423 O O . LYS B 1 582 ? 34.625 -4.281 1.532 1 29.44 582 LYS B O 1
ATOM 9428 N N . ARG B 1 583 ? 34.031 -2.611 2.674 1 29.14 583 ARG B N 1
ATOM 9429 C CA . ARG B 1 583 ? 34.156 -3.541 3.789 1 29.14 583 ARG B CA 1
ATOM 9430 C C . ARG B 1 583 ? 32.906 -4.34 4.004 1 29.14 583 ARG B C 1
ATOM 9432 O O . ARG B 1 583 ? 31.781 -3.803 3.883 1 29.14 583 ARG B O 1
ATOM 9439 N N . LYS B 1 584 ? 33.031 -5.66 3.988 1 27.34 584 LYS B N 1
ATOM 9440 C CA . LYS B 1 584 ? 32.062 -6.691 4.379 1 27.34 584 LYS B CA 1
ATOM 9441 C C . LYS B 1 584 ? 31.359 -6.324 5.676 1 27.34 584 LYS B C 1
ATOM 9443 O O . LYS B 1 584 ? 31.984 -6.211 6.727 1 27.34 584 LYS B O 1
ATOM 9448 N N . ILE B 1 585 ? 30.406 -5.535 5.629 1 27.28 585 ILE B N 1
ATOM 9449 C CA . ILE B 1 585 ? 29.734 -5.34 6.91 1 27.28 585 ILE B CA 1
ATOM 9450 C C . ILE B 1 585 ? 29.141 -6.664 7.395 1 27.28 585 ILE B C 1
ATOM 9452 O O . ILE B 1 585 ? 28.344 -7.285 6.691 1 27.28 585 ILE B O 1
ATOM 9456 N N . VAL B 1 586 ? 29.844 -7.391 8.18 1 25.11 586 VAL B N 1
ATOM 9457 C CA . VAL B 1 586 ? 29.422 -8.586 8.898 1 25.11 586 VAL B CA 1
ATOM 9458 C C . VAL B 1 586 ? 28.078 -8.336 9.57 1 25.11 586 VAL B C 1
ATOM 9460 O O . VAL B 1 586 ? 27.891 -7.332 10.258 1 25.11 586 VAL B O 1
ATOM 9463 N N . MET B 1 587 ? 27.141 -8.852 9.016 1 25.56 587 MET B N 1
ATOM 9464 C CA . MET B 1 587 ? 25.797 -8.828 9.602 1 25.56 587 MET B CA 1
ATOM 9465 C C . MET B 1 587 ? 25.844 -9.18 11.086 1 25.56 587 MET B C 1
ATOM 9467 O O . MET B 1 587 ? 26.719 -9.945 11.516 1 25.56 587 MET B O 1
ATOM 9471 N N . PRO B 1 588 ? 25.469 -8.398 11.906 1 25.44 588 PRO B N 1
ATOM 9472 C CA . PRO B 1 588 ? 25.547 -8.766 13.32 1 25.44 588 PRO B CA 1
ATOM 9473 C C . PRO B 1 588 ? 25.156 -10.219 13.578 1 25.44 588 PRO B C 1
ATOM 9475 O O . PRO B 1 588 ? 24.312 -10.766 12.883 1 25.44 588 PRO B O 1
ATOM 9478 N N . SER B 1 589 ? 26.219 -11.031 14.062 1 25.94 589 SER B N 1
ATOM 9479 C CA . SER B 1 589 ? 26.266 -12.406 14.539 1 25.94 589 SER B CA 1
ATOM 9480 C C . SER B 1 589 ? 25.078 -12.719 15.445 1 25.94 589 SER B C 1
ATOM 9482 O O . SER B 1 589 ? 25.016 -13.789 16.062 1 25.94 589 SER B O 1
ATOM 9484 N N . SER B 1 590 ? 24.234 -11.758 15.883 1 28.14 590 SER B N 1
ATOM 9485 C CA . SER B 1 590 ? 23.312 -12.352 16.859 1 28.14 590 SER B CA 1
ATOM 9486 C C . SER B 1 590 ? 22.594 -13.555 16.266 1 28.14 590 SER B C 1
ATOM 9488 O O . SER B 1 590 ? 21.766 -14.18 16.938 1 28.14 590 SER B O 1
ATOM 9490 N N . MET B 1 591 ? 22.719 -13.75 14.945 1 24.39 591 MET B N 1
ATOM 9491 C CA . MET B 1 591 ? 22.078 -15 14.531 1 24.39 591 MET B CA 1
ATOM 9492 C C . MET B 1 591 ? 22.969 -16.188 14.859 1 24.39 591 MET B C 1
ATOM 9494 O O . MET B 1 591 ? 22.609 -17.344 14.586 1 24.39 591 MET B O 1
ATOM 9498 N N . HIS B 1 592 ? 24.344 -16.094 15.055 1 23.97 592 HIS B N 1
ATOM 9499 C CA . HIS B 1 592 ? 25.047 -17.359 15.07 1 23.97 592 HIS B CA 1
ATOM 9500 C C . HIS B 1 592 ? 24.906 -18.062 16.422 1 23.97 592 HIS B C 1
ATOM 9502 O O . HIS B 1 592 ? 25.5 -19.109 16.641 1 23.97 592 HIS B O 1
ATOM 9508 N N . HIS B 1 593 ? 24.625 -17.484 17.531 1 23.3 593 HIS B N 1
ATOM 9509 C CA . HIS B 1 593 ? 25.031 -18.25 18.703 1 23.3 593 HIS B CA 1
ATOM 9510 C C . HIS B 1 593 ? 24.125 -19.453 18.906 1 23.3 593 HIS B C 1
ATOM 9512 O O . HIS B 1 593 ? 23.328 -19.5 19.844 1 23.3 593 HIS B O 1
ATOM 9518 N N . PHE B 1 594 ? 23.547 -20.062 17.891 1 20.22 594 PHE B N 1
ATOM 9519 C CA . PHE B 1 594 ? 23.141 -21.406 18.266 1 20.22 594 PHE B CA 1
ATOM 9520 C C . PHE B 1 594 ? 24.344 -22.312 18.453 1 20.22 594 PHE B C 1
ATOM 9522 O O . PHE B 1 594 ? 25.031 -22.656 17.484 1 20.22 594 PHE B O 1
ATOM 9529 N N . SER B 1 595 ? 25.234 -22.203 19.453 1 19.52 595 SER B N 1
ATOM 9530 C CA . SER B 1 595 ? 26.109 -23.328 19.75 1 19.52 595 SER B CA 1
ATOM 9531 C C . SER B 1 595 ? 25.359 -24.656 19.656 1 19.52 595 SER B C 1
ATOM 9533 O O . SER B 1 595 ? 24.156 -24.703 19.859 1 19.52 595 SER B O 1
ATOM 9535 N N . SER B 1 596 ? 26.141 -25.766 19.516 1 19.8 596 SER B N 1
ATOM 9536 C CA . SER B 1 596 ? 25.812 -27.156 19.766 1 19.8 596 SER B CA 1
ATOM 9537 C C . SER B 1 596 ? 25.203 -27.344 21.156 1 19.8 596 SER B C 1
ATOM 9539 O O . SER B 1 596 ? 25.656 -26.734 22.125 1 19.8 596 SER B O 1
#

pLDDT: mean 74.71, std 32.11, range [12.77, 98.94]

Nearest PDB structures (foldseek):
  4cia-assembly1_A-2  TM=8.863E-01  e=4.754E-43  Homo sapiens
  4mws-assembly1_B  TM=8.749E-01  e=7.963E-43  Homo sapiens
  1ivy-assembly1_A  TM=8.389E-01  e=3.742E-42  Homo sapiens
  1gxs-assembly1_C  TM=9.592E-01  e=1.076E-32  Sorghum bicolor
  1bcs-assembly1_B  TM=9.903E-01  e=1.371E-16  Triticum aestivum

Radius of gyration: 39.73 Å; Cα contacts (8 Å, |Δi|>4): 2005; chains: 2; bounding box: 130×108×139 Å

Organism: Vigna mungo (NCBI:txid3915)

InterPro domains:
  IPR001563 Peptidase S10, serine carboxypeptidase [PF00450] (143-559)
  IPR001563 Peptidase S10, serine carboxypeptidase [PR00724] (220-232)
  IPR001563 Peptidase S10, serine carboxypeptidase [PR00724] (233-243)
  IPR001563 Peptidase S10, serine carboxypeptidase [PR00724] (269-294)
  IPR001563 Peptidase S10, serine carboxypeptidase [PR00724] (529-542)
  IPR001563 Peptidase S10, serine carboxypeptidase [PTHR11802] (140-546)
  IPR018202 Serine carboxypeptidase, serine active site [PS00131] (283-290)
  IPR029058 Alpha/Beta hydrolase fold [G3DSA:3.40.50.1820] (134-393)
  IPR029058 Alpha/Beta hydrolase fold [SSF53474] (136-562)
  IPR033124 Serine carboxypeptidases, histidine active site [PS00560] (529-546)

Solvent-accessible surface area (backbone atoms only — not comparable to full-atom values): 65975 Å² total; per-residue (Å²): 140,80,82,79,79,75,81,76,71,76,76,68,70,70,70,66,64,72,69,64,64,66,73,50,57,72,69,31,67,87,60,57,79,56,79,71,73,72,72,75,72,74,76,74,81,81,70,79,78,73,76,67,85,76,85,85,78,75,83,85,91,82,80,86,77,67,86,81,71,90,73,84,75,91,76,83,69,88,80,69,93,77,82,92,81,86,83,74,80,68,81,71,81,81,78,79,82,76,89,60,74,74,60,59,64,59,50,52,55,51,49,51,50,47,49,51,47,50,53,50,54,60,58,65,61,60,73,72,66,76,44,73,70,41,58,72,24,43,38,87,61,59,71,42,53,60,85,84,73,68,47,56,34,34,22,34,74,40,72,51,33,78,90,48,43,27,26,35,25,39,43,37,36,40,16,61,67,63,51,87,74,40,37,40,33,37,36,33,39,16,67,63,26,18,14,7,56,44,41,44,32,40,54,36,39,23,61,41,33,68,37,91,81,25,55,40,36,40,77,37,94,47,21,48,28,78,72,24,26,34,36,32,36,17,44,41,52,50,6,41,75,8,32,50,75,34,72,65,51,34,56,59,32,30,49,68,61,36,26,52,40,50,50,41,29,52,58,53,48,35,69,60,41,53,86,54,45,58,32,54,25,3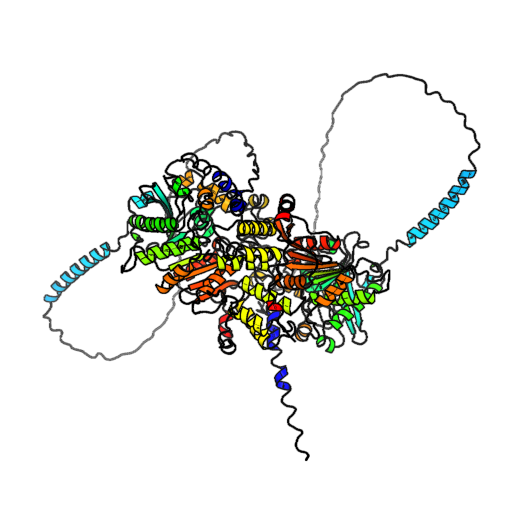6,40,36,30,26,31,37,12,28,49,50,52,53,48,33,49,49,52,53,53,63,71,37,61,94,47,92,78,33,57,74,31,72,52,35,39,37,29,27,20,36,44,47,31,30,45,35,35,43,52,18,24,48,50,47,35,39,51,58,54,37,36,40,73,66,54,43,53,48,37,56,72,58,33,30,92,39,45,74,92,64,50,52,70,68,24,48,52,42,52,51,52,40,49,59,26,49,38,77,57,35,52,49,27,62,77,48,74,55,64,37,75,68,59,71,62,55,44,78,80,64,47,42,78,63,31,52,71,60,32,35,60,71,50,71,65,51,54,68,61,23,40,40,52,33,63,57,33,66,68,40,24,58,38,42,55,39,67,79,81,67,69,90,67,85,53,41,47,52,27,64,61,35,44,75,31,52,49,60,68,78,59,57,38,59,70,52,52,52,52,42,42,75,70,70,31,38,39,37,40,33,15,14,47,33,14,59,74,43,13,38,32,12,48,48,46,48,56,58,70,64,69,61,59,74,74,40,73,58,36,26,25,40,45,93,88,35,59,40,24,27,34,34,32,34,72,50,35,37,40,36,40,32,60,70,9,14,45,56,33,38,43,55,32,30,66,60,39,40,52,52,50,50,21,59,78,67,71,45,77,74,49,69,39,80,78,56,63,74,65,48,66,72,61,54,73,73,67,63,75,85,72,81,74,73,67,79,60,83,75,58,78,69,73,134,140,83,80,81,76,76,78,73,72,71,72,65,68,69,66,65,63,70,67,62,66,66,72,51,58,74,68,31,67,88,58,56,78,55,79,70,73,73,71,74,70,75,72,76,80,82,78,84,76,85,86,82,87,82,89,83,87,81,88,83,85,88,79,88,81,92,81,84,87,82,86,87,88,80,87,90,84,81,92,79,83,89,80,86,86,81,86,85,74,86,76,91,70,92,75,81,81,80,78,65,73,73,58,59,64,60,49,53,57,51,48,52,52,46,47,50,49,49,53,53,52,58,57,68,60,58,73,70,65,75,45,73,70,42,56,73,22,45,38,89,59,58,69,42,50,59,86,84,73,69,48,55,36,36,21,33,72,40,72,50,33,77,90,48,42,26,26,36,26,38,43,36,36,39,16,60,66,62,49,87,74,39,38,41,33,38,37,33,39,15,68,62,26,17,14,7,56,45,40,44,33,39,54,35,39,24,61,41,32,69,39,91,83,26,57,42,36,40,78,36,94,47,23,50,28,78,72,24,26,35,36,32,35,17,43,42,53,50,6,41,73,8,32,49,74,34,72,66,52,35,56,60,34,31,49,68,61,37,27,52,39,51,51,41,30,51,56,55,47,35,68,61,42,53,85,55,45,57,33,54,25,37,40,35,29,26,31,38,12,27,49,51,50,54,50,32,49,49,54,52,53,63,70,36,61,92,47,93,78,34,57,75,31,72,53,34,38,36,29,28,20,38,43,47,31,30,45,35,36,40,51,19,24,48,49,46,36,40,50,55,55,37,36,41,71,66,55,42,53,48,36,57,72,56,33,32,92,39,46,73,92,65,50,53,69,68,24,48,52,42,51,52,52,42,49,57,26,48,38,77,55,34,51,48,26,62,77,49,72,57,64,37,74,69,58,72,63,55,45,80,80,64,48,41,76,62,33,53,72,58,30,34,60,72,50,72,64,50,53,70,60,23,42,39,52,34,63,56,33,66,67,40,24,57,37,43,53,38,69,78,81,69,68,91,68,86,53,40,48,53,28,63,62,34,44,77,30,52,50,59,68,78,59,55,40,57,70,52,51,51,53,42,41,74,72,70,30,39,39,36,41,34,16,12,48,33,14,58,74,44,13,38,32,11,48,48,47,48,55,57,70,65,68,61,57,74,73,38,72,58,35,26,24,38,43,93,90,34,59,41,23,27,34,34,33,33,70,53,34,38,40,34,41,33,60,71,10,14,44,57,31,36,44,53,31,31,63,59,40,39,53,53,50,50,20,60,79,66,71,44,78,74,48,67,39,80,78,56,63,74,65,46,68,72,61,53,74,72,65,62,73,85,70,80,75,71,66,78,58,85,74,57,78,70,71,133

Secondary structure (DSSP, 8-state):
---GGGGGSGGGSGGGSTTTTTTHHHHGGGT---------------------------------------------------------------------TTHHHHHHHHHHHHHHHHHHHHHHS------HHHHHHB----TTPPS---S-EEEEEEEEETTTTEEEEEEEE--SS-TTTSPEEEEE--TTTB-TIIIIIIIISSSEEE-TTSS-EEE-TT-GGGTSEEEEEE-STTSTT-B-S-THHHHS--HHHHHHHHHHHHHHHHHH-GGGTTSEEEEEEETTHHHHHHHHHHHHHHHHTT-SS-SSEEEEEEEES---BHHHHHHHHHHHHHHTTSS-HHHHHHHHHHTTTS-SSS--HHHHHHHHHHHHHH-S--TTSTTSPP--HHHHH--SSS-SGGGGTS---SS-TTHHHHHHHHHT-HHHHHHTT--TT-------SB-HHHHHT-----SB-HHHHHHHHHTT-EEEEEEETT-SSS-HHHHHHHHHTT-PPEEEEEEEEEETTEEEEEEEEETTEEEEEETT--SSHHHH-HHHHHHHHHHHHHT-PPPBPHHHHHHHHHHTTTTS--S------TTT----/---TTGGGSTTSSGGGTTTTTTTHHHHSTTT------------------------------------------------------------------GGGTHHHHHHHHHHHHHHHHHHHHHHHS------HHHHHHB----TTPPS---S-EEEEEEEEETTTTEEEEEEEE--SS-TTTSPEEEEE--TTTB-TIIIIIIIISSSEEE-TTSS-EEE-TT-GGGTSEEEEEE-STTSTT-B-S-THHHHS--HHHHHHHHHHHHHHHHHH-GGGTTSEEEEEEETTHHHHHHHHHHHHHHHHTT-SS-SSEEEEEEEES---BHHHHHHHHHHHHHHTTSS-HHHHHHHHHHTTTS-SSS--HHHHHHHHHHHHHH-S--TTSTTSPP--HHHHH--SSS-SGGGGTS---SS-TTHHHHHHHHHT-HHHHHHTT--TT-------SB-HHHHHT-----SB-HHHHHHHHHTT-EEEEEEETT-SSS-HHHHHHHHHTT-PPEEEEEEEEEETTEEEEEEEEETTEEEEEETT--SSHHHH-HHHHHHHHHHHHHT-PPPBPHHHHHHHHHHHHHHS--S-----GGGT----

Sequence (1192 aa):
MGEGFNGAQRQSERDNSDKSRERAMLDERKMSNPQRVMIEFDLPPKTKTIHGSHNTTMGEGFNGAQRQRDKTQTKRENERPKESDDKKSTFDTLINPVGSHIILQEIMKHLEFHAVLLLLIFVGIGLAYPTEDQLKDRITKLPGQPENVLFSQYSGYVTVNEEAGRALFYWLVETEEDSSSKPLVLWLNGGPGCSSIAYGAAEEIGPFRLNPDGKTLYSNSYAWNKLANILFLDSPAGVGFSYSNTTSDLYTAGDQKTAEDAYTFLVNWLERFPQYKHRDFYIAGESYAGHYVPQLSQVIYRRNKGIENPDINFKGFMVGNAVIDDYYDYIGTFEYWWVNGLISDDTYKMLRIVCEFDSSEHPPEKCAIALALARIEHGNIDPYSIYTPVCNATAATLKPHLRGPLGRLYGALAFDPCTSTYSEVYFNRPDVQKALHANVTRIPYSWTACNYIVVRNWGDSPLSMLPIYQEILDAGLRIWVYSGNTDSVVPVTASRYSIASLNLPTILNWYPWNDNGEVGGWSQVYKGLTFVAVRGAGHEVPLHRPRQAFTLFKSFLENKNLPFSTVTTQSLNHRLRSVRPKRKIVMPSSMHHFSSMGEGFNGAQRQSERDNSDKSRERAMLDERKMSNPQRVMIEFDLPPKTKTIHGSHNTTMGEGFNGAQRQRDKTQTKRENERPKESDDKKSTFDTLINPVGSHIILQEIMKHLEFHAVLLLLIFVGIGLAYPTEDQLKDRITKLPGQPENVLFSQYSGYVTVNEEAGRALFYWLVETEEDSSSKPLVLWLNGGPGCSSIAYGAAEEIGPFRLNPDGKTLYSNSYAWNKLANILFLDSPAGVGFSYSNTTSDLYTAGDQKTAEDAYTFLVNWLERFPQYKHRDFYIAGESYAGHYVPQLSQVIYRRNKGIENPDINFKGFMVGNAVIDDYYDYIGTFEYWWVNGLISDDTYKMLRIVCEFDSSEHPPEKCAIALALARIEHGNIDPYSIYTPVCNATAATLKPHLRGPLGRLYGALAFDPCTSTYSEVYFNRPDVQKALHANVTRIPYSWTACNYIVVRNWGDSPLSMLPIYQEILDAGLRIWVYSGNTDSVVPVTASRYSIASLNLPTILNWYPWNDNGEVGGWSQVYKGLTFVAVRGAGHEVPLHRPRQAFTLFKSFLENKNLPFSTVTTQSLNHRLRSVRPKRKIVMPSSMHHFSS